Protein AF-0000000072984746 (afdb_homodimer)

Solvent-accessible surface area (backbone atoms only — not comparable to full-atom values): 39262 Å² total; per-residue (Å²): 128,74,68,64,44,75,46,77,37,51,44,60,36,33,51,16,50,17,44,52,30,24,52,51,12,44,53,46,41,74,74,33,64,67,42,54,74,42,61,58,52,32,24,58,52,18,12,51,53,47,22,51,53,49,50,52,32,43,75,70,40,45,40,46,81,45,73,34,64,72,60,31,58,62,24,42,41,43,20,45,18,34,34,17,55,60,47,42,63,69,56,49,58,70,53,41,66,62,32,52,50,49,44,51,51,55,48,50,49,36,53,48,32,28,50,52,16,26,52,49,19,49,74,68,74,41,57,48,64,56,9,34,38,54,6,28,37,3,20,47,39,5,54,66,42,10,59,62,46,10,56,46,38,31,74,76,68,61,38,79,33,34,40,43,44,10,48,53,40,10,51,52,20,24,46,50,12,44,62,49,6,46,59,53,22,48,49,50,31,64,76,63,67,48,59,54,69,78,81,74,64,69,74,72,59,62,57,73,70,54,60,58,60,83,70,76,85,44,56,69,49,41,48,49,40,51,43,52,42,31,40,18,43,31,54,8,54,56,49,46,55,53,36,46,73,74,71,40,72,67,61,66,47,55,34,9,16,52,42,20,22,50,52,43,43,52,18,68,71,69,61,79,49,81,82,59,62,68,41,33,48,37,51,17,50,48,12,44,47,46,21,46,8,42,56,26,63,69,37,51,62,79,48,34,63,82,48,45,64,66,50,50,54,43,45,52,49,49,49,54,47,43,53,49,40,24,64,62,45,47,15,58,73,56,67,68,42,38,39,14,26,39,35,19,8,14,42,25,4,27,50,17,9,39,51,68,37,8,51,50,23,29,49,61,47,29,73,74,66,38,70,45,69,67,32,70,53,34,51,53,57,31,54,62,27,51,47,58,53,51,46,50,52,50,50,33,53,50,48,53,47,39,58,69,72,74,93,130,73,69,63,43,75,47,77,36,50,46,59,35,33,51,16,50,16,45,52,32,24,52,49,11,44,52,46,40,75,74,34,64,66,42,54,74,42,61,56,52,31,23,58,52,18,12,52,54,48,23,51,52,49,50,52,33,43,74,70,42,45,41,45,80,45,73,34,65,71,59,33,57,62,25,42,41,43,18,45,19,33,34,18,54,60,48,44,63,69,57,50,58,70,53,40,67,62,32,53,50,49,44,50,52,55,46,50,48,36,53,49,33,30,50,52,16,26,53,48,19,49,74,68,73,41,57,48,66,57,9,33,38,54,5,28,36,3,21,46,40,6,54,67,41,10,59,63,47,11,56,47,36,31,74,76,67,61,37,78,34,33,40,43,44,8,48,52,40,10,52,49,21,23,47,51,12,45,62,50,6,45,58,52,22,48,48,50,31,63,75,63,67,49,60,55,70,77,81,74,62,69,74,72,58,61,58,72,69,51,62,58,59,83,72,76,85,46,56,70,50,42,51,49,41,50,41,53,44,31,40,18,43,31,53,9,54,55,48,44,54,52,37,47,73,74,70,42,74,67,60,69,46,57,35,9,16,52,41,19,22,48,54,44,42,50,18,68,74,69,63,81,49,83,82,59,63,67,42,33,50,38,51,18,51,49,12,44,48,45,21,46,8,42,56,26,64,68,38,52,63,78,48,33,64,82,47,46,64,66,48,50,55,43,45,51,49,50,50,53,47,43,54,49,40,26,63,63,46,46,16,59,73,57,68,67,41,38,39,15,25,40,36,19,8,14,43,26,4,26,51,16,8,37,50,69,37,8,52,50,22,28,48,59,46,29,74,75,67,38,69,43,69,67,32,69,53,34,51,55,57,31,54,62,27,52,48,58,52,50,46,52,50,51,50,32,51,49,48,54,48,39,57,68,72,73,92

Nearest PDB structures (foldseek):
  5xas-assembly1_B  TM=6.524E-01  e=1.179E-04  Klebsiella pneumoniae
  5xar-assembly2_C  TM=6.316E-01  e=1.229E-04  Klebsiella pneumoniae
  5xar-assembly2_D  TM=6.165E-01  e=1.446E-04  Klebsiella pneumoniae
  4bwz-assembly1_A  TM=3.720E-01  e=3.608E-03  Thermus thermophilus
  6z3z-assembly1_A  TM=3.786E-01  e=9.551E-01  Equus caballus

pLDDT: mean 90.93, std 11.39, range [33.66, 98.75]

InterPro domains:
  IPR004445 Sodium/glutamate symport carrier protein GltS [MF_02062] (6-402)
  IPR004445 Sodium/glutamate symport carrier protein GltS [PF03616] (7-371)
  IPR004445 Sodium/glutamate symport carrier protein GltS [PTHR36178] (5-401)
  IPR004445 Sodium/glutamate symport carrier protein GltS [TIGR00210] (7-402)

Foldseek 3Di:
DQPQDEDEDAQVRLLVVLVVLLVVLVVVCVVDVVCVLLVPHSLLRSLQVLLVVQQVCVVVSNYDYHYHNVCLVVLLLLQLLLLLLLQAPVLCVLLPPLLVLLLVLLLVQQLVQLVLLLVLCVVVVHASVLSNLLGCQQFLVNLSSQLQCQVVCCPVVNPFQSSVLNSVSNSLLSNLLLVLLQVQLVCLCVVVVFADDPPPPPDSFCPVVPPLPPDDDDPVQLVVLVVLSVVLLVVLVVVQVVCVVVPAHADSSLSSSNSSNVVNHVCVVVVPDDHNSVSSVVSNVSSRSSSSSSSSSPRNNVRCVVCVVSSVVSSVVSSVVLSVSLNPPQCVSSPSHSLSSLLSSLCSNNRGHANVSSVSSSVVSCVVRHDRRSSVSNSCSSRSRVNNNSSSSSSSVVVVVCVVPVD/DQPLDEDEDAQVRLLVVLVVLLVVLVVVCVVDVVCVLLVPHSLLRSLQVLLVVQQVCVVVSNYDYHYHNVCLVVLLLLQLLLLLLLQAPVLCVLLPPLLVLVLVLLLVQQLVQLVLLLVLCVVVVHASVLSNLLGCQQFLVNLSSQLQCQVVCCPVVVPFQSSVSNSVSNSLLSNLLLVLLQVQLVCLCVVVVFADDPPPPPDSPCPVVPPLPPDDDDPVQLVVLVVLSVVLLVVLVVVQVVCVVVPAHADSSLSSSNSSNVVNHVCVVVVPDDHNSVSSVVSNVSSRSSSSSSSSSPRNNVRCVVCVVSSVVSSVVSSVVLSVSLNPPQCVSSPSHSLSSLLSSLCSNNRGHANVSSVSSSVVSCVPRHDRVSSVSNSCSSRSRVNNNSSSVSSSVVVVVCVVPVD

Organism: Clostridium tetani (strain Massachusetts / E88) (NCBI:txid212717)

Secondary structure (DSSP, 8-state):
----EEEEE-HHHHHHHHHHHHHHHHHHHHH-HHHHHTT--HHHHHHHHHHHHHHHHHHTTSEEEEE--TTHHHHHHHHHHHHHTT--HHHHHHHHHHHHHHHHHHHHHHHHHHHHHHHHHHHTT--HHHHHIIIIITTTTHHHHHHHHHHHHHHHH--TTHHHHHHHHHHHHHHHHHHHHHHHHHHHHHHTT-----SGGGSSHHHHHH----PPP-HHHHHHHHHHHHHHHHHHHHHHHHHHHTT----HHHHHHHHHHHHHHHHHHH-S----HHHHHHHHHHHHHHHHHHHHHT--GGGTGGGHHHHHHHHHHHHHHHHHHIIIIIHHHTTSSHHHHHHHHHHHHHHTT-HHHHHHHHHHHHHHH---HHHHHHHHHIIIIIHHHHHHHHHHHHHHHIIIII-/----EEEEE-HHHHHHHHHHHHHHHHHHHHH-HHHHHTT--HHHHHHHHHHHHHHHHHHTTSEEEEE--TTHHHHHHHHHHHHHTT--HHHHHHHHHHHHHHHHHHHHHHHHHHHHHHHHHHHTT--HHHHHIIIIITTTTHHHHHHHHHHHHHHHH--TTHHHHHHHHHHHHHHHHHHHHHHHHHHHHHHTT-----SGGGSSHHHHHH----PPP-HHHHHHHHHHHHHHHHHHHHHHHHHHHTT----HHHHHHHHHHHHHHHHHHH-S----HHHHHHHHHHHHHHHHHHHHHT--GGGTGGGHHHHHHHHHHHHHHHHHHIIIIIHHHTTSSHHHHHHHHHHHHHHTT-HHHHHHHHHHHHHHH---HHHHHHHHHIIIIIHHHHHHHHHHHHHHHIIIII-

Structure (mmCIF, N/CA/C/O backbone):
data_AF-0000000072984746-model_v1
#
loop_
_entity.id
_entity.type
_entity.pdbx_description
1 polymer 'Sodium/glutamate symporter'
#
loop_
_atom_site.group_PDB
_atom_site.id
_atom_site.type_symbol
_atom_site.label_atom_id
_atom_site.label_alt_id
_atom_site.label_comp_id
_atom_site.label_asym_id
_atom_site.label_entity_id
_atom_site.label_seq_id
_atom_site.pdbx_PDB_ins_code
_atom_site.Cartn_x
_atom_site.Cartn_y
_atom_site.Cartn_z
_atom_site.occupancy
_atom_site.B_iso_or_equiv
_atom_site.auth_seq_id
_atom_site.auth_comp_id
_atom_site.auth_asym_id
_atom_site.auth_atom_id
_atom_site.pdbx_PDB_model_num
ATOM 1 N N . MET A 1 1 ? -20.312 -22.047 31.719 1 33.66 1 MET A N 1
ATOM 2 C CA . MET A 1 1 ? -20.812 -21.328 30.547 1 33.66 1 MET A CA 1
ATOM 3 C C . MET A 1 1 ? -19.672 -20.625 29.812 1 33.66 1 MET A C 1
ATOM 5 O O . MET A 1 1 ? -19.031 -19.719 30.344 1 33.66 1 MET A O 1
ATOM 9 N N . VAL A 1 2 ? -18.844 -21.344 29.141 1 46.34 2 VAL A N 1
ATOM 10 C CA . VAL A 1 2 ? -17.625 -20.859 28.5 1 46.34 2 VAL A CA 1
ATOM 11 C C . VAL A 1 2 ? -17.938 -19.625 27.656 1 46.34 2 VAL A C 1
ATOM 13 O O . VAL A 1 2 ? -18.844 -19.641 26.828 1 46.34 2 VAL A O 1
ATOM 16 N N . LEU A 1 3 ? -17.812 -18.469 28.156 1 50.78 3 LEU A N 1
ATOM 17 C CA . LEU A 1 3 ? -18.094 -17.156 27.578 1 50.78 3 LEU A CA 1
ATOM 18 C C . LEU A 1 3 ? -17.578 -17.078 26.141 1 50.78 3 LEU A C 1
ATOM 20 O O . LEU A 1 3 ? -16.375 -17.156 25.906 1 50.78 3 LEU A O 1
ATOM 24 N N . PHE A 1 4 ? -18.422 -17.516 25.172 1 63.97 4 PHE A N 1
ATOM 25 C CA . PHE A 1 4 ? -18.25 -17.422 23.734 1 63.97 4 PHE A CA 1
ATOM 26 C C . PHE A 1 4 ? -18.078 -15.969 23.297 1 63.97 4 PHE A C 1
ATOM 28 O O . PHE A 1 4 ? -19 -15.156 23.453 1 63.97 4 PHE A O 1
ATOM 35 N N . MET A 1 5 ? -16.781 -15.508 23.297 1 79.5 5 MET A N 1
ATOM 36 C CA . MET A 1 5 ? -16.531 -14.133 22.875 1 79.5 5 MET A CA 1
ATOM 37 C C . MET A 1 5 ? -16.391 -14.055 21.359 1 79.5 5 MET A C 1
ATOM 39 O O . MET A 1 5 ? -15.75 -14.898 20.75 1 79.5 5 MET A O 1
ATOM 43 N N . GLU A 1 6 ? -17.219 -13.281 20.75 1 86.06 6 GLU A N 1
ATOM 44 C CA . GLU A 1 6 ? -17.141 -13 19.328 1 86.06 6 GLU A CA 1
ATOM 45 C C . GLU A 1 6 ? -16.406 -11.695 19.062 1 86.06 6 GLU A C 1
ATOM 47 O O . GLU A 1 6 ? -16.781 -10.648 19.594 1 86.06 6 GLU A O 1
ATOM 52 N N . ILE A 1 7 ? -15.328 -11.898 18.391 1 88.69 7 ILE A N 1
ATOM 53 C CA . ILE A 1 7 ? -14.539 -10.719 18.062 1 88.69 7 ILE A CA 1
ATOM 54 C C . ILE A 1 7 ? -14.602 -10.469 16.547 1 88.69 7 ILE A C 1
ATOM 56 O O . ILE A 1 7 ? -14.336 -11.367 15.758 1 88.69 7 ILE A O 1
ATOM 60 N N . LYS A 1 8 ? -15.008 -9.266 16.156 1 91.75 8 LYS A N 1
ATOM 61 C CA . LYS A 1 8 ? -15.023 -8.852 14.75 1 91.75 8 LYS A CA 1
ATOM 62 C C . LYS A 1 8 ? -13.922 -7.836 14.469 1 91.75 8 LYS A C 1
ATOM 64 O O . LYS A 1 8 ? -13.891 -6.762 15.07 1 91.75 8 LYS A O 1
ATOM 69 N N . LEU A 1 9 ? -13.062 -8.219 13.555 1 93.62 9 LEU A N 1
ATOM 70 C CA . LEU A 1 9 ? -11.977 -7.324 13.18 1 93.62 9 LEU A CA 1
ATOM 71 C C . LEU A 1 9 ? -12.289 -6.598 11.875 1 93.62 9 LEU A C 1
ATOM 73 O O . LEU A 1 9 ? -12.75 -7.215 10.914 1 93.62 9 LEU A O 1
ATOM 77 N N . ASP A 1 10 ? -12.109 -5.281 11.789 1 93.38 10 ASP A N 1
ATOM 78 C CA . ASP A 1 10 ? -12.32 -4.527 10.562 1 93.38 10 ASP A CA 1
ATOM 79 C C . ASP A 1 10 ? -11.188 -4.766 9.562 1 93.38 10 ASP A C 1
ATOM 81 O O . ASP A 1 10 ? -10.305 -5.59 9.812 1 93.38 10 ASP A O 1
ATOM 85 N N . MET A 1 11 ? -11.219 -4.145 8.461 1 93.12 11 MET A N 1
ATOM 86 C CA . MET A 1 11 ? -10.297 -4.457 7.371 1 93.12 11 MET A CA 1
ATOM 87 C C . MET A 1 11 ? -8.859 -4.113 7.758 1 93.12 11 MET A C 1
ATOM 89 O O . MET A 1 11 ? -7.93 -4.836 7.41 1 93.12 11 MET A O 1
ATOM 93 N N . MET A 1 12 ? -8.672 -3.023 8.477 1 93.75 12 MET A N 1
ATOM 94 C CA . MET A 1 12 ? -7.328 -2.611 8.867 1 93.75 12 MET A CA 1
ATOM 95 C C . MET A 1 12 ? -6.781 -3.518 9.961 1 93.75 12 MET A C 1
ATOM 97 O O . MET A 1 12 ? -5.594 -3.852 9.961 1 93.75 12 MET A O 1
ATOM 101 N N . GLN A 1 13 ? -7.648 -3.889 10.906 1 95 13 GLN A N 1
ATOM 102 C CA . GLN A 1 13 ? -7.25 -4.805 11.969 1 95 13 GLN A CA 1
ATOM 103 C C . GLN A 1 13 ? -6.879 -6.172 11.398 1 95 13 GLN A C 1
ATOM 105 O O . GLN A 1 13 ? -5.938 -6.812 11.875 1 95 13 GLN A O 1
ATOM 110 N N . THR A 1 14 ? -7.66 -6.578 10.484 1 95.38 14 THR A N 1
ATOM 111 C CA . THR A 1 14 ? -7.363 -7.848 9.828 1 95.38 14 THR A CA 1
ATOM 112 C C . THR A 1 14 ? -6.008 -7.789 9.133 1 95.38 14 THR A C 1
ATOM 114 O O . THR A 1 14 ? -5.227 -8.742 9.203 1 95.38 14 THR A O 1
ATOM 117 N N . ALA A 1 15 ? -5.734 -6.684 8.445 1 95.75 15 ALA A N 1
ATOM 118 C CA . ALA A 1 15 ? -4.438 -6.508 7.793 1 95.75 15 ALA A CA 1
ATOM 119 C C . ALA A 1 15 ? -3.305 -6.512 8.812 1 95.75 15 ALA A C 1
ATOM 121 O O . ALA A 1 15 ? -2.236 -7.07 8.562 1 95.75 15 ALA A O 1
ATOM 122 N N . ALA A 1 16 ? -3.516 -5.91 9.906 1 96.5 16 ALA A N 1
ATOM 123 C CA . ALA A 1 16 ? -2.529 -5.898 10.984 1 96.5 16 ALA A CA 1
ATOM 124 C C . ALA A 1 16 ? -2.256 -7.312 11.492 1 96.5 16 ALA A C 1
ATOM 126 O O . ALA A 1 16 ? -1.101 -7.695 11.688 1 96.5 16 ALA A O 1
ATOM 127 N N . LEU A 1 17 ? -3.305 -8.016 11.711 1 95.94 17 LEU A N 1
ATOM 128 C CA . LEU A 1 17 ? -3.168 -9.398 12.156 1 95.94 17 LEU A CA 1
ATOM 129 C C . LEU A 1 17 ? -2.379 -10.227 11.141 1 95.94 17 LEU A C 1
ATOM 131 O O . LEU A 1 17 ? -1.516 -11.023 11.523 1 95.94 17 LEU A O 1
ATOM 135 N N . ALA A 1 18 ? -2.674 -10.039 9.906 1 96 18 ALA A N 1
ATOM 136 C CA . ALA A 1 18 ? -1.999 -10.766 8.836 1 96 18 ALA A CA 1
ATOM 137 C C . ALA A 1 18 ? -0.493 -10.523 8.875 1 96 18 ALA A C 1
ATOM 139 O O . ALA A 1 18 ? 0.296 -11.461 8.711 1 96 18 ALA A O 1
ATOM 140 N N . VAL A 1 19 ? -0.115 -9.336 9.062 1 96.38 19 VAL A N 1
ATOM 141 C CA . VAL A 1 19 ? 1.305 -9 9.055 1 96.38 19 VAL A CA 1
ATOM 142 C C . VAL A 1 19 ? 1.978 -9.562 10.305 1 96.38 19 VAL A C 1
ATOM 144 O O . VAL A 1 19 ? 3.135 -9.992 10.25 1 96.38 19 VAL A O 1
ATOM 147 N N . VAL A 1 20 ? 1.309 -9.547 11.414 1 96.62 20 VAL A N 1
ATOM 148 C CA . VAL A 1 20 ? 1.837 -10.148 12.633 1 96.62 20 VAL A CA 1
ATOM 149 C C . VAL A 1 20 ? 2.082 -11.633 12.414 1 96.62 20 VAL A C 1
ATOM 151 O O . VAL A 1 20 ? 3.117 -12.172 12.812 1 96.62 20 VAL A O 1
ATOM 154 N N . ILE A 1 21 ? 1.131 -12.203 11.789 1 96.06 21 ILE A N 1
ATOM 155 C CA . ILE A 1 21 ? 1.225 -13.633 11.5 1 96.06 21 ILE A CA 1
ATOM 156 C C . ILE A 1 21 ? 2.385 -13.891 10.539 1 96.06 21 ILE A C 1
ATOM 158 O O . ILE A 1 21 ? 3.08 -14.898 10.656 1 96.06 21 ILE A O 1
ATOM 162 N N . TYR A 1 22 ? 2.555 -13.062 9.609 1 96.56 22 TYR A N 1
ATOM 163 C CA . TYR A 1 22 ? 3.695 -13.172 8.703 1 96.56 22 TYR A CA 1
ATOM 164 C C . TYR A 1 22 ? 5.008 -13.172 9.477 1 96.56 22 TYR A C 1
ATOM 166 O O . TYR A 1 22 ? 5.855 -14.039 9.281 1 96.56 22 TYR A O 1
ATOM 174 N N . TYR A 1 23 ? 5.207 -12.227 10.336 1 96 23 TYR A N 1
ATOM 175 C CA . TYR A 1 23 ? 6.473 -12.094 11.047 1 96 23 TYR A CA 1
ATOM 176 C C . TYR A 1 23 ? 6.656 -13.234 12.047 1 96 23 TYR A C 1
ATOM 178 O O . TYR A 1 23 ? 7.781 -13.664 12.305 1 96 23 TYR A O 1
ATOM 186 N N . PHE A 1 24 ? 5.566 -13.648 12.602 1 96.94 24 PHE A N 1
ATOM 187 C CA . PHE A 1 24 ? 5.633 -14.844 13.43 1 96.94 24 PHE A CA 1
ATOM 188 C C . PHE A 1 24 ? 6.137 -16.031 12.625 1 96.94 24 PHE A C 1
ATOM 190 O O . PHE A 1 24 ? 7.012 -16.766 13.086 1 96.94 24 PHE A O 1
ATOM 197 N N . GLY A 1 25 ? 5.559 -16.234 11.445 1 96.69 25 GLY A N 1
ATOM 198 C CA . GLY A 1 25 ? 6.027 -17.297 10.555 1 96.69 25 GLY A CA 1
ATOM 199 C C . GLY A 1 25 ? 7.488 -17.141 10.172 1 96.69 25 GLY A C 1
ATOM 200 O O . GLY A 1 25 ? 8.234 -18.125 10.141 1 96.69 25 GLY A O 1
ATOM 201 N N . ALA A 1 26 ? 7.828 -15.922 9.867 1 95.44 26 ALA A N 1
ATOM 202 C CA . ALA A 1 26 ? 9.219 -15.641 9.523 1 95.44 26 ALA A CA 1
ATOM 203 C C . ALA A 1 26 ? 10.148 -15.992 10.68 1 95.44 26 ALA A C 1
ATOM 205 O O . ALA A 1 26 ? 11.242 -16.531 10.469 1 95.44 26 ALA A O 1
ATOM 206 N N . TRP A 1 27 ? 9.75 -15.672 11.875 1 95.75 27 TRP A N 1
ATOM 207 C CA . TRP A 1 27 ? 10.531 -15.992 13.062 1 95.75 27 TRP A CA 1
ATOM 208 C C . TRP A 1 27 ? 10.68 -17.5 13.227 1 95.75 27 TRP A C 1
ATOM 210 O O . TRP A 1 27 ? 11.766 -17.984 13.547 1 95.75 27 TRP A O 1
ATOM 220 N N . ILE A 1 28 ? 9.688 -18.234 13.023 1 96.56 28 ILE A N 1
ATOM 221 C CA . ILE A 1 28 ? 9.719 -19.688 13.156 1 96.56 28 ILE A CA 1
ATOM 222 C C . ILE A 1 28 ? 10.688 -20.281 12.133 1 96.56 28 ILE A C 1
ATOM 224 O O . ILE A 1 28 ? 11.414 -21.219 12.438 1 96.56 28 ILE A O 1
ATOM 228 N N . LYS A 1 29 ? 10.578 -19.734 10.977 1 94.62 29 LYS A N 1
ATOM 229 C CA . LYS A 1 29 ? 11.445 -20.219 9.914 1 94.62 29 LYS A CA 1
ATOM 230 C C . LYS A 1 29 ? 12.914 -20.078 10.297 1 94.62 29 LYS A C 1
ATOM 232 O O . LYS A 1 29 ? 13.75 -20.875 9.867 1 94.62 29 LYS A O 1
ATOM 237 N N . THR A 1 30 ? 13.25 -19.047 11.086 1 93.25 30 THR A N 1
ATOM 238 C CA . THR A 1 30 ? 14.633 -18.875 11.516 1 93.25 30 THR A CA 1
ATOM 239 C C . THR A 1 30 ? 15.023 -19.953 12.523 1 93.25 30 THR A C 1
ATOM 241 O O . THR A 1 30 ? 16.219 -20.25 12.703 1 93.25 30 THR A O 1
ATOM 244 N N . LYS A 1 31 ? 14.125 -20.547 13.133 1 95 31 LYS A N 1
ATOM 245 C CA . LYS A 1 31 ? 14.375 -21.547 14.164 1 95 31 LYS A CA 1
ATOM 246 C C . LYS A 1 31 ? 14.32 -22.969 13.602 1 95 31 LYS A C 1
ATOM 248 O O . LYS A 1 31 ? 14.906 -23.891 14.164 1 95 31 LYS A O 1
ATOM 253 N N . ALA A 1 32 ? 13.539 -23.094 12.539 1 93.5 32 ALA A N 1
ATOM 254 C CA . ALA A 1 32 ? 13.344 -24.422 11.953 1 93.5 32 ALA A CA 1
ATOM 255 C C . ALA A 1 32 ? 14.008 -24.516 10.586 1 93.5 32 ALA A C 1
ATOM 257 O O . ALA A 1 32 ? 13.422 -24.125 9.578 1 93.5 32 ALA A O 1
ATOM 258 N N . GLN A 1 33 ? 15.023 -25.234 10.477 1 91.5 33 GLN A N 1
ATOM 259 C CA . GLN A 1 33 ? 15.828 -25.328 9.266 1 91.5 33 GLN A CA 1
ATOM 260 C C . GLN A 1 33 ? 15.078 -26.078 8.164 1 91.5 33 GLN A C 1
ATOM 262 O O . GLN A 1 33 ? 15.266 -25.797 6.977 1 91.5 33 GLN A O 1
ATOM 267 N N . ILE A 1 34 ? 14.25 -26.953 8.531 1 92.12 34 ILE A N 1
ATOM 268 C CA . ILE A 1 34 ? 13.508 -27.766 7.574 1 92.12 34 ILE A CA 1
ATOM 269 C C . ILE A 1 34 ? 12.586 -26.875 6.742 1 92.12 34 ILE A C 1
ATOM 271 O O . ILE A 1 34 ? 12.383 -27.125 5.551 1 92.12 34 ILE A O 1
ATOM 275 N N . LEU A 1 35 ? 12.039 -25.844 7.316 1 92.06 35 LEU A N 1
ATOM 276 C CA . LEU A 1 35 ? 11.133 -24.922 6.621 1 92.06 35 LEU A CA 1
ATOM 277 C C . LEU A 1 35 ? 11.891 -24.109 5.578 1 92.06 35 LEU A C 1
ATOM 279 O O . LEU A 1 35 ? 11.352 -23.797 4.512 1 92.06 35 LEU A O 1
ATOM 283 N N . GLU A 1 36 ? 13.047 -23.844 5.902 1 88.88 36 GLU A N 1
ATOM 284 C CA . GLU A 1 36 ? 13.898 -23.125 4.965 1 88.88 36 GLU A CA 1
ATOM 285 C C . GLU A 1 36 ? 14.367 -24.031 3.83 1 88.88 36 GLU A C 1
ATOM 287 O O . GLU A 1 36 ? 14.453 -23.594 2.68 1 88.88 36 GLU A O 1
ATOM 292 N N . LYS A 1 37 ? 14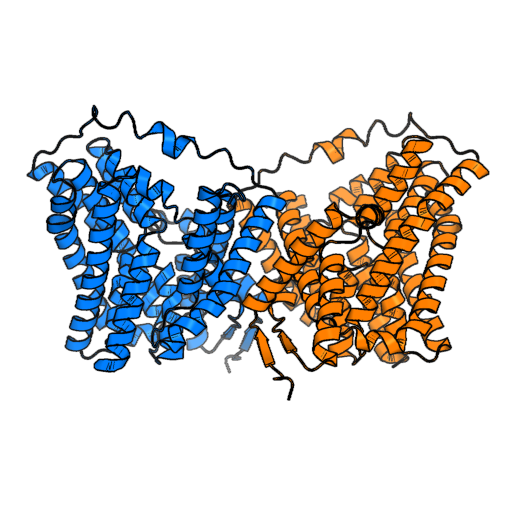.672 -25.219 4.234 1 88.5 37 LYS A N 1
ATOM 293 C CA . LYS A 1 37 ? 15.148 -26.203 3.258 1 88.5 37 LYS A CA 1
ATOM 294 C C . LYS A 1 37 ? 14.117 -26.422 2.158 1 88.5 37 LYS A C 1
ATOM 296 O O . LYS A 1 37 ? 14.469 -26.531 0.981 1 88.5 37 LYS A O 1
ATOM 301 N N . PHE A 1 38 ? 12.852 -26.422 2.51 1 90.62 38 PHE A N 1
ATOM 302 C CA . PHE A 1 38 ? 11.789 -26.703 1.544 1 90.62 38 PHE A CA 1
ATOM 303 C C . PHE A 1 38 ? 11.164 -25.406 1.045 1 90.62 38 PHE A C 1
ATOM 305 O O . PHE A 1 38 ? 10.102 -25.422 0.417 1 90.62 38 PHE A O 1
ATOM 312 N N . CYS A 1 39 ? 11.711 -24.266 1.391 1 89.38 39 CYS A N 1
ATOM 313 C CA . CYS A 1 39 ? 11.32 -22.953 0.899 1 89.38 39 CYS A CA 1
ATOM 314 C C . CYS A 1 39 ? 9.852 -22.672 1.197 1 89.38 39 CYS A C 1
ATOM 316 O O . CYS A 1 39 ? 9.133 -22.141 0.355 1 89.38 39 CYS A O 1
ATOM 318 N N . ILE A 1 40 ? 9.406 -23.125 2.379 1 92.38 40 ILE A N 1
ATOM 319 C CA . ILE A 1 40 ? 8.031 -22.844 2.77 1 92.38 40 ILE A CA 1
ATOM 320 C C . ILE A 1 40 ? 7.883 -21.359 3.113 1 92.38 40 ILE A C 1
ATOM 322 O O . ILE A 1 40 ? 8.625 -20.828 3.947 1 92.38 40 ILE A O 1
ATOM 326 N N . PRO A 1 41 ? 6.98 -20.719 2.502 1 93.81 41 PRO A N 1
ATOM 327 C CA . PRO A 1 41 ? 6.855 -19.266 2.705 1 93.81 41 PRO A CA 1
ATOM 328 C C . PRO A 1 41 ? 6.422 -18.906 4.125 1 93.81 41 PRO A C 1
ATOM 330 O O . PRO A 1 41 ? 5.641 -19.641 4.738 1 93.81 41 PRO A O 1
ATOM 333 N N . ALA A 1 42 ? 6.801 -17.766 4.598 1 95.12 42 ALA A N 1
ATOM 334 C CA . ALA A 1 42 ? 6.531 -17.297 5.953 1 95.12 42 ALA A CA 1
ATOM 335 C C . ALA A 1 42 ? 5.031 -17.172 6.203 1 95.12 42 ALA A C 1
ATOM 337 O O . ALA A 1 42 ? 4.535 -17.578 7.258 1 95.12 42 ALA A O 1
ATOM 338 N N . PRO A 1 43 ? 4.293 -16.656 5.23 1 95.44 43 PRO A N 1
ATOM 339 C CA . PRO A 1 43 ? 2.848 -16.547 5.449 1 95.44 43 PRO A CA 1
ATOM 340 C C . PRO A 1 43 ? 2.184 -17.906 5.672 1 95.44 43 PRO A C 1
ATOM 342 O O . PRO A 1 43 ? 1.236 -18.016 6.453 1 95.44 43 PRO A O 1
ATOM 345 N N . VAL A 1 44 ? 2.689 -18.906 4.996 1 94.5 44 VAL A N 1
ATOM 346 C CA . VAL A 1 44 ? 2.109 -20.234 5.09 1 94.5 44 VAL A CA 1
ATOM 347 C C . VAL A 1 44 ? 2.408 -20.828 6.461 1 94.5 44 VAL A C 1
ATOM 349 O O . VAL A 1 44 ? 1.524 -21.406 7.105 1 94.5 44 VAL A O 1
ATOM 352 N N . VAL A 1 45 ? 3.633 -20.641 6.93 1 95.31 45 VAL A N 1
ATOM 353 C CA . VAL A 1 45 ? 4.035 -21.156 8.234 1 95.31 45 VAL A CA 1
ATOM 354 C C . VAL A 1 45 ? 3.205 -20.484 9.328 1 95.31 45 VAL A C 1
ATOM 356 O O . VAL A 1 45 ? 2.566 -21.156 10.141 1 95.31 45 VAL A O 1
ATOM 359 N N . GLY A 1 46 ? 3.213 -19.203 9.367 1 95.75 46 GLY A N 1
ATOM 360 C CA . GLY A 1 46 ? 2.453 -18.469 10.367 1 95.75 46 GLY A CA 1
ATOM 361 C C . GLY A 1 46 ? 0.956 -18.672 10.25 1 95.75 46 GLY A C 1
ATOM 362 O O . GLY A 1 46 ? 0.268 -18.844 11.258 1 95.75 46 GLY A O 1
ATOM 363 N N . GLY A 1 47 ? 0.471 -18.656 9.039 1 94.12 47 GLY A N 1
ATOM 364 C CA . GLY A 1 47 ? -0.954 -18.797 8.789 1 94.12 47 GLY A CA 1
ATOM 365 C C . GLY A 1 47 ? -1.493 -20.156 9.211 1 94.12 47 GLY A C 1
ATOM 366 O O . GLY A 1 47 ? -2.574 -20.25 9.797 1 94.12 47 GLY A O 1
ATOM 367 N N . LEU A 1 48 ? -0.797 -21.219 8.914 1 92.56 48 LEU A N 1
ATOM 368 C CA . LEU A 1 48 ? -1.242 -22.562 9.273 1 92.56 48 LEU A CA 1
ATOM 369 C C . LEU A 1 48 ? -1.262 -22.75 10.789 1 92.56 48 LEU A C 1
ATOM 371 O O . LEU A 1 48 ? -2.172 -23.375 11.328 1 92.56 48 LEU A O 1
ATOM 375 N N . ILE A 1 49 ? -0.257 -22.266 11.453 1 94.5 49 ILE A N 1
ATOM 376 C CA . ILE A 1 49 ? -0.227 -22.328 12.906 1 94.5 49 ILE A CA 1
ATOM 377 C C . ILE A 1 49 ? -1.409 -21.562 13.484 1 94.5 49 ILE A C 1
ATOM 379 O O . ILE A 1 49 ? -2.111 -22.047 14.375 1 94.5 49 ILE A O 1
ATOM 383 N N . PHE A 1 50 ? -1.606 -20.391 12.977 1 93.69 50 PHE A N 1
ATOM 384 C CA . PHE A 1 50 ? -2.734 -19.594 13.43 1 93.69 50 PHE A CA 1
ATOM 385 C C . PHE A 1 50 ? -4.051 -20.312 13.172 1 93.69 50 PHE A C 1
ATOM 387 O O . PHE A 1 50 ? -4.945 -20.312 14.016 1 93.69 50 PHE A O 1
ATOM 394 N N . ALA A 1 51 ? -4.148 -20.859 11.977 1 91.06 51 ALA A N 1
ATOM 395 C CA . ALA A 1 51 ? -5.367 -21.578 11.625 1 91.06 51 ALA A CA 1
ATOM 396 C C . ALA A 1 51 ? -5.609 -22.75 12.57 1 91.06 51 ALA A C 1
ATOM 398 O O . ALA A 1 51 ? -6.754 -23.062 12.914 1 91.06 51 ALA A O 1
ATOM 399 N N . PHE A 1 52 ? -4.605 -23.391 12.969 1 92.19 52 PHE A N 1
ATOM 400 C CA . PHE A 1 52 ? -4.719 -24.5 13.898 1 92.19 52 PHE A CA 1
ATOM 401 C C . PHE A 1 52 ? -5.164 -24.016 15.273 1 92.19 52 PHE A C 1
ATOM 403 O O . PHE A 1 52 ? -6.02 -24.641 15.906 1 92.19 52 PHE A O 1
ATOM 410 N N . VAL A 1 53 ? -4.562 -22.969 15.742 1 91.44 53 VAL A N 1
ATOM 411 C CA . VAL A 1 53 ? -4.934 -22.375 17.031 1 91.44 53 VAL A CA 1
ATOM 412 C C . VAL A 1 53 ? -6.391 -21.922 16.984 1 91.44 53 VAL A C 1
ATOM 414 O O . VAL A 1 53 ? -7.145 -22.141 17.938 1 91.44 53 VAL A O 1
ATOM 417 N N . ASN A 1 54 ? -6.719 -21.297 15.906 1 87.81 54 ASN A N 1
ATOM 418 C CA . ASN A 1 54 ? -8.094 -20.828 15.734 1 87.81 54 ASN A CA 1
ATOM 419 C C . ASN A 1 54 ? -9.078 -22 15.734 1 87.81 54 ASN A C 1
ATOM 421 O O . ASN A 1 54 ? -10.203 -21.859 16.219 1 87.81 54 ASN A O 1
ATOM 425 N N . LEU A 1 55 ? -8.734 -23.094 15.117 1 86.81 55 LEU A N 1
ATOM 426 C CA . LEU A 1 55 ? -9.562 -24.297 15.109 1 86.81 55 LEU A CA 1
ATOM 427 C C . LEU A 1 55 ? -9.812 -24.797 16.531 1 86.81 55 LEU A C 1
ATOM 429 O O . LEU A 1 55 ? -10.945 -25.141 16.875 1 86.81 55 LEU A O 1
ATOM 433 N N . ILE A 1 56 ? -8.781 -24.781 17.328 1 89.81 56 ILE A N 1
ATOM 434 C CA . ILE A 1 56 ? -8.891 -25.234 18.719 1 89.81 56 ILE A CA 1
ATOM 435 C C . ILE A 1 56 ? -9.797 -24.297 19.5 1 89.81 56 ILE A C 1
ATOM 437 O O . ILE A 1 56 ? -10.648 -24.75 20.266 1 89.81 56 ILE A O 1
ATOM 441 N N . LEU A 1 57 ? -9.578 -23.047 19.297 1 86.38 57 LEU A N 1
ATOM 442 C CA . LEU A 1 57 ? -10.383 -22.047 20 1 86.38 57 LEU A CA 1
ATOM 443 C C . LEU A 1 57 ? -11.852 -22.141 19.578 1 86.38 57 LEU A C 1
ATOM 445 O O . LEU A 1 57 ? -12.75 -21.984 20.406 1 86.38 57 LEU A O 1
ATOM 449 N N . LYS A 1 58 ? -12.094 -22.344 18.359 1 82.81 58 LYS A N 1
ATOM 450 C CA . LYS A 1 58 ? -13.461 -22.453 17.859 1 82.81 58 LYS A CA 1
ATOM 451 C C . LYS A 1 58 ? -14.133 -23.719 18.375 1 82.81 58 LYS A C 1
ATOM 453 O O . LYS A 1 58 ? -15.297 -23.703 18.781 1 82.81 58 LYS A O 1
ATOM 458 N N . GLN A 1 59 ? -13.523 -24.812 18.344 1 84.81 59 GLN A N 1
ATOM 459 C CA . GLN A 1 59 ? -14.078 -26.078 18.766 1 84.81 59 GLN A CA 1
ATOM 460 C C . GLN A 1 59 ? -14.32 -26.109 20.281 1 84.81 59 GLN A C 1
ATOM 462 O O . GLN A 1 59 ? -15.25 -26.75 20.75 1 84.81 59 GLN A O 1
ATOM 467 N N . SER A 1 60 ? -13.5 -25.359 20.969 1 87.81 60 SER A N 1
ATOM 468 C CA . SER A 1 60 ? -13.672 -25.297 22.422 1 87.81 60 SER A CA 1
ATOM 469 C C . SER A 1 60 ? -14.75 -24.281 22.797 1 87.81 60 SER A C 1
ATOM 471 O O . SER A 1 60 ? -15.172 -24.219 23.953 1 87.81 60 SER A O 1
ATOM 473 N N . GLY A 1 61 ? -15.25 -23.562 21.812 1 81.06 61 GLY A N 1
ATOM 474 C CA . GLY A 1 61 ? -16.266 -22.547 22.062 1 81.06 61 GLY A CA 1
ATOM 475 C C . GLY A 1 61 ? -15.734 -21.328 22.766 1 81.06 61 GLY A C 1
ATOM 476 O O . GLY A 1 61 ? -16.5 -20.547 23.328 1 81.06 61 GLY A O 1
ATOM 477 N N . ALA A 1 62 ? -14.555 -21.109 22.812 1 80.5 62 ALA A N 1
ATOM 478 C CA . ALA A 1 62 ? -13.938 -20.016 23.562 1 80.5 62 ALA A CA 1
ATOM 479 C C . ALA A 1 62 ? -13.977 -18.719 22.781 1 80.5 62 ALA A C 1
ATOM 481 O O . ALA A 1 62 ? -14.305 -17.656 23.328 1 80.5 62 ALA A O 1
ATOM 482 N N . LEU A 1 63 ? -13.656 -18.75 21.469 1 83.38 63 LEU A N 1
ATOM 483 C CA . LEU A 1 63 ? -13.523 -17.516 20.688 1 83.38 63 LEU A CA 1
ATOM 484 C C . LEU A 1 63 ? -13.922 -17.75 19.234 1 83.38 63 LEU A C 1
ATOM 486 O O . LEU A 1 63 ? -13.562 -18.781 18.656 1 83.38 63 LEU A O 1
ATOM 490 N N . SER A 1 64 ? -14.797 -16.875 18.781 1 84.38 64 SER A N 1
ATOM 491 C CA . SER A 1 64 ? -15.094 -16.844 17.344 1 84.38 64 SER A CA 1
ATOM 492 C C . SER A 1 64 ? -14.602 -15.555 16.703 1 84.38 64 SER A C 1
ATOM 494 O O . SER A 1 64 ? -14.969 -14.461 17.141 1 84.38 64 SER A O 1
ATOM 496 N N . LEU A 1 65 ? -13.781 -15.734 15.703 1 87.38 65 LEU A N 1
ATOM 497 C CA . LEU A 1 65 ? -13.172 -14.57 15.062 1 87.38 65 LEU A CA 1
ATOM 498 C C . LEU A 1 65 ? -13.773 -14.336 13.68 1 87.38 65 LEU A C 1
ATOM 500 O O . LEU A 1 65 ? -13.844 -15.258 12.859 1 87.38 65 LEU A O 1
ATOM 504 N N . GLU A 1 66 ? -14.359 -13.234 13.469 1 89.88 66 GLU A N 1
ATOM 505 C CA . GLU A 1 66 ? -14.805 -12.789 12.156 1 89.88 66 GLU A CA 1
ATOM 506 C C . GLU A 1 66 ? -13.859 -11.742 11.578 1 89.88 66 GLU A C 1
ATOM 508 O O . GLU A 1 66 ? -13.578 -10.727 12.211 1 89.88 66 GLU A O 1
ATOM 513 N N . LEU A 1 67 ? -13.406 -12.016 10.344 1 92.38 67 LEU A N 1
ATOM 514 C CA . LEU A 1 67 ? -12.367 -11.18 9.75 1 92.38 67 LEU A CA 1
ATOM 515 C C . LEU A 1 67 ? -12.898 -10.461 8.508 1 92.38 67 LEU A C 1
ATOM 517 O O . LEU A 1 67 ? -13.602 -11.062 7.691 1 92.38 67 LEU A O 1
ATOM 521 N N . ASP A 1 68 ? -12.68 -9.148 8.375 1 93.38 68 ASP A N 1
ATOM 522 C CA . ASP A 1 68 ? -12.914 -8.398 7.148 1 93.38 68 ASP A CA 1
ATOM 523 C C . ASP A 1 68 ? -11.711 -8.469 6.215 1 93.38 68 ASP A C 1
ATOM 525 O O . ASP A 1 68 ? -10.727 -7.758 6.402 1 93.38 68 ASP A O 1
ATOM 529 N N . THR A 1 69 ? -11.844 -9.258 5.137 1 91.19 69 THR A N 1
ATOM 530 C CA . THR A 1 69 ? -10.703 -9.508 4.258 1 91.19 69 THR A CA 1
ATOM 531 C C . THR A 1 69 ? -10.781 -8.625 3.014 1 91.19 69 THR A C 1
ATOM 533 O O . THR A 1 69 ? -10.266 -8.992 1.955 1 91.19 69 THR A O 1
ATOM 536 N N . THR A 1 70 ? -11.352 -7.488 3.059 1 93.25 70 THR A N 1
ATOM 537 C CA . THR A 1 70 ? -11.547 -6.574 1.939 1 93.25 70 THR A CA 1
ATOM 538 C C . THR A 1 70 ? -10.211 -6.211 1.297 1 93.25 70 THR A C 1
ATOM 540 O O . THR A 1 70 ? -10.117 -6.105 0.072 1 93.25 70 THR A O 1
ATOM 543 N N . LEU A 1 71 ? -9.164 -6.113 2.066 1 95.31 71 LEU A N 1
ATOM 544 C CA . LEU A 1 71 ? -7.875 -5.637 1.575 1 95.31 71 LEU A CA 1
ATOM 545 C C . LEU A 1 71 ? -7.082 -6.773 0.938 1 95.31 71 LEU A C 1
ATOM 547 O O . LEU A 1 71 ? -6.02 -6.543 0.356 1 95.31 71 LEU A O 1
ATOM 551 N N . GLN A 1 72 ? -7.582 -7.957 0.997 1 94.56 72 GLN A N 1
ATOM 552 C CA . GLN A 1 72 ? -6.902 -9.094 0.38 1 94.56 72 GLN A CA 1
ATOM 553 C C . GLN A 1 72 ? -6.816 -8.922 -1.135 1 94.56 72 GLN A C 1
ATOM 555 O O . GLN A 1 72 ? -5.766 -9.164 -1.732 1 94.56 72 GLN A O 1
ATOM 560 N N . LYS A 1 73 ? -7.859 -8.508 -1.74 1 93.75 73 LYS A N 1
ATOM 561 C CA . LYS A 1 73 ? -7.93 -8.383 -3.193 1 93.75 73 LYS A CA 1
ATOM 562 C C . LYS A 1 73 ? -6.961 -7.312 -3.697 1 93.75 73 LYS A C 1
ATOM 564 O O . LYS A 1 73 ? -6.199 -7.555 -4.637 1 93.75 73 LYS A O 1
ATOM 569 N N . PRO A 1 74 ? -6.945 -6.141 -3.088 1 96.12 74 PRO A N 1
ATOM 570 C CA . PRO A 1 74 ? -5.992 -5.125 -3.545 1 96.12 74 PRO A CA 1
ATOM 571 C C . PRO A 1 74 ? -4.547 -5.613 -3.498 1 96.12 74 PRO A C 1
ATOM 573 O O . PRO A 1 74 ? -3.785 -5.391 -4.445 1 96.12 74 PRO A O 1
ATOM 576 N N . PHE A 1 75 ? -4.137 -6.293 -2.469 1 97 75 PHE A N 1
ATOM 577 C CA . PHE A 1 75 ? -2.766 -6.773 -2.35 1 97 75 PHE A CA 1
ATOM 578 C C . PHE A 1 75 ? -2.488 -7.871 -3.371 1 97 75 PHE A C 1
ATOM 580 O O . PHE A 1 75 ? -1.388 -7.945 -3.922 1 97 75 PHE A O 1
ATOM 587 N N . MET A 1 76 ? -3.473 -8.711 -3.586 1 95.5 76 MET A N 1
ATOM 588 C CA . MET A 1 76 ? -3.336 -9.758 -4.59 1 95.5 76 MET A CA 1
ATOM 589 C C . MET A 1 76 ? -3.133 -9.164 -5.98 1 95.5 76 MET A C 1
ATOM 591 O O . MET A 1 76 ? -2.258 -9.602 -6.727 1 95.5 76 MET A O 1
ATOM 595 N N . MET A 1 77 ? -3.926 -8.156 -6.281 1 96.5 77 MET A N 1
ATOM 596 C CA . MET A 1 77 ? -3.846 -7.508 -7.586 1 96.5 77 MET A CA 1
ATOM 597 C C . MET A 1 77 ? -2.486 -6.848 -7.785 1 96.5 77 MET A C 1
ATOM 599 O O . MET A 1 77 ? -1.929 -6.883 -8.883 1 96.5 77 MET A O 1
ATOM 603 N N . VAL A 1 78 ? -1.999 -6.242 -6.715 1 97.31 78 VAL A N 1
ATOM 604 C CA . VAL A 1 78 ? -0.684 -5.613 -6.785 1 97.31 78 VAL A CA 1
ATOM 605 C C . VAL A 1 78 ? 0.379 -6.672 -7.078 1 97.31 78 VAL A C 1
ATOM 607 O O . VAL A 1 78 ? 1.264 -6.457 -7.91 1 97.31 78 VAL A O 1
ATOM 610 N N . PHE A 1 79 ? 0.288 -7.797 -6.426 1 95.88 79 PHE A N 1
ATOM 611 C CA . PHE A 1 79 ? 1.246 -8.883 -6.609 1 95.88 79 PHE A CA 1
ATOM 612 C C . PHE A 1 79 ? 1.242 -9.367 -8.055 1 95.88 79 PHE A C 1
ATOM 614 O O . PHE A 1 79 ? 2.264 -9.305 -8.742 1 95.88 79 PHE A O 1
ATOM 621 N N . PHE A 1 80 ? 0.152 -9.758 -8.594 1 95.06 80 PHE A N 1
ATOM 622 C CA . PHE A 1 80 ? 0.08 -10.367 -9.914 1 95.06 80 PHE A CA 1
ATOM 623 C C . PHE A 1 80 ? 0.369 -9.344 -11.008 1 95.06 80 PHE A C 1
ATOM 625 O O . PHE A 1 80 ? 0.997 -9.664 -12.016 1 95.06 80 PHE A O 1
ATOM 632 N N . THR A 1 81 ? -0.119 -8.117 -10.844 1 96.88 81 THR A N 1
ATOM 633 C CA . THR A 1 81 ? 0.159 -7.082 -11.836 1 96.88 81 THR A CA 1
ATOM 634 C C . THR A 1 81 ? 1.654 -6.785 -11.906 1 96.88 81 THR A C 1
ATOM 636 O O . THR A 1 81 ? 2.189 -6.512 -12.977 1 96.88 81 THR A O 1
ATOM 639 N N . SER A 1 82 ? 2.297 -6.832 -10.703 1 96.12 82 SER A N 1
ATOM 640 C CA . SER A 1 82 ? 3.742 -6.625 -10.688 1 96.12 82 SER A CA 1
ATOM 641 C C . SER A 1 82 ? 4.465 -7.723 -11.461 1 96.12 82 SER A C 1
ATOM 643 O O . SER A 1 82 ? 5.504 -7.473 -12.078 1 96.12 82 SER A O 1
ATOM 645 N N . ILE A 1 83 ? 3.969 -8.938 -11.438 1 93.19 83 ILE A N 1
ATOM 646 C CA . ILE A 1 83 ? 4.527 -10.039 -12.227 1 93.19 83 ILE A CA 1
ATOM 647 C C . ILE A 1 83 ? 4.441 -9.695 -13.711 1 93.19 83 ILE A C 1
ATOM 649 O O . ILE A 1 83 ? 5.395 -9.922 -14.461 1 93.19 83 ILE A O 1
ATOM 653 N N . GLY A 1 84 ? 3.311 -9.117 -14.094 1 93.44 84 GLY A N 1
ATOM 654 C CA . GLY A 1 84 ? 3.156 -8.703 -15.477 1 93.44 84 GLY A CA 1
ATOM 655 C C . GLY A 1 84 ? 4.168 -7.656 -15.898 1 93.44 84 GLY A C 1
ATOM 656 O O . GLY A 1 84 ? 4.621 -7.656 -17.047 1 93.44 84 GLY A O 1
ATOM 657 N N . MET A 1 85 ? 4.531 -6.805 -14.961 1 93.38 85 MET A N 1
ATOM 658 C CA . MET A 1 85 ? 5.496 -5.738 -15.227 1 93.38 85 MET A CA 1
ATOM 659 C C . MET A 1 85 ? 6.906 -6.301 -15.352 1 93.38 85 MET A C 1
ATOM 661 O O . MET A 1 85 ? 7.859 -5.555 -15.586 1 93.38 85 MET A O 1
ATOM 665 N N . GLY A 1 86 ? 7.078 -7.598 -15.25 1 88.12 86 GLY A N 1
ATOM 666 C CA . GLY A 1 86 ? 8.359 -8.258 -15.43 1 88.12 86 GLY A CA 1
ATOM 667 C C . GLY A 1 86 ? 8.453 -9.023 -16.734 1 88.12 86 GLY A C 1
ATOM 668 O O . GLY A 1 86 ? 9.531 -9.477 -17.125 1 88.12 86 GLY A O 1
ATOM 669 N N . ALA A 1 87 ? 7.387 -9.016 -17.391 1 88.88 87 ALA A N 1
ATOM 670 C CA . ALA A 1 87 ? 7.324 -9.789 -18.641 1 88.88 87 ALA A CA 1
ATOM 671 C C . ALA A 1 87 ? 7.918 -9.008 -19.797 1 88.88 87 ALA A C 1
ATOM 673 O O . ALA A 1 87 ? 7.195 -8.609 -20.719 1 88.88 87 ALA A O 1
ATOM 674 N N . SER A 1 88 ? 9.188 -8.984 -19.875 1 89.38 88 SER A N 1
ATOM 675 C CA . SER A 1 88 ? 9.906 -8.227 -20.906 1 89.38 88 SER A CA 1
ATOM 676 C C . SER A 1 88 ? 10.172 -9.07 -22.141 1 89.38 88 SER A C 1
ATOM 678 O O . SER A 1 88 ? 10.836 -10.109 -22.047 1 89.38 88 SER A O 1
ATOM 680 N N . ILE A 1 89 ? 9.734 -8.664 -23.219 1 89.62 89 ILE A N 1
ATOM 681 C CA . ILE A 1 89 ? 9.992 -9.344 -24.484 1 89.62 89 ILE A CA 1
ATOM 682 C C . ILE A 1 89 ? 11.484 -9.305 -24.797 1 89.62 89 ILE A C 1
ATOM 684 O O . ILE A 1 89 ? 12.031 -10.266 -25.344 1 89.62 89 ILE A O 1
ATOM 688 N N . LYS A 1 90 ? 12.125 -8.227 -24.438 1 87.38 90 LYS A N 1
ATOM 689 C CA . LYS A 1 90 ? 13.562 -8.102 -24.609 1 87.38 90 LYS A CA 1
ATOM 690 C C . LYS A 1 90 ? 14.312 -9.195 -23.859 1 87.38 90 LYS A C 1
ATOM 692 O O . LYS A 1 90 ? 15.281 -9.758 -24.375 1 87.38 90 LYS A O 1
ATOM 697 N N . LEU A 1 91 ? 13.828 -9.477 -22.734 1 82.94 91 LEU A N 1
ATOM 698 C CA . LEU A 1 91 ? 14.461 -10.508 -21.922 1 82.94 91 LEU A CA 1
ATOM 699 C C . LEU A 1 91 ? 14.227 -11.891 -22.516 1 82.94 91 LEU A C 1
ATOM 701 O O . LEU A 1 91 ? 15.109 -12.75 -22.469 1 82.94 91 LEU A O 1
ATOM 705 N N . ILE A 1 92 ? 13.102 -12.133 -23.047 1 86.25 92 ILE A N 1
ATOM 706 C CA . ILE A 1 92 ? 12.758 -13.406 -23.656 1 86.25 92 ILE A CA 1
ATOM 707 C C . ILE A 1 92 ? 13.625 -13.633 -24.891 1 86.25 92 ILE A C 1
ATOM 709 O O . ILE A 1 92 ? 14.133 -14.734 -25.109 1 86.25 92 ILE A O 1
ATOM 713 N N . LYS A 1 93 ? 13.812 -12.586 -25.562 1 87.75 93 LYS A N 1
ATOM 714 C CA . LYS A 1 93 ? 14.641 -12.664 -26.766 1 87.75 93 LYS A CA 1
ATOM 715 C C . LYS A 1 93 ? 16.094 -12.953 -26.422 1 87.75 93 LYS A C 1
ATOM 717 O O . LYS A 1 93 ? 16.781 -13.711 -27.109 1 87.75 93 LYS A O 1
ATOM 722 N N . LYS A 1 94 ? 16.5 -12.375 -25.406 1 83.69 94 LYS A N 1
ATOM 723 C CA . LYS A 1 94 ? 17.859 -12.586 -24.953 1 83.69 94 LYS A CA 1
ATOM 724 C C . LYS A 1 94 ? 18.078 -14.031 -24.516 1 83.69 94 LYS A C 1
ATOM 726 O O . LYS A 1 94 ? 19.172 -14.578 -24.672 1 83.69 94 LYS A O 1
ATOM 731 N N . GLY A 1 95 ? 17.109 -14.625 -23.922 1 82.69 95 GLY A N 1
ATOM 732 C CA . GLY A 1 95 ? 17.188 -16 -23.484 1 82.69 95 GLY A CA 1
ATOM 733 C C . GLY A 1 95 ? 17.234 -17 -24.625 1 82.69 95 GLY A C 1
ATOM 734 O O . GLY A 1 95 ? 17.672 -18.141 -24.453 1 82.69 95 GLY A O 1
ATOM 735 N N . GLY A 1 96 ? 16.781 -16.641 -25.766 1 85.44 96 GLY A N 1
ATOM 736 C CA . GLY A 1 96 ? 16.891 -17.453 -26.969 1 85.44 96 GLY A CA 1
ATOM 737 C C . GLY A 1 96 ? 15.867 -18.578 -27.031 1 85.44 96 GLY A C 1
ATOM 738 O O . GLY A 1 96 ? 14.805 -18.484 -26.406 1 85.44 96 GLY A O 1
ATOM 739 N N . ILE A 1 97 ? 16.234 -19.641 -27.672 1 90.94 97 ILE A N 1
ATOM 740 C CA . ILE A 1 97 ? 15.312 -20.719 -28.016 1 90.94 97 ILE A CA 1
ATOM 741 C C . ILE A 1 97 ? 15.094 -21.609 -26.797 1 90.94 97 ILE A C 1
ATOM 743 O O . ILE A 1 97 ? 14 -22.141 -26.594 1 90.94 97 ILE A O 1
ATOM 747 N N . GLN A 1 98 ? 16.031 -21.672 -25.938 1 91.38 98 GLN A N 1
ATOM 748 C CA . GLN A 1 98 ? 15.945 -22.531 -24.766 1 91.38 98 GLN A CA 1
ATOM 749 C C . GLN A 1 98 ? 14.844 -22.047 -23.812 1 91.38 98 GLN A C 1
ATOM 751 O O . GLN A 1 98 ? 14.148 -22.859 -23.203 1 91.38 98 GLN A O 1
ATOM 756 N N . VAL A 1 99 ? 14.758 -20.734 -23.688 1 93.69 99 VAL A N 1
ATOM 757 C CA . VAL A 1 99 ? 13.719 -20.156 -22.844 1 93.69 99 VAL A CA 1
ATOM 758 C C . VAL A 1 99 ? 12.344 -20.484 -23.422 1 93.69 99 VAL A C 1
ATOM 760 O O . VAL A 1 99 ? 11.43 -20.859 -22.688 1 93.69 99 VAL A O 1
ATOM 763 N N . LEU A 1 100 ? 12.219 -20.453 -24.703 1 94.38 100 LEU A N 1
ATOM 764 C CA . LEU A 1 100 ? 10.961 -20.734 -25.375 1 94.38 100 LEU A CA 1
ATOM 765 C C . LEU A 1 100 ? 10.578 -22.203 -25.219 1 94.38 100 LEU A C 1
ATOM 767 O O . LEU A 1 100 ? 9.414 -22.516 -24.953 1 94.38 100 LEU A O 1
ATOM 771 N N . ILE A 1 101 ? 11.516 -23.031 -25.391 1 95.94 101 ILE A N 1
ATOM 772 C CA . ILE A 1 101 ? 11.258 -24.469 -25.297 1 95.94 101 ILE A CA 1
ATOM 773 C C . ILE A 1 101 ? 10.852 -24.828 -23.859 1 95.94 101 ILE A C 1
ATOM 775 O O . ILE A 1 101 ? 9.875 -25.547 -23.641 1 95.94 101 ILE A O 1
ATOM 779 N N . PHE A 1 102 ? 11.578 -24.312 -22.938 1 96.69 102 PHE A N 1
ATOM 780 C CA . PHE A 1 102 ? 11.258 -24.609 -21.547 1 96.69 102 PHE A CA 1
ATOM 781 C C . PHE A 1 102 ? 9.891 -24.062 -21.172 1 96.69 102 PHE A C 1
ATOM 783 O O . PHE A 1 102 ? 9.141 -24.688 -20.422 1 96.69 102 PHE A O 1
ATOM 790 N N . TRP A 1 103 ? 9.648 -22.859 -21.641 1 96 103 TRP A N 1
ATOM 791 C CA . TRP A 1 103 ? 8.344 -22.25 -21.391 1 96 103 TRP A CA 1
ATOM 792 C C . TRP A 1 103 ? 7.223 -23.141 -21.953 1 96 103 TRP A C 1
ATOM 794 O O . TRP A 1 103 ? 6.203 -23.344 -21.297 1 96 103 TRP A O 1
ATOM 804 N N . LEU A 1 104 ? 7.395 -23.672 -23.109 1 96.75 104 LEU A N 1
ATOM 805 C CA . LEU A 1 104 ? 6.406 -24.547 -23.734 1 96.75 104 LEU A CA 1
ATOM 806 C C . LEU A 1 104 ? 6.266 -25.859 -22.969 1 96.75 104 LEU A C 1
ATOM 808 O O . LEU A 1 104 ? 5.156 -26.359 -22.781 1 96.75 104 LEU A O 1
ATOM 812 N N . VAL A 1 105 ? 7.363 -26.375 -22.562 1 97.38 105 VAL A N 1
ATOM 813 C CA . VAL A 1 105 ? 7.367 -27.625 -21.797 1 97.38 105 VAL A CA 1
ATOM 814 C C . VAL A 1 105 ? 6.641 -27.406 -20.469 1 97.38 105 VAL A C 1
ATOM 816 O O . VAL A 1 105 ? 5.824 -28.234 -20.062 1 97.38 105 VAL A O 1
ATOM 819 N N . ALA A 1 106 ? 7.004 -26.281 -19.844 1 97.25 106 ALA A N 1
ATOM 820 C CA . ALA A 1 106 ? 6.352 -25.953 -18.578 1 97.25 106 ALA A CA 1
ATOM 821 C C . ALA A 1 106 ? 4.852 -25.766 -18.766 1 97.25 106 ALA A C 1
ATOM 823 O O . ALA A 1 106 ? 4.055 -26.172 -17.922 1 97.25 106 ALA A O 1
ATOM 824 N N . SER A 1 107 ? 4.438 -25.156 -19.828 1 97.62 107 SER A N 1
ATOM 825 C CA . SER A 1 107 ? 3.025 -24.953 -20.125 1 97.62 107 SER A CA 1
ATOM 826 C C . SER A 1 107 ? 2.318 -26.281 -20.391 1 97.62 107 SER A C 1
ATOM 828 O O . SER A 1 107 ? 1.181 -26.484 -19.969 1 97.62 107 SER A O 1
ATOM 830 N N . LEU A 1 108 ? 2.99 -27.109 -21.094 1 98.06 108 LEU A N 1
ATOM 831 C CA . LEU A 1 108 ? 2.457 -28.438 -21.359 1 98.06 108 LEU A CA 1
ATOM 832 C C . LEU A 1 108 ? 2.264 -29.219 -20.062 1 98.06 108 LEU A C 1
ATOM 834 O O . LEU A 1 108 ? 1.279 -29.938 -19.906 1 98.06 108 LEU A O 1
ATOM 838 N N . LEU A 1 109 ? 3.211 -29.078 -19.219 1 98.31 109 LEU A N 1
ATOM 839 C CA . LEU A 1 109 ? 3.098 -29.703 -17.891 1 98.31 109 LEU A CA 1
ATOM 840 C C . LEU A 1 109 ? 1.818 -29.266 -17.203 1 98.31 109 LEU A C 1
ATOM 842 O O . LEU A 1 109 ? 1.11 -30.078 -16.609 1 98.31 109 LEU A O 1
ATOM 846 N N . CYS A 1 110 ? 1.524 -27.953 -17.25 1 98.19 110 CYS A N 1
ATOM 847 C CA . CYS A 1 110 ? 0.328 -27.406 -16.625 1 98.19 110 CYS A CA 1
ATOM 848 C C . CYS A 1 110 ? -0.931 -28.047 -17.188 1 98.19 110 CYS A C 1
ATOM 850 O O . CYS A 1 110 ? -1.862 -28.359 -16.453 1 98.19 110 CYS A O 1
ATOM 852 N N . VAL A 1 111 ? -0.968 -28.266 -18.469 1 98.31 111 VAL A N 1
ATOM 853 C CA . VAL A 1 111 ? -2.113 -28.875 -19.125 1 98.31 111 VAL A CA 1
ATOM 854 C C . VAL A 1 111 ? -2.311 -30.297 -18.594 1 98.31 111 VAL A C 1
ATOM 856 O O . VAL A 1 111 ? -3.424 -30.672 -18.219 1 98.31 111 VAL A O 1
ATOM 859 N N . PHE A 1 112 ? -1.251 -31.031 -18.5 1 98.56 112 PHE A N 1
ATOM 860 C CA . PHE A 1 112 ? -1.336 -32.406 -18.031 1 98.56 112 PHE A CA 1
ATOM 861 C C . PHE A 1 112 ? -1.691 -32.438 -16.547 1 98.56 112 PHE A C 1
ATOM 863 O O . PHE A 1 112 ? -2.424 -33.344 -16.109 1 98.56 112 PHE A O 1
ATOM 870 N N . GLN A 1 113 ? -1.124 -31.547 -15.789 1 98.62 113 GLN A N 1
ATOM 871 C CA . GLN A 1 113 ? -1.429 -31.5 -14.359 1 98.62 113 GLN A CA 1
ATOM 872 C C . GLN A 1 113 ? -2.926 -31.328 -14.125 1 98.62 113 GLN A C 1
ATOM 874 O O . GLN A 1 113 ? -3.508 -31.984 -13.266 1 98.62 113 GLN A O 1
ATOM 879 N N . ASN A 1 114 ? -3.514 -30.422 -14.883 1 98.44 114 ASN A N 1
ATOM 880 C CA . ASN A 1 114 ? -4.949 -30.203 -14.742 1 98.44 114 ASN A CA 1
ATOM 881 C C . ASN A 1 114 ? -5.746 -31.406 -15.234 1 98.44 114 ASN A C 1
ATOM 883 O O . ASN A 1 114 ? -6.734 -31.812 -14.617 1 98.44 114 ASN A O 1
ATOM 887 N N . ALA A 1 115 ? -5.305 -32.031 -16.328 1 98.25 115 ALA A N 1
ATOM 888 C CA . ALA A 1 115 ? -5.992 -33.188 -16.875 1 98.25 115 ALA A CA 1
ATOM 889 C C . ALA A 1 115 ? -5.941 -34.375 -15.891 1 98.25 115 ALA A C 1
ATOM 891 O O . ALA A 1 115 ? -6.957 -35.031 -15.648 1 98.25 115 ALA A O 1
ATOM 892 N N . ILE A 1 116 ? -4.82 -34.625 -15.328 1 98.31 116 ILE A N 1
ATOM 893 C CA . ILE A 1 116 ? -4.637 -35.688 -14.359 1 98.31 116 ILE A CA 1
ATOM 894 C C . ILE A 1 116 ? -5.469 -35.406 -13.109 1 98.31 116 ILE A C 1
ATOM 896 O O . ILE A 1 116 ? -6.152 -36.281 -12.594 1 98.31 116 ILE A O 1
ATOM 900 N N . GLY A 1 117 ? -5.387 -34.188 -12.625 1 98.19 117 GLY A N 1
ATOM 901 C CA . GLY A 1 117 ? -6.164 -33.781 -11.453 1 98.19 117 GLY A CA 1
ATOM 902 C C . GLY A 1 117 ? -7.656 -34 -11.641 1 98.19 117 GLY A C 1
ATOM 903 O O . GLY A 1 117 ? -8.305 -34.656 -10.82 1 98.19 117 GLY A O 1
ATOM 904 N N . ILE A 1 118 ? -8.195 -33.469 -12.727 1 97.94 118 ILE A N 1
ATOM 905 C CA . ILE A 1 118 ? -9.625 -33.562 -13.016 1 97.94 118 ILE A CA 1
ATOM 906 C C . ILE A 1 118 ? -10.016 -35.031 -13.211 1 97.94 118 ILE A C 1
ATOM 908 O O . ILE A 1 118 ? -11.031 -35.5 -12.68 1 97.94 118 ILE A O 1
ATOM 912 N N . GLY A 1 119 ? -9.234 -35.781 -13.984 1 97.75 119 GLY A N 1
ATOM 913 C CA . GLY A 1 119 ? -9.508 -37.188 -14.227 1 97.75 119 GLY A CA 1
ATOM 914 C C . GLY A 1 119 ? -9.562 -38 -12.953 1 97.75 119 GLY A C 1
ATOM 915 O O . GLY A 1 119 ? -10.492 -38.781 -12.758 1 97.75 119 GLY A O 1
ATOM 916 N N . LEU A 1 120 ? -8.625 -37.812 -12.094 1 98.12 120 LEU A N 1
ATOM 917 C CA . LEU A 1 120 ? -8.578 -38.594 -10.852 1 98.12 120 LEU A CA 1
ATOM 918 C C . LEU A 1 120 ? -9.68 -38.156 -9.891 1 98.12 120 LEU A C 1
ATOM 920 O O . LEU A 1 120 ? -10.211 -38.969 -9.141 1 98.12 120 LEU A O 1
ATOM 924 N N . ALA A 1 121 ? -9.914 -36.875 -9.875 1 97.31 121 ALA A N 1
ATOM 925 C CA . ALA A 1 121 ? -11.031 -36.406 -9.047 1 97.31 121 ALA A CA 1
ATOM 926 C C . ALA A 1 121 ? -12.328 -37.094 -9.445 1 97.31 121 ALA A C 1
ATOM 928 O O . ALA A 1 121 ? -13.117 -37.5 -8.586 1 97.31 121 ALA A O 1
ATOM 929 N N . LYS A 1 122 ? -12.555 -37.25 -10.688 1 96.38 122 LYS A N 1
ATOM 930 C CA . LYS A 1 122 ? -13.758 -37.906 -11.18 1 96.38 122 LYS A CA 1
ATOM 931 C C . LYS A 1 122 ? -13.789 -39.375 -10.773 1 96.38 122 LYS A C 1
ATOM 933 O O . LYS A 1 122 ? -14.828 -39.906 -10.367 1 96.38 122 LYS A O 1
ATOM 938 N N . VAL A 1 123 ? -12.711 -39.969 -10.906 1 96.88 123 VAL A N 1
ATOM 939 C CA . VAL A 1 123 ? -12.602 -41.375 -10.547 1 96.88 123 VAL A CA 1
ATOM 940 C C . VAL A 1 123 ? -12.891 -41.562 -9.055 1 96.88 123 VAL A C 1
ATOM 942 O O . VAL A 1 123 ? -13.484 -42.562 -8.648 1 96.88 123 VAL A O 1
ATOM 945 N N . LEU A 1 124 ? -12.508 -40.562 -8.289 1 96.75 124 LEU A N 1
ATOM 946 C CA . LEU A 1 124 ? -12.672 -40.625 -6.844 1 96.75 124 LEU A CA 1
ATOM 947 C C . LEU A 1 124 ? -14.008 -40.062 -6.418 1 96.75 124 LEU A C 1
ATOM 949 O O . LEU A 1 124 ? -14.25 -39.844 -5.227 1 96.75 124 LEU A O 1
ATOM 953 N N . ASN A 1 125 ? -14.836 -39.75 -7.371 1 95.12 125 ASN A N 1
ATOM 954 C CA . ASN A 1 125 ? -16.172 -39.188 -7.141 1 95.12 125 ASN A CA 1
ATOM 955 C C . ASN A 1 125 ? -16.094 -37.844 -6.395 1 95.12 125 ASN A C 1
ATOM 957 O O . ASN A 1 125 ? -16.859 -37.625 -5.457 1 95.12 125 ASN A O 1
ATOM 961 N N . GLN A 1 126 ? -15.102 -37.094 -6.781 1 95.12 126 GLN A N 1
ATOM 962 C CA . GLN A 1 126 ? -14.961 -35.75 -6.242 1 95.12 126 GLN A CA 1
ATOM 963 C C . GLN A 1 126 ? -15.211 -34.688 -7.32 1 95.12 126 GLN A C 1
ATOM 965 O O . GLN A 1 126 ? -15.258 -35 -8.508 1 95.12 126 GLN A O 1
ATOM 970 N N . SER A 1 127 ? -15.414 -33.531 -6.91 1 94.81 127 SER A N 1
ATOM 971 C CA . SER A 1 127 ? -15.617 -32.406 -7.844 1 94.81 127 SER A CA 1
ATOM 972 C C . SER A 1 127 ? -14.398 -32.219 -8.734 1 94.81 127 SER A C 1
ATOM 974 O O . SER A 1 127 ? -13.266 -32.281 -8.258 1 94.81 127 SER A O 1
ATOM 976 N N . PRO A 1 128 ? -14.602 -32.031 -9.992 1 96.44 128 PRO A N 1
ATOM 977 C CA . PRO A 1 128 ? -13.484 -31.734 -10.891 1 96.44 128 PRO A CA 1
ATOM 978 C C . PRO A 1 128 ? -12.695 -30.484 -10.453 1 96.44 128 PRO A C 1
ATOM 980 O O . PRO A 1 128 ? -11.516 -30.359 -10.781 1 96.44 128 PRO A O 1
ATOM 983 N N . LEU A 1 129 ? -13.336 -29.609 -9.703 1 96.38 129 LEU A N 1
ATOM 984 C CA . LEU A 1 129 ? -12.664 -28.406 -9.227 1 96.38 129 LEU A CA 1
ATOM 985 C C . LEU A 1 129 ? -11.602 -28.75 -8.195 1 96.38 129 LEU A C 1
ATOM 987 O O . LEU A 1 129 ? -10.57 -28.094 -8.117 1 96.38 129 LEU A O 1
ATOM 991 N N . LEU A 1 130 ? -11.867 -29.766 -7.469 1 95.75 130 LEU A N 1
ATOM 992 C CA . LEU A 1 130 ? -10.836 -30.281 -6.566 1 95.75 130 LEU A CA 1
ATOM 993 C C . LEU A 1 130 ? -9.609 -30.719 -7.348 1 95.75 130 LEU A C 1
ATOM 995 O O . LEU A 1 130 ? -8.477 -30.469 -6.934 1 95.75 130 LEU A O 1
ATOM 999 N N . GLY A 1 131 ? -9.875 -31.406 -8.422 1 97.06 131 GLY A N 1
ATOM 1000 C CA . GLY A 1 131 ? -8.797 -31.844 -9.289 1 97.06 131 GLY A CA 1
ATOM 1001 C C . GLY A 1 131 ? -7.969 -30.703 -9.844 1 97.06 131 GLY A C 1
ATOM 1002 O O . GLY A 1 131 ? -6.75 -30.812 -9.977 1 97.06 131 GLY A O 1
ATOM 1003 N N . MET A 1 132 ? -8.594 -29.594 -10.172 1 97.25 132 MET A N 1
ATOM 1004 C CA . MET A 1 132 ? -7.895 -28.406 -10.672 1 97.25 132 MET A CA 1
ATOM 1005 C C . MET A 1 132 ? -7.043 -27.781 -9.578 1 97.25 132 MET A C 1
ATOM 1007 O O . MET A 1 132 ? -5.914 -27.344 -9.836 1 97.25 132 MET A O 1
ATOM 1011 N N . ILE A 1 133 ? -7.602 -27.703 -8.383 1 97.25 133 ILE A N 1
ATOM 1012 C CA . ILE A 1 133 ? -6.867 -27.141 -7.254 1 97.25 133 ILE A CA 1
ATOM 1013 C C . ILE A 1 133 ? -5.598 -27.969 -7.008 1 97.25 133 ILE A C 1
ATOM 1015 O O . ILE A 1 133 ? -4.527 -27.391 -6.781 1 97.25 133 ILE A O 1
ATOM 1019 N N . CYS A 1 134 ? -5.707 -29.297 -7.129 1 97.94 134 CYS A N 1
ATOM 1020 C CA . CYS A 1 134 ? -4.578 -30.203 -6.91 1 97.94 134 CYS A CA 1
ATOM 1021 C C . CYS A 1 134 ? -3.758 -30.359 -8.188 1 97.94 134 CYS A C 1
ATOM 1023 O O . CYS A 1 134 ? -2.871 -31.219 -8.25 1 97.94 134 CYS A O 1
ATOM 1025 N N . GLY A 1 135 ? -4.102 -29.578 -9.203 1 97.94 135 GLY A N 1
ATOM 1026 C CA . GLY A 1 135 ? -3.369 -29.578 -10.461 1 97.94 135 GLY A CA 1
ATOM 1027 C C . GLY A 1 135 ? -2.424 -28.406 -10.602 1 97.94 135 GLY A C 1
ATOM 1028 O O . GLY A 1 135 ? -1.648 -28.109 -9.688 1 97.94 135 GLY A O 1
ATOM 1029 N N . SER A 1 136 ? -2.545 -27.734 -11.719 1 98.06 136 SER A N 1
ATOM 1030 C CA . SER A 1 136 ? -1.576 -26.672 -12 1 98.06 136 SER A CA 1
ATOM 1031 C C . SER A 1 136 ? -1.837 -25.438 -11.141 1 98.06 136 SER A C 1
ATOM 1033 O O . SER A 1 136 ? -0.967 -24.578 -11 1 98.06 136 SER A O 1
ATOM 1035 N N . VAL A 1 137 ? -3.018 -25.328 -10.547 1 97.19 137 VAL A N 1
ATOM 1036 C CA . VAL A 1 137 ? -3.344 -24.203 -9.68 1 97.19 137 VAL A CA 1
ATOM 1037 C C . VAL A 1 137 ? -2.344 -24.141 -8.523 1 97.19 137 VAL A C 1
ATOM 1039 O O . VAL A 1 137 ? -1.869 -23.062 -8.172 1 97.19 137 VAL A O 1
ATOM 1042 N N . THR A 1 138 ? -1.98 -25.359 -8.008 1 97.81 138 THR A N 1
ATOM 1043 C CA . THR A 1 138 ? -1.12 -25.328 -6.832 1 97.81 138 THR A CA 1
ATOM 1044 C C . THR A 1 138 ? 0.216 -26.016 -7.129 1 97.81 138 THR A C 1
ATOM 1046 O O . THR A 1 138 ? 1.221 -25.719 -6.473 1 97.81 138 THR A O 1
ATOM 1049 N N . MET A 1 139 ? 0.311 -26.906 -8.07 1 97.62 139 MET A N 1
ATOM 1050 C CA . MET A 1 139 ? 1.581 -27.547 -8.391 1 97.62 139 MET A CA 1
ATOM 1051 C C . MET A 1 139 ? 2.531 -26.578 -9.078 1 97.62 139 MET A C 1
ATOM 1053 O O . MET A 1 139 ? 3.402 -25.984 -8.43 1 97.62 139 MET A O 1
ATOM 1057 N N . THR A 1 140 ? 2.195 -26.25 -10.258 1 97.19 140 THR A N 1
ATOM 1058 C CA . THR A 1 140 ? 3.018 -25.25 -10.938 1 97.19 140 THR A CA 1
ATOM 1059 C C . THR A 1 140 ? 2.699 -23.844 -10.43 1 97.19 140 THR A C 1
ATOM 1061 O O . THR A 1 140 ? 3.59 -23 -10.344 1 97.19 140 THR A O 1
ATOM 1064 N N . GLY A 1 141 ? 1.55 -23.625 -10.078 1 95.19 141 GLY A N 1
ATOM 1065 C CA . GLY A 1 141 ? 1.111 -22.312 -9.656 1 95.19 141 GLY A CA 1
ATOM 1066 C C . GLY A 1 141 ? 1.582 -21.938 -8.266 1 95.19 141 GLY A C 1
ATOM 1067 O O . GLY A 1 141 ? 1.772 -20.766 -7.961 1 95.19 141 GLY A O 1
ATOM 1068 N N . GLY A 1 142 ? 1.615 -22.969 -7.379 1 94.25 142 GLY A N 1
ATOM 1069 C CA . GLY A 1 142 ? 2.107 -22.734 -6.027 1 94.25 142 GLY A CA 1
ATOM 1070 C C . GLY A 1 142 ? 1.091 -22.062 -5.129 1 94.25 142 GLY A C 1
ATOM 1071 O O . GLY A 1 142 ? -0.114 -22.141 -5.379 1 94.25 142 GLY A O 1
ATOM 1072 N N . HIS A 1 143 ? 1.6 -21.375 -4.051 1 94.75 143 HIS A N 1
ATOM 1073 C CA . HIS A 1 143 ? 0.752 -20.75 -3.043 1 94.75 143 HIS A CA 1
ATOM 1074 C C . HIS A 1 143 ? 0.088 -19.5 -3.584 1 94.75 143 HIS A C 1
ATOM 1076 O O . HIS A 1 143 ? -1.06 -19.203 -3.244 1 94.75 143 HIS A O 1
ATOM 1082 N N . GLY A 1 144 ? 0.809 -18.812 -4.426 1 92.12 144 GLY A N 1
ATOM 1083 C CA . GLY A 1 144 ? 0.265 -17.594 -4.996 1 92.12 144 GLY A CA 1
ATOM 1084 C C . GLY A 1 144 ? -0.983 -17.828 -5.824 1 92.12 144 GLY A C 1
ATOM 1085 O O . GLY A 1 144 ? -2.035 -17.234 -5.551 1 92.12 144 GLY A O 1
ATOM 1086 N N . THR A 1 145 ? -0.882 -18.703 -6.758 1 94.19 145 THR A N 1
ATOM 1087 C CA . THR A 1 145 ? -2.016 -19.016 -7.621 1 94.19 145 THR A CA 1
ATOM 1088 C C . THR A 1 145 ? -3.111 -19.734 -6.832 1 94.19 145 THR A C 1
ATOM 1090 O O . THR A 1 145 ? -4.301 -19.469 -7.039 1 94.19 145 THR A O 1
ATOM 1093 N N . GLY A 1 146 ? -2.715 -20.594 -5.949 1 94.56 146 GLY A N 1
ATOM 1094 C CA . GLY A 1 146 ? -3.686 -21.25 -5.082 1 94.56 146 GLY A CA 1
ATOM 1095 C C . GLY A 1 146 ? -4.48 -20.266 -4.238 1 94.56 146 GLY A C 1
ATOM 1096 O O . GLY A 1 146 ? -5.691 -20.422 -4.074 1 94.56 146 GLY A O 1
ATOM 1097 N N . GLY A 1 147 ? -3.775 -19.312 -3.705 1 91.69 147 GLY A N 1
ATOM 1098 C CA . GLY A 1 147 ? -4.434 -18.297 -2.902 1 91.69 147 GLY A CA 1
ATOM 1099 C C . GLY A 1 147 ? -5.367 -17.406 -3.707 1 91.69 147 GLY A C 1
ATOM 1100 O O . GLY A 1 147 ? -6.367 -16.906 -3.18 1 91.69 147 GLY A O 1
ATOM 1101 N N . ALA A 1 148 ? -5.051 -17.266 -4.93 1 90.69 148 ALA A N 1
ATOM 1102 C CA . ALA A 1 148 ? -5.871 -16.422 -5.801 1 90.69 148 ALA A CA 1
ATOM 1103 C C . ALA A 1 148 ? -7.137 -17.156 -6.238 1 90.69 148 ALA A C 1
ATOM 1105 O O . ALA A 1 148 ? -8.219 -16.578 -6.273 1 90.69 148 ALA A O 1
ATOM 1106 N N . PHE A 1 149 ? -7.066 -18.422 -6.484 1 91.19 149 PHE A N 1
ATOM 1107 C CA . PHE A 1 149 ? -8.188 -19.172 -7.039 1 91.19 149 PHE A CA 1
ATOM 1108 C C . PHE A 1 149 ? -9 -19.812 -5.93 1 91.19 149 PHE A C 1
ATOM 1110 O O . PHE A 1 149 ? -10.203 -20.031 -6.086 1 91.19 149 PHE A O 1
ATOM 1117 N N . GLY A 1 150 ? -8.406 -20.062 -4.812 1 91 150 GLY A N 1
ATOM 1118 C CA . GLY A 1 150 ? -9.094 -20.703 -3.701 1 91 150 GLY A CA 1
ATOM 1119 C C . GLY A 1 150 ? -10.391 -20.016 -3.33 1 91 150 GLY A C 1
ATOM 1120 O O . GLY A 1 150 ? -11.469 -20.609 -3.439 1 91 150 GLY A O 1
ATOM 1121 N N . PRO A 1 151 ? -10.273 -18.766 -3.002 1 87.75 151 PRO A N 1
ATOM 1122 C CA . PRO A 1 151 ? -11.484 -18.031 -2.625 1 87.75 151 PRO A CA 1
ATOM 1123 C C . PRO A 1 151 ? -12.5 -17.938 -3.762 1 87.75 151 PRO A C 1
ATOM 1125 O O . PRO A 1 151 ? -13.711 -17.984 -3.521 1 87.75 151 PRO A O 1
ATOM 1128 N N . SER A 1 152 ? -12.031 -17.844 -4.965 1 87.06 152 SER A N 1
ATOM 1129 C CA . SER A 1 152 ? -12.93 -17.781 -6.113 1 87.06 152 SER A CA 1
ATOM 1130 C C . SER A 1 152 ? -13.711 -19.078 -6.281 1 87.06 152 SER A C 1
ATOM 1132 O O . SER A 1 152 ? -14.883 -19.062 -6.656 1 87.06 152 SER A O 1
ATOM 1134 N N . PHE A 1 153 ? -13.055 -20.141 -6.051 1 92.38 153 PHE A N 1
ATOM 1135 C CA . PHE A 1 153 ? -13.719 -21.438 -6.16 1 92.38 153 PHE A CA 1
ATOM 1136 C C . PHE A 1 153 ? -14.773 -21.609 -5.07 1 92.38 153 PHE A C 1
ATOM 1138 O O . PHE A 1 153 ? -15.82 -22.203 -5.301 1 92.38 153 PHE A O 1
ATOM 1145 N N . GLU A 1 154 ? -14.484 -21 -3.945 1 90.69 154 GLU A N 1
ATOM 1146 C CA . GLU A 1 154 ? -15.445 -21.047 -2.848 1 90.69 154 GLU A CA 1
ATOM 1147 C C . GLU A 1 154 ? -16.641 -20.141 -3.117 1 90.69 154 GLU A C 1
ATOM 1149 O O . GLU A 1 154 ? -17.797 -20.594 -3.02 1 90.69 154 GLU A O 1
ATOM 1154 N N . LYS A 1 155 ? -16.406 -18.984 -3.498 1 85.75 155 LYS A N 1
ATOM 1155 C CA . LYS A 1 155 ? -17.438 -17.969 -3.621 1 85.75 155 LYS A CA 1
ATOM 1156 C C . LYS A 1 155 ? -18.234 -18.141 -4.91 1 85.75 155 LYS A C 1
ATOM 1158 O O . LYS A 1 155 ? -19.469 -18.031 -4.91 1 85.75 155 LYS A O 1
ATOM 1163 N N . ASP A 1 156 ? -17.547 -18.5 -5.969 1 85.75 156 ASP A N 1
ATOM 1164 C CA . ASP A 1 156 ? -18.188 -18.484 -7.281 1 85.75 156 ASP A CA 1
ATOM 1165 C C . ASP A 1 156 ? -18.719 -19.875 -7.641 1 85.75 156 ASP A C 1
ATOM 1167 O O . ASP A 1 156 ? -19.703 -20 -8.375 1 85.75 156 ASP A O 1
ATOM 1171 N N . TYR A 1 157 ? -18.094 -20.938 -7.027 1 88.69 157 TYR A N 1
ATOM 1172 C CA . TYR A 1 157 ? -18.469 -22.266 -7.488 1 88.69 157 TYR A CA 1
ATOM 1173 C C . TYR A 1 157 ? -18.875 -23.156 -6.316 1 88.69 157 TYR A C 1
ATOM 1175 O O . TYR A 1 157 ? -19.188 -24.344 -6.504 1 88.69 157 TYR A O 1
ATOM 1183 N N . GLY A 1 158 ? -18.766 -22.609 -5.121 1 87.25 158 GLY A N 1
ATOM 1184 C CA . GLY A 1 158 ? -19.297 -23.297 -3.957 1 87.25 158 GLY A CA 1
ATOM 1185 C C . GLY A 1 158 ? -18.406 -24.438 -3.479 1 87.25 158 GLY A C 1
ATOM 1186 O O . GLY A 1 158 ? -18.875 -25.344 -2.783 1 87.25 158 GLY A O 1
ATOM 1187 N N . VAL A 1 159 ? -17.203 -24.453 -3.854 1 90.88 159 VAL A N 1
ATOM 1188 C CA . VAL A 1 159 ? -16.281 -25.5 -3.412 1 90.88 159 VAL A CA 1
ATOM 1189 C C . VAL A 1 159 ? -15.859 -25.234 -1.97 1 90.88 159 VAL A C 1
ATOM 1191 O O . VAL A 1 159 ? -14.914 -24.484 -1.723 1 90.88 159 VAL A O 1
ATOM 1194 N N . VAL A 1 160 ? -16.453 -25.984 -1.097 1 90.56 160 VAL A N 1
ATOM 1195 C CA . VAL A 1 160 ? -16.188 -25.797 0.327 1 90.56 160 VAL A CA 1
ATOM 1196 C C . VAL A 1 160 ? -14.742 -26.172 0.645 1 90.56 160 VAL A C 1
ATOM 1198 O O . VAL A 1 160 ? -14.266 -27.25 0.243 1 90.56 160 VAL A O 1
ATOM 1201 N N . GLY A 1 161 ? -13.938 -25.281 1.271 1 91.5 161 GLY A N 1
ATOM 1202 C CA . GLY A 1 161 ? -12.578 -25.562 1.714 1 91.5 161 GLY A CA 1
ATOM 1203 C C . GLY A 1 161 ? -11.547 -25.422 0.607 1 91.5 161 GLY A C 1
ATOM 1204 O O . GLY A 1 161 ? -10.438 -25.938 0.72 1 91.5 161 GLY A O 1
ATOM 1205 N N . ALA A 1 162 ? -11.914 -24.781 -0.445 1 94.19 162 ALA A N 1
ATOM 1206 C CA . ALA A 1 162 ? -11.031 -24.672 -1.607 1 94.19 162 ALA A CA 1
ATOM 1207 C C . ALA A 1 162 ? -9.727 -23.984 -1.237 1 94.19 162 ALA A C 1
ATOM 1209 O O . ALA A 1 162 ? -8.648 -24.391 -1.686 1 94.19 162 ALA A O 1
ATOM 1210 N N . THR A 1 163 ? -9.766 -23 -0.427 1 93.56 163 THR A N 1
ATOM 1211 C CA . THR A 1 163 ? -8.57 -22.25 -0.044 1 93.56 163 THR A CA 1
ATOM 1212 C C . THR A 1 163 ? -7.648 -23.125 0.812 1 93.56 163 THR A C 1
ATOM 1214 O O . THR A 1 163 ? -6.438 -23.172 0.583 1 93.56 163 THR A O 1
ATOM 1217 N N . ALA A 1 164 ? -8.219 -23.766 1.759 1 93.5 164 ALA A N 1
ATOM 1218 C CA . ALA A 1 164 ? -7.441 -24.656 2.611 1 93.5 164 ALA A CA 1
ATOM 1219 C C . ALA A 1 164 ? -6.805 -25.781 1.794 1 93.5 164 ALA A C 1
ATOM 1221 O O . ALA A 1 164 ? -5.645 -26.125 2.016 1 93.5 164 ALA A O 1
ATOM 1222 N N . THR A 1 165 ? -7.566 -26.297 0.921 1 95.44 165 THR A N 1
ATOM 1223 C CA . THR A 1 165 ? -7.074 -27.344 0.039 1 95.44 165 THR A CA 1
ATOM 1224 C C . THR A 1 165 ? -5.918 -26.844 -0.818 1 95.44 165 THR A C 1
ATOM 1226 O O . THR A 1 165 ? -4.906 -27.531 -0.979 1 95.44 165 THR A O 1
ATOM 1229 N N . ALA A 1 166 ? -6.082 -25.688 -1.338 1 96.44 166 ALA A N 1
ATOM 1230 C CA . ALA A 1 166 ? -5.051 -25.094 -2.188 1 96.44 166 ALA A CA 1
ATOM 1231 C C . ALA A 1 166 ? -3.752 -24.891 -1.411 1 96.44 166 ALA A C 1
ATOM 1233 O O . ALA A 1 166 ? -2.67 -25.219 -1.9 1 96.44 166 ALA A O 1
ATOM 1234 N N . MET A 1 167 ? -3.818 -24.391 -0.235 1 94.69 167 MET A N 1
ATOM 1235 C CA . MET A 1 167 ? -2.631 -24.109 0.565 1 94.69 167 MET A CA 1
ATOM 1236 C C . MET A 1 167 ? -1.923 -25.406 0.962 1 94.69 167 MET A C 1
ATOM 1238 O O . MET A 1 167 ? -0.693 -25.469 0.922 1 94.69 167 MET A O 1
ATOM 1242 N N . ALA A 1 168 ? -2.729 -26.359 1.334 1 94.31 168 ALA A N 1
ATOM 1243 C CA . ALA A 1 168 ? -2.164 -27.656 1.697 1 94.31 168 ALA A CA 1
ATOM 1244 C C . ALA A 1 168 ? -1.506 -28.328 0.494 1 94.31 168 ALA A C 1
ATOM 1246 O O . ALA A 1 168 ? -0.426 -28.906 0.615 1 94.31 168 ALA A O 1
ATOM 1247 N N . SER A 1 169 ? -2.18 -28.25 -0.608 1 97.12 169 SER A N 1
ATOM 1248 C CA . SER A 1 169 ? -1.663 -28.859 -1.832 1 97.12 169 SER A CA 1
ATOM 1249 C C . SER A 1 169 ? -0.358 -28.203 -2.266 1 97.12 169 SER A C 1
ATOM 1251 O O . SER A 1 169 ? 0.595 -28.891 -2.641 1 97.12 169 SER A O 1
ATOM 1253 N N . ALA A 1 170 ? -0.359 -26.875 -2.238 1 96.75 170 ALA A N 1
ATOM 1254 C CA . ALA A 1 170 ? 0.848 -26.141 -2.621 1 96.75 170 ALA A CA 1
ATOM 1255 C C . ALA A 1 170 ? 2.016 -26.5 -1.707 1 96.75 170 ALA A C 1
ATOM 1257 O O . ALA A 1 170 ? 3.154 -26.625 -2.164 1 96.75 170 ALA A O 1
ATOM 1258 N N . THR A 1 171 ? 1.786 -26.641 -0.433 1 95.31 171 THR A N 1
ATOM 1259 C CA . THR A 1 171 ? 2.826 -27 0.526 1 95.31 171 THR A CA 1
ATOM 1260 C C . THR A 1 171 ? 3.35 -28.406 0.258 1 95.31 171 THR A C 1
ATOM 1262 O O . THR A 1 171 ? 4.559 -28.641 0.274 1 95.31 171 THR A O 1
ATOM 1265 N N . PHE A 1 172 ? 2.432 -29.297 0.02 1 96.44 172 PHE A N 1
ATOM 1266 C CA . PHE A 1 172 ? 2.82 -30.641 -0.358 1 96.44 172 PHE A CA 1
ATOM 1267 C C . PHE A 1 172 ? 3.701 -30.625 -1.602 1 96.44 172 PHE A C 1
ATOM 1269 O O . PHE A 1 172 ? 4.727 -31.312 -1.65 1 96.44 172 PHE A O 1
ATOM 1276 N N . GLY A 1 173 ? 3.281 -29.875 -2.537 1 97.31 173 GLY A N 1
ATOM 1277 C CA . GLY A 1 173 ? 4.043 -29.75 -3.771 1 97.31 173 GLY A CA 1
ATOM 1278 C C . GLY A 1 173 ? 5.465 -29.266 -3.549 1 97.31 173 GLY A C 1
ATOM 1279 O O . GLY A 1 173 ? 6.41 -29.828 -4.109 1 97.31 173 GLY A O 1
ATOM 1280 N N . LEU A 1 174 ? 5.629 -28.266 -2.719 1 95.75 174 LEU A N 1
ATOM 1281 C CA . LEU A 1 174 ? 6.953 -27.734 -2.434 1 95.75 174 LEU A CA 1
ATOM 1282 C C . LEU A 1 174 ? 7.863 -28.797 -1.844 1 95.75 174 LEU A C 1
ATOM 1284 O O . LEU A 1 174 ? 9.016 -28.938 -2.26 1 95.75 174 LEU A O 1
ATOM 1288 N N . VAL A 1 175 ? 7.363 -29.516 -0.951 1 96 175 VAL A N 1
ATOM 1289 C CA . VAL A 1 175 ? 8.148 -30.531 -0.261 1 96 175 VAL A CA 1
ATOM 1290 C C . VAL A 1 175 ? 8.523 -31.641 -1.237 1 96 175 VAL A C 1
ATOM 1292 O O . VAL A 1 175 ? 9.703 -32 -1.357 1 96 175 VAL A O 1
ATOM 1295 N N . MET A 1 176 ? 7.551 -32.125 -1.935 1 97.38 176 MET A N 1
ATOM 1296 C CA . MET A 1 176 ? 7.793 -33.25 -2.84 1 97.38 176 MET A CA 1
ATOM 1297 C C . MET A 1 176 ? 8.648 -32.812 -4.023 1 97.38 176 MET A C 1
ATOM 1299 O O . MET A 1 176 ? 9.477 -33.594 -4.516 1 97.38 176 MET A O 1
ATOM 1303 N N . GLY A 1 177 ? 8.398 -31.609 -4.52 1 97.06 177 GLY A N 1
ATOM 1304 C CA . GLY A 1 177 ? 9.227 -31.094 -5.598 1 97.06 177 GLY A CA 1
ATOM 1305 C C . GLY A 1 177 ? 10.695 -31.016 -5.238 1 97.06 177 GLY A C 1
ATOM 1306 O O . GLY A 1 177 ? 11.562 -31.312 -6.07 1 97.06 177 GLY A O 1
ATOM 1307 N N . SER A 1 178 ? 10.953 -30.641 -4.051 1 95.56 178 SER A N 1
ATOM 1308 C CA . SER A 1 178 ? 12.328 -30.547 -3.58 1 95.56 178 SER A CA 1
ATOM 1309 C C . SER A 1 178 ? 12.938 -31.922 -3.363 1 95.56 178 SER A C 1
ATOM 1311 O O . SER A 1 178 ? 14.141 -32.125 -3.555 1 95.56 178 SER A O 1
ATOM 1313 N N . LEU A 1 179 ? 12.156 -32.875 -2.992 1 96.25 179 LEU A N 1
ATOM 1314 C CA . LEU A 1 179 ? 12.641 -34.219 -2.676 1 96.25 179 LEU A CA 1
ATOM 1315 C C . LEU A 1 179 ? 12.977 -35 -3.947 1 96.25 179 LEU A C 1
ATOM 1317 O O . LEU A 1 179 ? 13.93 -35.781 -3.967 1 96.25 179 LEU A O 1
ATOM 1321 N N . ILE A 1 180 ? 12.266 -34.75 -4.977 1 97.12 180 ILE A N 1
ATOM 1322 C CA . ILE A 1 180 ? 12.453 -35.594 -6.164 1 97.12 180 ILE A CA 1
ATOM 1323 C C . ILE A 1 180 ? 13.469 -34.938 -7.094 1 97.12 180 ILE A C 1
ATOM 1325 O O . ILE A 1 180 ? 14.055 -35.594 -7.953 1 97.12 180 ILE A O 1
ATOM 1329 N N . GLY A 1 181 ? 13.711 -33.625 -6.996 1 96.5 181 GLY A N 1
ATOM 1330 C CA . GLY A 1 181 ? 14.578 -32.906 -7.91 1 96.5 181 GLY A CA 1
ATOM 1331 C C . GLY A 1 181 ? 16 -33.438 -7.918 1 96.5 181 GLY A C 1
ATOM 1332 O O . GLY A 1 181 ? 16.516 -33.812 -8.969 1 96.5 181 GLY A O 1
ATOM 1333 N N . GLY A 1 182 ? 16.625 -33.531 -6.789 1 93.75 182 GLY A N 1
ATOM 1334 C CA . GLY A 1 182 ? 18 -34 -6.66 1 93.75 182 GLY A CA 1
ATOM 1335 C C . GLY A 1 182 ? 18.203 -35.375 -7.242 1 93.75 182 GLY A C 1
ATOM 1336 O O . GLY A 1 182 ? 19.047 -35.562 -8.133 1 93.75 182 GLY A O 1
ATOM 1337 N N . PRO A 1 183 ? 17.453 -36.281 -6.77 1 96.56 183 PRO A N 1
ATOM 1338 C CA . PRO A 1 183 ? 17.578 -37.656 -7.25 1 96.56 183 PRO A CA 1
ATOM 1339 C C . PRO A 1 183 ? 17.406 -37.781 -8.758 1 96.56 183 PRO A C 1
ATOM 1341 O O . PRO A 1 183 ? 18.109 -38.562 -9.414 1 96.56 183 PRO A O 1
ATOM 1344 N N . ILE A 1 184 ? 16.484 -37.094 -9.305 1 97.19 184 ILE A N 1
ATOM 1345 C CA . ILE A 1 184 ? 16.25 -37.156 -10.742 1 97.19 184 ILE A CA 1
ATOM 1346 C C . ILE A 1 184 ? 17.438 -36.562 -11.5 1 97.19 184 ILE A C 1
ATOM 1348 O O . ILE A 1 184 ? 17.906 -37.156 -12.477 1 97.19 184 ILE A O 1
ATOM 1352 N N . GLY A 1 185 ? 17.922 -35.438 -11.055 1 96.44 185 GLY A N 1
ATOM 1353 C CA . GLY A 1 185 ? 19.125 -34.875 -11.641 1 96.44 185 GLY A CA 1
ATOM 1354 C C . GLY A 1 185 ? 20.328 -35.812 -11.578 1 96.44 185 GLY A C 1
ATOM 1355 O O . GLY A 1 185 ? 21.031 -36 -12.578 1 96.44 185 GLY A O 1
ATOM 1356 N N . LYS A 1 186 ? 20.484 -36.406 -10.445 1 96.62 186 LYS A N 1
ATOM 1357 C CA . LYS A 1 186 ? 21.594 -37.344 -10.234 1 96.62 186 LYS A CA 1
ATOM 1358 C C . LYS A 1 186 ? 21.484 -38.531 -11.18 1 96.62 186 LYS A C 1
ATOM 1360 O O . LYS A 1 186 ? 22.453 -38.906 -11.82 1 96.62 186 LYS A O 1
ATOM 1365 N N . LYS A 1 187 ? 20.328 -39.094 -11.188 1 97.31 187 LYS A N 1
ATOM 1366 C CA . LYS A 1 187 ? 20.125 -40.25 -12.031 1 97.31 187 LYS A CA 1
ATOM 1367 C C . LYS A 1 187 ? 20.406 -39.938 -13.492 1 97.31 187 LYS A C 1
ATOM 1369 O O . LYS A 1 187 ? 21.062 -40.719 -14.188 1 97.31 187 LYS A O 1
ATOM 1374 N N . LEU A 1 188 ? 19.984 -38.844 -13.961 1 97.38 188 LEU A N 1
ATOM 1375 C CA . LEU A 1 188 ? 20.188 -38.438 -15.352 1 97.38 188 LEU A CA 1
ATOM 1376 C C . LEU A 1 188 ? 21.656 -38.219 -15.641 1 97.38 188 LEU A C 1
ATOM 1378 O O . LEU A 1 188 ? 22.172 -38.656 -16.688 1 97.38 188 LEU A O 1
ATOM 1382 N N . ILE A 1 189 ? 22.359 -37.594 -14.719 1 96.94 189 ILE A N 1
ATOM 1383 C CA . ILE A 1 189 ? 23.766 -37.25 -14.914 1 96.94 189 ILE A CA 1
ATOM 1384 C C . ILE A 1 189 ? 24.625 -38.5 -14.844 1 96.94 189 ILE A C 1
ATOM 1386 O O . ILE A 1 189 ? 25.469 -38.75 -15.711 1 96.94 189 ILE A O 1
ATOM 1390 N N . GLU A 1 190 ? 24.328 -39.344 -13.891 1 96.69 190 GLU A N 1
ATOM 1391 C CA . GLU A 1 190 ? 25.156 -40.531 -13.656 1 96.69 190 GLU A CA 1
ATOM 1392 C C . GLU A 1 190 ? 24.844 -41.625 -14.664 1 96.69 190 GLU A C 1
ATOM 1394 O O . GLU A 1 190 ? 25.734 -42.344 -15.133 1 96.69 190 GLU A O 1
ATOM 1399 N N . SER A 1 191 ? 23.609 -41.844 -14.953 1 96.38 191 SER A N 1
ATOM 1400 C CA . SER A 1 191 ? 23.234 -42.906 -15.875 1 96.38 191 SER A CA 1
ATOM 1401 C C . SER A 1 191 ? 23.703 -42.625 -17.297 1 96.38 191 SER A C 1
ATOM 1403 O O . SER A 1 191 ? 23.953 -43.531 -18.078 1 96.38 191 SER A O 1
ATOM 1405 N N . ARG A 1 192 ? 23.891 -41.375 -17.625 1 95.06 192 ARG A N 1
ATOM 1406 C CA . ARG A 1 192 ? 24.25 -41 -19 1 95.06 192 ARG A CA 1
ATOM 1407 C C . ARG A 1 192 ? 25.656 -40.406 -19.031 1 95.06 192 ARG A C 1
ATOM 1409 O O . ARG A 1 192 ? 26.109 -39.938 -20.078 1 95.06 192 ARG A O 1
ATOM 1416 N N . ASN A 1 193 ? 26.328 -40.375 -17.969 1 94.81 193 ASN A N 1
ATOM 1417 C CA . ASN A 1 193 ? 27.688 -39.875 -17.812 1 94.81 193 ASN A CA 1
ATOM 1418 C C . ASN A 1 193 ? 27.844 -38.469 -18.406 1 94.81 193 ASN A C 1
ATOM 1420 O O . ASN A 1 193 ? 28.703 -38.25 -19.25 1 94.81 193 ASN A O 1
ATOM 1424 N N . LEU A 1 194 ? 26.938 -37.625 -17.969 1 95.38 194 LEU A N 1
ATOM 1425 C CA . LEU A 1 194 ? 26.938 -36.25 -18.469 1 95.38 194 LEU A CA 1
ATOM 1426 C C . LEU A 1 194 ? 27.984 -35.406 -17.75 1 95.38 194 LEU A C 1
ATOM 1428 O O . LEU A 1 194 ? 28.234 -35.594 -16.562 1 95.38 194 LEU A O 1
ATOM 1432 N N . LYS A 1 195 ? 28.688 -34.5 -18.484 1 92.44 195 LYS A N 1
ATOM 1433 C CA . LYS A 1 195 ? 29.703 -33.594 -17.938 1 92.44 195 LYS A CA 1
ATOM 1434 C C . LYS A 1 195 ? 29.344 -32.125 -18.188 1 92.44 195 LYS A C 1
ATOM 1436 O O . LYS A 1 195 ? 28.75 -31.812 -19.219 1 92.44 195 LYS A O 1
ATOM 1441 N N . PRO A 1 196 ? 29.75 -31.312 -17.219 1 90.56 196 PRO A N 1
ATOM 1442 C CA . PRO A 1 196 ? 29.5 -29.875 -17.422 1 90.56 196 PRO A CA 1
ATOM 1443 C C . PRO A 1 196 ? 30.234 -29.312 -18.625 1 90.56 196 PRO A C 1
ATOM 1445 O O . PRO A 1 196 ? 31.359 -29.734 -18.938 1 90.56 196 PRO A O 1
ATOM 1448 N N . ASN A 1 197 ? 29.609 -28.594 -19.422 1 74.38 197 ASN A N 1
ATOM 1449 C CA . ASN A 1 197 ? 30.25 -27.906 -20.547 1 74.38 197 ASN A CA 1
ATOM 1450 C C . ASN A 1 197 ? 30.781 -26.531 -20.125 1 74.38 197 ASN A C 1
ATOM 1452 O O . ASN A 1 197 ? 30.031 -25.547 -20.094 1 74.38 197 ASN A O 1
ATOM 1456 N N . VAL A 1 198 ? 32.031 -26.406 -19.578 1 61.53 198 VAL A N 1
ATOM 1457 C CA . VAL A 1 198 ? 32.625 -25.172 -19.062 1 61.53 198 VAL A CA 1
ATOM 1458 C C . VAL A 1 198 ? 32.844 -24.188 -20.203 1 61.53 198 VAL A C 1
ATOM 1460 O O . VAL A 1 198 ? 32.781 -22.969 -19.984 1 61.53 198 VAL A O 1
ATOM 1463 N N . ASP A 1 199 ? 33.312 -24.531 -21.391 1 53.28 199 ASP A N 1
ATOM 1464 C CA . ASP A 1 199 ? 33.75 -23.609 -22.453 1 53.28 199 ASP A CA 1
ATOM 1465 C C . ASP A 1 199 ? 32.594 -22.812 -23.016 1 53.28 199 ASP A C 1
ATOM 1467 O O . ASP A 1 199 ? 32.781 -21.797 -23.672 1 53.28 199 ASP A O 1
ATOM 1471 N N . ALA A 1 200 ? 31.484 -23.297 -23.172 1 47.53 200 ALA A N 1
ATOM 1472 C CA . ALA A 1 200 ? 30.438 -22.703 -24.016 1 47.53 200 ALA A CA 1
ATOM 1473 C C . ALA A 1 200 ? 29.922 -21.391 -23.406 1 47.53 200 ALA A C 1
ATOM 1475 O O . ALA A 1 200 ? 29.516 -20.484 -24.125 1 47.53 200 ALA A O 1
ATOM 1476 N N . TYR A 1 201 ? 29.5 -21.25 -22.141 1 49.03 201 TYR A N 1
ATOM 1477 C CA . TYR A 1 201 ? 28.672 -20.078 -21.844 1 49.03 201 TYR A CA 1
ATOM 1478 C C . TYR A 1 201 ? 29.484 -18.984 -21.172 1 49.03 201 TYR A C 1
ATOM 1480 O O . TYR A 1 201 ? 29.297 -18.719 -19.969 1 49.03 201 TYR A O 1
ATOM 1488 N N . GLU A 1 202 ? 30.703 -18.922 -21.391 1 43.25 202 GLU A N 1
ATOM 1489 C CA . GLU A 1 202 ? 31.375 -17.703 -20.953 1 43.25 202 GLU A CA 1
ATOM 1490 C C . GLU A 1 202 ? 30.531 -16.469 -21.25 1 43.25 202 GLU A C 1
ATOM 1492 O O . GLU A 1 202 ? 30.703 -15.43 -20.609 1 43.25 202 GLU A O 1
ATOM 1497 N N . SER A 1 203 ? 29.922 -16.359 -22.469 1 41 203 SER A N 1
ATOM 1498 C CA . SER A 1 203 ? 29.453 -15.062 -22.922 1 41 203 SER A CA 1
ATOM 1499 C C . SER A 1 203 ? 28.203 -14.617 -22.172 1 41 203 SER A C 1
ATOM 1501 O O . SER A 1 203 ? 27.797 -13.453 -22.266 1 41 203 SER A O 1
ATOM 1503 N N . ALA A 1 204 ? 27.125 -15.398 -22 1 39.69 204 ALA A N 1
ATOM 1504 C CA . ALA A 1 204 ? 25.797 -14.945 -21.609 1 39.69 204 ALA A CA 1
ATOM 1505 C C . ALA A 1 204 ? 25.766 -14.516 -20.141 1 39.69 204 ALA A C 1
ATOM 1507 O O . ALA A 1 204 ? 24.703 -14.195 -19.609 1 39.69 204 ALA A O 1
ATOM 1508 N N . ASP A 1 205 ? 26.734 -14.961 -19.344 1 40.66 205 ASP A N 1
ATOM 1509 C CA . ASP A 1 205 ? 26.75 -14.781 -17.891 1 40.66 205 ASP A CA 1
ATOM 1510 C C . ASP A 1 205 ? 26.438 -13.328 -17.516 1 40.66 205 ASP A C 1
ATOM 1512 O O . ASP A 1 205 ? 25.734 -13.07 -16.547 1 40.66 205 ASP A O 1
ATOM 1516 N N . THR A 1 206 ? 27.547 -12.5 -17.797 1 38.56 206 THR A N 1
ATOM 1517 C CA . THR A 1 206 ? 27.953 -11.258 -17.156 1 38.56 206 THR A CA 1
ATOM 1518 C C . THR A 1 206 ? 26.922 -10.148 -17.438 1 38.56 206 THR A C 1
ATOM 1520 O O . THR A 1 206 ? 26.781 -9.227 -16.641 1 38.56 206 THR A O 1
ATOM 1523 N N . GLU A 1 207 ? 26.344 -10.148 -18.594 1 37.5 207 GLU A N 1
ATOM 1524 C CA . GLU A 1 207 ? 25.656 -8.945 -19.016 1 37.5 207 GLU A CA 1
ATOM 1525 C C . GLU A 1 207 ? 24.234 -8.891 -18.453 1 37.5 207 GLU A C 1
ATOM 1527 O O . GLU A 1 207 ? 23.688 -7.812 -18.219 1 37.5 207 GLU A O 1
ATOM 1532 N N . ALA A 1 208 ? 23.516 -9.992 -18.531 1 40.78 208 ALA A N 1
ATOM 1533 C CA . ALA A 1 208 ? 22.125 -9.961 -18.062 1 40.78 208 ALA A CA 1
ATOM 1534 C C . ALA A 1 208 ? 22.047 -9.719 -16.562 1 40.78 208 ALA A C 1
ATOM 1536 O O . ALA A 1 208 ? 21.109 -9.094 -16.078 1 40.78 208 ALA A O 1
ATOM 1537 N N . ALA A 1 209 ? 22.875 -10.445 -15.852 1 40.91 209 ALA A N 1
ATOM 1538 C CA . ALA A 1 209 ? 22.953 -10.148 -14.422 1 40.91 209 ALA A CA 1
ATOM 1539 C C . ALA A 1 209 ? 23.312 -8.688 -14.188 1 40.91 209 ALA A C 1
ATOM 1541 O O . ALA A 1 209 ? 23.125 -8.156 -13.094 1 40.91 209 ALA A O 1
ATOM 1542 N N . ILE A 1 210 ? 24.375 -8.203 -14.945 1 39.59 210 ILE A N 1
ATOM 1543 C CA . ILE A 1 210 ? 25.172 -6.988 -14.773 1 39.59 210 ILE A CA 1
ATOM 1544 C C . ILE A 1 210 ? 24.266 -5.762 -14.93 1 39.59 210 ILE A C 1
ATOM 1546 O O . ILE A 1 210 ? 24.578 -4.691 -14.398 1 39.59 210 ILE A O 1
ATOM 1550 N N . THR A 1 211 ? 23.547 -5.793 -15.961 1 42.22 211 THR A N 1
ATOM 1551 C CA . THR A 1 211 ? 22.969 -4.477 -16.203 1 42.22 211 THR A CA 1
ATOM 1552 C C . THR A 1 211 ? 21.906 -4.156 -15.156 1 42.22 211 THR A C 1
ATOM 1554 O O . THR A 1 211 ? 20.953 -3.426 -15.43 1 42.22 211 THR A O 1
ATOM 1557 N N . ALA A 1 212 ? 21.781 -5.051 -14.352 1 42.66 212 ALA A N 1
ATOM 1558 C CA . ALA A 1 212 ? 20.844 -4.5 -13.375 1 42.66 212 ALA A CA 1
ATOM 1559 C C . ALA A 1 212 ? 21.266 -3.094 -12.953 1 42.66 212 ALA A C 1
ATOM 1561 O O . ALA A 1 212 ? 22.234 -2.92 -12.219 1 42.66 212 ALA A O 1
ATOM 1562 N N . LYS A 1 213 ? 21.391 -2.197 -13.805 1 49.78 213 LYS A N 1
ATOM 1563 C CA . LYS A 1 213 ? 21.531 -0.792 -13.438 1 49.78 213 LYS A CA 1
ATOM 1564 C C . LYS A 1 213 ? 21.078 -0.547 -12 1 49.78 213 LYS A C 1
ATOM 1566 O O . LYS A 1 213 ? 20 -0.977 -11.609 1 49.78 213 LYS A O 1
ATOM 1571 N N . GLU A 1 214 ? 22 -0.49 -11.133 1 63.81 214 GLU A N 1
ATOM 1572 C CA . GLU A 1 214 ? 21.766 -0.09 -9.75 1 63.81 214 GLU A CA 1
ATOM 1573 C C . GLU A 1 214 ? 20.594 0.873 -9.641 1 63.81 214 GLU A C 1
ATOM 1575 O O . GLU A 1 214 ? 20.75 2.082 -9.828 1 63.81 214 GLU A O 1
ATOM 1580 N N . GLU A 1 215 ? 19.469 0.269 -9.992 1 79.31 215 GLU A N 1
ATOM 1581 C CA . GLU A 1 215 ? 18.281 1.123 -9.852 1 79.31 215 GLU A CA 1
ATOM 1582 C C . GLU A 1 215 ? 18.156 1.65 -8.43 1 79.31 215 GLU A C 1
ATOM 1584 O O . GLU A 1 215 ? 18.266 0.888 -7.465 1 79.31 215 GLU A O 1
ATOM 1589 N N . ALA A 1 216 ? 18.203 2.936 -8.383 1 84.25 216 ALA A N 1
ATOM 1590 C CA . ALA A 1 216 ? 18.031 3.57 -7.074 1 84.25 216 ALA A CA 1
ATOM 1591 C C . ALA A 1 216 ? 16.578 3.539 -6.633 1 84.25 216 ALA A C 1
ATOM 1593 O O . ALA A 1 216 ? 15.672 3.652 -7.457 1 84.25 216 ALA A O 1
ATOM 1594 N N . ILE A 1 217 ? 16.406 3.16 -5.383 1 89.44 217 ILE A N 1
ATOM 1595 C CA . ILE A 1 217 ? 15.078 3.189 -4.785 1 89.44 217 ILE A CA 1
ATOM 1596 C C . ILE A 1 217 ? 14.82 4.559 -4.16 1 89.44 217 ILE A C 1
ATOM 1598 O O . ILE A 1 217 ? 15.641 5.051 -3.377 1 89.44 217 ILE A O 1
ATOM 1602 N N . SER A 1 218 ? 13.797 5.25 -4.594 1 90.62 218 SER A N 1
ATOM 1603 C CA . SER A 1 218 ? 13.375 6.543 -4.062 1 90.62 218 SER A CA 1
ATOM 1604 C C . SER A 1 218 ? 11.852 6.637 -3.982 1 90.62 218 SER A C 1
ATOM 1606 O O . SER A 1 218 ? 11.148 5.766 -4.488 1 90.62 218 SER A O 1
ATOM 1608 N N . TYR A 1 219 ? 11.391 7.637 -3.316 1 91.44 219 TYR A N 1
ATOM 1609 C CA . TYR A 1 219 ? 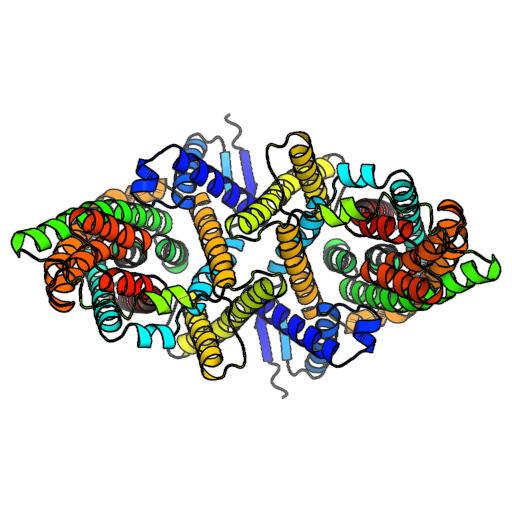9.961 7.871 -3.229 1 91.44 219 TYR A CA 1
ATOM 1610 C C . TYR A 1 219 ? 9.336 7.961 -4.613 1 91.44 219 TYR A C 1
ATOM 1612 O O . TYR A 1 219 ? 8.344 7.281 -4.902 1 91.44 219 TYR A O 1
ATOM 1620 N N . ASP A 1 220 ? 9.938 8.727 -5.438 1 92.5 220 ASP A N 1
ATOM 1621 C CA . ASP A 1 220 ? 9.391 8.961 -6.77 1 92.5 220 ASP A CA 1
ATOM 1622 C C . ASP A 1 220 ? 9.289 7.66 -7.562 1 92.5 220 ASP A C 1
ATOM 1624 O O . ASP A 1 220 ? 8.305 7.422 -8.258 1 92.5 220 ASP A O 1
ATOM 1628 N N . GLU A 1 221 ? 10.289 6.816 -7.371 1 94.25 221 GLU A N 1
ATOM 1629 C CA . GLU A 1 221 ? 10.336 5.566 -8.117 1 94.25 221 GLU A CA 1
ATOM 1630 C C . GLU A 1 221 ? 9.312 4.566 -7.586 1 94.25 221 GLU A C 1
ATOM 1632 O O . GLU A 1 221 ? 8.664 3.854 -8.359 1 94.25 221 GLU A O 1
ATOM 1637 N N . VAL A 1 222 ? 9.227 4.535 -6.289 1 95.38 222 VAL A N 1
ATOM 1638 C CA . VAL A 1 222 ? 8.266 3.619 -5.676 1 95.38 222 VAL A CA 1
ATOM 1639 C C . VAL A 1 222 ? 6.844 4.051 -6.016 1 95.38 222 VAL A C 1
ATOM 1641 O O . VAL A 1 222 ? 6 3.217 -6.352 1 95.38 222 VAL A O 1
ATOM 1644 N N . PHE A 1 223 ? 6.621 5.316 -5.914 1 96 223 PHE A N 1
ATOM 1645 C CA . PHE A 1 223 ? 5.285 5.824 -6.203 1 96 223 PHE A CA 1
ATOM 1646 C C . PHE A 1 223 ? 4.941 5.637 -7.676 1 96 223 PHE A C 1
ATOM 1648 O O . PHE A 1 223 ? 3.805 5.305 -8.016 1 96 223 PHE A O 1
ATOM 1655 N N . LYS A 1 224 ? 5.863 5.883 -8.547 1 95.56 224 LYS A N 1
ATOM 1656 C CA . LYS A 1 224 ? 5.652 5.656 -9.977 1 95.56 224 LYS A CA 1
ATOM 1657 C C . LYS A 1 224 ? 5.332 4.188 -10.258 1 95.56 224 LYS A C 1
ATOM 1659 O O . LYS A 1 224 ? 4.469 3.883 -11.078 1 95.56 224 LYS A O 1
ATOM 1664 N N . ALA A 1 225 ? 6.078 3.32 -9.617 1 96.31 225 ALA A N 1
ATOM 1665 C CA . ALA A 1 225 ? 5.812 1.892 -9.766 1 96.31 225 ALA A CA 1
ATOM 1666 C C . ALA A 1 225 ? 4.395 1.545 -9.328 1 96.31 225 ALA A C 1
ATOM 1668 O O . ALA A 1 225 ? 3.682 0.823 -10.031 1 96.31 225 ALA A O 1
ATOM 1669 N N . LEU A 1 226 ? 4.004 2.068 -8.211 1 97.19 226 LEU A N 1
ATOM 1670 C CA . LEU A 1 226 ? 2.648 1.826 -7.727 1 97.19 226 LEU A CA 1
ATOM 1671 C C . LEU A 1 226 ? 1.614 2.404 -8.688 1 97.19 226 LEU A C 1
ATOM 1673 O O . LEU A 1 226 ? 0.577 1.785 -8.93 1 97.19 226 LEU A O 1
ATOM 1677 N N . ALA A 1 227 ? 1.912 3.539 -9.203 1 96.81 227 ALA A N 1
ATOM 1678 C CA . ALA A 1 227 ? 1.008 4.191 -10.141 1 96.81 227 ALA A CA 1
ATOM 1679 C C . ALA A 1 227 ? 0.804 3.334 -11.391 1 96.81 227 ALA A C 1
ATOM 1681 O O . ALA A 1 227 ? -0.325 3.164 -11.852 1 96.81 227 ALA A O 1
ATOM 1682 N N . LEU A 1 228 ? 1.851 2.834 -11.898 1 96.88 228 LEU A N 1
ATOM 1683 C CA . LEU A 1 228 ? 1.776 1.989 -13.086 1 96.88 228 LEU A CA 1
ATOM 1684 C C . LEU A 1 228 ? 0.96 0.731 -12.812 1 96.88 228 LEU A C 1
ATOM 1686 O O . LEU A 1 228 ? 0.191 0.284 -13.664 1 96.88 228 LEU A O 1
ATOM 1690 N N . ILE A 1 229 ? 1.141 0.177 -11.633 1 97.94 229 ILE A N 1
ATOM 1691 C CA . ILE A 1 229 ? 0.382 -1.004 -11.227 1 97.94 229 ILE A CA 1
ATOM 1692 C C . ILE A 1 229 ? -1.105 -0.665 -11.172 1 97.94 229 ILE A C 1
ATOM 1694 O O . ILE A 1 229 ? -1.933 -1.365 -11.758 1 97.94 229 ILE A O 1
ATOM 1698 N N . LEU A 1 230 ? -1.434 0.425 -10.516 1 97.62 230 LEU A N 1
ATOM 1699 C CA . LEU A 1 230 ? -2.832 0.806 -10.336 1 97.62 230 LEU A CA 1
ATOM 1700 C C . LEU A 1 230 ? -3.475 1.142 -11.68 1 97.62 230 LEU A C 1
ATOM 1702 O O . LEU A 1 230 ? -4.617 0.763 -11.938 1 97.62 230 LEU A O 1
ATOM 1706 N N . ILE A 1 231 ? -2.768 1.809 -12.523 1 97 231 ILE A N 1
ATOM 1707 C CA . ILE A 1 231 ? -3.273 2.137 -13.852 1 97 231 ILE A CA 1
ATOM 1708 C C . ILE A 1 231 ? -3.531 0.854 -14.633 1 97 231 ILE A C 1
ATOM 1710 O O . ILE A 1 231 ? -4.562 0.72 -15.297 1 97 231 ILE A O 1
ATOM 1714 N N . SER A 1 232 ? -2.594 -0.064 -14.531 1 97.81 232 SER A N 1
ATOM 1715 C CA . SER A 1 232 ? -2.76 -1.349 -15.203 1 97.81 232 SER A CA 1
ATOM 1716 C C . SER A 1 232 ? -4.004 -2.076 -14.703 1 97.81 232 SER A C 1
ATOM 1718 O O . SER A 1 232 ? -4.73 -2.686 -15.484 1 97.81 232 SER A O 1
ATOM 1720 N N . ILE A 1 233 ? -4.207 -2.043 -13.43 1 97.38 233 ILE A N 1
ATOM 1721 C CA . ILE A 1 233 ? -5.379 -2.68 -12.836 1 97.38 233 ILE A CA 1
ATOM 1722 C C . ILE A 1 233 ? -6.648 -1.998 -13.344 1 97.38 233 ILE A C 1
ATOM 1724 O O . ILE A 1 233 ? -7.613 -2.668 -13.719 1 97.38 233 ILE A O 1
ATOM 1728 N N . GLY A 1 234 ? -6.652 -0.646 -13.367 1 95.94 234 GLY A N 1
ATOM 1729 C CA . GLY A 1 234 ? -7.801 0.096 -13.859 1 95.94 234 GLY A CA 1
ATOM 1730 C C . GLY A 1 234 ? -8.148 -0.228 -15.297 1 95.94 234 GLY A C 1
ATOM 1731 O O . GLY A 1 234 ? -9.312 -0.51 -15.609 1 95.94 234 GLY A O 1
ATOM 1732 N N . ILE A 1 235 ? -7.156 -0.235 -16.156 1 96.31 235 ILE A N 1
ATOM 1733 C CA . ILE A 1 235 ? -7.367 -0.536 -17.562 1 96.31 235 ILE A CA 1
ATOM 1734 C C . ILE A 1 235 ? -7.719 -2.014 -17.734 1 96.31 235 ILE A C 1
ATOM 1736 O O . ILE A 1 235 ? -8.523 -2.373 -18.594 1 96.31 235 ILE A O 1
ATOM 1740 N N . GLY A 1 236 ? -7.098 -2.855 -16.891 1 96.12 236 GLY A N 1
ATOM 1741 C CA . GLY A 1 236 ? -7.402 -4.277 -16.922 1 96.12 236 GLY A CA 1
ATOM 1742 C C . GLY A 1 236 ? -8.867 -4.578 -16.672 1 96.12 236 GLY A C 1
ATOM 1743 O O . GLY A 1 236 ? -9.422 -5.516 -17.234 1 96.12 236 GLY A O 1
ATOM 1744 N N . ALA A 1 237 ? -9.453 -3.783 -15.805 1 93.06 237 ALA A N 1
ATOM 1745 C CA . ALA A 1 237 ? -10.875 -3.961 -15.516 1 93.06 237 ALA A CA 1
ATOM 1746 C C . ALA A 1 237 ? -11.727 -3.705 -16.766 1 93.06 237 ALA A C 1
ATOM 1748 O O . ALA A 1 237 ? -12.75 -4.363 -16.969 1 93.06 237 ALA A O 1
ATOM 1749 N N . VAL A 1 238 ? -11.336 -2.766 -17.562 1 91.25 238 VAL A N 1
ATOM 1750 C CA . VAL A 1 238 ? -12.023 -2.48 -18.812 1 91.25 238 VAL A CA 1
ATOM 1751 C C . VAL A 1 238 ? -11.828 -3.645 -19.797 1 91.25 238 VAL A C 1
ATOM 1753 O O . VAL A 1 238 ? -12.766 -4.051 -20.469 1 91.25 238 VAL A O 1
ATOM 1756 N N . LEU A 1 239 ? -10.641 -4.156 -19.797 1 93.38 239 LEU A N 1
ATOM 1757 C CA . LEU A 1 239 ? -10.336 -5.305 -20.641 1 93.38 239 LEU A CA 1
ATOM 1758 C C . LEU A 1 239 ? -11.164 -6.52 -20.234 1 93.38 239 LEU A C 1
ATOM 1760 O O . LEU A 1 239 ? -11.586 -7.301 -21.078 1 93.38 239 LEU A O 1
ATOM 1764 N N . GLU A 1 240 ? -11.258 -6.668 -18.938 1 91.94 240 GLU A N 1
ATOM 1765 C CA . GLU A 1 240 ? -12.055 -7.773 -18.406 1 91.94 240 GLU A CA 1
ATOM 1766 C C . GLU A 1 240 ? -13.477 -7.738 -18.969 1 91.94 240 GLU A C 1
ATOM 1768 O O . GLU A 1 240 ? -14.023 -8.773 -19.359 1 91.94 240 GLU A O 1
ATOM 1773 N N . LYS A 1 241 ? -14.117 -6.559 -19.016 1 90.19 241 LYS A N 1
ATOM 1774 C CA . LYS A 1 241 ? -15.469 -6.398 -19.562 1 90.19 241 LYS A CA 1
ATOM 1775 C C . LYS A 1 241 ? -15.516 -6.777 -21.047 1 90.19 241 LYS A C 1
ATOM 1777 O O . LYS A 1 241 ? -16.5 -7.355 -21.5 1 90.19 241 LYS A O 1
ATOM 1782 N N . PHE A 1 242 ? -14.492 -6.484 -21.688 1 91.12 242 PHE A N 1
ATOM 1783 C CA . PHE A 1 242 ? -14.398 -6.836 -23.094 1 91.12 242 PHE A CA 1
ATOM 1784 C C . PHE A 1 242 ? -14.352 -8.344 -23.266 1 91.12 242 PHE A C 1
ATOM 1786 O O . PHE A 1 242 ? -15.086 -8.898 -24.094 1 91.12 242 PHE A O 1
ATOM 1793 N N . PHE A 1 243 ? -13.547 -9.039 -22.531 1 89.5 243 PHE A N 1
ATOM 1794 C CA . PHE A 1 243 ? -13.414 -10.492 -22.641 1 89.5 243 PHE A CA 1
ATOM 1795 C C . PHE A 1 243 ? -14.719 -11.18 -22.281 1 89.5 243 PHE A C 1
ATOM 1797 O O . PHE A 1 243 ? -15.125 -12.148 -22.922 1 89.5 243 PHE A O 1
ATOM 1804 N N . VAL A 1 244 ? -15.32 -10.664 -21.281 1 87.75 244 VAL A N 1
ATOM 1805 C CA . VAL A 1 244 ? -16.594 -11.25 -20.859 1 87.75 244 VAL A CA 1
ATOM 1806 C C . VAL A 1 244 ? -17.625 -11.086 -21.969 1 87.75 244 VAL A C 1
ATOM 1808 O O . VAL A 1 244 ? -18.438 -11.984 -22.203 1 87.75 244 VAL A O 1
ATOM 1811 N N . SER A 1 245 ? -17.594 -9.992 -22.703 1 91.56 245 SER A N 1
ATOM 1812 C CA . SER A 1 245 ? -18.547 -9.727 -23.766 1 91.56 245 SER A CA 1
ATOM 1813 C C . SER A 1 245 ? -18.375 -10.711 -24.922 1 91.56 245 SER A C 1
ATOM 1815 O O . SER A 1 245 ? -19.328 -11.008 -25.641 1 91.56 245 SER A O 1
ATOM 1817 N N . ILE A 1 246 ? -17.219 -11.273 -25.078 1 90.75 246 ILE A N 1
ATOM 1818 C CA . ILE A 1 246 ? -17 -12.219 -26.156 1 90.75 246 ILE A CA 1
ATOM 1819 C C . ILE A 1 246 ? -17.031 -13.648 -25.625 1 90.75 246 ILE A C 1
ATOM 1821 O O . ILE A 1 246 ? -16.562 -14.578 -26.266 1 90.75 246 ILE A O 1
ATOM 1825 N N . GLY A 1 247 ? -17.359 -13.781 -24.391 1 83.75 247 GLY A N 1
ATOM 1826 C CA . GLY A 1 247 ? -17.625 -15.094 -23.812 1 83.75 247 GLY A CA 1
ATOM 1827 C C . GLY A 1 247 ? -16.406 -15.703 -23.156 1 83.75 247 GLY A C 1
ATOM 1828 O O . GLY A 1 247 ? -16.375 -16.906 -22.906 1 83.75 247 GLY A O 1
ATOM 1829 N N . VAL A 1 248 ? -15.398 -14.992 -22.906 1 84.38 248 VAL A N 1
ATOM 1830 C CA . VAL A 1 248 ? -14.188 -15.469 -22.25 1 84.38 248 VAL A CA 1
ATOM 1831 C C . VAL A 1 248 ? -14.094 -14.906 -20.844 1 84.38 248 VAL A C 1
ATOM 1833 O O . VAL A 1 248 ? -14.172 -13.695 -20.641 1 84.38 248 VAL A O 1
ATOM 1836 N N . THR A 1 249 ? -14.062 -15.789 -19.922 1 83.12 249 THR A N 1
ATOM 1837 C CA . THR A 1 249 ? -13.922 -15.336 -18.547 1 83.12 249 THR A CA 1
ATOM 1838 C C . THR A 1 249 ? -12.508 -15.594 -18.031 1 83.12 249 THR A C 1
ATOM 1840 O O . THR A 1 249 ? -12.07 -16.734 -17.953 1 83.12 249 THR A O 1
ATOM 1843 N N . LEU A 1 250 ? -11.805 -14.539 -17.75 1 86.38 250 LEU A N 1
ATOM 1844 C CA . LEU A 1 250 ? -10.477 -14.586 -17.156 1 86.38 250 LEU A CA 1
ATOM 1845 C C . LEU A 1 250 ? -10.477 -13.992 -15.758 1 86.38 250 LEU A C 1
ATOM 1847 O O . LEU A 1 250 ? -11.258 -13.086 -15.469 1 86.38 250 LEU A O 1
ATOM 1851 N N . PRO A 1 251 ? -9.664 -14.594 -14.914 1 86 251 PRO A N 1
ATOM 1852 C CA . PRO A 1 251 ? -9.5 -13.93 -13.625 1 86 251 PRO A CA 1
ATOM 1853 C C . PRO A 1 251 ? -9.07 -12.469 -13.758 1 86 251 PRO A C 1
ATOM 1855 O O . PRO A 1 251 ? -8.281 -12.133 -14.648 1 86 251 PRO A O 1
ATOM 1858 N N . SER A 1 252 ? -9.531 -11.617 -12.867 1 89 252 SER A N 1
ATOM 1859 C CA . SER A 1 252 ? -9.305 -10.18 -12.953 1 89 252 SER A CA 1
ATOM 1860 C C . SER A 1 252 ? -7.82 -9.852 -13 1 89 252 SER A C 1
ATOM 1862 O O . SER A 1 252 ? -7.402 -8.93 -13.695 1 89 252 SER A O 1
ATOM 1864 N N . TYR A 1 253 ? -7.016 -10.609 -12.234 1 91.5 253 TYR A N 1
ATOM 1865 C CA . TYR A 1 253 ? -5.602 -10.266 -12.156 1 91.5 253 TYR A CA 1
ATOM 1866 C C . TYR A 1 253 ? -4.891 -10.578 -13.469 1 91.5 253 TYR A C 1
ATOM 1868 O O . TYR A 1 253 ? -3.855 -9.984 -13.773 1 91.5 253 TYR A O 1
ATOM 1876 N N . VAL A 1 254 ? -5.414 -11.516 -14.25 1 92.12 254 VAL A N 1
ATOM 1877 C CA . VAL A 1 254 ? -4.805 -11.852 -15.531 1 92.12 254 VAL A CA 1
ATOM 1878 C C . VAL A 1 254 ? -4.945 -10.672 -16.484 1 92.12 254 VAL A C 1
ATOM 1880 O O . VAL A 1 254 ? -4.004 -10.328 -17.203 1 92.12 254 VAL A O 1
ATOM 1883 N N . ASN A 1 255 ? -6.141 -10.109 -16.516 1 94.31 255 ASN A N 1
ATOM 1884 C CA . ASN A 1 255 ? -6.359 -8.93 -17.344 1 94.31 255 ASN A CA 1
ATOM 1885 C C . ASN A 1 255 ? -5.391 -7.805 -16.984 1 94.31 255 ASN A C 1
ATOM 1887 O O . ASN A 1 255 ? -4.859 -7.133 -17.875 1 94.31 255 ASN A O 1
ATOM 1891 N N . SER A 1 256 ? -5.195 -7.617 -15.719 1 96.06 256 SER A N 1
ATOM 1892 C CA . SER A 1 256 ? -4.266 -6.59 -15.266 1 96.06 256 SER A CA 1
ATOM 1893 C C . SER A 1 256 ? -2.832 -6.926 -15.664 1 96.06 256 SER A C 1
ATOM 1895 O O . SER A 1 256 ? -2.051 -6.035 -16 1 96.06 256 SER A O 1
ATOM 1897 N N . MET A 1 257 ? -2.49 -8.195 -15.641 1 95.12 257 MET A N 1
ATOM 1898 C CA . MET A 1 257 ? -1.155 -8.648 -16.031 1 95.12 257 MET A CA 1
ATOM 1899 C C . MET A 1 257 ? -0.886 -8.344 -17.5 1 95.12 257 MET A C 1
ATOM 1901 O O . MET A 1 257 ? 0.211 -7.914 -17.859 1 95.12 257 MET A O 1
ATOM 1905 N N . ILE A 1 258 ? -1.85 -8.586 -18.234 1 94.75 258 ILE A N 1
ATOM 1906 C CA . ILE A 1 258 ? -1.722 -8.359 -19.672 1 94.75 258 ILE A CA 1
ATOM 1907 C C . ILE A 1 258 ? -1.447 -6.879 -19.938 1 94.75 258 ILE A C 1
ATOM 1909 O O . ILE A 1 258 ? -0.52 -6.535 -20.688 1 94.75 258 ILE A O 1
ATOM 1913 N N . ILE A 1 259 ? -2.238 -6.023 -19.344 1 96.88 259 ILE A N 1
ATOM 1914 C CA . ILE A 1 259 ? -2.072 -4.586 -19.531 1 96.88 259 ILE A CA 1
ATOM 1915 C C . ILE A 1 259 ? -0.696 -4.156 -19.031 1 96.88 259 ILE A C 1
ATOM 1917 O O . ILE A 1 259 ? -0.021 -3.344 -19.672 1 96.88 259 ILE A O 1
ATOM 1921 N N . ALA A 1 260 ? -0.302 -4.684 -17.906 1 97 260 ALA A N 1
ATOM 1922 C CA . ALA A 1 260 ? 1.009 -4.363 -17.344 1 97 260 ALA A CA 1
ATOM 1923 C C . ALA A 1 260 ? 2.125 -4.754 -18.312 1 97 260 ALA A C 1
ATOM 1925 O O . ALA A 1 260 ? 3.078 -3.996 -18.516 1 97 260 ALA A O 1
ATOM 1926 N N . ALA A 1 261 ? 2.031 -5.914 -18.875 1 95.25 261 ALA A N 1
ATOM 1927 C CA . ALA A 1 261 ? 3.027 -6.383 -19.828 1 95.25 261 ALA A CA 1
ATOM 1928 C C . ALA A 1 261 ? 3.096 -5.461 -21.047 1 95.25 261 ALA A C 1
ATOM 1930 O O . ALA A 1 261 ? 4.184 -5.168 -21.547 1 95.25 261 ALA A O 1
ATOM 1931 N N . ILE A 1 262 ? 1.952 -5.031 -21.484 1 96.44 262 ILE A N 1
ATOM 1932 C CA . ILE A 1 262 ? 1.894 -4.125 -22.625 1 96.44 262 ILE A CA 1
ATOM 1933 C C . ILE A 1 262 ? 2.574 -2.805 -22.266 1 96.44 262 ILE A C 1
ATOM 1935 O O . ILE A 1 262 ? 3.398 -2.301 -23.031 1 96.44 262 ILE A O 1
ATOM 1939 N N . ILE A 1 263 ? 2.244 -2.27 -21.109 1 96.06 263 ILE A N 1
ATOM 1940 C CA . ILE A 1 263 ? 2.814 -0.999 -20.672 1 96.06 263 ILE A CA 1
ATOM 1941 C C . ILE A 1 263 ? 4.332 -1.121 -20.578 1 96.06 263 ILE A C 1
ATOM 1943 O O . ILE A 1 263 ? 5.062 -0.237 -21.031 1 96.06 263 ILE A O 1
ATOM 1947 N N . LEU A 1 264 ? 4.797 -2.219 -19.984 1 95 264 LEU A N 1
ATOM 1948 C CA . LEU A 1 264 ? 6.23 -2.447 -19.859 1 95 264 LEU A CA 1
ATOM 1949 C C . LEU A 1 264 ? 6.91 -2.473 -21.219 1 95 264 LEU A C 1
ATOM 1951 O O . LEU A 1 264 ? 7.898 -1.769 -21.438 1 95 264 LEU A O 1
ATOM 1955 N N . ASN A 1 265 ? 6.406 -3.213 -22.141 1 95.19 265 ASN A N 1
ATOM 1956 C CA . ASN A 1 265 ? 7.066 -3.422 -23.422 1 95.19 265 ASN A CA 1
ATOM 1957 C C . ASN A 1 265 ? 6.957 -2.191 -24.312 1 95.19 265 ASN A C 1
ATOM 1959 O O . ASN A 1 265 ? 7.863 -1.908 -25.094 1 95.19 265 ASN A O 1
ATOM 1963 N N . VAL A 1 266 ? 5.848 -1.463 -24.188 1 94.56 266 VAL A N 1
ATOM 1964 C CA . VAL A 1 266 ? 5.742 -0.197 -24.906 1 94.56 266 VAL A CA 1
ATOM 1965 C C . VAL A 1 266 ? 6.793 0.781 -24.391 1 94.56 266 VAL A C 1
ATOM 1967 O O . VAL A 1 266 ? 7.449 1.473 -25.172 1 94.56 266 VAL A O 1
ATOM 1970 N N . GLY A 1 267 ? 6.977 0.818 -23.156 1 91.69 267 GLY A N 1
ATOM 1971 C CA . GLY A 1 267 ? 8.016 1.661 -22.578 1 91.69 267 GLY A CA 1
ATOM 1972 C C . GLY A 1 267 ? 9.414 1.258 -23 1 91.69 267 GLY A C 1
ATOM 1973 O O . GLY A 1 267 ? 10.234 2.111 -23.328 1 91.69 267 GLY A O 1
ATOM 1974 N N . GLU A 1 268 ? 9.656 0.002 -22.969 1 89.19 268 GLU A N 1
ATOM 1975 C CA . GLU A 1 268 ? 10.969 -0.509 -23.344 1 89.19 268 GLU A CA 1
ATOM 1976 C C . GLU A 1 268 ? 11.258 -0.248 -24.828 1 89.19 268 GLU A C 1
ATOM 1978 O O . GLU A 1 268 ? 12.391 0.067 -25.188 1 89.19 268 GLU A O 1
ATOM 1983 N N . SER A 1 269 ? 10.289 -0.317 -25.594 1 91.56 269 SER A N 1
ATOM 1984 C CA . SER A 1 269 ? 10.477 -0.166 -27.031 1 91.56 269 SER A CA 1
ATOM 1985 C C . SER A 1 269 ? 10.586 1.304 -27.422 1 91.56 269 SER A C 1
ATOM 1987 O O . SER A 1 269 ? 11.375 1.66 -28.297 1 91.56 269 SER A O 1
ATOM 1989 N N . THR A 1 270 ? 9.805 2.203 -26.797 1 92 270 THR A N 1
ATOM 1990 C CA . THR A 1 270 ? 9.781 3.617 -27.156 1 92 270 THR A CA 1
ATOM 1991 C C . THR A 1 270 ? 10.797 4.406 -26.344 1 92 270 THR A C 1
ATOM 1993 O O . THR A 1 270 ? 11.227 5.488 -26.75 1 92 270 THR A O 1
ATOM 1996 N N . GLY A 1 271 ? 11.086 3.963 -25.172 1 88.44 271 GLY A N 1
ATOM 1997 C CA . GLY A 1 271 ? 11.977 4.672 -24.266 1 88.44 271 GLY A CA 1
ATOM 1998 C C . GLY A 1 271 ? 11.32 5.848 -23.578 1 88.44 271 GLY A C 1
ATOM 1999 O O . GLY A 1 271 ? 11.992 6.652 -22.938 1 88.44 271 GLY A O 1
ATOM 2000 N N . LYS A 1 272 ? 10.102 5.988 -23.625 1 87.06 272 LYS A N 1
ATOM 2001 C CA . LYS A 1 272 ? 9.375 7.137 -23.094 1 87.06 272 LYS A CA 1
ATOM 2002 C C . LYS A 1 272 ? 9.281 7.066 -21.562 1 87.06 272 LYS A C 1
ATOM 2004 O O . LYS A 1 272 ? 9.273 8.102 -20.891 1 87.06 272 LYS A O 1
ATOM 2009 N N . TRP A 1 273 ? 9.125 5.809 -21.094 1 85.94 273 TRP A N 1
ATOM 2010 C CA . TRP A 1 273 ? 9.117 5.645 -19.641 1 85.94 273 TRP A CA 1
ATOM 2011 C C . TRP A 1 273 ? 9.914 4.406 -19.234 1 85.94 273 TRP A C 1
ATOM 2013 O O . TRP A 1 273 ? 10.172 3.525 -20.062 1 85.94 273 TRP A O 1
ATOM 2023 N N . HIS A 1 274 ? 10.336 4.496 -18 1 88 274 HIS A N 1
ATOM 2024 C CA . HIS A 1 274 ? 11.141 3.418 -17.438 1 88 274 HIS A CA 1
ATOM 2025 C C . HIS A 1 274 ? 10.469 2.814 -16.203 1 88 274 HIS A C 1
ATOM 2027 O O . HIS A 1 274 ? 9.914 3.539 -15.383 1 88 274 HIS A O 1
ATOM 2033 N N . VAL A 1 275 ? 10.445 1.49 -16.219 1 90.25 275 VAL A N 1
ATOM 2034 C CA . VAL A 1 275 ? 9.906 0.771 -15.062 1 90.25 275 VAL A CA 1
ATOM 2035 C C . VAL A 1 275 ? 11.047 0.271 -14.18 1 90.25 275 VAL A C 1
ATOM 2037 O O . VAL A 1 275 ? 11.891 -0.501 -14.633 1 90.25 275 VAL A O 1
ATOM 2040 N N . ASN A 1 276 ? 11.086 0.753 -12.969 1 93.06 276 ASN A N 1
ATOM 2041 C CA . ASN A 1 276 ? 12.094 0.32 -12 1 93.06 276 ASN A CA 1
ATOM 2042 C C . ASN A 1 276 ? 11.797 -1.084 -11.477 1 93.06 276 ASN A C 1
ATOM 2044 O O . ASN A 1 276 ? 10.859 -1.276 -10.695 1 93.06 276 ASN A O 1
ATOM 2048 N N . SER A 1 277 ? 12.617 -2.021 -11.812 1 91.31 277 SER A N 1
ATOM 2049 C CA . SER A 1 277 ? 12.375 -3.422 -11.484 1 91.31 277 SER A CA 1
ATOM 2050 C C . SER A 1 277 ? 12.5 -3.666 -9.984 1 91.31 277 SER A C 1
ATOM 2052 O O . SER A 1 277 ? 11.789 -4.5 -9.422 1 91.31 277 SER A O 1
ATOM 2054 N N . LYS A 1 278 ? 13.359 -2.957 -9.328 1 93.19 278 LYS A N 1
ATOM 2055 C CA . LYS A 1 278 ? 13.539 -3.129 -7.895 1 93.19 278 LYS A CA 1
ATOM 2056 C C . LYS A 1 278 ? 12.305 -2.686 -7.125 1 93.19 278 LYS A C 1
ATOM 2058 O O . LYS A 1 278 ? 11.859 -3.371 -6.199 1 93.19 278 LYS A O 1
ATOM 2063 N N . CYS A 1 279 ? 11.773 -1.567 -7.578 1 94.94 279 CYS A N 1
ATOM 2064 C CA . CYS A 1 279 ? 10.57 -1.056 -6.934 1 94.94 279 CYS A CA 1
ATOM 2065 C C . CYS A 1 279 ? 9.383 -1.966 -7.203 1 94.94 279 CYS A C 1
ATOM 2067 O O . CYS A 1 279 ? 8.539 -2.176 -6.324 1 94.94 279 CYS A O 1
ATOM 2069 N N . MET A 1 280 ? 9.383 -2.506 -8.398 1 95.06 280 MET A N 1
ATOM 2070 C CA . MET A 1 280 ? 8.312 -3.434 -8.758 1 95.06 280 MET A CA 1
ATOM 2071 C C . MET A 1 280 ? 8.391 -4.707 -7.918 1 95.06 280 MET A C 1
ATOM 2073 O O . MET A 1 280 ? 7.375 -5.207 -7.441 1 95.06 280 MET A O 1
ATOM 2077 N N . ASP A 1 281 ? 9.578 -5.156 -7.688 1 93.62 281 ASP A N 1
ATOM 2078 C CA . ASP A 1 281 ? 9.797 -6.352 -6.875 1 93.62 281 ASP A CA 1
ATOM 2079 C C . ASP A 1 281 ? 9.391 -6.109 -5.422 1 93.62 281 ASP A C 1
ATOM 2081 O O . ASP A 1 281 ? 8.82 -6.988 -4.777 1 93.62 281 ASP A O 1
ATOM 2085 N N . ILE A 1 282 ? 9.688 -4.949 -4.953 1 95.38 282 ILE A N 1
ATOM 2086 C CA . ILE A 1 282 ? 9.359 -4.594 -3.578 1 95.38 282 ILE A CA 1
ATOM 2087 C C . ILE A 1 282 ? 7.84 -4.602 -3.396 1 95.38 282 ILE A C 1
ATOM 2089 O O . ILE A 1 282 ? 7.32 -5.246 -2.482 1 95.38 282 ILE A O 1
ATOM 2093 N N . LEU A 1 283 ? 7.145 -3.945 -4.297 1 97 283 LEU A N 1
ATOM 2094 C CA . LEU A 1 283 ? 5.691 -3.848 -4.203 1 97 283 LEU A CA 1
ATOM 2095 C C . LEU A 1 283 ? 5.043 -5.211 -4.406 1 97 283 LEU A C 1
ATOM 2097 O O . LEU A 1 283 ? 4.09 -5.562 -3.703 1 97 283 LEU A O 1
ATOM 2101 N N . GLY A 1 284 ? 5.562 -5.949 -5.34 1 96.5 284 GLY A N 1
ATOM 2102 C CA . GLY A 1 284 ? 5.047 -7.285 -5.59 1 96.5 284 GLY A CA 1
ATOM 2103 C C . GLY A 1 284 ? 5.203 -8.219 -4.402 1 96.5 284 GLY A C 1
ATOM 2104 O O . GLY A 1 284 ? 4.254 -8.914 -4.023 1 96.5 284 GLY A O 1
ATOM 2105 N N . ASN A 1 285 ? 6.348 -8.188 -3.783 1 95.38 285 ASN A N 1
ATOM 2106 C CA . ASN A 1 285 ? 6.613 -9.055 -2.639 1 95.38 285 ASN A CA 1
ATOM 2107 C C . ASN A 1 285 ? 5.777 -8.656 -1.427 1 95.38 285 ASN A C 1
ATOM 2109 O O . ASN A 1 285 ? 5.312 -9.516 -0.675 1 95.38 285 ASN A O 1
ATOM 2113 N N . ILE A 1 286 ? 5.598 -7.387 -1.26 1 96.75 286 ILE A N 1
ATOM 2114 C CA . ILE A 1 286 ? 4.715 -6.926 -0.195 1 96.75 286 ILE A CA 1
ATOM 2115 C C . ILE A 1 286 ? 3.293 -7.422 -0.456 1 96.75 286 ILE A C 1
ATOM 2117 O O . ILE A 1 286 ? 2.639 -7.949 0.446 1 96.75 286 ILE A O 1
ATOM 2121 N N . GLY A 1 287 ? 2.871 -7.25 -1.716 1 97 287 GLY A N 1
ATOM 2122 C CA . GLY A 1 287 ? 1.554 -7.738 -2.098 1 97 287 GLY A CA 1
ATOM 2123 C C . GLY A 1 287 ? 1.374 -9.227 -1.855 1 97 287 GLY A C 1
ATOM 2124 O O . GLY A 1 287 ? 0.381 -9.648 -1.259 1 97 287 GLY A O 1
ATOM 2125 N N . LEU A 1 288 ? 2.363 -9.969 -2.221 1 94.25 288 LEU A N 1
ATOM 2126 C CA . LEU A 1 288 ? 2.318 -11.422 -2.076 1 94.25 288 LEU A CA 1
ATOM 2127 C C . LEU A 1 288 ? 2.217 -11.812 -0.606 1 94.25 288 LEU A C 1
ATOM 2129 O O . LEU A 1 288 ? 1.329 -12.578 -0.225 1 94.25 288 LEU A O 1
ATOM 2133 N N . ASN A 1 289 ? 3.006 -11.289 0.209 1 95.81 289 ASN A N 1
ATOM 2134 C CA . ASN A 1 289 ? 3.105 -11.727 1.598 1 95.81 289 ASN A CA 1
ATOM 2135 C C . ASN A 1 289 ? 1.895 -11.281 2.414 1 95.81 289 ASN A C 1
ATOM 2137 O O . ASN A 1 289 ? 1.396 -12.039 3.25 1 95.81 289 ASN A O 1
ATOM 2141 N N . VAL A 1 290 ? 1.405 -10.117 2.111 1 96.12 290 VAL A N 1
ATOM 2142 C CA . VAL A 1 290 ? 0.246 -9.633 2.855 1 96.12 290 VAL A CA 1
ATOM 2143 C C . VAL A 1 290 ? -1.004 -10.391 2.41 1 96.12 290 VAL A C 1
ATOM 2145 O O . VAL A 1 290 ? -1.796 -10.836 3.242 1 96.12 290 VAL A O 1
ATOM 2148 N N . PHE A 1 291 ? -1.181 -10.492 1.105 1 94.31 291 PHE A N 1
ATOM 2149 C CA . PHE A 1 291 ? -2.391 -11.148 0.623 1 94.31 291 PHE A CA 1
ATOM 2150 C C . PHE A 1 291 ? -2.414 -12.617 1.041 1 94.31 291 PHE A C 1
ATOM 2152 O O . PHE A 1 291 ? -3.455 -13.133 1.457 1 94.31 291 PHE A O 1
ATOM 2159 N N . LEU A 1 292 ? -1.274 -13.32 0.988 1 93.62 292 LEU A N 1
ATOM 2160 C CA . LEU A 1 292 ? -1.211 -14.719 1.399 1 93.62 292 LEU A CA 1
ATOM 2161 C C . LEU A 1 292 ? -1.489 -14.859 2.893 1 93.62 292 LEU A C 1
ATOM 2163 O O . LEU A 1 292 ? -2.213 -15.766 3.311 1 93.62 292 LEU A O 1
ATOM 2167 N N . SER A 1 293 ? -0.893 -13.992 3.664 1 95.25 293 SER A N 1
ATOM 2168 C CA . SER A 1 293 ? -1.133 -14.023 5.105 1 95.25 293 SER A CA 1
ATOM 2169 C C . SER A 1 293 ? -2.607 -13.805 5.422 1 95.25 293 SER A C 1
ATOM 2171 O O . SER A 1 293 ? -3.162 -14.469 6.301 1 95.25 293 SER A O 1
ATOM 2173 N N . MET A 1 294 ? -3.221 -12.938 4.703 1 93.81 294 MET A N 1
ATOM 2174 C CA . MET A 1 294 ? -4.641 -12.672 4.922 1 93.81 294 MET A CA 1
ATOM 2175 C C . MET A 1 294 ? -5.488 -13.867 4.516 1 93.81 294 MET A C 1
ATOM 2177 O O . MET A 1 294 ? -6.48 -14.188 5.18 1 93.81 294 MET A O 1
ATOM 2181 N N . ALA A 1 295 ? -5.09 -14.523 3.48 1 90.25 295 ALA A N 1
ATOM 2182 C CA . ALA A 1 295 ? -5.805 -15.711 3.021 1 90.25 295 ALA A CA 1
ATOM 2183 C C . ALA A 1 295 ? -5.738 -16.828 4.059 1 90.25 295 ALA A C 1
ATOM 2185 O O . ALA A 1 295 ? -6.715 -17.547 4.266 1 90.25 295 ALA A O 1
ATOM 2186 N N . LEU A 1 296 ? -4.691 -16.859 4.762 1 90.56 296 LEU A N 1
ATOM 2187 C CA . LEU A 1 296 ? -4.445 -17.984 5.664 1 90.56 296 LEU A CA 1
ATOM 2188 C C . LEU A 1 296 ? -5.066 -17.734 7.031 1 90.56 296 LEU A C 1
ATOM 2190 O O . LEU A 1 296 ? -5.426 -18.672 7.738 1 90.56 296 LEU A O 1
ATOM 2194 N N . VAL A 1 297 ? -5.18 -16.469 7.426 1 88.75 297 VAL A N 1
ATOM 2195 C CA . VAL A 1 297 ? -5.773 -16.156 8.719 1 88.75 297 VAL A CA 1
ATOM 2196 C C . VAL A 1 297 ? -7.258 -16.516 8.711 1 88.75 297 VAL A C 1
ATOM 2198 O O . VAL A 1 297 ? -7.824 -16.859 9.75 1 88.75 297 VAL A O 1
ATOM 2201 N N . GLY A 1 298 ? -7.828 -16.578 7.574 1 84.25 298 GLY A N 1
ATOM 2202 C CA . GLY A 1 298 ? -9.242 -16.906 7.465 1 84.25 298 GLY A CA 1
ATOM 2203 C C . GLY A 1 298 ? -9.477 -18.359 7.105 1 84.25 298 GLY A C 1
ATOM 2204 O O . GLY A 1 298 ? -10.609 -18.766 6.828 1 84.25 298 GLY A O 1
ATOM 2205 N N . LEU A 1 299 ? -8.477 -19.141 7.246 1 87.5 299 LEU A N 1
ATOM 2206 C CA . LEU A 1 299 ? -8.531 -20.516 6.789 1 87.5 299 LEU A CA 1
ATOM 2207 C C . LEU A 1 299 ? -9.359 -21.375 7.742 1 87.5 299 LEU A C 1
ATOM 2209 O O . LEU A 1 299 ? -9.195 -21.281 8.961 1 87.5 299 LEU A O 1
ATOM 2213 N N . LYS A 1 300 ? -10.258 -22.109 7.168 1 87.31 300 LYS A N 1
ATOM 2214 C CA . LYS A 1 300 ? -11.062 -23.078 7.914 1 87.31 300 LYS A CA 1
ATOM 2215 C C . LYS A 1 300 ? -10.523 -24.5 7.742 1 87.31 300 LYS A C 1
ATOM 2217 O O . LYS A 1 300 ? -11 -25.25 6.883 1 87.31 300 LYS A O 1
ATOM 2222 N N . LEU A 1 301 ? -9.789 -24.969 8.602 1 88 301 LEU A N 1
ATOM 2223 C CA . LEU A 1 301 ? -9.047 -26.219 8.477 1 88 301 LEU A CA 1
ATOM 2224 C C . LEU A 1 301 ? -9.977 -27.406 8.594 1 88 301 LEU A C 1
ATOM 2226 O O . LEU A 1 301 ? -9.695 -28.484 8.047 1 88 301 LEU A O 1
ATOM 2230 N N . TRP A 1 302 ? -11.039 -27.203 9.281 1 85.81 302 TRP A N 1
ATOM 2231 C CA . TRP A 1 302 ? -11.969 -28.312 9.484 1 85.81 302 TRP A CA 1
ATOM 2232 C C . TRP A 1 302 ? -12.625 -28.719 8.164 1 85.81 302 TRP A C 1
ATOM 2234 O O . TRP A 1 302 ? -13.125 -29.844 8.031 1 85.81 302 TRP A O 1
ATOM 2244 N N . GLU A 1 303 ? -12.594 -27.859 7.242 1 86.81 303 GLU A N 1
ATOM 2245 C CA . GLU A 1 303 ? -13.195 -28.156 5.941 1 86.81 303 GLU A CA 1
ATOM 2246 C C . GLU A 1 303 ? -12.281 -29.031 5.102 1 86.81 303 GLU A C 1
ATOM 2248 O O . GLU A 1 303 ? -12.719 -29.641 4.121 1 86.81 303 GLU A O 1
ATOM 2253 N N . LEU A 1 304 ? -11 -29.094 5.445 1 88.25 304 LEU A N 1
ATOM 2254 C CA . LEU A 1 304 ? -10 -29.859 4.699 1 88.25 304 LEU A CA 1
ATOM 2255 C C . LEU A 1 304 ? -10.133 -31.359 4.984 1 88.25 304 LEU A C 1
ATOM 2257 O O . LEU A 1 304 ? -9.758 -32.188 4.152 1 88.25 304 LEU A O 1
ATOM 2261 N N . ALA A 1 305 ? -10.68 -31.688 6.062 1 87.06 305 ALA A N 1
ATOM 2262 C CA . ALA A 1 305 ? -10.742 -33.062 6.512 1 87.06 305 ALA A CA 1
ATOM 2263 C C . ALA A 1 305 ? -11.539 -33.938 5.531 1 87.06 305 ALA A C 1
ATOM 2265 O O . ALA A 1 305 ? -11.164 -35.062 5.246 1 87.06 305 ALA A O 1
ATOM 2266 N N . ALA A 1 306 ? -12.523 -33.406 4.969 1 87.25 306 ALA A N 1
ATOM 2267 C CA . ALA A 1 306 ? -13.438 -34.156 4.121 1 87.25 306 ALA A CA 1
ATOM 2268 C C . ALA A 1 306 ? -12.781 -34.531 2.799 1 87.25 306 ALA A C 1
ATOM 2270 O O . ALA A 1 306 ? -13.117 -35.562 2.195 1 87.25 306 ALA A O 1
ATOM 2271 N N . VAL A 1 307 ? -11.789 -33.781 2.4 1 91.25 307 VAL A N 1
ATOM 2272 C CA . VAL A 1 307 ? -11.242 -34 1.066 1 91.25 307 VAL A CA 1
ATOM 2273 C C . VAL A 1 307 ? -9.797 -34.5 1.177 1 91.25 307 VAL A C 1
ATOM 2275 O O . VAL A 1 307 ? -9.148 -34.75 0.164 1 91.25 307 VAL A O 1
ATOM 2278 N N . ALA A 1 308 ? -9.297 -34.688 2.336 1 93.12 308 ALA A N 1
ATOM 2279 C CA . ALA A 1 308 ? -7.887 -35 2.58 1 93.12 308 ALA A CA 1
ATOM 2280 C C . ALA A 1 308 ? -7.488 -36.281 1.887 1 93.12 308 ALA A C 1
ATOM 2282 O O . ALA A 1 308 ? -6.402 -36.375 1.311 1 93.12 308 ALA A O 1
ATOM 2283 N N . GLY A 1 309 ? -8.281 -37.281 1.974 1 94.62 309 GLY A N 1
ATOM 2284 C CA . GLY A 1 309 ? -7.992 -38.562 1.355 1 94.62 309 GLY A CA 1
ATOM 2285 C C . GLY A 1 309 ? -7.824 -38.469 -0.149 1 94.62 309 GLY A C 1
ATOM 2286 O O . GLY A 1 309 ? -6.742 -38.719 -0.674 1 94.62 309 GLY A O 1
ATOM 2287 N N . PRO A 1 310 ? -8.875 -38.125 -0.8 1 96.31 310 PRO A N 1
ATOM 2288 C CA . PRO A 1 310 ? -8.789 -37.969 -2.256 1 96.31 310 PRO A CA 1
ATOM 2289 C C . PRO A 1 310 ? -7.68 -37.031 -2.693 1 96.31 310 PRO A C 1
ATOM 2291 O O . PRO A 1 310 ? -6.996 -37.281 -3.689 1 96.31 310 PRO A O 1
ATOM 2294 N N . MET A 1 311 ? -7.539 -35.969 -2.004 1 97.12 311 MET A N 1
ATOM 2295 C CA . MET A 1 311 ? -6.5 -34.969 -2.316 1 97.12 311 MET A CA 1
ATOM 2296 C C . MET A 1 311 ? -5.121 -35.625 -2.297 1 97.12 311 MET A C 1
ATOM 2298 O O . MET A 1 311 ? -4.305 -35.406 -3.191 1 97.12 311 MET A O 1
ATOM 2302 N N . LEU A 1 312 ? -4.891 -36.438 -1.291 1 97.56 312 LEU A N 1
ATOM 2303 C CA . LEU A 1 312 ? -3.588 -37.062 -1.154 1 97.56 312 LEU A CA 1
ATOM 2304 C C . LEU A 1 312 ? -3.316 -38 -2.33 1 97.56 312 LEU A C 1
ATOM 2306 O O . LEU A 1 312 ? -2.188 -38.094 -2.818 1 97.56 312 LEU A O 1
ATOM 2310 N N . ILE A 1 313 ? -4.285 -38.656 -2.775 1 98.25 313 ILE A N 1
ATOM 2311 C CA . ILE A 1 313 ? -4.145 -39.562 -3.908 1 98.25 313 ILE A CA 1
ATOM 2312 C C . ILE A 1 313 ? -3.76 -38.781 -5.156 1 98.25 313 ILE A C 1
ATOM 2314 O O . ILE A 1 313 ? -2.844 -39.156 -5.887 1 98.25 313 ILE A O 1
ATOM 2318 N N . ILE A 1 314 ? -4.43 -37.75 -5.359 1 98.5 314 ILE A N 1
ATOM 2319 C CA . ILE A 1 314 ? -4.168 -36.906 -6.531 1 98.5 314 ILE A CA 1
ATOM 2320 C C . ILE A 1 314 ? -2.758 -36.344 -6.453 1 98.5 314 ILE A C 1
ATOM 2322 O O . ILE A 1 314 ? -2.025 -36.312 -7.445 1 98.5 314 ILE A O 1
ATOM 2326 N N . LEU A 1 315 ? -2.391 -35.906 -5.27 1 98.56 315 LEU A N 1
ATOM 2327 C CA . LEU A 1 315 ? -1.1 -35.25 -5.09 1 98.56 315 LEU A CA 1
ATOM 2328 C C . LEU A 1 315 ? 0.043 -36.219 -5.281 1 98.56 315 LEU A C 1
ATOM 2330 O O . LEU A 1 315 ? 1.09 -35.875 -5.828 1 98.56 315 LEU A O 1
ATOM 2334 N N . VAL A 1 316 ? -0.138 -37.406 -4.82 1 98.5 316 VAL A N 1
ATOM 2335 C CA . VAL A 1 316 ? 0.87 -38.438 -5.031 1 98.5 316 VAL A CA 1
ATOM 2336 C C . VAL A 1 316 ? 0.994 -38.75 -6.52 1 98.5 316 VAL A C 1
ATOM 2338 O O . VAL A 1 316 ? 2.102 -38.906 -7.039 1 98.5 316 VAL A O 1
ATOM 2341 N N . ALA A 1 317 ? -0.104 -38.812 -7.184 1 98.62 317 ALA A N 1
ATOM 2342 C CA . ALA A 1 317 ? -0.093 -39 -8.625 1 98.62 317 ALA A CA 1
ATOM 2343 C C . ALA A 1 317 ? 0.637 -37.875 -9.344 1 98.62 317 ALA A C 1
ATOM 2345 O O . ALA A 1 317 ? 1.372 -38.125 -10.305 1 98.62 317 ALA A O 1
ATOM 2346 N N . GLN A 1 318 ? 0.37 -36.625 -8.914 1 98.75 318 GLN A N 1
ATOM 2347 C CA . GLN A 1 318 ? 1.051 -35.469 -9.477 1 98.75 318 GLN A CA 1
ATOM 2348 C C . GLN A 1 318 ? 2.564 -35.594 -9.312 1 98.75 318 GLN A C 1
ATOM 2350 O O . GLN A 1 318 ? 3.322 -35.219 -10.211 1 98.75 318 GLN A O 1
ATOM 2355 N N . THR A 1 319 ? 3 -36.125 -8.18 1 98.56 319 THR A N 1
ATOM 2356 C CA . THR A 1 319 ? 4.422 -36.25 -7.879 1 98.56 319 THR A CA 1
ATOM 2357 C C . THR A 1 319 ? 5.074 -37.281 -8.812 1 98.56 319 THR A C 1
ATOM 2359 O O . THR A 1 319 ? 6.145 -37.031 -9.367 1 98.56 319 THR A O 1
ATOM 2362 N N . ILE A 1 320 ? 4.395 -38.375 -8.922 1 98.56 320 ILE A N 1
ATOM 2363 C CA . ILE A 1 320 ? 4.898 -39.406 -9.805 1 98.56 320 ILE A CA 1
ATOM 2364 C C . ILE A 1 320 ? 4.961 -38.906 -11.242 1 98.56 320 ILE A C 1
ATOM 2366 O O . ILE A 1 320 ? 5.965 -39.094 -11.938 1 98.56 320 ILE A O 1
ATOM 2370 N N . PHE A 1 321 ? 3.945 -38.25 -11.625 1 98.56 321 PHE A N 1
ATOM 2371 C CA . PHE A 1 321 ? 3.895 -37.719 -12.984 1 98.56 321 PHE A CA 1
ATOM 2372 C C . PHE A 1 321 ? 5.008 -36.719 -13.203 1 98.56 321 PHE A C 1
ATOM 2374 O O . PHE A 1 321 ? 5.664 -36.719 -14.242 1 98.56 321 PHE A O 1
ATOM 2381 N N . MET A 1 322 ? 5.223 -35.781 -12.289 1 98.5 322 MET A N 1
ATOM 2382 C CA . MET A 1 322 ? 6.262 -34.781 -12.398 1 98.5 322 MET A CA 1
ATOM 2383 C C . MET A 1 322 ? 7.637 -35.406 -12.562 1 98.5 322 MET A C 1
ATOM 2385 O O . MET A 1 322 ? 8.445 -34.938 -13.375 1 98.5 322 MET A O 1
ATOM 2389 N N . ALA A 1 323 ? 7.891 -36.469 -11.766 1 98 323 ALA A N 1
ATOM 2390 C CA . ALA A 1 323 ? 9.164 -37.156 -11.859 1 98 323 ALA A CA 1
ATOM 2391 C C . ALA A 1 323 ? 9.367 -37.75 -13.258 1 98 323 ALA A C 1
ATOM 2393 O O . ALA A 1 323 ? 10.438 -37.594 -13.852 1 98 323 ALA A O 1
ATOM 2394 N N . LEU A 1 324 ? 8.32 -38.375 -13.742 1 98.38 324 LEU A N 1
ATOM 2395 C CA . LEU A 1 324 ? 8.391 -38.969 -15.062 1 98.38 324 LEU A CA 1
ATOM 2396 C C . LEU A 1 324 ? 8.516 -37.906 -16.141 1 98.38 324 LEU A C 1
ATOM 2398 O O . LEU A 1 324 ? 9.273 -38.062 -17.109 1 98.38 324 LEU A O 1
ATOM 2402 N N . PHE A 1 325 ? 7.77 -36.875 -15.984 1 98.44 325 PHE A N 1
ATOM 2403 C CA . PHE A 1 325 ? 7.77 -35.781 -16.953 1 98.44 325 PHE A CA 1
ATOM 2404 C C . PHE A 1 325 ? 9.148 -35.125 -17.031 1 98.44 325 PHE A C 1
ATOM 2406 O O . PHE A 1 325 ? 9.648 -34.844 -18.125 1 98.44 325 PHE A O 1
ATOM 2413 N N . ALA A 1 326 ? 9.734 -34.875 -15.883 1 98.06 326 ALA A N 1
ATOM 2414 C CA . ALA A 1 326 ? 11.07 -34.281 -15.844 1 98.06 326 ALA A CA 1
ATOM 2415 C C . ALA A 1 326 ? 12.102 -35.188 -16.469 1 98.06 326 ALA A C 1
ATOM 2417 O O . ALA A 1 326 ? 12.977 -34.75 -17.219 1 98.06 326 ALA A O 1
ATOM 2418 N N . TYR A 1 327 ? 12.008 -36.469 -16.203 1 97.44 327 TYR A N 1
ATOM 2419 C CA . TYR A 1 327 ? 12.984 -37.469 -16.656 1 97.44 327 TYR A CA 1
ATOM 2420 C C . TYR A 1 327 ? 12.859 -37.719 -18.156 1 97.44 327 TYR A C 1
ATOM 2422 O O . TYR A 1 327 ? 13.859 -37.719 -18.875 1 97.44 327 TYR A O 1
ATOM 2430 N N . PHE A 1 328 ? 11.609 -37.781 -18.656 1 97.56 328 PHE A N 1
ATOM 2431 C CA . PHE A 1 328 ? 11.422 -38.219 -20.031 1 97.56 328 PHE A CA 1
ATOM 2432 C C . PHE A 1 328 ? 11.156 -37.062 -20.953 1 97.56 328 PHE A C 1
ATOM 2434 O O . PHE A 1 328 ? 11.469 -37.125 -22.141 1 97.56 328 PHE A O 1
ATOM 2441 N N . VAL A 1 329 ? 10.555 -36.031 -20.5 1 97.88 329 VAL A N 1
ATOM 2442 C CA . VAL A 1 329 ? 10.102 -34.969 -21.406 1 97.88 329 VAL A CA 1
ATOM 2443 C C . VAL A 1 329 ? 11.016 -33.75 -21.281 1 97.88 329 VAL A C 1
ATOM 2445 O O . VAL A 1 329 ? 11.625 -33.344 -22.266 1 97.88 329 VAL A O 1
ATOM 2448 N N . THR A 1 330 ? 11.148 -33.188 -20.047 1 97.88 330 THR A N 1
ATOM 2449 C CA . THR A 1 330 ? 11.953 -32 -19.859 1 97.88 330 THR A CA 1
ATOM 2450 C C . THR A 1 330 ? 13.398 -32.25 -20.312 1 97.88 330 THR A C 1
ATOM 2452 O O . THR A 1 330 ? 13.945 -31.438 -21.078 1 97.88 330 THR A O 1
ATOM 2455 N N . PHE A 1 331 ? 14.016 -33.344 -19.875 1 97.56 331 PHE A N 1
ATOM 2456 C CA . PHE A 1 331 ? 15.406 -33.656 -20.188 1 97.56 331 PHE A CA 1
ATOM 2457 C C . PHE A 1 331 ? 15.586 -33.812 -21.703 1 97.56 331 PHE A C 1
ATOM 2459 O O . PHE A 1 331 ? 16.516 -33.25 -22.281 1 97.56 331 PHE A O 1
ATOM 2466 N N . ASN A 1 332 ? 14.68 -34.5 -22.344 1 97.25 332 ASN A N 1
ATOM 2467 C CA . ASN A 1 332 ? 14.836 -34.812 -23.766 1 97.25 332 ASN A CA 1
ATOM 2468 C C . ASN A 1 332 ? 14.57 -33.594 -24.656 1 97.25 332 ASN A C 1
ATOM 2470 O O . ASN A 1 332 ? 15.188 -33.469 -25.703 1 97.25 332 ASN A O 1
ATOM 2474 N N . LEU A 1 333 ? 13.734 -32.75 -24.234 1 96.62 333 LEU A N 1
ATOM 2475 C CA . LEU A 1 333 ? 13.359 -31.625 -25.094 1 96.62 333 LEU A CA 1
ATOM 2476 C C . LEU A 1 333 ? 14.328 -30.453 -24.891 1 96.62 333 LEU A C 1
ATOM 2478 O O . LEU A 1 333 ? 14.391 -29.547 -25.75 1 96.62 333 LEU A O 1
ATOM 2482 N N . LEU A 1 334 ? 15.055 -30.484 -23.812 1 95.06 334 LEU A N 1
ATOM 2483 C CA . LEU A 1 334 ? 15.93 -29.359 -23.547 1 95.06 334 LEU A CA 1
ATOM 2484 C C . LEU A 1 334 ? 17.375 -29.688 -23.922 1 95.06 334 LEU A C 1
ATOM 2486 O O . LEU A 1 334 ? 18.297 -29 -23.484 1 95.06 334 LEU A O 1
ATOM 2490 N N . GLY A 1 335 ? 17.719 -30.844 -24.688 1 91.5 335 GLY A N 1
ATOM 2491 C CA . GLY A 1 335 ? 19.016 -31.031 -25.297 1 91.5 335 GLY A CA 1
ATOM 2492 C C . GLY A 1 335 ? 19.734 -32.281 -24.812 1 91.5 335 GLY A C 1
ATOM 2493 O O . GLY A 1 335 ? 20.781 -32.656 -25.328 1 91.5 335 GLY A O 1
ATOM 2494 N N . ARG A 1 336 ? 19.328 -33 -23.75 1 95.75 336 ARG A N 1
ATOM 2495 C CA . ARG A 1 336 ? 19.891 -34.25 -23.25 1 95.75 336 ARG A CA 1
ATOM 2496 C C . ARG A 1 336 ? 21.344 -34.062 -22.812 1 95.75 336 ARG A C 1
ATOM 2498 O O . ARG A 1 336 ? 22.188 -34.906 -23.094 1 95.75 336 ARG A O 1
ATOM 2505 N N . ASP A 1 337 ? 21.625 -32.906 -22.375 1 95.25 337 ASP A N 1
ATOM 2506 C CA . ASP A 1 337 ? 22.969 -32.625 -21.906 1 95.25 337 ASP A CA 1
ATOM 2507 C C . ASP A 1 337 ? 22.969 -32.312 -20.406 1 95.25 337 ASP A C 1
ATOM 2509 O O . ASP A 1 337 ? 21.984 -32.531 -19.719 1 95.25 337 ASP A O 1
ATOM 2513 N N . PHE A 1 338 ? 24.109 -31.969 -19.922 1 96.19 338 PHE A N 1
ATOM 2514 C CA . PHE A 1 338 ? 24.266 -31.719 -18.5 1 96.19 338 PHE A CA 1
ATOM 2515 C C . PHE A 1 338 ? 23.312 -30.625 -18.031 1 96.19 338 PHE A C 1
ATOM 2517 O O . PHE A 1 338 ? 22.625 -30.781 -17.016 1 96.19 338 PHE A O 1
ATOM 2524 N N . ASP A 1 339 ? 23.25 -29.531 -18.781 1 95.44 339 ASP A N 1
ATOM 2525 C CA . ASP A 1 339 ? 22.359 -28.438 -18.422 1 95.44 339 ASP A CA 1
ATOM 2526 C C . ASP A 1 339 ? 20.891 -28.891 -18.438 1 95.44 339 ASP A C 1
ATOM 2528 O O . ASP A 1 339 ? 20.094 -28.453 -17.609 1 95.44 339 ASP A O 1
ATOM 2532 N N . ALA A 1 340 ? 20.609 -29.734 -19.344 1 96.69 340 ALA A N 1
ATOM 2533 C CA . ALA A 1 340 ? 19.25 -30.266 -19.422 1 96.69 340 ALA A CA 1
ATOM 2534 C C . ALA A 1 340 ? 18.922 -31.094 -18.172 1 96.69 340 ALA A C 1
ATOM 2536 O O . ALA A 1 340 ? 17.797 -31.062 -17.672 1 96.69 340 ALA A O 1
ATOM 2537 N N . ALA A 1 341 ? 19.875 -31.844 -17.734 1 97.56 341 ALA A N 1
ATOM 2538 C CA . ALA A 1 341 ? 19.672 -32.625 -16.531 1 97.56 341 ALA A CA 1
ATOM 2539 C C . ALA A 1 341 ? 19.469 -31.734 -15.305 1 97.56 341 ALA A C 1
ATOM 2541 O O . ALA A 1 341 ? 18.609 -32 -14.461 1 97.56 341 ALA A O 1
ATOM 2542 N N . VAL A 1 342 ? 20.281 -30.672 -15.258 1 97.06 342 VAL A N 1
ATOM 2543 C CA . VAL A 1 342 ? 20.141 -29.719 -14.164 1 97.06 342 VAL A CA 1
ATOM 2544 C C . VAL A 1 342 ? 18.781 -29.031 -14.242 1 97.06 342 VAL A C 1
ATOM 2546 O O . VAL A 1 342 ? 18.125 -28.844 -13.219 1 97.06 342 VAL A O 1
ATOM 2549 N N . LEU A 1 343 ? 18.344 -28.719 -15.422 1 97.25 343 LEU A N 1
ATOM 2550 C CA . LEU A 1 343 ? 17.062 -28.078 -15.625 1 97.25 343 LEU A CA 1
ATOM 2551 C C . LEU A 1 343 ? 15.914 -29.031 -15.258 1 97.25 343 LEU A C 1
ATOM 2553 O O . LEU A 1 343 ? 14.875 -28.594 -14.773 1 97.25 343 LEU A O 1
ATOM 2557 N N . ALA A 1 344 ? 16.125 -30.281 -15.547 1 97.94 344 ALA A N 1
ATOM 2558 C CA . ALA A 1 344 ? 15.125 -31.266 -15.164 1 97.94 344 ALA A CA 1
ATOM 2559 C C . ALA A 1 344 ? 14.945 -31.312 -13.648 1 97.94 344 ALA A C 1
ATOM 2561 O O . ALA A 1 344 ? 13.82 -31.422 -13.148 1 97.94 344 ALA A O 1
ATOM 2562 N N . ALA A 1 345 ? 16.062 -31.266 -12.969 1 97.88 345 ALA A N 1
ATOM 2563 C CA . ALA A 1 345 ? 15.992 -31.172 -11.516 1 97.88 345 ALA A CA 1
ATOM 2564 C C . ALA A 1 345 ? 15.266 -29.906 -11.062 1 97.88 345 ALA A C 1
ATOM 2566 O O . ALA A 1 345 ? 14.453 -29.953 -10.141 1 97.88 345 ALA A O 1
ATOM 2567 N N . GLY A 1 346 ? 15.602 -28.844 -11.719 1 97.62 346 GLY A N 1
ATOM 2568 C CA . GLY A 1 346 ? 14.945 -27.578 -11.422 1 97.62 346 GLY A CA 1
ATOM 2569 C C . GLY A 1 346 ? 13.461 -27.594 -11.727 1 97.62 346 GLY A C 1
ATOM 2570 O O . GLY A 1 346 ? 12.656 -27.031 -10.992 1 97.62 346 GLY A O 1
ATOM 2571 N N . ASN A 1 347 ? 13.102 -28.219 -12.828 1 98.06 347 ASN A N 1
ATOM 2572 C CA . ASN A 1 347 ? 11.703 -28.312 -13.234 1 98.06 347 ASN A CA 1
ATOM 2573 C C . ASN A 1 347 ? 10.867 -29.031 -12.18 1 98.06 347 ASN A C 1
ATOM 2575 O O . ASN A 1 347 ? 9.68 -28.75 -12.031 1 98.06 347 ASN A O 1
ATOM 2579 N N . CYS A 1 348 ? 11.453 -29.984 -11.484 1 97.62 348 CYS A N 1
ATOM 2580 C CA . CYS A 1 348 ? 10.75 -30.688 -10.422 1 97.62 348 CYS A CA 1
ATOM 2581 C C . CYS A 1 348 ? 10.336 -29.719 -9.312 1 97.62 348 CYS A C 1
ATOM 2583 O O . CYS A 1 348 ? 9.195 -29.75 -8.852 1 97.62 348 CYS A O 1
ATOM 2585 N N . GLY A 1 349 ? 11.242 -28.891 -8.922 1 95.69 349 GLY A N 1
ATOM 2586 C CA . GLY A 1 349 ? 10.938 -27.891 -7.91 1 95.69 349 GLY A CA 1
ATOM 2587 C C . GLY A 1 349 ? 9.969 -26.828 -8.391 1 95.69 349 GLY A C 1
ATOM 2588 O O . GLY A 1 349 ? 8.992 -26.516 -7.707 1 95.69 349 GLY A O 1
ATOM 2589 N N . PHE A 1 350 ? 10.242 -26.328 -9.539 1 94.38 350 PHE A N 1
ATOM 2590 C CA . PHE A 1 350 ? 9.43 -25.297 -10.195 1 94.38 350 PHE A CA 1
ATOM 2591 C C . PHE A 1 350 ? 8.055 -25.844 -10.547 1 94.38 350 PHE A C 1
ATOM 2593 O O . PHE A 1 350 ? 7.039 -25.203 -10.289 1 94.38 350 PHE A O 1
ATOM 2600 N N . GLY A 1 351 ? 7.961 -27.047 -11.047 1 96 351 GLY A N 1
ATOM 2601 C CA . GLY A 1 351 ? 6.742 -27.672 -11.539 1 96 351 GLY A CA 1
ATOM 2602 C C . GLY A 1 351 ? 5.832 -28.156 -10.43 1 96 351 GLY A C 1
ATOM 2603 O O . GLY A 1 351 ? 4.66 -28.453 -10.672 1 96 351 GLY A O 1
ATOM 2604 N N . MET A 1 352 ? 6.27 -28.266 -9.211 1 94.81 352 MET A N 1
ATOM 2605 C CA . MET A 1 352 ? 5.449 -28.688 -8.07 1 94.81 352 MET A CA 1
ATOM 2606 C C . MET A 1 352 ? 5.48 -27.641 -6.969 1 94.81 352 MET A C 1
ATOM 2608 O O . MET A 1 352 ? 5.145 -27.922 -5.816 1 94.81 352 MET A O 1
ATOM 2612 N N . GLY A 1 353 ? 5.871 -26.531 -7.34 1 86.81 353 GLY A N 1
ATOM 2613 C CA . GLY A 1 353 ? 5.977 -25.609 -6.227 1 86.81 353 GLY A CA 1
ATOM 2614 C C . GLY A 1 353 ? 6.207 -24.172 -6.668 1 86.81 353 GLY A C 1
ATOM 2615 O O . GLY A 1 353 ? 5.266 -23.469 -7.043 1 86.81 353 GLY A O 1
ATOM 2616 N N . ALA A 1 354 ? 7.562 -23.766 -6.516 1 88.88 354 ALA A N 1
ATOM 2617 C CA . ALA A 1 354 ? 7.934 -22.375 -6.758 1 88.88 354 ALA A CA 1
ATOM 2618 C C . ALA A 1 354 ? 9.305 -22.281 -7.414 1 88.88 354 ALA A C 1
ATOM 2620 O O . ALA A 1 354 ? 10.094 -23.234 -7.371 1 88.88 354 ALA A O 1
ATOM 2621 N N . THR A 1 355 ? 9.516 -21.188 -7.977 1 91.38 355 THR A N 1
ATOM 2622 C CA . THR A 1 355 ? 10.773 -20.906 -8.672 1 91.38 355 THR A CA 1
ATOM 2623 C C . THR A 1 355 ? 11.961 -21.062 -7.723 1 91.38 355 THR A C 1
ATOM 2625 O O . THR A 1 355 ? 12.961 -21.703 -8.07 1 91.38 355 THR A O 1
ATOM 2628 N N . PRO A 1 356 ? 11.867 -20.609 -6.516 1 91.69 356 PRO A N 1
ATOM 2629 C CA . PRO A 1 356 ? 13.016 -20.797 -5.617 1 91.69 356 PRO A CA 1
ATOM 2630 C C . PRO A 1 356 ? 13.305 -22.266 -5.34 1 91.69 356 PRO A C 1
ATOM 2632 O O . PRO A 1 356 ? 14.469 -22.641 -5.164 1 91.69 356 PRO A O 1
ATOM 2635 N N . ASN A 1 357 ? 12.305 -23.078 -5.285 1 94.19 357 ASN A N 1
ATOM 2636 C CA . ASN A 1 357 ? 12.516 -24.516 -5.137 1 94.19 357 ASN A CA 1
ATOM 2637 C C . ASN A 1 357 ? 13.281 -25.109 -6.324 1 94.19 357 ASN A C 1
ATOM 2639 O O . ASN A 1 357 ? 14.133 -25.969 -6.148 1 94.19 357 ASN A O 1
ATOM 2643 N N . GLY A 1 358 ? 12.906 -24.641 -7.469 1 96.25 358 GLY A N 1
ATOM 2644 C CA . GLY A 1 358 ? 13.633 -25.062 -8.656 1 96.25 358 GLY A CA 1
ATOM 2645 C C . GLY A 1 358 ? 15.102 -24.672 -8.625 1 96.25 358 GLY A C 1
ATOM 2646 O O . GLY A 1 358 ? 15.969 -25.484 -8.922 1 96.25 358 GLY A O 1
ATOM 2647 N N . ILE A 1 359 ? 15.328 -23.484 -8.25 1 94.75 359 ILE A N 1
ATOM 2648 C CA . ILE A 1 359 ? 16.703 -22.984 -8.18 1 94.75 359 ILE A CA 1
ATOM 2649 C C . ILE A 1 359 ? 17.469 -23.766 -7.121 1 94.75 359 ILE A C 1
ATOM 2651 O O . ILE A 1 359 ? 18.641 -24.125 -7.336 1 94.75 359 ILE A O 1
ATOM 2655 N N . ALA A 1 360 ? 16.828 -24.047 -6.016 1 94.56 360 ALA A N 1
ATOM 2656 C CA . ALA A 1 360 ? 17.469 -24.812 -4.945 1 94.56 360 ALA A CA 1
ATOM 2657 C C . ALA A 1 360 ? 17.859 -26.203 -5.43 1 94.56 360 ALA A C 1
ATOM 2659 O O . ALA A 1 360 ? 18.953 -26.703 -5.117 1 94.56 360 ALA A O 1
ATOM 2660 N N . ASN A 1 361 ? 17 -26.781 -6.141 1 96.75 361 ASN A N 1
ATOM 2661 C CA . ASN A 1 361 ? 17.297 -28.094 -6.707 1 96.75 361 ASN A CA 1
ATOM 2662 C C . ASN A 1 361 ? 18.5 -28.031 -7.645 1 96.75 361 ASN A C 1
ATOM 2664 O O . ASN A 1 361 ? 19.391 -28.891 -7.574 1 96.75 361 ASN A O 1
ATOM 2668 N N . MET A 1 362 ? 18.5 -27.047 -8.477 1 97.06 362 MET A N 1
ATOM 2669 C CA . MET A 1 362 ? 19.594 -26.906 -9.422 1 97.06 362 MET A CA 1
ATOM 2670 C C . MET A 1 362 ? 20.906 -26.625 -8.703 1 97.06 362 MET A C 1
ATOM 2672 O O . MET A 1 362 ? 21.953 -27.156 -9.086 1 97.06 362 MET A O 1
ATOM 2676 N N . THR A 1 363 ? 20.812 -25.812 -7.695 1 95.75 363 THR A N 1
ATOM 2677 C CA . THR A 1 363 ? 22 -25.484 -6.914 1 95.75 363 THR A CA 1
ATOM 2678 C C . THR A 1 363 ? 22.578 -26.75 -6.266 1 95.75 363 THR A C 1
ATOM 2680 O O . THR A 1 363 ? 23.797 -26.938 -6.254 1 95.75 363 THR A O 1
ATOM 2683 N N . ALA A 1 364 ? 21.797 -27.562 -5.723 1 95 364 ALA A N 1
ATOM 2684 C CA . ALA A 1 364 ? 22.234 -28.812 -5.094 1 95 364 ALA A CA 1
ATOM 2685 C C . ALA A 1 364 ? 22.969 -29.703 -6.098 1 95 364 ALA A C 1
ATOM 2687 O O . ALA A 1 364 ? 23.953 -30.344 -5.762 1 95 364 ALA A O 1
ATOM 2688 N N . VAL A 1 365 ? 22.547 -29.75 -7.258 1 95.44 365 VAL A N 1
ATOM 2689 C CA . VAL A 1 365 ? 23.125 -30.594 -8.297 1 95.44 365 VAL A CA 1
ATOM 2690 C C . VAL A 1 365 ? 24.469 -30.016 -8.75 1 95.44 365 VAL A C 1
ATOM 2692 O O . VAL A 1 365 ? 25.453 -30.734 -8.883 1 95.44 365 VAL A O 1
ATOM 2695 N N . VAL A 1 366 ? 24.422 -28.734 -8.953 1 94.62 366 VAL A N 1
ATOM 2696 C CA . VAL A 1 366 ? 25.625 -28.094 -9.5 1 94.62 366 VAL A CA 1
ATOM 2697 C C . VAL A 1 366 ? 26.734 -28.094 -8.461 1 94.62 366 VAL A C 1
ATOM 2699 O O . VAL A 1 366 ? 27.922 -28.156 -8.805 1 94.62 366 VAL A O 1
ATOM 2702 N N . GLU A 1 367 ? 26.359 -28.031 -7.277 1 94.69 367 GLU A N 1
ATOM 2703 C CA . GLU A 1 367 ? 27.375 -28.109 -6.223 1 94.69 367 GLU A CA 1
ATOM 2704 C C . GLU A 1 367 ? 28.109 -29.438 -6.242 1 94.69 367 GLU A C 1
ATOM 2706 O O . GLU A 1 367 ? 29.281 -29.516 -5.898 1 94.69 367 GLU A O 1
ATOM 2711 N N . ARG A 1 368 ? 27.531 -30.406 -6.695 1 93.69 368 ARG A N 1
ATOM 2712 C CA . ARG A 1 368 ? 28.109 -31.75 -6.684 1 93.69 368 ARG A CA 1
ATOM 2713 C C . ARG A 1 368 ? 28.75 -32.062 -8.023 1 93.69 368 ARG A C 1
ATOM 2715 O O . ARG A 1 368 ? 29.766 -32.781 -8.07 1 93.69 368 ARG A O 1
ATOM 2722 N N . TYR A 1 369 ? 28.234 -31.562 -9.078 1 94.62 369 TYR A N 1
ATOM 2723 C CA . TYR A 1 369 ? 28.641 -32.094 -10.367 1 94.62 369 TYR A CA 1
ATOM 2724 C C . TYR A 1 369 ? 29.281 -31.031 -11.242 1 94.62 369 TYR A C 1
ATOM 2726 O O . TYR A 1 369 ? 29.953 -31.344 -12.234 1 94.62 369 TYR A O 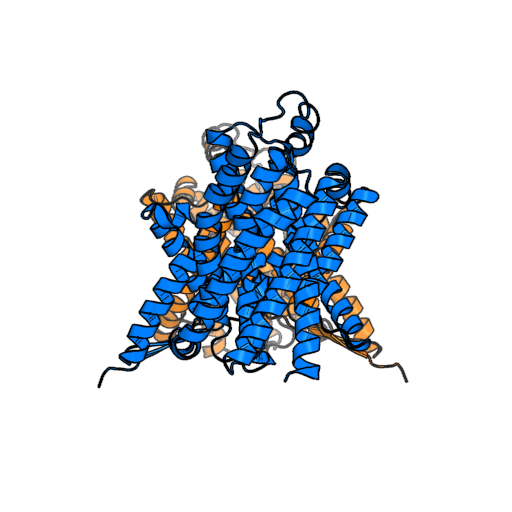1
ATOM 2734 N N . GLY A 1 370 ? 29.016 -29.797 -10.953 1 91.81 370 GLY A N 1
ATOM 2735 C CA . GLY A 1 370 ? 29.609 -28.719 -11.742 1 91.81 370 GLY A CA 1
ATOM 2736 C C . GLY A 1 370 ? 28.594 -27.672 -12.18 1 91.81 370 GLY A C 1
ATOM 2737 O O . GLY A 1 370 ? 27.391 -27.844 -11.969 1 91.81 370 GLY A O 1
ATOM 2738 N N . PRO A 1 371 ? 29.062 -26.641 -12.789 1 92.75 371 PRO A N 1
ATOM 2739 C CA . PRO A 1 371 ? 28.203 -25.516 -13.133 1 92.75 371 PRO A CA 1
ATOM 2740 C C . PRO A 1 371 ? 27.328 -25.781 -14.367 1 92.75 371 PRO A C 1
ATOM 2742 O O . PRO A 1 371 ? 27.75 -26.516 -15.266 1 92.75 371 PRO A O 1
ATOM 2745 N N . ALA A 1 372 ? 26.219 -25.234 -14.391 1 93.75 372 ALA A N 1
ATOM 2746 C CA . ALA A 1 372 ? 25.266 -25.297 -15.492 1 93.75 372 ALA A CA 1
ATOM 2747 C C . ALA A 1 372 ? 24.688 -23.906 -15.805 1 93.75 372 ALA A C 1
ATOM 2749 O O . ALA A 1 372 ? 23.531 -23.641 -15.5 1 93.75 372 ALA A O 1
ATOM 2750 N N . PRO A 1 373 ? 25.344 -23.031 -16.453 1 90.75 373 PRO A N 1
ATOM 2751 C CA . PRO A 1 373 ? 24.969 -21.625 -16.641 1 90.75 373 PRO A CA 1
ATOM 2752 C C . PRO A 1 373 ? 23.672 -21.484 -17.438 1 90.75 373 PRO A C 1
ATOM 2754 O O . PRO A 1 373 ? 22.859 -20.594 -17.156 1 90.75 373 PRO A O 1
ATOM 2757 N N . ARG A 1 374 ? 23.5 -22.266 -18.406 1 91 374 ARG A N 1
ATOM 2758 C CA . ARG A 1 374 ? 22.281 -22.172 -19.219 1 91 374 ARG A CA 1
ATOM 2759 C C . ARG A 1 374 ? 21.047 -22.453 -18.375 1 91 374 ARG A C 1
ATOM 2761 O O . ARG A 1 374 ? 20.031 -21.766 -18.516 1 91 374 ARG A O 1
ATOM 2768 N N . ALA A 1 375 ? 21.109 -23.438 -17.562 1 93.38 375 ALA A N 1
ATOM 2769 C CA . ALA A 1 375 ? 19.984 -23.797 -16.703 1 93.38 375 ALA A CA 1
ATOM 2770 C C . ALA A 1 375 ? 19.625 -22.641 -15.766 1 93.38 375 ALA A C 1
ATOM 2772 O O . ALA A 1 375 ? 18.438 -22.344 -15.57 1 93.38 375 ALA A O 1
ATOM 2773 N N . PHE A 1 376 ? 20.594 -21.953 -15.266 1 92.56 376 PHE A N 1
ATOM 2774 C CA . PHE A 1 376 ? 20.375 -20.875 -14.305 1 92.56 376 PHE A CA 1
ATOM 2775 C C . PHE A 1 376 ? 19.922 -19.609 -15.008 1 92.56 376 PHE A C 1
ATOM 2777 O O . PHE A 1 376 ? 19.453 -18.672 -14.359 1 92.56 376 PHE A O 1
ATOM 2784 N N . PHE A 1 377 ? 19.984 -19.641 -16.219 1 88.44 377 PHE A N 1
ATOM 2785 C CA . PHE A 1 377 ? 19.469 -18.531 -17.016 1 88.44 377 PHE A CA 1
ATOM 2786 C C . PHE A 1 377 ? 18.031 -18.797 -17.453 1 88.44 377 PHE A C 1
ATOM 2788 O O . PHE A 1 377 ? 17.188 -17.906 -17.391 1 88.44 377 PHE A O 1
ATOM 2795 N N . VAL A 1 378 ? 17.734 -19.938 -17.797 1 92.06 378 VAL A N 1
ATOM 2796 C CA . VAL A 1 378 ? 16.469 -20.297 -18.422 1 92.06 378 VAL A CA 1
ATOM 2797 C C . VAL A 1 378 ? 15.367 -20.375 -17.375 1 92.06 378 VAL A C 1
ATOM 2799 O O . VAL A 1 378 ? 14.305 -19.766 -17.516 1 92.06 378 VAL A O 1
ATOM 2802 N N . LEU A 1 379 ? 15.594 -21.047 -16.297 1 94.5 379 LEU A N 1
ATOM 2803 C CA . LEU A 1 379 ? 14.547 -21.359 -15.32 1 94.5 379 LEU A CA 1
ATOM 2804 C C . LEU A 1 379 ? 14.031 -20.094 -14.656 1 94.5 379 LEU A C 1
ATOM 2806 O O . LEU A 1 379 ? 12.82 -19.875 -14.586 1 94.5 379 LEU A O 1
ATOM 2810 N N . PRO A 1 380 ? 14.875 -19.172 -14.273 1 91.19 380 PRO A N 1
ATOM 2811 C CA . PRO A 1 380 ? 14.367 -17.969 -13.609 1 91.19 380 PRO A CA 1
ATOM 2812 C C . PRO A 1 380 ? 13.539 -17.094 -14.539 1 91.19 380 PRO A C 1
ATOM 2814 O O . PRO A 1 380 ? 12.578 -16.453 -14.094 1 91.19 380 PRO A O 1
ATOM 2817 N N . ILE A 1 381 ? 13.836 -17.016 -15.742 1 89 381 ILE A N 1
ATOM 2818 C CA . ILE A 1 381 ? 13.117 -16.203 -16.703 1 89 381 ILE A CA 1
ATOM 2819 C C . ILE A 1 381 ? 11.711 -16.75 -16.906 1 89 381 ILE A C 1
ATOM 2821 O O . ILE A 1 381 ? 10.734 -16 -16.891 1 89 381 ILE A O 1
ATOM 2825 N N . VAL A 1 382 ? 11.641 -18.031 -17.016 1 93.19 382 VAL A N 1
ATOM 2826 C CA . VAL A 1 382 ? 10.344 -18.656 -17.219 1 93.19 382 VAL A CA 1
ATOM 2827 C C . VAL A 1 382 ? 9.547 -18.641 -15.914 1 93.19 382 VAL A C 1
ATOM 2829 O O . VAL A 1 382 ? 8.344 -18.391 -15.922 1 93.19 382 VAL A O 1
ATOM 2832 N N . GLY A 1 383 ? 10.211 -18.875 -14.859 1 90.25 383 GLY A N 1
ATOM 2833 C CA . GLY A 1 383 ? 9.562 -18.969 -13.562 1 90.25 383 GLY A CA 1
ATOM 2834 C C . GLY A 1 383 ? 9.148 -17.625 -13 1 90.25 383 GLY A C 1
ATOM 2835 O O . GLY A 1 383 ? 8.188 -17.516 -12.242 1 90.25 383 GLY A O 1
ATOM 2836 N N . ALA A 1 384 ? 9.82 -16.578 -13.406 1 79.06 384 ALA A N 1
ATOM 2837 C CA . ALA A 1 384 ? 9.578 -15.25 -12.844 1 79.06 384 ALA A CA 1
ATOM 2838 C C . ALA A 1 384 ? 8.258 -14.68 -13.344 1 79.06 384 ALA A C 1
ATOM 2840 O O . ALA A 1 384 ? 7.527 -14.039 -12.586 1 79.06 384 ALA A O 1
ATOM 2841 N N . PHE A 1 385 ? 7.965 -14.906 -14.672 1 82.31 385 PHE A N 1
ATOM 2842 C CA . PHE A 1 385 ? 6.754 -14.211 -15.094 1 82.31 385 PHE A CA 1
ATOM 2843 C C . PHE A 1 385 ? 6.051 -14.977 -16.203 1 82.31 385 PHE A C 1
ATOM 2845 O O . PHE A 1 385 ? 4.82 -14.945 -16.312 1 82.31 385 PHE A O 1
ATOM 2852 N N . LEU A 1 386 ? 6.688 -15.758 -16.984 1 89.25 386 LEU A N 1
ATOM 2853 C CA . LEU A 1 386 ? 6.082 -16.328 -18.188 1 89.25 386 LEU A CA 1
ATOM 2854 C C . LEU A 1 386 ? 5.082 -17.422 -17.828 1 89.25 386 LEU A C 1
ATOM 2856 O O . LEU A 1 386 ? 3.992 -17.484 -18.391 1 89.25 386 LEU A O 1
ATOM 2860 N N . ILE A 1 387 ? 5.5 -18.188 -16.906 1 93.56 387 ILE A N 1
ATOM 2861 C CA . ILE A 1 387 ? 4.668 -19.344 -16.594 1 93.56 387 ILE A CA 1
ATOM 2862 C C . ILE A 1 387 ? 3.371 -18.875 -15.938 1 93.56 387 ILE A C 1
ATOM 2864 O O . ILE A 1 387 ? 2.324 -19.516 -16.109 1 93.56 387 ILE A O 1
ATOM 2868 N N . ASP A 1 388 ? 3.416 -17.797 -15.25 1 90.75 388 ASP A N 1
ATOM 2869 C CA . ASP A 1 388 ? 2.211 -17.297 -14.602 1 90.75 388 ASP A CA 1
ATOM 2870 C C . ASP A 1 388 ? 1.169 -16.875 -15.633 1 90.75 388 ASP A C 1
ATOM 2872 O O . ASP A 1 388 ? -0.031 -17.062 -15.43 1 90.75 388 ASP A O 1
ATOM 2876 N N . PHE A 1 389 ? 1.598 -16.406 -16.688 1 89.38 389 PHE A N 1
ATOM 2877 C CA . PHE A 1 389 ? 0.708 -16.031 -17.781 1 89.38 389 PHE A CA 1
ATOM 2878 C C . PHE A 1 389 ? 0.051 -17.25 -18.406 1 89.38 389 PHE A C 1
ATOM 2880 O O . PHE A 1 389 ? -1.177 -17.328 -18.484 1 89.38 389 PHE A O 1
ATOM 2887 N N . SER A 1 390 ? 0.878 -18.078 -18.781 1 93.44 390 SER A N 1
ATOM 2888 C CA . SER A 1 390 ? 0.368 -19.234 -19.5 1 93.44 390 SER A CA 1
ATOM 2889 C C . SER A 1 390 ? -0.486 -20.125 -18.594 1 93.44 390 SER A C 1
ATOM 2891 O O . SER A 1 390 ? -1.539 -20.609 -19 1 93.44 390 SER A O 1
ATOM 2893 N N . ASN A 1 391 ? 0.032 -20.266 -17.328 1 95.25 391 ASN A N 1
ATOM 2894 C CA . ASN A 1 391 ? -0.722 -21.109 -16.406 1 95.25 391 ASN A CA 1
ATOM 2895 C C . ASN A 1 391 ? -2.094 -20.516 -16.109 1 95.25 391 ASN A C 1
ATOM 2897 O O . ASN A 1 391 ? -3.082 -21.25 -16 1 95.25 391 ASN A O 1
ATOM 2901 N N . SER A 1 392 ? -2.17 -19.234 -15.961 1 91.69 392 SER A N 1
ATOM 2902 C CA . SER A 1 392 ? -3.445 -18.594 -15.68 1 91.69 392 SER A CA 1
ATOM 2903 C C . SER A 1 392 ? -4.43 -18.781 -16.828 1 91.69 392 SER A C 1
ATOM 2905 O O . SER A 1 392 ? -5.621 -19.016 -16.594 1 91.69 392 SER A O 1
ATOM 2907 N N . ILE A 1 393 ? -3.945 -18.703 -17.984 1 91.31 393 ILE A N 1
ATOM 2908 C CA . ILE A 1 393 ? -4.785 -18.891 -19.156 1 91.31 393 ILE A CA 1
ATOM 2909 C C . ILE A 1 393 ? -5.23 -20.344 -19.25 1 91.31 393 ILE A C 1
ATOM 2911 O O . ILE A 1 393 ? -6.391 -20.641 -19.547 1 91.31 393 ILE A O 1
ATOM 2915 N N . ILE A 1 394 ? -4.328 -21.234 -18.984 1 96.31 394 ILE A N 1
ATOM 2916 C CA . ILE A 1 394 ? -4.629 -22.656 -19.016 1 96.31 394 ILE A CA 1
ATOM 2917 C C . ILE A 1 394 ? -5.68 -22.984 -17.969 1 96.31 394 ILE A C 1
ATOM 2919 O O . ILE A 1 394 ? -6.652 -23.688 -18.234 1 96.31 394 ILE A O 1
ATOM 2923 N N . ILE A 1 395 ? -5.508 -22.453 -16.781 1 95.5 395 ILE A N 1
ATOM 2924 C CA . ILE A 1 395 ? -6.457 -22.688 -15.695 1 95.5 395 ILE A CA 1
ATOM 2925 C C . ILE A 1 395 ? -7.828 -22.125 -16.078 1 95.5 395 ILE A C 1
ATOM 2927 O O . ILE A 1 395 ? -8.852 -22.781 -15.891 1 95.5 395 ILE A O 1
ATOM 2931 N N . ALA A 1 396 ? -7.828 -20.953 -16.641 1 91.44 396 ALA A N 1
ATOM 2932 C CA . ALA A 1 396 ? -9.086 -20.344 -17.062 1 91.44 396 ALA A CA 1
ATOM 2933 C C . ALA A 1 396 ? -9.773 -21.203 -18.125 1 91.44 396 ALA A C 1
ATOM 2935 O O . ALA A 1 396 ? -11 -21.359 -18.109 1 91.44 396 ALA A O 1
ATOM 2936 N N . GLY A 1 397 ? -9.023 -21.703 -19.078 1 93.25 397 GLY A N 1
ATOM 2937 C CA . GLY A 1 397 ? -9.57 -22.594 -20.094 1 93.25 397 GLY A CA 1
ATOM 2938 C C . GLY A 1 397 ? -10.188 -23.859 -19.516 1 93.25 397 GLY A C 1
ATOM 2939 O O . GLY A 1 397 ? -11.297 -24.234 -19.906 1 93.25 397 GLY A O 1
ATOM 2940 N N . PHE A 1 398 ? -9.5 -24.422 -18.641 1 95.81 398 PHE A N 1
ATOM 2941 C CA . PHE A 1 398 ? -10.008 -25.641 -18 1 95.81 398 PHE A CA 1
ATOM 2942 C C . PHE A 1 398 ? -11.227 -25.344 -17.141 1 95.81 398 PHE A C 1
ATOM 2944 O O . PHE A 1 398 ? -12.148 -26.141 -17.062 1 95.81 398 PHE A O 1
ATOM 2951 N N . LEU A 1 399 ? -11.156 -24.219 -16.469 1 92.69 399 LEU A N 1
ATOM 2952 C CA . LEU A 1 399 ? -12.289 -23.828 -15.648 1 92.69 399 LEU A CA 1
ATOM 2953 C C . LEU A 1 399 ? -13.539 -23.641 -16.484 1 92.69 399 LEU A C 1
ATOM 2955 O O . LEU A 1 399 ? -14.625 -24.078 -16.109 1 92.69 399 LEU A O 1
ATOM 2959 N N . ASN A 1 400 ? -13.367 -22.953 -17.609 1 90.25 400 ASN A N 1
ATOM 2960 C CA . ASN A 1 400 ? -14.492 -22.781 -18.531 1 90.25 400 ASN A CA 1
ATOM 2961 C C . ASN A 1 400 ? -15.008 -24.109 -19.047 1 90.25 400 ASN A C 1
ATOM 2963 O O . ASN A 1 400 ? -16.219 -24.328 -19.141 1 90.25 400 ASN A O 1
ATOM 2967 N N . PHE A 1 401 ? -14.133 -24.984 -19.297 1 93 401 PHE A N 1
ATOM 2968 C CA . PHE A 1 401 ? -14.484 -26.312 -19.797 1 93 401 PHE A CA 1
ATOM 2969 C C . PHE A 1 401 ? -15.211 -27.109 -18.719 1 93 401 PHE A C 1
ATOM 2971 O O . PHE A 1 401 ? -16.25 -27.703 -18.984 1 93 401 PHE A O 1
ATOM 2978 N N . VAL A 1 402 ? -14.688 -27.094 -17.562 1 93.62 402 VAL A N 1
ATOM 2979 C CA . VAL A 1 402 ? -15.234 -27.875 -16.469 1 93.62 402 VAL A CA 1
ATOM 2980 C C . VAL A 1 402 ? -16.609 -27.344 -16.078 1 93.62 402 VAL A C 1
ATOM 2982 O O . VAL A 1 402 ? -17.547 -28.109 -15.859 1 93.62 402 VAL A O 1
ATOM 2985 N N . THR A 1 403 ? -16.734 -26.047 -16 1 88.62 403 THR A N 1
ATOM 2986 C CA . THR A 1 403 ? -18 -25.438 -15.586 1 88.62 403 THR A CA 1
ATOM 2987 C C . THR A 1 403 ? -19.078 -25.641 -16.656 1 88.62 403 THR A C 1
ATOM 2989 O O . THR A 1 403 ? -20.25 -25.781 -16.344 1 88.62 403 THR A O 1
ATOM 2992 N N . LYS A 1 404 ? -18.719 -25.734 -17.875 1 88.12 404 LYS A N 1
ATOM 2993 C CA . LYS A 1 404 ? -19.672 -25.859 -18.969 1 88.12 404 LYS A CA 1
ATOM 2994 C C . LYS A 1 404 ? -20.031 -27.328 -19.188 1 88.12 404 LYS A C 1
ATOM 2996 O O . LYS A 1 404 ? -21.188 -27.641 -19.484 1 88.12 404 LYS A O 1
ATOM 3001 N N . TYR A 1 405 ? -19.031 -28.234 -18.969 1 90.56 405 TYR A N 1
ATOM 3002 C CA . TYR A 1 405 ? -19.25 -29.578 -19.484 1 90.56 405 TYR A CA 1
ATOM 3003 C C . TYR A 1 405 ? -19.25 -30.594 -18.344 1 90.56 405 TYR A C 1
ATOM 3005 O O . TYR A 1 405 ? -19.766 -31.703 -18.484 1 90.56 405 TYR A O 1
ATOM 3013 N N . LEU A 1 406 ? -18.656 -30.219 -17.25 1 87.88 406 LEU A N 1
ATOM 3014 C CA . LEU A 1 406 ? -18.453 -31.266 -16.25 1 87.88 406 LEU A CA 1
ATOM 3015 C C . LEU A 1 406 ? -19.266 -30.969 -14.992 1 87.88 406 LEU A C 1
ATOM 3017 O O . LEU A 1 406 ? -19.438 -31.844 -14.133 1 87.88 406 LEU A O 1
ATOM 3021 N N . LEU A 1 407 ? -19.625 -29.672 -14.859 1 82.56 407 LEU A N 1
ATOM 3022 C CA . LEU A 1 407 ? -20.484 -29.328 -13.742 1 82.56 407 LEU A CA 1
ATOM 3023 C C . LEU A 1 407 ? -21.938 -29.172 -14.195 1 82.56 407 LEU A C 1
ATOM 3025 O O . LEU A 1 407 ? -22.188 -28.734 -15.32 1 82.56 407 LEU A O 1
ATOM 3029 N N . MET B 1 1 ? -31.641 13.375 -26.969 1 34.44 1 MET B N 1
ATOM 3030 C CA . MET B 1 1 ? -31.672 12.555 -25.766 1 34.44 1 MET B CA 1
ATOM 3031 C C . MET B 1 1 ? -30.25 12.242 -25.281 1 34.44 1 MET B C 1
ATOM 3033 O O . MET B 1 1 ? -29.5 11.539 -25.969 1 34.44 1 MET B O 1
ATOM 3037 N N . VAL B 1 2 ? -29.531 13.133 -24.75 1 46.94 2 VAL B N 1
ATOM 3038 C CA . VAL B 1 2 ? -28.109 13.039 -24.422 1 46.94 2 VAL B CA 1
ATOM 3039 C C . VAL B 1 2 ? -27.859 11.812 -23.562 1 46.94 2 VAL B C 1
ATOM 3041 O O . VAL B 1 2 ? -28.547 11.609 -22.547 1 46.94 2 VAL B O 1
ATOM 3044 N N . LEU B 1 3 ? -27.5 10.711 -24.141 1 51.75 3 LEU B N 1
ATOM 3045 C CA . LEU B 1 3 ? -27.25 9.406 -23.531 1 51.75 3 LEU B CA 1
ATOM 3046 C C . LEU B 1 3 ? -26.5 9.555 -22.219 1 51.75 3 LEU B C 1
ATOM 3048 O O . LEU B 1 3 ? -25.375 10.055 -22.188 1 51.75 3 LEU B O 1
ATOM 3052 N N . PHE B 1 4 ? -27.297 9.781 -21.125 1 63.78 4 PHE B N 1
ATOM 3053 C CA . PHE B 1 4 ? -26.844 9.797 -19.734 1 63.78 4 PHE B CA 1
ATOM 3054 C C . PHE B 1 4 ? -26.141 8.492 -19.375 1 63.78 4 PHE B C 1
ATOM 3056 O O . PHE B 1 4 ? -26.766 7.43 -19.375 1 63.78 4 PHE B O 1
ATOM 3063 N N . MET B 1 5 ? -24.797 8.461 -19.641 1 79.62 5 MET B N 1
ATOM 3064 C CA . MET B 1 5 ? -24.047 7.25 -19.297 1 79.62 5 MET B CA 1
ATOM 3065 C C . MET B 1 5 ? -23.609 7.262 -17.844 1 79.62 5 MET B C 1
ATOM 3067 O O . MET B 1 5 ? -23.156 8.289 -17.328 1 79.62 5 MET B O 1
ATOM 3071 N N . GLU B 1 6 ? -24.047 6.316 -17.094 1 85.5 6 GLU B N 1
ATOM 3072 C CA . GLU B 1 6 ? -23.609 6.121 -15.719 1 85.5 6 GLU B CA 1
ATOM 3073 C C . GLU B 1 6 ? -22.469 5.113 -15.641 1 85.5 6 GLU B C 1
ATOM 3075 O O . GLU B 1 6 ? -22.594 3.98 -16.109 1 85.5 6 GLU B O 1
ATOM 3080 N N . ILE B 1 7 ? -21.406 5.656 -15.172 1 88.56 7 ILE B N 1
ATOM 3081 C CA . ILE B 1 7 ? -20.25 4.785 -15.023 1 88.56 7 ILE B CA 1
ATOM 3082 C C . ILE B 1 7 ? -19.938 4.574 -13.547 1 88.56 7 ILE B C 1
ATOM 3084 O O . ILE B 1 7 ? -19.828 5.543 -12.789 1 88.56 7 ILE B O 1
ATOM 3088 N N . LYS B 1 8 ? -19.875 3.34 -13.102 1 91.69 8 LYS B N 1
ATOM 3089 C CA . LYS B 1 8 ? -19.5 2.986 -11.734 1 91.69 8 LYS B CA 1
ATOM 3090 C C . LYS B 1 8 ? -18.109 2.365 -11.703 1 91.69 8 LYS B C 1
ATOM 3092 O O . LYS B 1 8 ? -17.859 1.334 -12.328 1 91.69 8 LYS B O 1
ATOM 3097 N N . LEU B 1 9 ? -17.25 3.016 -10.961 1 93.56 9 LEU B N 1
ATOM 3098 C CA . LEU B 1 9 ? -15.891 2.514 -10.828 1 93.56 9 LEU B CA 1
ATOM 3099 C C . LEU B 1 9 ? -15.711 1.763 -9.516 1 93.56 9 LEU B C 1
ATOM 3101 O O . LEU B 1 9 ? -16.156 2.232 -8.461 1 93.56 9 LEU B O 1
ATOM 3105 N N . ASP B 1 10 ? -15.117 0.572 -9.5 1 93.31 10 ASP B N 1
ATOM 3106 C CA . ASP B 1 10 ? -14.852 -0.171 -8.273 1 93.31 10 ASP B CA 1
ATOM 3107 C C . ASP B 1 10 ? -13.68 0.439 -7.508 1 93.31 10 ASP B C 1
ATOM 3109 O O . ASP B 1 10 ? -13.156 1.485 -7.895 1 93.31 10 ASP B O 1
ATOM 3113 N N . MET B 1 11 ? -13.305 -0.125 -6.438 1 93.06 11 MET B N 1
ATOM 3114 C CA . MET B 1 11 ? -12.344 0.492 -5.531 1 93.06 11 MET B CA 1
ATOM 3115 C C . MET B 1 11 ? -10.969 0.595 -6.191 1 93.06 11 MET B C 1
ATOM 3117 O O . MET B 1 11 ? -10.266 1.587 -6.008 1 93.06 11 MET B O 1
ATOM 3121 N N . MET B 1 12 ? -10.594 -0.401 -6.969 1 93.75 12 MET B N 1
ATOM 3122 C CA . MET B 1 12 ? -9.281 -0.389 -7.621 1 93.75 12 MET B CA 1
ATOM 3123 C C . MET B 1 12 ? -9.258 0.607 -8.773 1 93.75 12 MET B C 1
ATOM 3125 O O . MET B 1 12 ? -8.258 1.294 -8.984 1 93.75 12 MET B O 1
ATOM 3129 N N . GLN B 1 13 ? -10.359 0.662 -9.516 1 95 13 GLN B N 1
ATOM 3130 C CA . GLN B 1 13 ? -10.469 1.624 -10.609 1 95 13 GLN B CA 1
ATOM 3131 C C . GLN B 1 13 ? -10.445 3.057 -10.078 1 95 13 GLN B C 1
ATOM 3133 O O . GLN B 1 13 ? -9.859 3.941 -10.703 1 95 13 GLN B O 1
ATOM 3138 N N . THR B 1 14 ? -11.125 3.225 -9.016 1 95.31 14 THR B N 1
ATOM 3139 C CA . THR B 1 14 ? -11.117 4.543 -8.391 1 95.31 14 THR B CA 1
ATOM 3140 C C . THR B 1 14 ? -9.703 4.93 -7.961 1 95.31 14 THR B C 1
ATOM 3142 O O . THR B 1 14 ? -9.281 6.074 -8.148 1 95.31 14 THR B O 1
ATOM 3145 N N . ALA B 1 15 ? -8.977 3.98 -7.375 1 95.75 15 ALA B N 1
ATOM 3146 C CA . ALA B 1 15 ? -7.59 4.234 -6.984 1 95.75 15 ALA B CA 1
ATOM 3147 C C . ALA B 1 15 ? -6.727 4.559 -8.203 1 95.75 15 ALA B C 1
ATOM 3149 O O . ALA B 1 15 ? -5.855 5.43 -8.141 1 95.75 15 ALA B O 1
ATOM 3150 N N . ALA B 1 16 ? -6.953 3.895 -9.258 1 96.5 16 ALA B N 1
ATOM 3151 C CA . ALA B 1 16 ? -6.234 4.156 -10.5 1 96.5 16 ALA B CA 1
ATOM 3152 C C . ALA B 1 16 ? -6.512 5.57 -11.008 1 96.5 16 ALA B C 1
ATOM 3154 O O . ALA B 1 16 ? -5.586 6.289 -11.398 1 96.5 16 ALA B O 1
ATOM 3155 N N . LEU B 1 17 ? -7.742 5.914 -11 1 96 17 LEU B N 1
ATOM 3156 C CA . LEU B 1 17 ? -8.125 7.258 -11.422 1 96 17 LEU B CA 1
ATOM 3157 C C . LEU B 1 17 ? -7.453 8.312 -10.547 1 96 17 LEU B C 1
ATOM 3159 O O . LEU B 1 17 ? -6.969 9.328 -11.055 1 96 17 LEU B O 1
ATOM 3163 N N . ALA B 1 18 ? -7.441 8.07 -9.281 1 96.06 18 ALA B N 1
ATOM 3164 C CA . ALA B 1 18 ? -6.836 9 -8.336 1 96.06 18 ALA B CA 1
ATOM 3165 C C . ALA B 1 18 ? -5.363 9.234 -8.664 1 96.06 18 ALA B C 1
ATOM 3167 O O . ALA B 1 18 ? -4.887 10.375 -8.625 1 96.06 18 ALA B O 1
ATOM 3168 N N . VAL B 1 19 ? -4.68 8.219 -8.961 1 96.38 19 VAL B N 1
ATOM 3169 C CA . VAL B 1 19 ? -3.25 8.344 -9.227 1 96.38 19 VAL B CA 1
ATOM 3170 C C . VAL B 1 19 ? -3.035 9.055 -10.562 1 96.38 19 VAL B C 1
ATOM 3172 O O . VAL B 1 19 ? -2.08 9.82 -10.719 1 96.38 19 VAL B O 1
ATOM 3175 N N . VAL B 1 20 ? -3.859 8.805 -11.531 1 96.62 20 VAL B N 1
ATOM 3176 C CA . VAL B 1 20 ? -3.783 9.5 -12.812 1 96.62 20 VAL B CA 1
ATOM 3177 C C . VAL B 1 20 ? -3.977 11 -12.594 1 96.62 20 VAL B C 1
ATOM 3179 O O . VAL B 1 20 ? -3.254 11.82 -13.164 1 96.62 20 VAL B O 1
ATOM 3182 N N . ILE B 1 21 ? -4.922 11.266 -11.781 1 96.06 21 ILE B N 1
ATOM 3183 C CA . ILE B 1 21 ? -5.219 12.656 -11.461 1 96.06 21 ILE B CA 1
ATOM 3184 C C . ILE B 1 21 ? -4.035 13.289 -10.734 1 96.06 21 ILE B C 1
ATOM 3186 O O . ILE B 1 21 ? -3.719 14.461 -10.945 1 96.06 21 ILE B O 1
ATOM 3190 N N . TYR B 1 22 ? -3.445 12.586 -9.867 1 96.5 22 TYR B N 1
ATOM 3191 C CA . TYR B 1 22 ? -2.244 13.062 -9.195 1 96.5 22 TYR B CA 1
ATOM 3192 C C . TYR B 1 22 ? -1.166 13.445 -10.203 1 96.5 22 TYR B C 1
ATOM 3194 O O . TYR B 1 22 ? -0.604 14.539 -10.133 1 96.5 22 TYR B O 1
ATOM 3202 N N . TYR B 1 23 ? -0.853 12.586 -11.117 1 96 23 TYR B N 1
ATOM 3203 C CA . TYR B 1 23 ? 0.233 12.836 -12.062 1 96 23 TYR B CA 1
ATOM 3204 C C . TYR B 1 23 ? -0.136 13.945 -13.039 1 96 23 TYR B C 1
ATOM 3206 O O . TYR B 1 23 ? 0.73 14.695 -13.492 1 96 23 TYR B O 1
ATOM 3214 N N . PHE B 1 24 ? -1.385 13.984 -13.359 1 96.94 24 PHE B N 1
ATOM 3215 C CA . PHE B 1 24 ? -1.848 15.117 -14.148 1 96.94 24 PHE B CA 1
ATOM 3216 C C . PHE B 1 24 ? -1.593 16.438 -13.414 1 96.94 24 PHE B C 1
ATOM 3218 O O . PHE B 1 24 ? -1.09 17.391 -14 1 96.94 24 PHE B O 1
ATOM 3225 N N . GLY B 1 25 ? -1.971 16.484 -12.141 1 96.69 25 GLY B N 1
ATOM 3226 C CA . GLY B 1 25 ? -1.688 17.656 -11.328 1 96.69 25 GLY B CA 1
ATOM 3227 C C . GLY B 1 25 ? -0.208 17.969 -11.227 1 96.69 25 GLY B C 1
ATOM 3228 O O . GLY B 1 25 ? 0.192 19.141 -11.312 1 96.69 25 GLY B O 1
ATOM 3229 N N . ALA B 1 26 ? 0.546 16.922 -11.031 1 95.44 26 ALA B N 1
ATOM 3230 C CA . ALA B 1 26 ? 1.995 17.094 -10.969 1 95.44 26 ALA B CA 1
ATOM 3231 C C . ALA B 1 26 ? 2.535 17.688 -12.266 1 95.44 26 ALA B C 1
ATOM 3233 O O . ALA B 1 26 ? 3.43 18.531 -12.242 1 95.44 26 ALA B O 1
ATOM 3234 N N . TRP B 1 27 ? 2.027 17.219 -13.367 1 95.75 27 TRP B N 1
ATOM 3235 C CA . TRP B 1 27 ? 2.436 17.734 -14.672 1 95.75 27 TRP B CA 1
ATOM 3236 C C . TRP B 1 27 ? 2.076 19.219 -14.812 1 95.75 27 TRP B C 1
ATOM 3238 O O . TRP B 1 27 ? 2.875 20 -15.32 1 95.75 27 TRP B O 1
ATOM 3248 N N . ILE B 1 28 ? 0.962 19.609 -14.406 1 96.56 28 ILE B N 1
ATOM 3249 C CA . ILE B 1 28 ? 0.516 21 -14.492 1 96.56 28 ILE B CA 1
ATOM 3250 C C . ILE B 1 28 ? 1.43 21.891 -13.648 1 96.56 28 ILE B C 1
ATOM 3252 O O . ILE B 1 28 ? 1.761 23.016 -14.055 1 96.56 28 ILE B O 1
ATOM 3256 N N . LYS B 1 29 ? 1.719 21.359 -12.516 1 94.62 29 LYS B N 1
ATOM 3257 C CA . LYS B 1 29 ? 2.58 22.125 -11.609 1 94.62 29 LYS B CA 1
ATOM 3258 C C . LYS B 1 29 ? 3.92 22.438 -12.266 1 94.62 29 LYS B C 1
ATOM 3260 O O . LYS B 1 29 ? 4.531 23.469 -11.977 1 94.62 29 LYS B O 1
ATOM 3265 N N . THR B 1 30 ? 4.398 21.547 -13.141 1 93.38 30 THR B N 1
ATOM 3266 C CA . THR B 1 30 ? 5.664 21.812 -13.828 1 93.38 30 THR B CA 1
ATOM 3267 C C . THR B 1 30 ? 5.504 22.922 -14.852 1 93.38 30 THR B C 1
ATOM 3269 O O . THR B 1 30 ? 6.488 23.562 -15.234 1 93.38 30 THR B O 1
ATOM 3272 N N . LYS B 1 31 ? 4.359 23.188 -15.258 1 95 31 LYS B N 1
ATOM 3273 C CA . LYS B 1 31 ? 4.094 24.188 -16.297 1 95 31 LYS B CA 1
ATOM 3274 C C . LYS B 1 31 ? 3.709 25.531 -15.68 1 95 31 LYS B C 1
ATOM 3276 O O . LYS B 1 31 ? 3.859 26.578 -16.312 1 95 31 LYS B O 1
ATOM 3281 N N . ALA B 1 32 ? 3.146 25.438 -14.492 1 93.5 32 ALA B N 1
ATOM 3282 C CA . ALA B 1 32 ? 2.664 26.656 -13.844 1 93.5 32 ALA B CA 1
ATOM 3283 C C . ALA B 1 32 ? 3.512 27 -12.617 1 93.5 32 ALA B C 1
ATOM 3285 O O . ALA B 1 32 ? 3.281 26.469 -11.531 1 93.5 32 ALA B O 1
ATOM 3286 N N . GLN B 1 33 ? 4.242 28.016 -12.68 1 91.62 33 GLN B N 1
ATOM 3287 C CA . GLN B 1 33 ? 5.188 28.391 -11.641 1 91.62 33 GLN B CA 1
ATOM 3288 C C . GLN B 1 33 ? 4.461 28.891 -10.391 1 91.62 33 GLN B C 1
ATOM 3290 O O . GLN B 1 33 ? 4.949 28.719 -9.273 1 91.62 33 GLN B O 1
ATOM 3295 N N . ILE B 1 34 ? 3.342 29.453 -10.57 1 92.06 34 ILE B N 1
ATOM 3296 C CA . ILE B 1 34 ? 2.572 30.031 -9.469 1 92.06 34 ILE B CA 1
ATOM 3297 C C . ILE B 1 34 ? 2.154 28.906 -8.508 1 92.06 34 ILE B C 1
ATOM 3299 O O . ILE B 1 34 ? 2.102 29.125 -7.293 1 92.06 34 ILE B O 1
ATOM 3303 N N . LEU B 1 35 ? 1.87 27.734 -9 1 92.06 35 LEU B N 1
ATOM 3304 C CA . LEU B 1 35 ? 1.446 26.609 -8.18 1 92.06 35 LEU B CA 1
ATOM 3305 C C . LEU B 1 35 ? 2.6 26.094 -7.324 1 92.06 35 LEU B C 1
ATOM 3307 O O . LEU B 1 35 ? 2.393 25.672 -6.184 1 92.06 35 LEU B O 1
ATOM 3311 N N . GLU B 1 36 ? 3.701 26.219 -7.863 1 88.94 36 GLU B N 1
ATOM 3312 C CA . GLU B 1 36 ? 4.898 25.812 -7.125 1 88.94 36 GLU B CA 1
ATOM 3313 C C . GLU B 1 36 ? 5.262 26.859 -6.07 1 88.94 36 GLU B C 1
ATOM 3315 O O . GLU B 1 36 ? 5.695 26.516 -4.973 1 88.94 36 GLU B O 1
ATOM 3320 N N . LYS B 1 37 ? 5.094 28.078 -6.48 1 88.56 37 LYS B N 1
ATOM 3321 C CA . LYS B 1 37 ? 5.41 29.172 -5.578 1 88.56 37 LYS B CA 1
ATOM 3322 C C . LYS B 1 37 ? 4.582 29.094 -4.297 1 88.56 37 LYS B C 1
ATOM 3324 O O . LYS B 1 37 ? 5.098 29.344 -3.205 1 88.56 37 LYS B O 1
ATOM 3329 N N . PHE B 1 38 ? 3.338 28.688 -4.402 1 90.75 38 PHE B N 1
ATOM 3330 C CA . PHE B 1 38 ? 2.451 28.641 -3.248 1 90.75 38 PHE B CA 1
ATOM 3331 C C . PHE B 1 38 ? 2.371 27.234 -2.686 1 90.75 38 PHE B C 1
ATOM 3333 O O . PHE B 1 38 ? 1.499 26.922 -1.867 1 90.75 38 PHE B O 1
ATOM 3340 N N . CYS B 1 39 ? 3.166 26.312 -3.18 1 89.5 39 CYS B N 1
ATOM 3341 C CA . CYS B 1 39 ? 3.303 24.953 -2.668 1 89.5 39 CYS B CA 1
ATOM 3342 C C . CYS B 1 39 ? 1.963 24.234 -2.691 1 89.5 39 CYS B C 1
ATOM 3344 O O . CYS B 1 39 ? 1.622 23.516 -1.746 1 89.5 39 CYS B O 1
ATOM 3346 N N . ILE B 1 40 ? 1.195 24.469 -3.752 1 92.38 40 ILE B N 1
ATOM 3347 C CA . ILE B 1 40 ? -0.075 23.766 -3.883 1 92.38 40 ILE B CA 1
ATOM 3348 C C . ILE B 1 40 ? 0.182 22.297 -4.238 1 92.38 40 ILE B C 1
ATOM 3350 O O . ILE B 1 40 ? 0.881 22 -5.207 1 92.38 40 ILE B O 1
ATOM 3354 N N . PRO B 1 41 ? -0.35 21.422 -3.492 1 93.88 41 PRO B N 1
ATOM 3355 C CA . PRO B 1 41 ? -0.061 20.016 -3.713 1 93.88 41 PRO B CA 1
ATOM 3356 C C . PRO B 1 41 ? -0.622 19.484 -5.035 1 93.88 41 PRO B C 1
ATOM 3358 O O . PRO B 1 41 ? -1.69 19.922 -5.469 1 93.88 41 PRO B O 1
ATOM 3361 N N . ALA B 1 42 ? 0.006 18.516 -5.605 1 95.12 42 ALA B N 1
ATOM 3362 C CA . ALA B 1 42 ? -0.355 17.938 -6.902 1 95.12 42 ALA B CA 1
ATOM 3363 C C . ALA B 1 42 ? -1.764 17.359 -6.871 1 95.12 42 ALA B C 1
ATOM 3365 O O . ALA B 1 42 ? -2.551 17.562 -7.801 1 95.12 42 ALA B O 1
ATOM 3366 N N . PRO B 1 43 ? -2.104 16.656 -5.793 1 95.38 43 PRO B N 1
ATOM 3367 C CA . PRO B 1 43 ? -3.459 16.109 -5.742 1 95.38 43 PRO B CA 1
ATOM 3368 C C . PRO B 1 43 ? -4.539 17.188 -5.793 1 95.38 43 PRO B C 1
ATOM 3370 O O . PRO B 1 43 ? -5.605 16.969 -6.375 1 95.38 43 PRO B O 1
ATOM 3373 N N . VAL B 1 44 ? -4.25 18.297 -5.191 1 94.56 44 VAL B N 1
ATOM 3374 C CA . VAL B 1 44 ? -5.227 19.391 -5.133 1 94.56 44 VAL B CA 1
ATOM 3375 C C . VAL B 1 44 ? -5.387 20.016 -6.516 1 94.56 44 VAL B C 1
ATOM 3377 O O . VAL B 1 44 ? -6.512 20.25 -6.965 1 94.56 44 VAL B O 1
ATOM 3380 N N . VAL B 1 45 ? -4.277 20.203 -7.207 1 95.31 45 VAL B N 1
ATOM 3381 C CA . VAL B 1 45 ? -4.309 20.766 -8.555 1 95.31 45 VAL B CA 1
ATOM 3382 C C . VAL B 1 45 ? -5.078 19.844 -9.492 1 95.31 45 VAL B C 1
ATOM 3384 O O . VAL B 1 45 ? -6.035 20.266 -10.141 1 95.31 45 VAL B O 1
ATOM 3387 N N . GLY B 1 46 ? -4.688 18.641 -9.57 1 95.69 46 GLY B N 1
ATOM 3388 C CA . GLY B 1 46 ? -5.352 17.672 -10.43 1 95.69 46 GLY B CA 1
ATOM 3389 C C . GLY B 1 46 ? -6.793 17.406 -10.031 1 95.69 46 GLY B C 1
ATOM 3390 O O . GLY B 1 46 ? -7.676 17.328 -10.883 1 95.69 46 GLY B O 1
ATOM 3391 N N . GLY B 1 47 ? -7.008 17.266 -8.75 1 94.06 47 GLY B N 1
ATOM 3392 C CA . GLY B 1 47 ? -8.336 16.969 -8.234 1 94.06 47 GLY B CA 1
ATOM 3393 C C . GLY B 1 47 ? -9.336 18.078 -8.508 1 94.06 47 GLY B C 1
ATOM 3394 O O . GLY B 1 47 ? -10.477 17.812 -8.875 1 94.06 47 GLY B O 1
ATOM 3395 N N . LEU B 1 48 ? -8.961 19.312 -8.312 1 92.5 48 LEU B N 1
ATOM 3396 C CA . LEU B 1 48 ? -9.859 20.453 -8.539 1 92.5 48 LEU B CA 1
ATOM 3397 C C . LEU B 1 48 ? -10.219 20.578 -10.016 1 92.5 48 LEU B C 1
ATOM 3399 O O . LEU B 1 48 ? -11.367 20.875 -10.352 1 92.5 48 LEU B O 1
ATOM 3403 N N . ILE B 1 49 ? -9.258 20.406 -10.867 1 94.5 49 ILE B N 1
ATOM 3404 C CA . ILE B 1 49 ? -9.523 20.438 -12.305 1 94.5 49 ILE B CA 1
ATOM 3405 C C . ILE B 1 49 ? -10.5 19.312 -12.672 1 94.5 49 ILE B C 1
ATOM 3407 O O . ILE B 1 49 ? -11.477 19.547 -13.391 1 94.5 49 ILE B O 1
ATOM 3411 N N . PHE B 1 50 ? -10.227 18.156 -12.164 1 93.62 50 PHE B N 1
ATOM 3412 C CA . PHE B 1 50 ? -11.117 17.031 -12.43 1 93.62 50 PHE B CA 1
ATOM 3413 C C . PHE B 1 50 ? -12.523 17.328 -11.898 1 93.62 50 PHE B C 1
ATOM 3415 O O . PHE B 1 50 ? -13.516 17.016 -12.562 1 93.62 50 PHE B O 1
ATOM 3422 N N . ALA B 1 51 ? -12.547 17.859 -10.703 1 91 51 ALA B N 1
ATOM 3423 C CA . ALA B 1 51 ? -13.844 18.172 -10.102 1 91 51 ALA B CA 1
ATOM 3424 C C . ALA B 1 51 ? -14.609 19.172 -10.953 1 91 51 ALA B C 1
ATOM 3426 O O . ALA B 1 51 ? -15.836 19.109 -11.062 1 91 51 ALA B O 1
ATOM 3427 N N . PHE B 1 52 ? -13.938 20.078 -11.516 1 92.12 52 PHE B N 1
ATOM 3428 C CA . PHE B 1 52 ? -14.562 21.078 -12.375 1 92.12 52 PHE B CA 1
ATOM 3429 C C . PHE B 1 52 ? -15.086 20.438 -13.656 1 92.12 52 PHE B C 1
ATOM 3431 O O . PHE B 1 52 ? -16.203 20.75 -14.102 1 92.12 52 PHE B O 1
ATOM 3438 N N . VAL B 1 53 ? -14.297 19.609 -14.258 1 91.38 53 VAL B N 1
ATOM 3439 C CA . VAL B 1 53 ? -14.703 18.891 -15.461 1 91.38 53 VAL B CA 1
ATOM 3440 C C . VAL B 1 53 ? -15.906 18.016 -15.156 1 91.38 53 VAL B C 1
ATOM 3442 O O . VAL B 1 53 ? -16.859 17.953 -15.945 1 91.38 53 VAL B O 1
ATOM 3445 N N . ASN B 1 54 ? -15.82 17.344 -14.062 1 87.62 54 ASN B N 1
ATOM 3446 C CA . ASN B 1 54 ? -16.922 16.484 -13.648 1 87.62 54 ASN B CA 1
ATOM 3447 C C . ASN B 1 54 ? -18.203 17.281 -13.43 1 87.62 54 ASN B C 1
ATOM 3449 O O . ASN B 1 54 ? -19.312 16.797 -13.688 1 87.62 54 ASN B O 1
ATOM 3453 N N . LEU B 1 55 ? -18.109 18.453 -12.859 1 86.62 55 LEU B N 1
ATOM 3454 C CA . LEU B 1 55 ? -19.25 19.344 -12.656 1 86.62 55 LEU B CA 1
ATOM 3455 C C . LEU B 1 55 ? -19.906 19.688 -13.984 1 86.62 55 LEU B C 1
ATOM 3457 O O . LEU B 1 55 ? -21.141 19.672 -14.109 1 86.62 55 LEU B O 1
ATOM 3461 N N . ILE B 1 56 ? -19.078 19.969 -14.977 1 89.62 56 ILE B N 1
ATOM 3462 C CA . ILE B 1 56 ? -19.578 20.328 -16.297 1 89.62 56 ILE B CA 1
ATOM 3463 C C . ILE B 1 56 ? -20.281 19.141 -16.922 1 89.62 56 ILE B C 1
ATOM 3465 O O . ILE B 1 56 ? -21.359 19.281 -17.516 1 89.62 56 ILE B O 1
ATOM 3469 N N . LEU B 1 57 ? -19.656 18 -16.797 1 86.19 57 LEU B N 1
ATOM 3470 C CA . LEU B 1 57 ? -20.234 16.797 -17.359 1 86.19 57 LEU B CA 1
ATOM 3471 C C . LEU B 1 57 ? -21.547 16.438 -16.672 1 86.19 57 LEU B C 1
ATOM 3473 O O . LEU B 1 57 ? -22.5 15.984 -17.312 1 86.19 57 LEU B O 1
ATOM 3477 N N . LYS B 1 58 ? -21.625 16.594 -15.422 1 82.56 58 LYS B N 1
ATOM 3478 C CA . LYS B 1 58 ? -22.828 16.297 -14.664 1 82.56 58 LYS B CA 1
ATOM 3479 C C . LYS B 1 58 ? -23.953 17.281 -15.008 1 82.56 58 LYS B C 1
ATOM 3481 O O . LYS B 1 58 ? -25.094 16.875 -15.188 1 82.56 58 LYS B O 1
ATOM 3486 N N . GLN B 1 59 ? -23.703 18.484 -15.062 1 84.75 59 GLN B N 1
ATOM 3487 C CA . GLN B 1 59 ? -24.703 19.516 -15.344 1 84.75 59 GLN B CA 1
ATOM 3488 C C . GLN B 1 59 ? -25.219 19.422 -16.781 1 84.75 59 GLN B C 1
ATOM 3490 O O . GLN B 1 59 ? -26.375 19.734 -17.047 1 84.75 59 GLN B O 1
ATOM 3495 N N . SER B 1 60 ? -24.359 18.953 -17.625 1 87.75 60 SER B N 1
ATOM 3496 C CA . SER B 1 60 ? -24.766 18.781 -19.016 1 87.75 60 SER B CA 1
ATOM 3497 C C . SER B 1 60 ? -25.531 17.484 -19.219 1 87.75 60 SER B C 1
ATOM 3499 O O . SER B 1 60 ? -26.109 17.25 -20.281 1 87.75 60 SER B O 1
ATOM 3501 N N . GLY B 1 61 ? -25.578 16.672 -18.172 1 80.94 61 GLY B N 1
ATOM 3502 C CA . GLY B 1 61 ? -26.266 15.391 -18.25 1 80.94 61 GLY B CA 1
ATOM 3503 C C . GLY B 1 61 ? -25.516 14.367 -19.094 1 80.94 61 GLY B C 1
ATOM 3504 O O . GLY B 1 61 ? -26.094 13.367 -19.516 1 80.94 61 GLY B O 1
ATOM 3505 N N . ALA B 1 62 ? -24.359 14.523 -19.375 1 80.06 62 ALA B N 1
ATOM 3506 C CA . ALA B 1 62 ? -23.594 13.656 -20.266 1 80.06 62 ALA B CA 1
ATOM 3507 C C . ALA B 1 62 ? -23.078 12.43 -19.531 1 80.06 62 ALA B C 1
ATOM 3509 O O . ALA B 1 62 ? -23.156 11.312 -20.031 1 80.06 62 ALA B O 1
ATOM 3510 N N . LEU B 1 63 ? -22.547 12.594 -18.297 1 83.38 63 LEU B N 1
ATOM 3511 C CA . LEU B 1 63 ? -21.891 11.492 -17.594 1 83.38 63 LEU B CA 1
ATOM 3512 C C . LEU B 1 63 ? -22.062 11.641 -16.078 1 83.38 63 LEU B C 1
ATOM 3514 O O . LEU B 1 63 ? -21.922 12.734 -15.547 1 83.38 63 LEU B O 1
ATOM 3518 N N . SER B 1 64 ? -22.531 10.547 -15.492 1 84.31 64 SER B N 1
ATOM 3519 C CA . SER B 1 64 ? -22.516 10.477 -14.031 1 84.31 64 SER B CA 1
ATOM 3520 C C . SER B 1 64 ? -21.547 9.406 -13.539 1 84.31 64 SER B C 1
ATOM 3522 O O . SER B 1 64 ? -21.641 8.242 -13.938 1 84.31 64 SER B O 1
ATOM 3524 N N . LEU B 1 65 ? -20.641 9.867 -12.711 1 87.25 65 LEU B N 1
ATOM 3525 C CA . LEU B 1 65 ? -19.594 8.969 -12.227 1 87.25 65 LEU B CA 1
ATOM 3526 C C . LEU B 1 65 ? -19.828 8.602 -10.766 1 87.25 65 LEU B C 1
ATOM 3528 O O . LEU B 1 65 ? -20 9.477 -9.922 1 87.25 65 LEU B O 1
ATOM 3532 N N . GLU B 1 66 ? -19.984 7.383 -10.484 1 89.81 66 GLU B N 1
ATOM 3533 C CA . GLU B 1 66 ? -20.016 6.859 -9.125 1 89.81 66 GLU B CA 1
ATOM 3534 C C . GLU B 1 66 ? -18.703 6.176 -8.766 1 89.81 66 GLU B C 1
ATOM 3536 O O . GLU B 1 66 ? -18.25 5.273 -9.469 1 89.81 66 GLU B O 1
ATOM 3541 N N . LEU B 1 67 ? -18.125 6.617 -7.633 1 92.38 67 LEU B N 1
ATOM 3542 C CA . LEU B 1 67 ? -16.797 6.156 -7.27 1 92.38 67 LEU B CA 1
ATOM 3543 C C . LEU B 1 67 ? -16.828 5.352 -5.973 1 92.38 67 LEU B C 1
ATOM 3545 O O . LEU B 1 67 ? -17.531 5.723 -5.027 1 92.38 67 LEU B O 1
ATOM 3549 N N . ASP B 1 68 ? -16.203 4.184 -5.918 1 93.38 68 ASP B N 1
ATOM 3550 C CA . ASP B 1 68 ? -15.961 3.426 -4.691 1 93.38 68 ASP B CA 1
ATOM 3551 C C . ASP B 1 68 ? -14.688 3.893 -3.996 1 93.38 68 ASP B C 1
ATOM 3553 O O . ASP B 1 68 ? -13.586 3.51 -4.391 1 93.38 68 ASP B O 1
ATOM 3557 N N . THR B 1 69 ? -14.836 4.637 -2.9 1 91.19 69 THR B N 1
ATOM 3558 C CA . THR B 1 69 ? -13.695 5.254 -2.24 1 91.19 69 THR B CA 1
ATOM 3559 C C . THR B 1 69 ? -13.258 4.426 -1.033 1 91.19 69 THR B C 1
ATOM 3561 O O . THR B 1 69 ? -12.695 4.965 -0.077 1 91.19 69 THR B O 1
ATOM 3564 N N . THR B 1 70 ? -13.453 3.166 -1.004 1 93.25 70 THR B N 1
ATOM 3565 C CA . THR B 1 70 ? -13.141 2.268 0.103 1 93.25 70 THR B CA 1
ATOM 3566 C C . THR B 1 70 ? -11.664 2.355 0.474 1 93.25 70 THR B C 1
ATOM 3568 O O . THR B 1 70 ? -11.312 2.318 1.654 1 93.25 70 THR B O 1
ATOM 3571 N N . LEU B 1 71 ? -10.797 2.572 -0.478 1 95.31 71 LEU B N 1
ATOM 3572 C CA . LEU B 1 71 ? -9.359 2.535 -0.251 1 95.31 71 LEU B CA 1
ATOM 3573 C C . LEU B 1 71 ? -8.852 3.879 0.263 1 95.31 71 LEU B C 1
ATOM 3575 O O . LEU B 1 71 ? -7.68 4.012 0.625 1 95.31 71 LEU B O 1
ATOM 3579 N N . GLN B 1 72 ? -9.695 4.848 0.335 1 94.62 72 GLN B N 1
ATOM 3580 C CA . GLN B 1 72 ? -9.305 6.156 0.848 1 94.62 72 GLN B CA 1
ATOM 3581 C C . GLN B 1 72 ? -8.883 6.066 2.314 1 94.62 72 GLN B C 1
ATOM 3583 O O . GLN B 1 72 ? -7.871 6.641 2.711 1 94.62 72 GLN B O 1
ATOM 3588 N N . LYS B 1 73 ? -9.609 5.363 3.094 1 93.75 73 LYS B N 1
ATOM 3589 C CA . LYS B 1 73 ? -9.359 5.262 4.527 1 93.75 73 LYS B CA 1
ATOM 3590 C C . LYS B 1 73 ? -8.039 4.562 4.809 1 93.75 73 LYS B C 1
ATOM 3592 O O . LYS B 1 73 ? -7.223 5.051 5.594 1 93.75 73 LYS B O 1
ATOM 3597 N N . PRO B 1 74 ? -7.777 3.43 4.16 1 96.12 74 PRO B N 1
ATOM 3598 C CA . PRO B 1 74 ? -6.488 2.773 4.398 1 96.12 74 PRO B CA 1
ATOM 3599 C C . PRO B 1 74 ? -5.301 3.684 4.094 1 96.12 74 PRO B C 1
ATOM 3601 O O . PRO B 1 74 ? -4.344 3.732 4.867 1 96.12 74 PRO B O 1
ATOM 3604 N N . PHE B 1 75 ? -5.32 4.422 3.033 1 97.06 75 PHE B N 1
ATOM 3605 C CA . PHE B 1 75 ? -4.215 5.301 2.672 1 97.06 75 PHE B CA 1
ATOM 3606 C C . PHE B 1 75 ? -4.098 6.461 3.656 1 97.06 75 PHE B C 1
ATOM 3608 O O . PHE B 1 75 ? -2.994 6.887 3.992 1 97.06 75 PHE B O 1
ATOM 3615 N N . MET B 1 76 ? -5.238 6.961 4.086 1 95.56 76 MET B N 1
ATOM 3616 C CA . MET B 1 76 ? -5.25 8.031 5.078 1 95.56 76 MET B CA 1
ATOM 3617 C C . MET B 1 76 ? -4.609 7.562 6.383 1 95.56 76 MET B C 1
ATOM 3619 O O . MET B 1 76 ? -3.793 8.273 6.969 1 95.56 76 MET B O 1
ATOM 3623 N N . MET B 1 77 ? -4.977 6.363 6.789 1 96.5 77 MET B N 1
ATOM 3624 C CA . MET B 1 77 ? -4.453 5.812 8.039 1 96.5 77 MET B CA 1
ATOM 3625 C C . MET B 1 77 ? -2.945 5.613 7.953 1 96.5 77 MET B C 1
ATOM 3627 O O . MET B 1 77 ? -2.23 5.852 8.93 1 96.5 77 MET B O 1
ATOM 3631 N N . VAL B 1 78 ? -2.508 5.164 6.793 1 97.31 78 VAL B N 1
ATOM 3632 C CA . VAL B 1 78 ? -1.074 4.977 6.594 1 97.31 78 VAL B CA 1
ATOM 3633 C C . VAL B 1 78 ? -0.357 6.32 6.711 1 97.31 78 VAL B C 1
ATOM 3635 O O . VAL B 1 78 ? 0.69 6.418 7.355 1 97.31 78 VAL B O 1
ATOM 3638 N N . PHE B 1 79 ? -0.914 7.348 6.125 1 95.88 79 PHE B N 1
ATOM 3639 C CA . PHE B 1 79 ? -0.323 8.68 6.156 1 95.88 79 PHE B CA 1
ATOM 3640 C C . PHE B 1 79 ? -0.202 9.188 7.59 1 95.88 79 PHE B C 1
ATOM 3642 O O . PHE B 1 79 ? 0.901 9.461 8.07 1 95.88 79 PHE B O 1
ATOM 3649 N N . PHE B 1 80 ? -1.233 9.234 8.336 1 95.06 80 PHE B N 1
ATOM 3650 C CA . PHE B 1 80 ? -1.238 9.836 9.664 1 95.06 80 PHE B CA 1
ATOM 3651 C C . PHE B 1 80 ? -0.444 8.977 10.648 1 95.06 80 PHE B C 1
ATOM 3653 O O . PHE B 1 80 ? 0.234 9.508 11.531 1 95.06 80 PHE B O 1
ATOM 3660 N N . THR B 1 81 ? -0.552 7.656 10.547 1 96.94 81 THR B N 1
ATOM 3661 C CA . THR B 1 81 ? 0.212 6.793 11.438 1 96.94 81 THR B CA 1
ATOM 3662 C C . THR B 1 81 ? 1.711 6.969 11.211 1 96.94 81 THR B C 1
ATOM 3664 O O . THR B 1 81 ? 2.5 6.906 12.156 1 96.94 81 THR B O 1
ATOM 3667 N N . SER B 1 82 ? 2.07 7.18 9.906 1 96.12 82 SER B N 1
ATOM 3668 C CA . SER B 1 82 ? 3.479 7.426 9.617 1 96.12 82 SER B CA 1
ATOM 3669 C C . SER B 1 82 ? 3.963 8.711 10.273 1 96.12 82 SER B C 1
ATOM 3671 O O . SER B 1 82 ? 5.125 8.812 10.672 1 96.12 82 SER B O 1
ATOM 3673 N N . ILE B 1 83 ? 3.123 9.719 10.391 1 93.19 83 ILE B N 1
ATOM 3674 C CA . ILE B 1 83 ? 3.453 10.961 11.086 1 93.19 83 ILE B CA 1
ATOM 3675 C C . ILE B 1 83 ? 3.754 10.656 12.555 1 93.19 83 ILE B C 1
ATOM 3677 O O . ILE B 1 83 ? 4.715 11.18 13.117 1 93.19 83 ILE B O 1
ATOM 3681 N N . GLY B 1 84 ? 2.945 9.766 13.109 1 93.5 84 GLY B N 1
ATOM 3682 C CA . GLY B 1 84 ? 3.188 9.359 14.492 1 93.5 84 GLY B CA 1
ATOM 3683 C C . GLY B 1 84 ? 4.531 8.688 14.688 1 93.5 84 GLY B C 1
ATOM 3684 O O . GLY B 1 84 ? 5.176 8.867 15.727 1 93.5 84 GLY B O 1
ATOM 3685 N N . MET B 1 85 ? 4.949 7.961 13.68 1 93.44 85 MET B N 1
ATOM 3686 C CA . MET B 1 85 ? 6.223 7.246 13.727 1 93.44 85 MET B CA 1
ATOM 3687 C C . MET B 1 85 ? 7.395 8.219 13.594 1 93.44 85 MET B C 1
ATOM 3689 O O . MET B 1 85 ? 8.555 7.805 13.625 1 93.44 85 MET B O 1
ATOM 3693 N N . GLY B 1 86 ? 7.145 9.5 13.5 1 88.25 86 GLY B N 1
ATOM 3694 C CA . GLY B 1 86 ? 8.172 10.523 13.453 1 88.25 86 GLY B CA 1
ATOM 3695 C C . GLY B 1 86 ? 8.273 11.32 14.742 1 88.25 86 GLY B C 1
ATOM 3696 O O . GLY B 1 86 ? 9.219 12.094 14.93 1 88.25 86 GLY B O 1
ATOM 3697 N N . ALA B 1 87 ? 7.406 11.016 15.594 1 88.94 87 ALA B N 1
ATOM 3698 C CA . ALA B 1 87 ? 7.344 11.766 16.844 1 88.94 87 ALA B CA 1
ATOM 3699 C C . ALA B 1 87 ? 8.359 11.242 17.859 1 88.94 87 ALA B C 1
ATOM 3701 O O . ALA B 1 87 ? 7.98 10.664 18.875 1 88.94 87 ALA B O 1
ATOM 3702 N N . SER B 1 88 ? 9.562 11.602 17.688 1 89.5 88 SER B N 1
ATOM 3703 C CA . SER B 1 88 ? 10.656 11.133 18.531 1 89.5 88 SER B CA 1
ATOM 3704 C C . SER B 1 88 ? 10.875 12.055 19.719 1 89.5 88 SER B C 1
ATOM 3706 O O . SER B 1 88 ? 11.156 13.242 19.547 1 89.5 88 SER B O 1
ATOM 3708 N N . ILE B 1 89 ? 10.805 11.555 20.859 1 89.69 89 ILE B N 1
ATOM 3709 C CA . ILE B 1 89 ? 11.07 12.312 22.078 1 89.69 89 ILE B CA 1
ATOM 3710 C C . ILE B 1 89 ? 12.531 12.75 22.109 1 89.69 89 ILE B C 1
ATOM 3712 O O . ILE B 1 89 ? 12.852 13.844 22.578 1 89.69 89 ILE B O 1
ATOM 3716 N N . LYS B 1 90 ? 13.383 11.914 21.578 1 87.56 90 LYS B N 1
ATOM 3717 C CA . LYS B 1 90 ? 14.805 12.242 21.484 1 87.56 90 LYS B CA 1
ATOM 3718 C C . LYS B 1 90 ? 15.023 13.492 20.641 1 87.56 90 LYS B C 1
ATOM 3720 O O . LYS B 1 90 ? 15.852 14.336 20.984 1 87.56 90 LYS B O 1
ATOM 3725 N N . LEU B 1 91 ? 14.266 13.578 19.641 1 82.94 91 LEU B N 1
ATOM 3726 C CA . LEU B 1 91 ? 14.391 14.727 18.75 1 82.94 91 LEU B CA 1
ATOM 3727 C C . LEU B 1 91 ? 13.852 15.992 19.422 1 82.94 91 LEU B C 1
ATOM 3729 O O . LEU B 1 91 ? 14.406 17.078 19.234 1 82.94 91 LEU B O 1
ATOM 3733 N N . ILE B 1 92 ? 12.82 15.891 20.156 1 86.31 92 ILE B N 1
ATOM 3734 C CA . ILE B 1 92 ? 12.227 17.016 20.875 1 86.31 92 ILE B CA 1
ATOM 3735 C C . ILE B 1 92 ? 13.203 17.531 21.922 1 86.31 92 ILE B C 1
ATOM 3737 O O . ILE B 1 92 ? 13.383 18.734 22.078 1 86.31 92 ILE B O 1
ATOM 3741 N N . LYS B 1 93 ? 13.828 16.625 22.516 1 87.81 93 LYS B N 1
ATOM 3742 C CA . LYS B 1 93 ? 14.797 16.984 23.547 1 87.81 93 LYS B CA 1
ATOM 3743 C C . LYS B 1 93 ? 16 17.688 22.922 1 87.81 93 LYS B C 1
ATOM 3745 O O . LYS B 1 93 ? 16.531 18.641 23.516 1 87.81 93 LYS B O 1
ATOM 3750 N N . LYS B 1 94 ? 16.344 17.234 21.844 1 83.62 94 LYS B N 1
ATOM 3751 C CA . LYS B 1 94 ? 17.469 17.844 21.141 1 83.62 94 LYS B CA 1
ATOM 3752 C C . LYS B 1 94 ? 17.141 19.281 20.719 1 83.62 94 LYS B C 1
ATOM 3754 O O . LYS B 1 94 ? 18.031 20.141 20.688 1 83.62 94 LYS B O 1
ATOM 3759 N N . GLY B 1 95 ? 15.945 19.516 20.344 1 82.69 95 GLY B N 1
ATOM 3760 C CA . GLY B 1 95 ? 15.508 20.844 19.938 1 82.69 95 GLY B CA 1
ATOM 3761 C C . GLY B 1 95 ? 15.453 21.844 21.078 1 82.69 95 GLY B C 1
ATOM 3762 O O . GLY B 1 95 ? 15.477 23.047 20.859 1 82.69 95 GLY B O 1
ATOM 3763 N N . GLY B 1 96 ? 15.375 21.391 22.281 1 85.31 96 GLY B N 1
ATOM 3764 C CA . GLY B 1 96 ? 15.453 22.234 23.469 1 85.31 96 GLY B CA 1
ATOM 3765 C C . GLY B 1 96 ? 14.164 22.984 23.75 1 85.31 96 GLY B C 1
ATOM 3766 O O . GLY B 1 96 ? 13.086 22.547 23.344 1 85.31 96 GLY B O 1
ATOM 3767 N N . ILE B 1 97 ? 14.289 24.109 24.344 1 90.94 97 ILE B N 1
ATOM 3768 C CA . ILE B 1 97 ? 13.156 24.875 24.891 1 90.94 97 ILE B CA 1
ATOM 3769 C C . ILE B 1 97 ? 12.445 25.609 23.766 1 90.94 97 ILE B C 1
ATOM 3771 O O . ILE B 1 97 ? 11.227 25.781 23.797 1 90.94 97 ILE B O 1
ATOM 3775 N N . GLN B 1 98 ? 13.141 25.953 22.75 1 91.44 98 GLN B N 1
ATOM 3776 C CA . GLN B 1 98 ? 12.562 26.703 21.641 1 91.44 98 GLN B CA 1
ATOM 3777 C C . GLN B 1 98 ? 11.516 25.875 20.906 1 91.44 98 GLN B C 1
ATOM 3779 O O . GLN B 1 98 ? 10.5 26.406 20.453 1 91.44 98 GLN B O 1
ATOM 3784 N N . VAL B 1 99 ? 11.812 24.594 20.75 1 93.75 99 VAL B N 1
ATOM 3785 C CA . VAL B 1 99 ? 10.859 23.703 20.109 1 93.75 99 VAL B CA 1
ATOM 3786 C C . VAL B 1 99 ? 9.586 23.609 20.938 1 93.75 99 VAL B C 1
ATOM 3788 O O . VAL B 1 99 ? 8.477 23.656 20.391 1 93.75 99 VAL B O 1
ATOM 3791 N N . LEU B 1 100 ? 9.727 23.578 22.219 1 94.31 100 LEU B N 1
ATOM 3792 C CA . LEU B 1 100 ? 8.586 23.484 23.125 1 94.31 100 LEU B CA 1
ATOM 3793 C C . LEU B 1 100 ? 7.75 24.75 23.094 1 94.31 100 LEU B C 1
ATOM 3795 O O . LEU B 1 100 ? 6.52 24.688 23.047 1 94.31 100 LEU B O 1
ATOM 3799 N N . ILE B 1 101 ? 8.398 25.828 23.109 1 96 101 ILE B N 1
ATOM 3800 C CA . ILE B 1 101 ? 7.695 27.109 23.094 1 96 101 ILE B CA 1
ATOM 3801 C C . ILE B 1 101 ? 6.941 27.281 21.781 1 96 101 ILE B C 1
ATOM 3803 O O . ILE B 1 101 ? 5.766 27.656 21.781 1 96 101 ILE B O 1
ATOM 3807 N N . PHE B 1 102 ? 7.602 26.984 20.734 1 96.69 102 PHE B N 1
ATOM 3808 C CA . PHE B 1 102 ? 6.953 27.141 19.438 1 96.69 102 PHE B CA 1
ATOM 3809 C C . PHE B 1 102 ? 5.773 26.172 19.312 1 96.69 102 PHE B C 1
ATOM 3811 O O . PHE B 1 102 ? 4.738 26.531 18.734 1 96.69 102 PHE B O 1
ATOM 3818 N N . TRP B 1 103 ? 6 24.969 19.766 1 96.06 103 TRP B N 1
ATOM 3819 C CA . TRP B 1 103 ? 4.918 23.984 19.75 1 96.06 103 TRP B CA 1
ATOM 3820 C C . TRP B 1 103 ? 3.713 24.5 20.547 1 96.06 103 TRP B C 1
ATOM 3822 O O . TRP B 1 103 ? 2.572 24.375 20.094 1 96.06 103 TRP B O 1
ATOM 3832 N N . LEU B 1 104 ? 3.924 25.109 21.656 1 96.81 104 LEU B N 1
ATOM 3833 C CA . LEU B 1 104 ? 2.854 25.641 22.484 1 96.81 104 LEU B CA 1
ATOM 3834 C C . LEU B 1 104 ? 2.176 26.828 21.797 1 96.81 104 LEU B C 1
ATOM 3836 O O . LEU B 1 104 ? 0.951 26.953 21.844 1 96.81 104 LEU B O 1
ATOM 3840 N N . VAL B 1 105 ? 2.967 27.641 21.219 1 97.44 105 VAL B N 1
ATOM 3841 C CA . VAL B 1 105 ? 2.445 28.797 20.5 1 97.44 105 VAL B CA 1
ATOM 3842 C C . VAL B 1 105 ? 1.582 28.344 19.328 1 97.44 105 VAL B C 1
ATOM 3844 O O . VAL B 1 105 ? 0.488 28.859 19.109 1 97.44 105 VAL B O 1
ATOM 3847 N N . ALA B 1 106 ? 2.148 27.375 18.609 1 97.25 106 ALA B N 1
ATOM 3848 C CA . ALA B 1 106 ? 1.401 26.828 17.469 1 97.25 106 ALA B CA 1
ATOM 3849 C C . ALA B 1 106 ? 0.095 26.188 17.938 1 97.25 106 ALA B C 1
ATOM 3851 O O . ALA B 1 106 ? -0.933 26.312 17.266 1 97.25 106 ALA B O 1
ATOM 3852 N N . SER B 1 107 ? 0.096 25.516 19.031 1 97.62 107 SER B N 1
ATOM 3853 C CA . SER B 1 107 ? -1.1 24.891 19.594 1 97.62 107 SER B CA 1
ATOM 3854 C C . SER B 1 107 ? -2.117 25.938 20.031 1 97.62 107 SER B C 1
ATOM 3856 O O . SER B 1 107 ? -3.32 25.766 19.828 1 97.62 107 SER B O 1
ATOM 3858 N N . LEU B 1 108 ? -1.615 26.953 20.625 1 98.06 108 LEU B N 1
ATOM 3859 C CA . LEU B 1 108 ? -2.475 28.062 21.016 1 98.06 108 LEU B CA 1
ATOM 3860 C C . LEU B 1 108 ? -3.139 28.703 19.812 1 98.06 108 LEU B C 1
ATOM 3862 O O . LEU B 1 108 ? -4.309 29.094 19.859 1 98.06 108 LEU B O 1
ATOM 3866 N N . LEU B 1 109 ? -2.373 28.859 18.797 1 98.31 109 LEU B N 1
ATOM 3867 C CA . LEU B 1 109 ? -2.918 29.375 17.547 1 98.31 109 LEU B CA 1
ATOM 3868 C C . LEU B 1 109 ? -4.105 28.531 17.078 1 98.31 109 LEU B C 1
ATOM 3870 O O . LEU B 1 109 ? -5.129 29.078 16.656 1 98.31 109 LEU B O 1
ATOM 3874 N N . CYS B 1 110 ? -3.961 27.188 17.156 1 98.19 110 CYS B N 1
ATOM 3875 C CA . CYS B 1 110 ? -5.027 26.281 16.734 1 98.19 110 CYS B CA 1
ATOM 3876 C C . CYS B 1 110 ? -6.293 26.531 17.562 1 98.19 110 CYS B C 1
ATOM 3878 O O . CYS B 1 110 ? -7.398 26.516 17.016 1 98.19 110 CYS B O 1
ATOM 3880 N N . VAL B 1 111 ? -6.152 26.75 18.828 1 98.31 111 VAL B N 1
ATOM 3881 C CA . VAL B 1 111 ? -7.289 27.016 19.703 1 98.31 111 VAL B CA 1
ATOM 3882 C C . VAL B 1 111 ? -8.008 28.281 19.25 1 98.31 111 VAL B C 1
ATOM 3884 O O . VAL B 1 111 ? -9.234 28.281 19.109 1 98.31 111 VAL B O 1
ATOM 3887 N N . PHE B 1 112 ? -7.27 29.297 18.984 1 98.56 112 PHE B N 1
ATOM 3888 C CA . PHE B 1 112 ? -7.859 30.562 18.578 1 98.56 112 PHE B CA 1
ATOM 3889 C C . PHE B 1 112 ? -8.484 30.453 17.203 1 98.56 112 PHE B C 1
ATOM 3891 O O . PHE B 1 112 ? -9.523 31.062 16.938 1 98.56 112 PHE B O 1
ATOM 3898 N N . GLN B 1 113 ? -7.824 29.75 16.328 1 98.62 113 GLN B N 1
ATOM 3899 C CA . GLN B 1 113 ? -8.359 29.562 14.977 1 98.62 113 GLN B CA 1
ATOM 3900 C C . GLN B 1 113 ? -9.75 28.938 15.023 1 98.62 113 GLN B C 1
ATOM 3902 O O . GLN B 1 113 ? -10.656 29.359 14.312 1 98.62 113 GLN B O 1
ATOM 3907 N N . ASN B 1 114 ? -9.875 27.922 15.852 1 98.44 114 ASN B N 1
ATOM 3908 C CA . ASN B 1 114 ? -11.172 27.266 15.977 1 98.44 114 ASN B CA 1
ATOM 3909 C C . ASN B 1 114 ? -12.195 28.172 16.656 1 98.44 114 ASN B C 1
ATOM 3911 O O . ASN B 1 114 ? -13.352 28.234 16.234 1 98.44 114 ASN B O 1
ATOM 3915 N N . ALA B 1 115 ? -11.766 28.922 17.672 1 98.25 115 ALA B N 1
ATOM 3916 C CA . ALA B 1 115 ? -12.664 29.844 18.359 1 98.25 115 ALA B CA 1
ATOM 3917 C C . ALA B 1 115 ? -13.164 30.938 17.422 1 98.25 115 ALA B C 1
ATOM 3919 O O . ALA B 1 115 ? -14.359 31.25 17.406 1 98.25 115 ALA B O 1
ATOM 3920 N N . ILE B 1 116 ? -12.297 31.516 16.656 1 98.31 116 ILE B N 1
ATOM 3921 C CA . ILE B 1 116 ? -12.641 32.562 15.711 1 98.31 116 ILE B CA 1
ATOM 3922 C C . ILE B 1 116 ? -13.57 32 14.633 1 98.31 116 ILE B C 1
ATOM 3924 O O . ILE B 1 116 ? -14.578 32.625 14.289 1 98.31 116 ILE B O 1
ATOM 3928 N N . GLY B 1 117 ? -13.195 30.844 14.109 1 98.12 117 GLY B N 1
ATOM 3929 C CA . GLY B 1 117 ? -14.023 30.203 13.094 1 98.12 117 GLY B CA 1
ATOM 3930 C C . GLY B 1 117 ? -15.445 29.938 13.562 1 98.12 117 GLY B C 1
ATOM 3931 O O . GLY B 1 117 ? -16.406 30.328 12.898 1 98.12 117 GLY B O 1
ATOM 3932 N N . ILE B 1 118 ? -15.594 29.328 14.711 1 97.94 118 ILE B N 1
ATOM 3933 C CA . ILE B 1 118 ? -16.906 28.984 15.273 1 97.94 118 ILE B CA 1
ATOM 3934 C C . ILE B 1 118 ? -17.672 30.25 15.586 1 97.94 118 ILE B C 1
ATOM 3936 O O . ILE B 1 118 ? -18.859 30.359 15.266 1 97.94 118 ILE B O 1
ATOM 3940 N N . GLY B 1 119 ? -17.031 31.219 16.219 1 97.75 119 GLY B N 1
ATOM 3941 C CA . GLY B 1 119 ? -17.672 32.469 16.547 1 97.75 119 GLY B CA 1
ATOM 3942 C C . GLY B 1 119 ? -18.219 33.219 15.336 1 97.75 119 GLY B C 1
ATOM 3943 O O . GLY B 1 119 ? -19.359 33.656 15.344 1 97.75 119 GLY B O 1
ATOM 3944 N N . LEU B 1 120 ? -17.453 33.312 14.305 1 98.12 120 LEU B N 1
ATOM 3945 C CA . LEU B 1 120 ? -17.875 34.031 13.102 1 98.12 120 LEU B CA 1
ATOM 3946 C C . LEU B 1 120 ? -18.953 33.25 12.359 1 98.12 120 LEU B C 1
ATOM 3948 O O . LEU B 1 120 ? -19.844 33.844 11.75 1 98.12 120 LEU B O 1
ATOM 3952 N N . ALA B 1 121 ? -18.766 31.922 12.344 1 97.38 121 ALA B N 1
ATOM 3953 C CA . ALA B 1 121 ? -19.812 31.109 11.727 1 97.38 121 ALA B CA 1
ATOM 3954 C C . ALA B 1 121 ? -21.172 31.375 12.391 1 97.38 121 ALA B C 1
ATOM 3956 O O . ALA B 1 121 ? -22.188 31.484 11.703 1 97.38 121 ALA B O 1
ATOM 3957 N N . LYS B 1 122 ? -21.203 31.5 13.656 1 96.44 122 LYS B N 1
ATOM 3958 C CA . LYS B 1 122 ? -22.438 31.781 14.383 1 96.44 122 LYS B CA 1
ATOM 3959 C C . LYS B 1 122 ? -23 33.156 14.039 1 96.44 122 LYS B C 1
ATOM 3961 O O . LYS B 1 122 ? -24.203 33.312 13.852 1 96.44 122 LYS B O 1
ATOM 3966 N N . VAL B 1 123 ? -22.141 34.062 13.984 1 96.94 123 VAL B N 1
ATOM 3967 C CA . VAL B 1 123 ? -22.547 35.406 13.648 1 96.94 123 VAL B CA 1
ATOM 3968 C C . VAL B 1 123 ? -23.141 35.438 12.25 1 96.94 123 VAL B C 1
ATOM 3970 O O . VAL B 1 123 ? -24.078 36.188 11.984 1 96.94 123 VAL B O 1
ATOM 3973 N N . LEU B 1 124 ? -22.625 34.594 11.391 1 96.81 124 LEU B N 1
ATOM 3974 C CA . LEU B 1 124 ? -23.062 34.562 10 1 96.81 124 LEU B CA 1
ATOM 3975 C C . LEU B 1 124 ? -24.219 33.594 9.82 1 96.81 124 LEU B C 1
ATOM 3977 O O . LEU B 1 124 ? -24.594 33.281 8.688 1 96.81 124 LEU B O 1
ATOM 3981 N N . ASN B 1 125 ? -24.719 33.062 10.898 1 95.12 125 ASN B N 1
ATOM 3982 C CA . ASN B 1 125 ? -25.828 32.125 10.906 1 95.12 125 ASN B CA 1
ATOM 3983 C C . ASN B 1 125 ? -25.5 30.859 10.117 1 95.12 125 ASN B C 1
ATOM 3985 O O . ASN B 1 125 ? -26.312 30.375 9.336 1 95.12 125 ASN B O 1
ATOM 3989 N N . GLN B 1 126 ? -24.25 30.453 10.297 1 95.06 126 GLN B N 1
ATOM 3990 C CA . GLN B 1 126 ? -23.812 29.188 9.703 1 95.06 126 GLN B CA 1
ATOM 3991 C C . GLN B 1 126 ? -23.516 28.141 10.773 1 95.06 126 GLN B C 1
ATOM 3993 O O . GLN B 1 126 ? -23.438 28.469 11.961 1 95.06 126 GLN B O 1
ATOM 3998 N N . SER B 1 127 ? -23.422 26.969 10.359 1 94.81 127 SER B N 1
ATOM 3999 C CA . SER B 1 127 ? -23.094 25.875 11.281 1 94.81 127 SER B CA 1
ATOM 4000 C C . SER B 1 127 ? -21.719 26.078 11.914 1 94.81 127 SER B C 1
ATOM 4002 O O . SER B 1 127 ? -20.766 26.469 11.242 1 94.81 127 SER B O 1
ATOM 4004 N N . PRO B 1 128 ? -21.625 25.875 13.18 1 96.38 128 PRO B N 1
ATOM 4005 C CA . PRO B 1 128 ? -20.312 25.953 13.844 1 96.38 128 PRO B CA 1
ATOM 4006 C C . PRO B 1 128 ? -19.281 25.016 13.234 1 96.38 128 PRO B C 1
ATOM 4008 O O . PRO B 1 128 ? -18.078 25.266 13.328 1 96.38 128 PRO B O 1
ATOM 4011 N N . LEU B 1 129 ? -19.75 23.969 12.586 1 96.38 129 LEU B N 1
ATOM 4012 C CA . LEU B 1 129 ? -18.844 23.016 11.953 1 96.38 129 LEU B CA 1
ATOM 4013 C C . LEU B 1 129 ? -18.156 23.641 10.75 1 96.38 129 LEU B C 1
ATOM 4015 O O . LEU B 1 129 ? -17 23.328 10.453 1 96.38 129 LEU B O 1
ATOM 4019 N N . LEU B 1 130 ? -18.844 24.516 10.117 1 95.75 130 LEU B N 1
ATOM 4020 C CA . LEU B 1 130 ? -18.219 25.281 9.062 1 95.75 130 LEU B CA 1
ATOM 4021 C C . LEU B 1 130 ? -17.062 26.109 9.609 1 95.75 130 LEU B C 1
ATOM 4023 O O . LEU B 1 130 ? -16 26.203 8.984 1 95.75 130 LEU B O 1
ATOM 4027 N N . GLY B 1 131 ? -17.312 26.703 10.734 1 97.06 131 GLY B N 1
ATOM 4028 C CA . GLY B 1 131 ? -16.281 27.469 11.406 1 97.06 131 GLY B CA 1
ATOM 4029 C C . GLY B 1 131 ? -15.055 26.656 11.758 1 97.06 131 GLY B C 1
ATOM 4030 O O . GLY B 1 131 ? -13.93 27.141 11.664 1 97.06 131 GLY B O 1
ATOM 4031 N N . MET B 1 132 ? -15.242 25.422 12.156 1 97.25 132 MET B N 1
ATOM 4032 C CA . MET B 1 132 ? -14.125 24.531 12.477 1 97.25 132 MET B CA 1
ATOM 4033 C C . MET B 1 132 ? -13.344 24.156 11.227 1 97.25 132 MET B C 1
ATOM 4035 O O . MET B 1 132 ? -12.109 24.109 11.25 1 97.25 132 MET B O 1
ATOM 4039 N N . ILE B 1 133 ? -14.07 23.875 10.148 1 97.25 133 ILE B N 1
ATOM 4040 C CA . ILE B 1 133 ? -13.422 23.547 8.883 1 97.25 133 ILE B CA 1
ATOM 4041 C C . ILE B 1 133 ? -12.539 24.703 8.438 1 97.25 133 ILE B C 1
ATOM 4043 O O . ILE B 1 133 ? -11.406 24.484 7.992 1 97.25 133 ILE B O 1
ATOM 4047 N N . CYS B 1 134 ? -13.023 25.953 8.617 1 97.94 134 CYS B N 1
ATOM 4048 C CA . CYS B 1 134 ? -12.289 27.141 8.219 1 97.94 134 CYS B CA 1
ATOM 4049 C C . CYS B 1 134 ? -11.328 27.594 9.32 1 97.94 134 CYS B C 1
ATOM 4051 O O . CYS B 1 134 ? -10.75 28.672 9.242 1 97.94 134 CYS B O 1
ATOM 4053 N N . GLY B 1 135 ? -11.227 26.781 10.359 1 97.94 135 GLY B N 1
ATOM 4054 C CA . GLY B 1 135 ? -10.305 27.031 11.453 1 97.94 135 GLY B CA 1
ATOM 4055 C C . GLY B 1 135 ? -9.031 26.203 11.375 1 97.94 135 GLY B C 1
ATOM 4056 O O . GLY B 1 135 ? -8.398 26.141 10.32 1 97.94 135 GLY B O 1
ATOM 4057 N N . SER B 1 136 ? -8.727 25.562 12.477 1 98.06 136 SER B N 1
ATOM 4058 C CA . SER B 1 136 ? -7.449 24.859 12.539 1 98.06 136 SER B CA 1
ATOM 4059 C C . SER B 1 136 ? -7.477 23.594 11.703 1 98.06 136 SER B C 1
ATOM 4061 O O . SER B 1 136 ? -6.426 23.031 11.375 1 98.06 136 SER B O 1
ATOM 4063 N N . VAL B 1 137 ? -8.648 23.109 11.336 1 97.19 137 VAL B N 1
ATOM 4064 C CA . VAL B 1 137 ? -8.773 21.906 10.508 1 97.19 137 VAL B CA 1
ATOM 4065 C C . VAL B 1 137 ? -8.031 22.125 9.188 1 97.19 137 VAL B C 1
ATOM 4067 O O . VAL B 1 137 ? -7.324 21.219 8.719 1 97.19 137 VAL B O 1
ATOM 4070 N N . THR B 1 138 ? -8.172 23.375 8.656 1 97.81 138 THR B N 1
ATOM 4071 C CA . THR B 1 138 ? -7.582 23.578 7.336 1 97.81 138 THR B CA 1
ATOM 4072 C C . THR B 1 138 ? -6.484 24.641 7.398 1 97.81 138 THR B C 1
ATOM 4074 O O . THR B 1 138 ? -5.578 24.656 6.562 1 97.81 138 THR B O 1
ATOM 4077 N N . MET B 1 139 ? -6.504 25.562 8.336 1 97.62 139 MET B N 1
ATOM 4078 C CA . MET B 1 139 ? -5.461 26.578 8.43 1 97.62 139 MET B CA 1
ATOM 4079 C C . MET B 1 139 ? -4.145 25.969 8.898 1 97.62 139 MET B C 1
ATOM 4081 O O . MET B 1 139 ? -3.271 25.656 8.086 1 97.62 139 MET B O 1
ATOM 4085 N N . THR B 1 140 ? -4.137 25.562 10.109 1 97.19 140 THR B N 1
ATOM 4086 C CA . THR B 1 140 ? -2.932 24.906 10.594 1 97.19 140 THR B CA 1
ATOM 4087 C C . THR B 1 140 ? -2.887 23.453 10.109 1 97.19 140 THR B C 1
ATOM 4089 O O . THR B 1 140 ? -1.811 22.922 9.828 1 97.19 140 THR B O 1
ATOM 4092 N N . GLY B 1 141 ? -3.959 22.891 9.961 1 95.19 141 GLY B N 1
ATOM 4093 C CA . GLY B 1 141 ? -4.035 21.484 9.594 1 95.19 141 GLY B CA 1
ATOM 4094 C C . GLY B 1 141 ? -3.748 21.234 8.125 1 95.19 141 GLY B C 1
ATOM 4095 O O . GLY B 1 141 ? -3.27 20.156 7.75 1 95.19 141 GLY B O 1
ATOM 4096 N N . GLY B 1 142 ? -4.199 22.203 7.277 1 94.31 142 GLY B N 1
ATOM 4097 C CA . GLY B 1 142 ? -3.922 22.094 5.852 1 94.31 142 GLY B CA 1
ATOM 4098 C C . GLY B 1 142 ? -4.832 21.109 5.141 1 94.31 142 GLY B C 1
ATOM 4099 O O . GLY B 1 142 ? -5.93 20.812 5.617 1 94.31 142 GLY B O 1
ATOM 4100 N N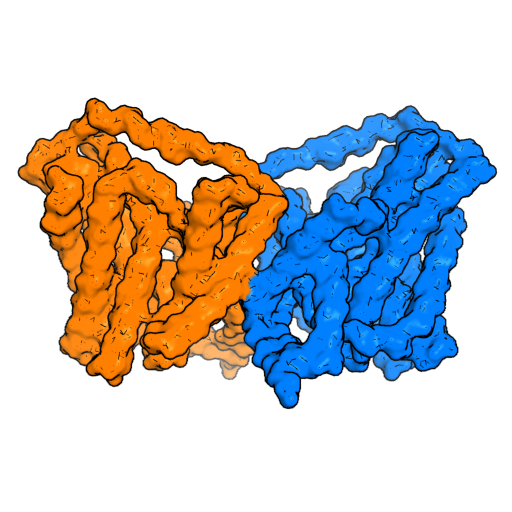 . HIS B 1 143 ? -4.355 20.594 3.969 1 94.81 143 HIS B N 1
ATOM 4101 C CA . HIS B 1 143 ? -5.141 19.703 3.121 1 94.81 143 HIS B CA 1
ATOM 4102 C C . HIS B 1 143 ? -5.266 18.312 3.74 1 94.81 143 HIS B C 1
ATOM 4104 O O . HIS B 1 143 ? -6.309 17.672 3.617 1 94.81 143 HIS B O 1
ATOM 4110 N N . GLY B 1 144 ? -4.227 17.922 4.402 1 92.12 144 GLY B N 1
ATOM 4111 C CA . GLY B 1 144 ? -4.246 16.609 5.027 1 92.12 144 GLY B CA 1
ATOM 4112 C C . GLY B 1 144 ? -5.324 16.469 6.082 1 92.12 144 GLY B C 1
ATOM 4113 O O . GLY B 1 144 ? -6.176 15.578 5.996 1 92.12 144 GLY B O 1
ATOM 4114 N N . THR B 1 145 ? -5.324 17.344 7.012 1 94.19 145 THR B N 1
ATOM 4115 C CA . THR B 1 145 ? -6.316 17.328 8.078 1 94.19 145 THR B CA 1
ATOM 4116 C C . THR B 1 145 ? -7.707 17.641 7.535 1 94.19 145 THR B C 1
ATOM 4118 O O . THR B 1 145 ? -8.695 17.031 7.953 1 94.19 145 THR B O 1
ATOM 4121 N N . GLY B 1 146 ? -7.777 18.562 6.621 1 94.56 146 GLY B N 1
ATOM 4122 C CA . GLY B 1 146 ? -9.047 18.859 5.973 1 94.56 146 GLY B CA 1
ATOM 4123 C C . GLY B 1 146 ? -9.641 17.656 5.266 1 94.56 146 GLY B C 1
ATOM 4124 O O . GLY B 1 146 ? -10.852 17.422 5.344 1 94.56 146 GLY B O 1
ATOM 4125 N N . GLY B 1 147 ? -8.781 16.938 4.582 1 91.69 147 GLY B N 1
ATOM 4126 C CA . GLY B 1 147 ? -9.234 15.742 3.889 1 91.69 147 GLY B CA 1
ATOM 4127 C C . GLY B 1 147 ? -9.68 14.641 4.828 1 91.69 147 GLY B C 1
ATOM 4128 O O . GLY B 1 147 ? -10.562 13.844 4.488 1 91.69 147 GLY B O 1
ATOM 4129 N N . ALA B 1 148 ? -9.109 14.633 5.969 1 90.69 148 ALA B N 1
ATOM 4130 C CA . ALA B 1 148 ? -9.453 13.609 6.957 1 90.69 148 ALA B CA 1
ATOM 4131 C C . ALA B 1 148 ? -10.773 13.938 7.641 1 90.69 148 ALA B C 1
ATOM 4133 O O . ALA B 1 148 ? -11.602 13.047 7.859 1 90.69 148 ALA B O 1
ATOM 4134 N N . PHE B 1 149 ? -11.055 15.164 7.902 1 91.12 149 PHE B N 1
ATOM 4135 C CA . PHE B 1 149 ? -12.227 15.547 8.68 1 91.12 149 PHE B CA 1
ATOM 4136 C C . PHE B 1 149 ? -13.398 15.883 7.758 1 91.12 149 PHE B C 1
ATOM 4138 O O . PHE B 1 149 ? -14.562 15.719 8.141 1 91.12 149 PHE B O 1
ATOM 4145 N N . GLY B 1 150 ? -13.125 16.266 6.559 1 91.06 150 GLY B N 1
ATOM 4146 C CA . GLY B 1 150 ? -14.172 16.625 5.617 1 91.06 150 GLY B CA 1
ATOM 4147 C C . GLY B 1 150 ? -15.242 15.562 5.473 1 91.06 150 GLY B C 1
ATOM 4148 O O . GLY B 1 150 ? -16.406 15.797 5.797 1 91.06 150 GLY B O 1
ATOM 4149 N N . PRO B 1 151 ? -14.805 14.398 5.094 1 87.75 151 PRO B N 1
ATOM 4150 C CA . PRO B 1 151 ? -15.773 13.32 4.926 1 87.75 151 PRO B CA 1
ATOM 4151 C C . PRO B 1 151 ? -16.484 12.945 6.23 1 87.75 151 PRO B C 1
ATOM 4153 O O . PRO B 1 151 ? -17.656 12.602 6.223 1 87.75 151 PRO B O 1
ATOM 4156 N N . SER B 1 152 ? -15.789 13.031 7.312 1 87.06 152 SER B N 1
ATOM 4157 C CA . SER B 1 152 ? -16.391 12.727 8.602 1 87.06 152 SER B CA 1
ATOM 4158 C C . SER B 1 152 ? -17.484 13.727 8.961 1 87.06 152 SER B C 1
ATOM 4160 O O . SER B 1 152 ? -18.516 13.352 9.531 1 87.06 152 SER B O 1
ATOM 4162 N N . PHE B 1 153 ? -17.25 14.945 8.648 1 92.38 153 PHE B N 1
ATOM 4163 C CA . PHE B 1 153 ? -18.25 15.977 8.922 1 92.38 153 PHE B CA 1
ATOM 4164 C C . PHE B 1 153 ? -19.484 15.773 8.055 1 92.38 153 PHE B C 1
ATOM 4166 O O . PHE B 1 153 ? -20.609 16.016 8.5 1 92.38 153 PHE B O 1
ATOM 4173 N N . GLU B 1 154 ? -19.234 15.25 6.879 1 90.69 154 GLU B N 1
ATOM 4174 C CA . GLU B 1 154 ? -20.359 14.969 5.984 1 90.69 154 GLU B CA 1
ATOM 4175 C C . GLU B 1 154 ? -21.156 13.75 6.445 1 90.69 154 GLU B C 1
ATOM 4177 O O . GLU B 1 154 ? -22.375 13.805 6.582 1 90.69 154 GLU B O 1
ATOM 4182 N N . LYS B 1 155 ? -20.5 12.734 6.738 1 85.81 155 LYS B N 1
ATOM 4183 C CA . LYS B 1 155 ? -21.125 11.445 7.023 1 85.81 155 LYS B CA 1
ATOM 4184 C C . LYS B 1 155 ? -21.688 11.406 8.445 1 85.81 155 LYS B C 1
ATOM 4186 O O . LYS B 1 155 ? -22.781 10.922 8.672 1 85.81 155 LYS B O 1
ATOM 4191 N N . ASP B 1 156 ? -20.938 11.992 9.367 1 85.69 156 ASP B N 1
ATOM 4192 C CA . ASP B 1 156 ? -21.297 11.82 10.773 1 85.69 156 ASP B CA 1
ATOM 4193 C C . ASP B 1 156 ? -22.156 12.984 11.273 1 85.69 156 ASP B C 1
ATOM 4195 O O . ASP B 1 156 ? -22.969 12.82 12.18 1 85.69 156 ASP B O 1
ATOM 4199 N N . TYR B 1 157 ? -22.016 14.172 10.586 1 88.69 157 TYR B N 1
ATOM 4200 C CA . TYR B 1 157 ? -22.688 15.336 11.148 1 88.69 157 TYR B CA 1
ATOM 4201 C C . TYR B 1 157 ? -23.562 16.016 10.102 1 88.69 157 TYR B C 1
ATOM 4203 O O . TYR B 1 157 ? -24.188 17.047 10.375 1 88.69 157 TYR B O 1
ATOM 4211 N N . GLY B 1 158 ? -23.516 15.492 8.898 1 87.19 158 GLY B N 1
ATOM 4212 C CA . GLY B 1 158 ? -24.453 15.945 7.867 1 87.19 158 GLY B CA 1
ATOM 4213 C C . GLY B 1 158 ? -24.062 17.281 7.27 1 87.19 158 GLY B C 1
ATOM 4214 O O . GLY B 1 158 ? -24.906 17.984 6.699 1 87.19 158 GLY B O 1
ATOM 4215 N N . VAL B 1 159 ? -22.859 17.688 7.414 1 90.88 159 VAL B N 1
ATOM 4216 C CA . VAL B 1 159 ? -22.422 18.953 6.84 1 90.88 159 VAL B CA 1
ATOM 4217 C C . VAL B 1 159 ? -22.203 18.797 5.332 1 90.88 159 VAL B C 1
ATOM 4219 O O . VAL B 1 159 ? -21.141 18.359 4.891 1 90.88 159 VAL B O 1
ATOM 4222 N N . VAL B 1 160 ? -23.156 19.312 4.609 1 90.56 160 VAL B N 1
ATOM 4223 C CA . VAL B 1 160 ? -23.125 19.172 3.158 1 90.56 160 VAL B CA 1
ATOM 4224 C C . VAL B 1 160 ? -21.953 19.969 2.588 1 90.56 160 VAL B C 1
ATOM 4226 O O . VAL B 1 160 ? -21.766 21.141 2.926 1 90.56 160 VAL B O 1
ATOM 4229 N N . GLY B 1 161 ? -21.031 19.344 1.795 1 91.5 161 GLY B N 1
ATOM 4230 C CA . GLY B 1 161 ? -19.938 20.016 1.114 1 91.5 161 GLY B CA 1
ATOM 4231 C C . GLY B 1 161 ? -18.734 20.234 2.002 1 91.5 161 GLY B C 1
ATOM 4232 O O . GLY B 1 161 ? -17.875 21.062 1.696 1 91.5 161 GLY B O 1
ATOM 4233 N N . ALA B 1 162 ? -18.672 19.547 3.082 1 94.19 162 ALA B N 1
ATOM 4234 C CA . ALA B 1 162 ? -17.594 19.734 4.055 1 94.19 162 ALA B CA 1
ATOM 4235 C C . ALA B 1 162 ? -16.234 19.484 3.422 1 94.19 162 ALA B C 1
ATOM 4237 O O . ALA B 1 162 ? -15.281 20.219 3.674 1 94.19 162 ALA B O 1
ATOM 4238 N N . THR B 1 163 ? -16.125 18.5 2.604 1 93.56 163 THR B N 1
ATOM 4239 C CA . THR B 1 163 ? -14.852 18.172 1.979 1 93.56 163 THR B CA 1
ATOM 4240 C C . THR B 1 163 ? -14.422 19.25 0.993 1 93.56 163 THR B C 1
ATOM 4242 O O . THR B 1 163 ? -13.266 19.672 0.991 1 93.56 163 THR B O 1
ATOM 4245 N N . ALA B 1 164 ? -15.336 19.656 0.193 1 93.5 164 ALA B N 1
ATOM 4246 C CA . ALA B 1 164 ? -15.047 20.719 -0.762 1 93.5 164 ALA B CA 1
ATOM 4247 C C . ALA B 1 164 ? -14.641 22.016 -0.043 1 93.5 164 ALA B C 1
ATOM 4249 O O . ALA B 1 164 ? -13.711 22.703 -0.465 1 93.5 164 ALA B O 1
ATOM 4250 N N . THR B 1 165 ? -15.352 22.297 0.972 1 95.5 165 THR B N 1
ATOM 4251 C CA . THR B 1 165 ? -15.047 23.469 1.78 1 95.5 165 THR B CA 1
ATOM 4252 C C . THR B 1 165 ? -13.656 23.375 2.389 1 95.5 165 THR B C 1
ATOM 4254 O O . THR B 1 165 ? -12.891 24.344 2.377 1 95.5 165 THR B O 1
ATOM 4257 N N . ALA B 1 166 ? -13.344 22.219 2.887 1 96.44 166 ALA B N 1
ATOM 4258 C CA . ALA B 1 166 ? -12.039 22 3.508 1 96.44 166 ALA B CA 1
ATOM 4259 C C . ALA B 1 166 ? -10.914 22.188 2.496 1 96.44 166 ALA B C 1
ATOM 4261 O O . ALA B 1 166 ? -9.914 22.859 2.783 1 96.44 166 ALA B O 1
ATOM 4262 N N . MET B 1 167 ? -11.047 21.672 1.338 1 94.75 167 MET B N 1
ATOM 4263 C CA . MET B 1 167 ? -10.008 21.75 0.319 1 94.75 167 MET B CA 1
ATOM 4264 C C . MET B 1 167 ? -9.82 23.188 -0.162 1 94.75 167 MET B C 1
ATOM 4266 O O . MET B 1 167 ? -8.688 23.625 -0.354 1 94.75 167 MET B O 1
ATOM 4270 N N . ALA B 1 168 ? -10.938 23.828 -0.341 1 94.31 168 ALA B N 1
ATOM 4271 C CA . ALA B 1 168 ? -10.883 25.234 -0.76 1 94.31 168 ALA B CA 1
ATOM 4272 C C . ALA B 1 168 ? -10.242 26.109 0.319 1 94.31 168 ALA B C 1
ATOM 4274 O O . ALA B 1 168 ? -9.438 26.984 0.016 1 94.31 168 ALA B O 1
ATOM 4275 N N . SER B 1 169 ? -10.633 25.859 1.529 1 97.12 169 SER B N 1
ATOM 4276 C CA . SER B 1 169 ? -10.109 26.625 2.654 1 97.12 169 SER B CA 1
ATOM 4277 C C . SER B 1 169 ? -8.609 26.422 2.812 1 97.12 169 SER B C 1
ATOM 4279 O O . SER B 1 169 ? -7.859 27.375 3.021 1 97.12 169 SER B O 1
ATOM 4281 N N . ALA B 1 170 ? -8.211 25.156 2.73 1 96.81 170 ALA B N 1
ATOM 4282 C CA . ALA B 1 170 ? -6.793 24.844 2.855 1 96.81 170 ALA B CA 1
ATOM 4283 C C . ALA B 1 170 ? -5.984 25.516 1.749 1 96.81 170 ALA B C 1
ATOM 4285 O O . ALA B 1 170 ? -4.875 26 1.986 1 96.81 170 ALA B O 1
ATOM 4286 N N . THR B 1 171 ? -6.488 25.531 0.55 1 95.31 171 THR B N 1
ATOM 4287 C CA . THR B 1 171 ? -5.812 26.172 -0.576 1 95.31 171 THR B CA 1
ATOM 4288 C C . THR B 1 171 ? -5.707 27.688 -0.366 1 95.31 171 THR B C 1
ATOM 4290 O O . THR B 1 171 ? -4.652 28.266 -0.6 1 95.31 171 THR B O 1
ATOM 4293 N N . PHE B 1 172 ? -6.781 28.25 0.066 1 96.5 172 PHE B N 1
ATOM 4294 C CA . PHE B 1 172 ? -6.77 29.672 0.41 1 96.5 172 PHE B CA 1
ATOM 4295 C C . PHE B 1 172 ? -5.703 29.953 1.462 1 96.5 172 PHE B C 1
ATOM 4297 O O . PHE B 1 172 ? -4.945 30.922 1.337 1 96.5 172 PHE B O 1
ATOM 4304 N N . GLY B 1 173 ? -5.684 29.141 2.443 1 97.31 173 GLY B N 1
ATOM 4305 C CA . GLY B 1 173 ? -4.703 29.297 3.506 1 97.31 173 GLY B CA 1
ATOM 4306 C C . GLY B 1 173 ? -3.271 29.266 3.004 1 97.31 173 GLY B C 1
ATOM 4307 O O . GLY B 1 173 ? -2.457 30.109 3.393 1 97.31 173 GLY B O 1
ATOM 4308 N N . LEU B 1 174 ? -2.973 28.344 2.119 1 95.75 174 LEU B N 1
ATOM 4309 C CA . LEU B 1 174 ? -1.625 28.234 1.573 1 95.75 174 LEU B CA 1
ATOM 4310 C C . LEU B 1 174 ? -1.216 29.516 0.858 1 95.75 174 LEU B C 1
ATOM 4312 O O . LEU B 1 174 ? -0.105 30.016 1.055 1 95.75 174 LEU B O 1
ATOM 4316 N N . VAL B 1 175 ? -2.07 30.016 0.101 1 96 175 VAL B N 1
ATOM 4317 C CA . VAL B 1 175 ? -1.783 31.203 -0.69 1 96 175 VAL B CA 1
ATOM 4318 C C . VAL B 1 175 ? -1.589 32.406 0.234 1 96 175 VAL B C 1
ATOM 4320 O O . VAL B 1 175 ? -0.58 33.094 0.145 1 96 175 VAL B O 1
ATOM 4323 N N . MET B 1 176 ? -2.514 32.594 1.114 1 97.44 176 MET B N 1
ATOM 4324 C CA . MET B 1 176 ? -2.463 33.75 1.994 1 97.44 176 MET B CA 1
ATOM 4325 C C . MET B 1 176 ? -1.306 33.625 2.982 1 97.44 176 MET B C 1
ATOM 4327 O O . MET B 1 176 ? -0.683 34.625 3.334 1 97.44 176 MET B O 1
ATOM 4331 N N . GLY B 1 177 ? -1.077 32.438 3.473 1 97.06 177 GLY B N 1
ATOM 4332 C CA . GLY B 1 177 ? 0.056 32.219 4.359 1 97.06 177 GLY B CA 1
ATOM 4333 C C . GLY B 1 177 ? 1.384 32.594 3.729 1 97.06 177 GLY B C 1
ATOM 4334 O O . GLY B 1 177 ? 2.254 33.156 4.391 1 97.06 177 GLY B O 1
ATOM 4335 N N . SER B 1 178 ? 1.509 32.281 2.51 1 95.56 178 SER B N 1
ATOM 4336 C CA . SER B 1 178 ? 2.734 32.594 1.785 1 95.56 178 SER B CA 1
ATOM 4337 C C . SER B 1 178 ? 2.836 34.094 1.502 1 95.56 178 SER B C 1
ATOM 4339 O O . SER B 1 178 ? 3.934 34.656 1.47 1 95.56 178 SER B O 1
ATOM 4341 N N . LEU B 1 179 ? 1.748 34.75 1.315 1 96.25 179 LEU B N 1
ATOM 4342 C CA . LEU B 1 179 ? 1.729 36.156 0.955 1 96.25 179 LEU B CA 1
ATOM 4343 C C . LEU B 1 179 ? 2.045 37.031 2.164 1 96.25 179 LEU B C 1
ATOM 4345 O O . LEU B 1 179 ? 2.693 38.062 2.029 1 96.25 179 LEU B O 1
ATOM 4349 N N . ILE B 1 180 ? 1.645 36.625 3.299 1 97.12 180 ILE B N 1
ATOM 4350 C CA . ILE B 1 180 ? 1.785 37.5 4.453 1 97.12 180 ILE B CA 1
ATOM 4351 C C . ILE B 1 180 ? 3.111 37.219 5.156 1 97.12 180 ILE B C 1
ATOM 4353 O O . ILE B 1 180 ? 3.611 38.062 5.91 1 97.12 180 ILE B O 1
ATOM 4357 N N . GLY B 1 181 ? 3.717 36.062 4.973 1 96.44 181 GLY B N 1
ATOM 4358 C CA . GLY B 1 181 ? 4.922 35.656 5.684 1 96.44 181 GLY B CA 1
ATOM 4359 C C . GLY B 1 181 ? 6.09 36.594 5.441 1 96.44 181 GLY B C 1
ATOM 4360 O O . GLY B 1 181 ? 6.652 37.156 6.387 1 96.44 181 GLY B O 1
ATOM 4361 N N . GLY B 1 182 ? 6.422 36.875 4.223 1 93.69 182 GLY B N 1
ATOM 4362 C CA . GLY B 1 182 ? 7.523 37.719 3.852 1 93.69 182 GLY B CA 1
ATOM 4363 C C . GLY B 1 182 ? 7.398 39.125 4.43 1 93.69 182 GLY B C 1
ATOM 4364 O O . GLY B 1 182 ? 8.281 39.594 5.148 1 93.69 182 GLY B O 1
ATOM 4365 N N . PRO B 1 183 ? 6.324 39.75 4.137 1 96.56 183 PRO B N 1
ATOM 4366 C CA . PRO B 1 183 ? 6.113 41.094 4.629 1 96.56 183 PRO B CA 1
ATOM 4367 C C . PRO B 1 183 ? 6.195 41.188 6.148 1 96.56 183 PRO B C 1
ATOM 4369 O O . PRO B 1 183 ? 6.734 42.188 6.68 1 96.56 183 PRO B O 1
ATOM 4372 N N . ILE B 1 184 ? 5.664 40.281 6.84 1 97.12 184 ILE B N 1
ATOM 4373 C CA . ILE B 1 184 ? 5.691 40.312 8.297 1 97.12 184 ILE B CA 1
ATOM 4374 C C . ILE B 1 184 ? 7.129 40.156 8.789 1 97.12 184 ILE B C 1
ATOM 4376 O O . ILE B 1 184 ? 7.566 40.875 9.68 1 97.12 184 ILE B O 1
ATOM 4380 N N . GLY B 1 185 ? 7.848 39.219 8.219 1 96.44 185 GLY B N 1
ATOM 4381 C CA . GLY B 1 185 ? 9.258 39.062 8.555 1 96.44 185 GLY B CA 1
ATOM 4382 C C . GLY B 1 185 ? 10.07 40.312 8.289 1 96.44 185 GLY B C 1
ATOM 4383 O O . GLY B 1 185 ? 10.852 40.719 9.148 1 96.44 185 GLY B O 1
ATOM 4384 N N . LYS B 1 186 ? 9.82 40.875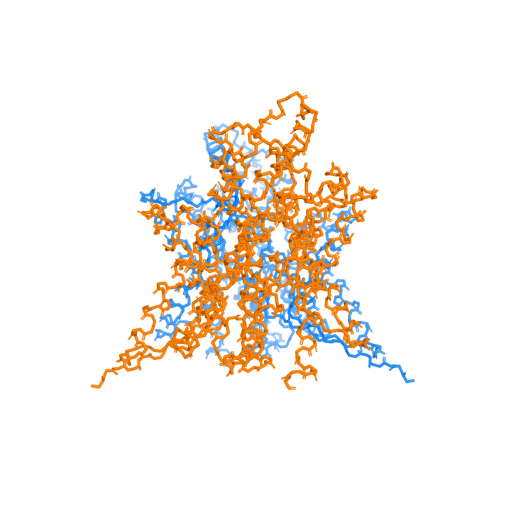 7.18 1 96.62 186 LYS B N 1
ATOM 4385 C CA . LYS B 1 186 ? 10.516 42.125 6.797 1 96.62 186 LYS B CA 1
ATOM 4386 C C . LYS B 1 186 ? 10.219 43.25 7.777 1 96.62 186 LYS B C 1
ATOM 4388 O O . LYS B 1 186 ? 11.133 43.938 8.234 1 96.62 186 LYS B O 1
ATOM 4393 N N . LYS B 1 187 ? 8.984 43.406 8.016 1 97.25 187 LYS B N 1
ATOM 4394 C CA . LYS B 1 187 ? 8.578 44.5 8.922 1 97.25 187 LYS B CA 1
ATOM 4395 C C . LYS B 1 187 ? 9.227 44.312 10.289 1 97.25 187 LYS B C 1
ATOM 4397 O O . LYS B 1 187 ? 9.719 45.281 10.875 1 97.25 187 LYS B O 1
ATOM 4402 N N . LEU B 1 188 ? 9.258 43.156 10.797 1 97.38 188 LEU B N 1
ATOM 4403 C CA . LEU B 1 188 ? 9.828 42.875 12.117 1 97.38 188 LEU B CA 1
ATOM 4404 C C . LEU B 1 188 ? 11.328 43.125 12.117 1 97.38 188 LEU B C 1
ATOM 4406 O O . LEU B 1 188 ? 11.859 43.719 13.055 1 97.38 188 LEU B O 1
ATOM 4410 N N . ILE B 1 189 ? 12 42.719 11.055 1 96.88 189 ILE B N 1
ATOM 4411 C CA . ILE B 1 189 ? 13.453 42.844 10.969 1 96.88 189 ILE B CA 1
ATOM 4412 C C . ILE B 1 189 ? 13.852 44.281 10.781 1 96.88 189 ILE B C 1
ATOM 4414 O O . ILE B 1 189 ? 14.734 44.781 11.484 1 96.88 189 ILE B O 1
ATOM 4418 N N . GLU B 1 190 ? 13.133 44.969 9.938 1 96.62 190 GLU B N 1
ATOM 4419 C CA . GLU B 1 190 ? 13.5 46.344 9.586 1 96.62 190 GLU B CA 1
ATOM 4420 C C . GLU B 1 190 ? 13.055 47.312 10.672 1 96.62 190 GLU B C 1
ATOM 4422 O O . GLU B 1 190 ? 13.773 48.281 10.984 1 96.62 190 GLU B O 1
ATOM 4427 N N . SER B 1 191 ? 11.898 47.156 11.203 1 96.25 191 SER B N 1
ATOM 4428 C CA . SER B 1 191 ? 11.391 48.062 12.219 1 96.25 191 SER B CA 1
ATOM 4429 C C . SER B 1 191 ? 12.195 47.969 13.508 1 96.25 191 SER B C 1
ATOM 4431 O O . SER B 1 191 ? 12.297 48.938 14.258 1 96.25 191 SER B O 1
ATOM 4433 N N . ARG B 1 192 ? 12.805 46.875 13.758 1 95 192 ARG B N 1
ATOM 4434 C CA . ARG B 1 192 ? 13.531 46.688 15.008 1 95 192 ARG B CA 1
ATOM 4435 C C . ARG B 1 192 ? 15.031 46.531 14.766 1 95 192 ARG B C 1
ATOM 4437 O O . ARG B 1 192 ? 15.797 46.281 15.688 1 95 192 ARG B O 1
ATOM 4444 N N . ASN B 1 193 ? 15.453 46.688 13.594 1 94.75 193 ASN B N 1
ATOM 4445 C CA . ASN B 1 193 ? 16.844 46.625 13.172 1 94.75 193 ASN B CA 1
ATOM 4446 C C . ASN B 1 193 ? 17.531 45.344 13.672 1 94.75 193 ASN B C 1
ATOM 4448 O O . ASN B 1 193 ? 18.562 45.406 14.328 1 94.75 193 ASN B O 1
ATOM 4452 N N . LEU B 1 194 ? 16.875 44.25 13.383 1 95.38 194 LEU B N 1
ATOM 4453 C CA . LEU B 1 194 ? 17.391 42.969 13.836 1 95.38 194 LEU B CA 1
ATOM 4454 C C . LEU B 1 194 ? 18.484 42.469 12.906 1 95.38 194 LEU B C 1
ATOM 4456 O O . LEU B 1 194 ? 18.422 42.688 11.695 1 95.38 194 LEU B O 1
ATOM 4460 N N . LYS B 1 195 ? 19.547 41.812 13.477 1 92.38 195 LYS B N 1
ATOM 4461 C CA . LYS B 1 195 ? 20.672 41.281 12.711 1 92.38 195 LYS B CA 1
ATOM 4462 C C . LYS B 1 195 ? 20.844 39.781 12.992 1 92.38 195 LYS B C 1
ATOM 4464 O O . LYS B 1 195 ? 20.578 39.312 14.102 1 92.38 195 LYS B O 1
ATOM 4469 N N . PRO B 1 196 ? 21.297 39.094 11.938 1 90.44 196 PRO B N 1
ATOM 4470 C CA . PRO B 1 196 ? 21.531 37.656 12.141 1 90.44 196 PRO B CA 1
ATOM 4471 C C . PRO B 1 196 ? 22.625 37.375 13.172 1 90.44 196 PRO B C 1
ATOM 4473 O O . PRO B 1 196 ? 23.578 38.156 13.281 1 90.44 196 PRO B O 1
ATOM 4476 N N . ASN B 1 197 ? 22.391 36.531 14.039 1 74.62 197 ASN B N 1
ATOM 4477 C CA . ASN B 1 197 ? 23.406 36.094 15 1 74.62 197 ASN B CA 1
ATOM 4478 C C . ASN B 1 197 ? 24.25 34.969 14.453 1 74.62 197 ASN B C 1
ATOM 4480 O O . ASN B 1 197 ? 23.859 33.781 14.531 1 74.62 197 ASN B O 1
ATOM 4484 N N . VAL B 1 198 ? 25.359 35.188 13.672 1 61.53 198 VAL B N 1
ATOM 4485 C CA . VAL B 1 198 ? 26.203 34.219 13.023 1 61.53 198 VAL B CA 1
ATOM 4486 C C . VAL B 1 198 ? 26.906 33.375 14.078 1 61.53 198 VAL B C 1
ATOM 4488 O O . VAL B 1 198 ? 27.156 32.188 13.859 1 61.53 198 VAL B O 1
ATOM 4491 N N . ASP B 1 199 ? 27.469 33.875 15.164 1 53.53 199 ASP B N 1
ATOM 4492 C CA . ASP B 1 199 ? 28.359 33.188 16.094 1 53.53 199 ASP B CA 1
ATOM 4493 C C . ASP B 1 199 ? 27.609 32.094 16.859 1 53.53 199 ASP B C 1
ATOM 4495 O O . ASP B 1 199 ? 28.234 31.203 17.469 1 53.53 199 ASP B O 1
ATOM 4499 N N . ALA B 1 200 ? 26.469 32.188 17.219 1 47.62 200 ALA B N 1
ATOM 4500 C CA . ALA B 1 200 ? 25.828 31.359 18.234 1 47.62 200 ALA B CA 1
ATOM 4501 C C . ALA B 1 200 ? 25.609 29.938 17.719 1 47.62 200 ALA B C 1
ATOM 4503 O O . ALA B 1 200 ? 25.594 28.984 18.484 1 47.62 200 ALA B O 1
ATOM 4504 N N . TYR B 1 201 ? 25.062 29.625 16.531 1 49.59 201 TYR B N 1
ATOM 4505 C CA . TYR B 1 201 ? 24.578 28.25 16.375 1 49.59 201 TYR B CA 1
ATOM 4506 C C . TYR B 1 201 ? 25.562 27.422 15.555 1 49.59 201 TYR B C 1
ATOM 4508 O O . TYR B 1 201 ? 25.297 27.078 14.406 1 49.59 201 TYR B O 1
ATOM 4516 N N . GLU B 1 202 ? 26.766 27.719 15.562 1 43.5 202 GLU B N 1
ATOM 4517 C CA . GLU B 1 202 ? 27.703 26.75 15 1 43.5 202 GLU B CA 1
ATOM 4518 C C . GLU B 1 202 ? 27.344 25.328 15.398 1 43.5 202 GLU B C 1
ATOM 4520 O O . GLU B 1 202 ? 27.719 24.375 14.719 1 43.5 202 GLU B O 1
ATOM 4525 N N . SER B 1 203 ? 26.969 25.078 16.703 1 41.12 203 SER B N 1
ATOM 4526 C CA . SER B 1 203 ? 27.016 23.719 17.203 1 41.12 203 SER B CA 1
ATOM 4527 C C . SER B 1 203 ? 25.859 22.891 16.625 1 41.12 203 SER B C 1
ATOM 4529 O O . SER B 1 203 ? 25.844 21.656 16.781 1 41.12 203 SER B O 1
ATOM 4531 N N . ALA B 1 204 ? 24.578 23.297 16.641 1 39.75 204 ALA B N 1
ATOM 4532 C CA . ALA B 1 204 ? 23.406 22.438 16.453 1 39.75 204 ALA B CA 1
ATOM 4533 C C . ALA B 1 204 ? 23.312 21.984 14.992 1 39.75 204 ALA B C 1
ATOM 4535 O O . ALA B 1 204 ? 22.328 21.328 14.609 1 39.75 204 ALA B O 1
ATOM 4536 N N . ASP B 1 205 ? 23.938 22.688 14.062 1 40.47 205 ASP B N 1
ATOM 4537 C CA . ASP B 1 205 ? 23.797 22.469 12.625 1 40.47 205 ASP B CA 1
ATOM 4538 C C . ASP B 1 205 ? 23.938 20.984 12.281 1 40.47 205 ASP B C 1
ATOM 4540 O O . ASP B 1 205 ? 23.234 20.484 11.406 1 40.47 205 ASP B O 1
ATOM 4544 N N . THR B 1 206 ? 25.281 20.562 12.469 1 38.69 206 THR B N 1
ATOM 4545 C CA . THR B 1 206 ? 25.953 19.453 11.812 1 38.69 206 THR B CA 1
ATOM 4546 C C . THR B 1 206 ? 25.328 18.125 12.203 1 38.69 206 THR B C 1
ATOM 4548 O O . THR B 1 206 ? 25.344 17.156 11.422 1 38.69 206 THR B O 1
ATOM 4551 N N . GLU B 1 207 ? 24.891 17.984 13.422 1 37.44 207 GLU B N 1
ATOM 4552 C CA . GLU B 1 207 ? 24.625 16.641 13.93 1 37.44 207 GLU B CA 1
ATOM 4553 C C . GLU B 1 207 ? 23.219 16.172 13.547 1 37.44 207 GLU B C 1
ATOM 4555 O O . GLU B 1 207 ? 22.984 14.969 13.406 1 37.44 207 GLU B O 1
ATOM 4560 N N . ALA B 1 208 ? 22.234 17.031 13.688 1 40.84 208 ALA B N 1
ATOM 4561 C CA . ALA B 1 208 ? 20.875 16.594 13.391 1 40.84 208 ALA B CA 1
ATOM 4562 C C . ALA B 1 208 ? 20.703 16.266 11.906 1 40.84 208 ALA B C 1
ATOM 4564 O O . ALA B 1 208 ? 19.938 15.383 11.539 1 40.84 208 ALA B O 1
ATOM 4565 N N . ALA B 1 209 ? 21.219 17.156 11.086 1 41.44 209 ALA B N 1
ATOM 4566 C CA . ALA B 1 209 ? 21.266 16.828 9.664 1 41.44 209 ALA B CA 1
ATOM 4567 C C . ALA B 1 209 ? 22 15.508 9.438 1 41.44 209 ALA B C 1
ATOM 4569 O O . ALA B 1 209 ? 21.938 14.93 8.352 1 41.44 209 ALA B O 1
ATOM 4570 N N . ILE B 1 210 ? 23.203 15.367 10.125 1 40.03 210 ILE B N 1
ATOM 4571 C CA . ILE B 1 210 ? 24.281 14.406 9.961 1 40.03 210 ILE B CA 1
ATOM 4572 C C . ILE B 1 210 ? 23.75 12.992 10.156 1 40.03 210 ILE B C 1
ATOM 4574 O O . ILE B 1 210 ? 24.219 12.047 9.516 1 40.03 210 ILE B O 1
ATOM 4578 N N . THR B 1 211 ? 23.109 12.812 11.234 1 42.44 211 THR B N 1
ATOM 4579 C CA . THR B 1 211 ? 22.938 11.398 11.531 1 42.44 211 THR B CA 1
ATOM 4580 C C . THR B 1 211 ? 21.906 10.773 10.609 1 42.44 211 THR B C 1
ATOM 4582 O O . THR B 1 211 ? 21.234 9.805 10.977 1 42.44 211 THR B O 1
ATOM 4585 N N . ALA B 1 212 ? 21.438 11.594 9.836 1 42.78 212 ALA B N 1
ATOM 4586 C CA . ALA B 1 212 ? 20.578 10.781 8.977 1 42.78 212 ALA B CA 1
ATOM 4587 C C . ALA B 1 212 ? 21.328 9.555 8.453 1 42.78 212 ALA B C 1
ATOM 4589 O O . ALA B 1 212 ? 22.188 9.672 7.578 1 42.78 212 ALA B O 1
ATOM 4590 N N . LYS B 1 213 ? 21.844 8.766 9.242 1 49.97 213 LYS B N 1
ATOM 4591 C CA . LYS B 1 213 ? 22.344 7.461 8.812 1 49.97 213 LYS B CA 1
ATOM 4592 C C . LYS B 1 213 ? 21.734 7.051 7.477 1 49.97 213 LYS B C 1
ATOM 4594 O O . LYS B 1 213 ? 20.531 7.121 7.293 1 49.97 213 LYS B O 1
ATOM 4599 N N . GLU B 1 214 ? 22.469 7.25 6.457 1 63.97 214 GLU B N 1
ATOM 4600 C CA . GLU B 1 214 ? 22.125 6.754 5.125 1 63.97 214 GLU B CA 1
ATOM 4601 C C . GLU B 1 214 ? 21.297 5.477 5.211 1 63.97 214 GLU B C 1
ATOM 4603 O O . GLU B 1 214 ? 21.844 4.379 5.324 1 63.97 214 GLU B O 1
ATOM 4608 N N . GLU B 1 215 ? 20.125 5.723 5.781 1 79.62 215 GLU B N 1
ATOM 4609 C CA . GLU B 1 215 ? 19.266 4.543 5.832 1 79.62 215 GLU B CA 1
ATOM 4610 C C . GLU B 1 215 ? 19.031 3.967 4.441 1 79.62 215 GLU B C 1
ATOM 4612 O O . GLU B 1 215 ? 18.719 4.703 3.502 1 79.62 215 GLU B O 1
ATOM 4617 N N . ALA B 1 216 ? 19.5 2.764 4.312 1 84.25 216 ALA B N 1
ATOM 4618 C CA . ALA B 1 216 ? 19.281 2.076 3.041 1 84.25 216 ALA B CA 1
ATOM 4619 C C . ALA B 1 216 ? 17.828 1.639 2.885 1 84.25 216 ALA B C 1
ATOM 4621 O O . ALA B 1 216 ? 17.172 1.275 3.863 1 84.25 216 ALA B O 1
ATOM 4622 N N . ILE B 1 217 ? 17.312 1.901 1.726 1 89.62 217 ILE B N 1
ATOM 4623 C CA . ILE B 1 217 ? 15.961 1.444 1.39 1 89.62 217 ILE B CA 1
ATOM 4624 C C . ILE B 1 217 ? 16.031 0.044 0.783 1 89.62 217 ILE B C 1
ATOM 4626 O O . ILE B 1 217 ? 16.797 -0.197 -0.151 1 89.62 217 ILE B O 1
ATOM 4630 N N . SER B 1 218 ? 15.383 -0.919 1.386 1 90.69 218 SER B N 1
ATOM 4631 C CA . SER B 1 218 ? 15.289 -2.293 0.902 1 90.69 218 SER B CA 1
ATOM 4632 C C . SER B 1 218 ? 13.883 -2.857 1.107 1 90.69 218 SER B C 1
ATOM 4634 O O . SER B 1 218 ? 13.047 -2.234 1.767 1 90.69 218 SER B O 1
ATOM 4636 N N . TYR B 1 219 ? 13.641 -3.971 0.514 1 91.44 219 TYR B N 1
ATOM 4637 C CA . TYR B 1 219 ? 12.352 -4.645 0.69 1 91.44 219 TYR B CA 1
ATOM 4638 C C . TYR B 1 219 ? 12.062 -4.879 2.166 1 91.44 219 TYR B C 1
ATOM 4640 O O . TYR B 1 219 ? 10.984 -4.535 2.656 1 91.44 219 TYR B O 1
ATOM 4648 N N . ASP B 1 220 ? 13.023 -5.398 2.84 1 92.5 220 ASP B N 1
ATOM 4649 C CA . ASP B 1 220 ? 12.836 -5.754 4.242 1 92.5 220 ASP B CA 1
ATOM 4650 C C . ASP B 1 220 ? 12.484 -4.52 5.078 1 92.5 220 ASP B C 1
ATOM 4652 O O . ASP B 1 220 ? 11.625 -4.582 5.953 1 92.5 220 ASP B O 1
ATOM 4656 N N . GLU B 1 221 ? 13.117 -3.416 4.727 1 94.25 221 GLU B N 1
ATOM 4657 C CA . GLU B 1 221 ? 12.906 -2.193 5.496 1 94.25 221 GLU B CA 1
ATOM 4658 C C . GLU B 1 221 ? 11.547 -1.575 5.191 1 94.25 221 GLU B C 1
ATOM 4660 O O . GLU B 1 221 ? 10.867 -1.074 6.094 1 94.25 221 GLU B O 1
ATOM 4665 N N . VAL B 1 222 ? 11.211 -1.605 3.932 1 95.44 222 VAL B N 1
ATOM 4666 C CA . VAL B 1 222 ? 9.922 -1.048 3.537 1 95.44 222 VAL B CA 1
ATOM 4667 C C . VAL B 1 222 ? 8.797 -1.889 4.129 1 95.44 222 VAL B C 1
ATOM 4669 O O . VAL B 1 222 ? 7.812 -1.349 4.641 1 95.44 222 VAL B O 1
ATOM 4672 N N . PHE B 1 223 ? 8.961 -3.172 4.035 1 96 223 PHE B N 1
ATOM 4673 C CA . PHE B 1 223 ? 7.926 -4.059 4.551 1 96 223 PHE B CA 1
ATOM 4674 C C . PHE B 1 223 ? 7.824 -3.943 6.07 1 96 223 PHE B C 1
ATOM 4676 O O . PHE B 1 223 ? 6.727 -3.969 6.625 1 96 223 PHE B O 1
ATOM 4683 N N . LYS B 1 224 ? 8.914 -3.865 6.746 1 95.56 224 LYS B N 1
ATOM 4684 C CA . LYS B 1 224 ? 8.922 -3.67 8.195 1 95.56 224 LYS B CA 1
ATOM 4685 C C . LYS B 1 224 ? 8.219 -2.367 8.578 1 95.56 224 LYS B C 1
ATOM 4687 O O . LYS B 1 224 ? 7.473 -2.32 9.555 1 95.56 224 LYS B O 1
ATOM 4692 N N . ALA B 1 225 ? 8.523 -1.332 7.824 1 96.38 225 ALA B N 1
ATOM 4693 C CA . ALA B 1 225 ? 7.863 -0.051 8.07 1 96.38 225 ALA B CA 1
ATOM 4694 C C . ALA B 1 225 ? 6.348 -0.175 7.918 1 96.38 225 ALA B C 1
ATOM 4696 O O . ALA B 1 225 ? 5.594 0.31 8.766 1 96.38 225 ALA B O 1
ATOM 4697 N N . LEU B 1 226 ? 5.941 -0.831 6.883 1 97.19 226 LEU B N 1
ATOM 4698 C CA . LEU B 1 226 ? 4.512 -1.034 6.668 1 97.19 226 LEU B CA 1
ATOM 4699 C C . LEU B 1 226 ? 3.908 -1.874 7.789 1 97.19 226 LEU B C 1
ATOM 4701 O O . LEU B 1 226 ? 2.797 -1.598 8.242 1 97.19 226 LEU B O 1
ATOM 4705 N N . ALA B 1 227 ? 4.633 -2.846 8.203 1 96.81 227 ALA B N 1
ATOM 4706 C CA . ALA B 1 227 ? 4.168 -3.715 9.281 1 96.81 227 ALA B CA 1
ATOM 4707 C C . ALA B 1 227 ? 3.949 -2.926 10.562 1 96.81 227 ALA B C 1
ATOM 4709 O O . ALA B 1 227 ? 2.932 -3.098 11.242 1 96.81 227 ALA B O 1
ATOM 4710 N N . LEU B 1 228 ? 4.859 -2.111 10.883 1 96.88 228 LEU B N 1
ATOM 4711 C CA . LEU B 1 228 ? 4.754 -1.295 12.094 1 96.88 228 LEU B CA 1
ATOM 4712 C C . LEU B 1 228 ? 3.553 -0.36 12.008 1 96.88 228 LEU B C 1
ATOM 4714 O O . LEU B 1 228 ? 2.857 -0.146 13.008 1 96.88 228 LEU B O 1
ATOM 4718 N N . ILE B 1 229 ? 3.326 0.185 10.828 1 97.94 229 ILE B N 1
ATOM 4719 C CA . ILE B 1 229 ? 2.18 1.061 10.617 1 97.94 229 ILE B CA 1
ATOM 4720 C C . ILE B 1 229 ? 0.885 0.277 10.828 1 97.94 229 ILE B C 1
ATOM 4722 O O . ILE B 1 229 ? 0.01 0.704 11.586 1 97.94 229 ILE B O 1
ATOM 4726 N N . LEU B 1 230 ? 0.795 -0.879 10.211 1 97.62 230 LEU B N 1
ATOM 4727 C CA . LEU B 1 230 ? -0.423 -1.678 10.297 1 97.62 230 LEU B CA 1
ATOM 4728 C C . LEU B 1 230 ? -0.666 -2.156 11.727 1 97.62 230 LEU B C 1
ATOM 4730 O O . LEU B 1 230 ? -1.802 -2.143 12.203 1 97.62 230 LEU B O 1
ATOM 4734 N N . ILE B 1 231 ? 0.356 -2.543 12.391 1 97 231 ILE B N 1
ATOM 4735 C CA . ILE B 1 231 ? 0.235 -2.973 13.781 1 97 231 ILE B CA 1
ATOM 4736 C C . ILE B 1 231 ? -0.254 -1.81 14.641 1 97 231 ILE B C 1
ATOM 4738 O O . ILE B 1 231 ? -1.133 -1.982 15.484 1 97 231 ILE B O 1
ATOM 4742 N N . SER B 1 232 ? 0.315 -0.655 14.383 1 97.88 232 SER B N 1
ATOM 4743 C CA . SER B 1 232 ? -0.112 0.535 15.117 1 97.88 232 SER B CA 1
ATOM 4744 C C . SER B 1 232 ? -1.59 0.826 14.883 1 97.88 232 SER B C 1
ATOM 4746 O O . SER B 1 232 ? -2.309 1.203 15.812 1 97.88 232 SER B O 1
ATOM 4748 N N . ILE B 1 233 ? -2.006 0.69 13.672 1 97.5 233 ILE B N 1
ATOM 4749 C CA . ILE B 1 233 ? -3.406 0.916 13.328 1 97.5 233 ILE B CA 1
ATOM 4750 C C . ILE B 1 233 ? -4.281 -0.11 14.047 1 97.5 233 ILE B C 1
ATOM 4752 O O . ILE B 1 233 ? -5.32 0.239 14.617 1 97.5 233 ILE B O 1
ATOM 4756 N N . GLY B 1 234 ? -3.863 -1.396 14.023 1 96 234 GLY B N 1
ATOM 4757 C CA . GLY B 1 234 ? -4.613 -2.443 14.703 1 96 234 GLY B CA 1
ATOM 4758 C C . GLY B 1 234 ? -4.77 -2.201 16.188 1 96 234 GLY B C 1
ATOM 4759 O O . GLY B 1 234 ? -5.879 -2.287 16.719 1 96 234 GLY B O 1
ATOM 4760 N N . ILE B 1 235 ? -3.686 -1.853 16.844 1 96.38 235 ILE B N 1
ATOM 4761 C CA . ILE B 1 235 ? -3.709 -1.591 18.281 1 96.38 235 ILE B CA 1
ATOM 4762 C C . ILE B 1 235 ? -4.461 -0.291 18.547 1 96.38 235 ILE B C 1
ATOM 4764 O O . ILE B 1 235 ? -5.16 -0.171 19.562 1 96.38 235 ILE B O 1
ATOM 4768 N N . GLY B 1 236 ? -4.301 0.668 17.641 1 96.19 236 GLY B N 1
ATOM 4769 C CA . GLY B 1 236 ? -5.02 1.926 17.766 1 96.19 236 GLY B CA 1
ATOM 4770 C C . GLY B 1 236 ? -6.527 1.75 17.797 1 96.19 236 GLY B C 1
ATOM 4771 O O . GLY B 1 236 ? -7.227 2.486 18.5 1 96.19 236 GLY B O 1
ATOM 4772 N N . ALA B 1 237 ? -6.992 0.791 17.047 1 93.25 237 ALA B N 1
ATOM 4773 C CA . ALA B 1 237 ? -8.422 0.512 17.031 1 93.25 237 ALA B CA 1
ATOM 4774 C C . ALA B 1 237 ? -8.906 0.043 18.406 1 93.25 237 ALA B C 1
ATOM 4776 O O . ALA B 1 237 ? -10.023 0.353 18.828 1 93.25 237 ALA B O 1
ATOM 4777 N N . VAL B 1 238 ? -8.086 -0.697 19.094 1 91.38 238 VAL B N 1
ATOM 4778 C CA . VAL B 1 238 ? -8.406 -1.143 20.438 1 91.38 238 VAL B CA 1
ATOM 4779 C C . VAL B 1 238 ? -8.398 0.051 21.391 1 91.38 238 VAL B C 1
ATOM 4781 O O . VAL B 1 238 ? -9.273 0.17 22.266 1 91.38 238 VAL B O 1
ATOM 4784 N N . LEU B 1 239 ? -7.457 0.896 21.188 1 93.44 239 LEU B N 1
ATOM 4785 C CA . LEU B 1 239 ? -7.367 2.105 22 1 93.44 239 LEU B CA 1
ATOM 4786 C C . LEU B 1 239 ? -8.586 2.992 21.797 1 93.44 239 LEU B C 1
ATOM 4788 O O . LEU B 1 239 ? -9.062 3.633 22.734 1 93.44 239 LEU B O 1
ATOM 4792 N N . GLU B 1 240 ? -8.961 3.07 20.547 1 92.12 240 GLU B N 1
ATOM 4793 C CA . GLU B 1 240 ? -10.148 3.857 20.219 1 92.12 240 GLU B CA 1
ATOM 4794 C C . GLU B 1 240 ? -11.359 3.4 21.031 1 92.12 240 GLU B C 1
ATOM 4796 O O . GLU B 1 240 ? -12.109 4.227 21.547 1 92.12 240 GLU B O 1
ATOM 4801 N N . LYS B 1 241 ? -11.578 2.078 21.172 1 90.31 241 LYS B N 1
ATOM 4802 C CA . LYS B 1 241 ? -12.68 1.528 21.953 1 90.31 241 LYS B CA 1
ATOM 4803 C C . LYS B 1 241 ? -12.562 1.915 23.422 1 90.31 241 LYS B C 1
ATOM 4805 O O . LYS B 1 241 ? -13.57 2.17 24.094 1 90.31 241 LYS B O 1
ATOM 4810 N N . PHE B 1 242 ? -11.398 1.975 23.844 1 91.25 242 PHE B N 1
ATOM 4811 C CA . PHE B 1 242 ? -11.156 2.377 25.234 1 91.25 242 PHE B CA 1
ATOM 4812 C C . PHE B 1 242 ? -11.555 3.834 25.438 1 91.25 242 PHE B C 1
ATOM 4814 O O . PHE B 1 242 ? -12.25 4.156 26.406 1 91.25 242 PHE B O 1
ATOM 4821 N N . PHE B 1 243 ? -11.156 4.723 24.578 1 89.75 243 PHE B N 1
ATOM 4822 C CA . PHE B 1 243 ? -11.461 6.141 24.719 1 89.75 243 PHE B CA 1
ATOM 4823 C C . PHE B 1 243 ? -12.961 6.387 24.625 1 89.75 243 PHE B C 1
ATOM 4825 O O . PHE B 1 243 ? -13.516 7.195 25.375 1 89.75 243 PHE B O 1
ATOM 4832 N N . VAL B 1 244 ? -13.547 5.676 23.75 1 87.88 244 VAL B N 1
ATOM 4833 C CA . VAL B 1 244 ? -14.992 5.82 23.594 1 87.88 244 VAL B CA 1
ATOM 4834 C C . VAL B 1 244 ? -15.695 5.379 24.875 1 87.88 244 VAL B C 1
ATOM 4836 O O . VAL B 1 244 ? -16.688 5.984 25.281 1 87.88 244 VAL B O 1
ATOM 4839 N N . SER B 1 245 ? -15.188 4.371 25.531 1 91.69 245 SER B N 1
ATOM 4840 C CA . SER B 1 245 ? -15.789 3.852 26.766 1 91.69 245 SER B CA 1
ATOM 4841 C C . SER B 1 245 ? -15.719 4.875 27.891 1 91.69 245 SER B C 1
ATOM 4843 O O . SER B 1 245 ? -16.562 4.875 28.781 1 91.69 245 SER B O 1
ATOM 4845 N N . ILE B 1 246 ? -14.797 5.773 27.828 1 90.81 246 ILE B N 1
ATOM 4846 C CA . ILE B 1 246 ? -14.688 6.773 28.891 1 90.81 246 ILE B CA 1
ATOM 4847 C C . ILE B 1 246 ? -15.266 8.102 28.406 1 90.81 246 ILE B C 1
ATOM 4849 O O . ILE B 1 246 ? -14.977 9.156 28.984 1 90.81 246 ILE B O 1
ATOM 4853 N N . GLY B 1 247 ? -15.836 8.094 27.281 1 84 247 GLY B N 1
ATOM 4854 C CA . GLY B 1 247 ? -16.594 9.234 26.797 1 84 247 GLY B CA 1
ATOM 4855 C C . GLY B 1 247 ? -15.773 10.18 25.938 1 84 247 GLY B C 1
ATOM 4856 O O . GLY B 1 247 ? -16.172 11.328 25.719 1 84 247 GLY B O 1
ATOM 4857 N N . VAL B 1 248 ? -14.656 9.812 25.484 1 84.62 248 VAL B N 1
ATOM 4858 C CA . VAL B 1 248 ? -13.797 10.625 24.641 1 84.62 248 VAL B CA 1
ATOM 4859 C C . VAL B 1 248 ? -13.805 10.078 23.203 1 84.62 248 VAL B C 1
ATOM 4861 O O . VAL B 1 248 ? -13.539 8.891 23 1 84.62 248 VAL B O 1
ATOM 4864 N N . THR B 1 249 ? -14.211 10.898 22.328 1 83.31 249 THR B N 1
ATOM 4865 C CA . THR B 1 249 ? -14.203 10.469 20.938 1 83.31 249 THR B CA 1
ATOM 4866 C C . THR B 1 249 ? -13.062 11.133 20.172 1 83.31 249 THR B C 1
ATOM 4868 O O . THR B 1 249 ? -13.016 12.359 20.062 1 83.31 249 THR B O 1
ATOM 4871 N N . LEU B 1 250 ? -12.133 10.336 19.734 1 86.5 250 LEU B N 1
ATOM 4872 C CA . LEU B 1 250 ? -11.016 10.781 18.906 1 86.5 250 LEU B CA 1
ATOM 4873 C C . LEU B 1 250 ? -11.102 10.172 17.5 1 86.5 250 LEU B C 1
ATOM 4875 O O . LEU B 1 250 ? -11.602 9.055 17.344 1 86.5 250 LEU B O 1
ATOM 4879 N N . PRO B 1 251 ? -10.688 10.977 16.547 1 86.12 251 PRO B N 1
ATOM 4880 C CA . PRO B 1 251 ? -10.578 10.352 15.227 1 86.12 251 PRO B CA 1
ATOM 4881 C C . PRO B 1 251 ? -9.695 9.102 15.234 1 86.12 251 PRO B C 1
ATOM 4883 O O . PRO B 1 251 ? -8.695 9.055 15.945 1 86.12 251 PRO B O 1
ATOM 4886 N N . SER B 1 252 ? -10.031 8.125 14.414 1 89.12 252 SER B N 1
ATOM 4887 C CA . SER B 1 252 ? -9.359 6.828 14.406 1 89.12 252 SER B CA 1
ATOM 4888 C C . SER B 1 252 ? -7.863 6.98 14.164 1 89.12 252 SER B C 1
ATOM 4890 O O . SER B 1 252 ? -7.059 6.25 14.742 1 89.12 252 SER B O 1
ATOM 4892 N N . TYR B 1 253 ? -7.496 7.926 13.281 1 91.62 253 TYR B N 1
ATOM 4893 C CA . TYR B 1 253 ? -6.086 8.039 12.922 1 91.62 253 TYR B CA 1
ATOM 4894 C C . TYR B 1 253 ? -5.27 8.594 14.086 1 91.62 253 TYR B C 1
ATOM 4896 O O . TYR B 1 253 ? -4.066 8.352 14.18 1 91.62 253 TYR B O 1
ATOM 4904 N N . VAL B 1 254 ? -5.906 9.352 14.992 1 92.25 254 VAL B N 1
ATOM 4905 C CA . VAL B 1 254 ? -5.195 9.891 16.141 1 92.25 254 VAL B CA 1
ATOM 4906 C C . VAL B 1 254 ? -4.785 8.75 17.078 1 92.25 254 VAL B C 1
ATOM 4908 O O . VAL B 1 254 ? -3.666 8.742 17.594 1 92.25 254 VAL B O 1
ATOM 4911 N N . ASN B 1 255 ? -5.719 7.844 17.312 1 94.38 255 ASN B N 1
ATOM 4912 C CA . ASN B 1 255 ? -5.406 6.68 18.125 1 94.38 255 ASN B CA 1
ATOM 4913 C C . ASN B 1 255 ? -4.223 5.898 17.562 1 94.38 255 ASN B C 1
ATOM 4915 O O . ASN B 1 255 ? -3.352 5.453 18.312 1 94.38 255 ASN B O 1
ATOM 4919 N N . SER B 1 256 ? -4.219 5.75 16.281 1 96.12 256 SER B N 1
ATOM 4920 C CA . SER B 1 256 ? -3.119 5.047 15.625 1 96.12 256 SER B CA 1
ATOM 4921 C C . SER B 1 256 ? -1.812 5.82 15.758 1 96.12 256 SER B C 1
ATOM 4923 O O . SER B 1 256 ? -0.746 5.223 15.922 1 96.12 256 SER B O 1
ATOM 4925 N N . MET B 1 257 ? -1.892 7.137 15.703 1 95.19 257 MET B N 1
ATOM 4926 C CA . MET B 1 257 ? -0.712 7.984 15.844 1 95.19 257 MET B CA 1
ATOM 4927 C C . MET B 1 257 ? -0.093 7.832 17.234 1 95.19 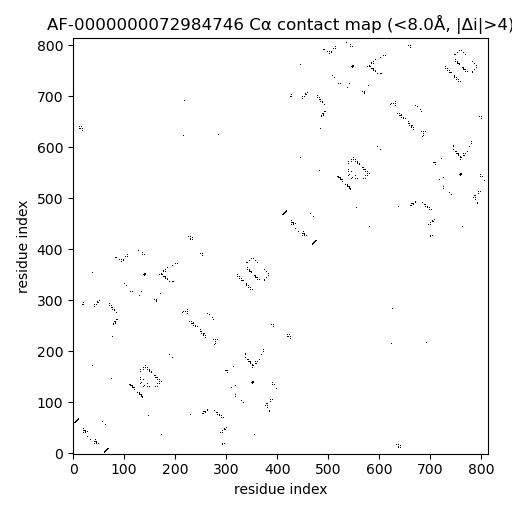257 MET B C 1
ATOM 4929 O O . MET B 1 257 ? 1.131 7.773 17.359 1 95.19 257 MET B O 1
ATOM 4933 N N . ILE B 1 258 ? -0.926 7.785 18.141 1 94.81 258 ILE B N 1
ATOM 4934 C CA . ILE B 1 258 ? -0.468 7.652 19.531 1 94.81 258 ILE B CA 1
ATOM 4935 C C . ILE B 1 258 ? 0.296 6.34 19.688 1 94.81 258 ILE B C 1
ATOM 4937 O O . ILE B 1 258 ? 1.404 6.324 20.234 1 94.81 258 ILE B O 1
ATOM 4941 N N . ILE B 1 259 ? -0.29 5.262 19.219 1 97 259 ILE B N 1
ATOM 4942 C CA . ILE B 1 259 ? 0.348 3.953 19.344 1 97 259 ILE B CA 1
ATOM 4943 C C . ILE B 1 259 ? 1.669 3.955 18.578 1 97 259 ILE B C 1
ATOM 4945 O O . ILE B 1 259 ? 2.67 3.412 19.047 1 97 259 ILE B O 1
ATOM 4949 N N . ALA B 1 260 ? 1.661 4.543 17.406 1 97.06 260 ALA B N 1
ATOM 4950 C CA . ALA B 1 260 ? 2.877 4.629 16.609 1 97.06 260 ALA B CA 1
ATOM 4951 C C . ALA B 1 260 ? 3.979 5.371 17.359 1 97.06 260 ALA B C 1
ATOM 4953 O O . ALA B 1 260 ? 5.137 4.949 17.344 1 97.06 260 ALA B O 1
ATOM 4954 N N . ALA B 1 261 ? 3.635 6.465 17.969 1 95.31 261 ALA B N 1
ATOM 4955 C CA . ALA B 1 261 ? 4.598 7.246 18.734 1 95.31 261 ALA B CA 1
ATOM 4956 C C . ALA B 1 261 ? 5.176 6.422 19.891 1 95.31 261 ALA B C 1
ATOM 4958 O O . ALA B 1 261 ? 6.375 6.496 20.172 1 95.31 261 ALA B O 1
ATOM 4959 N N . ILE B 1 262 ? 4.324 5.68 20.516 1 96.44 262 ILE B N 1
ATOM 4960 C CA . ILE B 1 262 ? 4.766 4.832 21.625 1 96.44 262 ILE B CA 1
ATOM 4961 C C . ILE B 1 262 ? 5.742 3.777 21.109 1 96.44 262 ILE B C 1
ATOM 4963 O O . ILE B 1 262 ? 6.809 3.574 21.688 1 96.44 262 ILE B O 1
ATOM 4967 N N . ILE B 1 263 ? 5.379 3.129 20.016 1 96.06 263 ILE B N 1
ATOM 4968 C CA . ILE B 1 263 ? 6.219 2.084 19.438 1 96.06 263 ILE B CA 1
ATOM 4969 C C . ILE B 1 263 ? 7.582 2.666 19.062 1 96.06 263 ILE B C 1
ATOM 4971 O O . ILE B 1 263 ? 8.617 2.064 19.359 1 96.06 263 ILE B O 1
ATOM 4975 N N . LEU B 1 264 ? 7.566 3.834 18.422 1 95.06 264 LEU B N 1
ATOM 4976 C CA . LEU B 1 264 ? 8.805 4.488 18.031 1 95.06 264 LEU B CA 1
ATOM 4977 C C . LEU B 1 264 ? 9.688 4.766 19.25 1 95.06 264 LEU B C 1
ATOM 4979 O O . LEU B 1 264 ? 10.867 4.402 19.266 1 95.06 264 LEU B O 1
ATOM 4983 N N . ASN B 1 265 ? 9.156 5.344 20.266 1 95.25 265 ASN B N 1
ATOM 4984 C CA . ASN B 1 265 ? 9.945 5.789 21.406 1 95.25 265 ASN B CA 1
ATOM 4985 C C . ASN B 1 265 ? 10.398 4.609 22.266 1 95.25 265 ASN B C 1
ATOM 4987 O O . ASN B 1 265 ? 11.477 4.648 22.859 1 95.25 265 ASN B O 1
ATOM 4991 N N . VAL B 1 266 ? 9.562 3.574 22.328 1 94.62 266 VAL B N 1
ATOM 4992 C CA . VAL B 1 266 ? 10 2.363 23.016 1 94.62 266 VAL B CA 1
ATOM 4993 C C . VAL B 1 266 ? 11.18 1.745 22.281 1 94.62 266 VAL B C 1
ATOM 4995 O O . VAL B 1 266 ? 12.156 1.316 22.906 1 94.62 266 VAL B O 1
ATOM 4998 N N . GLY B 1 267 ? 11.133 1.728 21.031 1 91.81 267 GLY B N 1
ATOM 4999 C CA . GLY B 1 267 ? 12.25 1.233 20.25 1 91.81 267 GLY B CA 1
ATOM 5000 C C . GLY B 1 267 ? 13.508 2.066 20.406 1 91.81 267 GLY B C 1
ATOM 5001 O O . GLY B 1 267 ? 14.609 1.522 20.562 1 91.81 267 GLY B O 1
ATOM 5002 N N . GLU B 1 268 ? 13.344 3.338 20.375 1 89.31 268 GLU B N 1
ATOM 5003 C CA . GLU B 1 268 ? 14.477 4.246 20.516 1 89.31 268 GLU B CA 1
ATOM 5004 C C . GLU B 1 268 ? 15.102 4.129 21.906 1 89.31 268 GLU B C 1
ATOM 5006 O O . GLU B 1 268 ? 16.328 4.199 22.047 1 89.31 268 GLU B O 1
ATOM 5011 N N . SER B 1 269 ? 14.328 3.914 22.859 1 91.62 269 SER B N 1
ATOM 5012 C CA . SER B 1 269 ? 14.82 3.871 24.234 1 91.62 269 SER B CA 1
ATOM 5013 C C . SER B 1 269 ? 15.461 2.521 24.547 1 91.62 269 SER B C 1
ATOM 5015 O O . SER B 1 269 ? 16.469 2.457 25.25 1 91.62 269 SER B O 1
ATOM 5017 N N . THR B 1 270 ? 14.898 1.399 24.031 1 92.06 270 THR B N 1
ATOM 5018 C CA . THR B 1 270 ? 15.383 0.06 24.344 1 92.06 270 THR B CA 1
ATOM 5019 C C . THR B 1 270 ? 16.422 -0.395 23.328 1 92.06 270 THR B C 1
ATOM 5021 O O . THR B 1 270 ? 17.234 -1.28 23.609 1 92.06 270 THR B O 1
ATOM 5024 N N . GLY B 1 271 ? 16.328 0.09 22.156 1 88.5 271 GLY B N 1
ATOM 5025 C CA . GLY B 1 271 ? 17.219 -0.332 21.078 1 88.5 271 GLY B CA 1
ATOM 5026 C C . GLY B 1 271 ? 16.844 -1.679 20.5 1 88.5 271 GLY B C 1
ATOM 5027 O O . GLY B 1 271 ? 17.609 -2.264 19.734 1 88.5 271 GLY B O 1
ATOM 5028 N N . LYS B 1 272 ? 15.742 -2.178 20.75 1 87.12 272 LYS B N 1
ATOM 5029 C CA . LYS B 1 272 ? 15.32 -3.512 20.328 1 87.12 272 LYS B CA 1
ATOM 5030 C C . LYS B 1 272 ? 14.938 -3.523 18.859 1 87.12 272 LYS B C 1
ATOM 5032 O O . LYS B 1 272 ? 15.125 -4.531 18.172 1 87.12 272 LYS B O 1
ATOM 5037 N N . TRP B 1 273 ? 14.297 -2.4 18.453 1 85.75 273 TRP B N 1
ATOM 5038 C CA . TRP B 1 273 ? 13.984 -2.295 17.031 1 85.75 273 TRP B CA 1
ATOM 5039 C C . TRP B 1 273 ? 14.258 -0.886 16.516 1 85.75 273 TRP B C 1
ATOM 5041 O O . TRP B 1 273 ? 14.359 0.06 17.297 1 85.75 273 TRP B O 1
ATOM 5051 N N . HIS B 1 274 ? 14.453 -0.881 15.227 1 87.88 274 HIS B N 1
ATOM 5052 C CA . HIS B 1 274 ? 14.758 0.377 14.555 1 87.88 274 HIS B CA 1
ATOM 5053 C C . HIS B 1 274 ? 13.719 0.702 13.492 1 87.88 274 HIS B C 1
ATOM 5055 O O . HIS B 1 274 ? 13.273 -0.186 12.766 1 87.88 274 HIS B O 1
ATOM 5061 N N . VAL B 1 275 ? 13.281 1.955 13.531 1 90.31 275 VAL B N 1
ATOM 5062 C CA . VAL B 1 275 ? 12.336 2.432 12.531 1 90.31 275 VAL B CA 1
ATOM 5063 C C . VAL B 1 275 ? 13.078 3.238 11.461 1 90.31 275 VAL B C 1
ATOM 5065 O O . VAL B 1 275 ? 13.711 4.25 11.773 1 90.31 275 VAL B O 1
ATOM 5068 N N . ASN B 1 276 ? 13.031 2.76 10.25 1 93.06 276 ASN B N 1
ATOM 5069 C CA . ASN B 1 276 ? 13.648 3.455 9.125 1 93.06 276 ASN B CA 1
ATOM 5070 C C . ASN B 1 276 ? 12.844 4.684 8.711 1 93.06 276 ASN B C 1
ATOM 5072 O O . ASN B 1 276 ? 11.766 4.551 8.133 1 93.06 276 ASN B O 1
ATOM 5076 N N . SER B 1 277 ? 13.391 5.836 8.914 1 91.38 277 SER B N 1
ATOM 5077 C CA . SER B 1 277 ? 12.664 7.082 8.68 1 91.38 277 SER B CA 1
ATOM 5078 C C . SER B 1 277 ? 12.43 7.309 7.188 1 91.38 277 SER B C 1
ATOM 5080 O O . SER B 1 277 ? 11.398 7.863 6.797 1 91.38 277 SER B O 1
ATOM 5082 N N . LYS B 1 278 ? 13.32 6.875 6.367 1 93.25 278 LYS B N 1
ATOM 5083 C CA . LYS B 1 278 ? 13.172 7.051 4.926 1 93.25 278 LYS B CA 1
ATOM 5084 C C . LYS B 1 278 ? 12.008 6.219 4.391 1 93.25 278 LYS B C 1
ATOM 5086 O O . LYS B 1 278 ? 11.211 6.707 3.584 1 93.25 278 LYS B O 1
ATOM 5091 N N . CYS B 1 279 ? 11.945 5.012 4.898 1 95 279 CYS B N 1
ATOM 5092 C CA . CYS B 1 279 ? 10.859 4.133 4.477 1 95 279 CYS B CA 1
ATOM 5093 C C . CYS B 1 279 ? 9.523 4.637 4.992 1 95 279 CYS B C 1
ATOM 5095 O O . CYS B 1 279 ? 8.508 4.547 4.297 1 95 279 CYS B O 1
ATOM 5097 N N . MET B 1 280 ? 9.57 5.191 6.184 1 95.12 280 MET B N 1
ATOM 5098 C CA . MET B 1 280 ? 8.359 5.754 6.762 1 95.12 280 MET B CA 1
ATOM 5099 C C . MET B 1 280 ? 7.887 6.965 5.961 1 95.12 280 MET B C 1
ATOM 5101 O O . MET B 1 280 ? 6.691 7.113 5.703 1 95.12 280 MET B O 1
ATOM 5105 N N . ASP B 1 281 ? 8.797 7.754 5.527 1 93.62 281 ASP B N 1
ATOM 5106 C CA . ASP B 1 281 ? 8.484 8.93 4.723 1 93.62 281 ASP B CA 1
ATOM 5107 C C . ASP B 1 281 ? 7.91 8.531 3.367 1 93.62 281 ASP B C 1
ATOM 5109 O O . ASP B 1 281 ? 6.98 9.172 2.867 1 93.62 281 ASP B O 1
ATOM 5113 N N . ILE B 1 282 ? 8.461 7.512 2.82 1 95.38 282 ILE B N 1
ATOM 5114 C CA . ILE B 1 282 ? 8.008 7.027 1.521 1 95.38 282 ILE B CA 1
ATOM 5115 C C . ILE B 1 282 ? 6.555 6.559 1.63 1 95.38 282 ILE B C 1
ATOM 5117 O O . ILE B 1 282 ? 5.699 6.984 0.852 1 95.38 282 ILE B O 1
ATOM 5121 N N . LEU B 1 283 ? 6.277 5.746 2.625 1 97 283 LEU B N 1
ATOM 5122 C CA . LEU B 1 283 ? 4.938 5.203 2.805 1 97 283 LEU B CA 1
ATOM 5123 C C . LEU B 1 283 ? 3.947 6.305 3.168 1 97 283 LEU B C 1
ATOM 5125 O O . LEU B 1 283 ? 2.818 6.32 2.668 1 97 283 LEU B O 1
ATOM 5129 N N . GLY B 1 284 ? 4.379 7.191 4.012 1 96.56 284 GLY B N 1
ATOM 5130 C CA . GLY B 1 284 ? 3.529 8.312 4.395 1 96.56 284 GLY B CA 1
ATOM 5131 C C . GLY B 1 284 ? 3.16 9.211 3.229 1 96.56 284 GLY B C 1
ATOM 5132 O O . GLY B 1 284 ? 1.993 9.562 3.057 1 96.56 284 GLY B O 1
ATOM 5133 N N . ASN B 1 285 ? 4.121 9.508 2.398 1 95.31 285 ASN B N 1
ATOM 5134 C CA . ASN B 1 285 ? 3.885 10.383 1.251 1 95.31 285 ASN B CA 1
ATOM 5135 C C . ASN B 1 285 ? 3 9.703 0.208 1 95.31 285 ASN B C 1
ATOM 5137 O O . ASN B 1 285 ? 2.16 10.352 -0.416 1 95.31 285 ASN B O 1
ATOM 5141 N N . ILE B 1 286 ? 3.195 8.438 0.04 1 96.75 286 ILE B N 1
ATOM 5142 C CA . ILE B 1 286 ? 2.312 7.699 -0.853 1 96.75 286 ILE B CA 1
ATOM 5143 C C . ILE B 1 286 ? 0.884 7.738 -0.315 1 96.75 286 ILE B C 1
ATOM 5145 O O . ILE B 1 286 ? -0.059 8.008 -1.062 1 96.75 286 ILE B O 1
ATOM 5149 N N . GLY B 1 287 ? 0.775 7.48 0.995 1 97 287 GLY B N 1
ATOM 5150 C CA . GLY B 1 287 ? -0.529 7.547 1.633 1 97 287 GLY B CA 1
ATOM 5151 C C . GLY B 1 287 ? -1.202 8.898 1.475 1 97 287 GLY B C 1
ATOM 5152 O O . GLY B 1 287 ? -2.371 8.969 1.088 1 97 287 GLY B O 1
ATOM 5153 N N . LEU B 1 288 ? -0.437 9.914 1.672 1 94.25 288 LEU B N 1
ATOM 5154 C CA . LEU B 1 288 ? -0.956 11.281 1.581 1 94.25 288 LEU B CA 1
ATOM 5155 C C . LEU B 1 288 ? -1.448 11.578 0.17 1 94.25 288 LEU B C 1
ATOM 5157 O O . LEU B 1 288 ? -2.584 12.023 -0.014 1 94.25 288 LEU B O 1
AT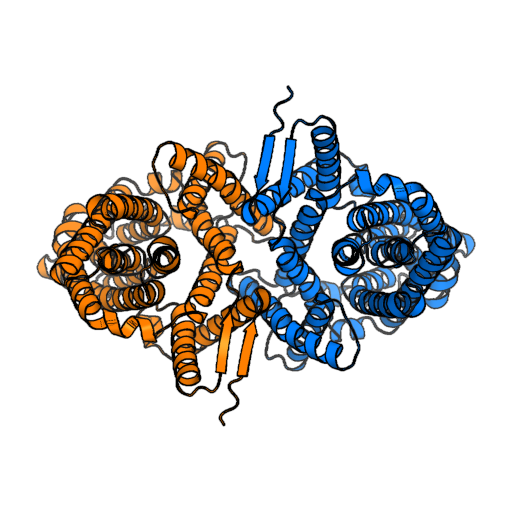OM 5161 N N . ASN B 1 289 ? -0.704 11.305 -0.797 1 95.81 289 ASN B N 1
ATOM 5162 C CA . ASN B 1 289 ? -1.007 11.711 -2.166 1 95.81 289 ASN B CA 1
ATOM 5163 C C . ASN B 1 289 ? -2.154 10.891 -2.752 1 95.81 289 ASN B C 1
ATOM 5165 O O . ASN B 1 289 ? -3.012 11.43 -3.453 1 95.81 289 ASN B O 1
ATOM 5169 N N . VAL B 1 290 ? -2.189 9.633 -2.398 1 96.12 290 VAL B N 1
ATOM 5170 C CA . VAL B 1 290 ? -3.264 8.797 -2.926 1 96.12 290 VAL B CA 1
ATOM 5171 C C . VAL B 1 290 ? -4.578 9.141 -2.227 1 96.12 290 VAL B C 1
ATOM 5173 O O . VAL B 1 290 ? -5.613 9.297 -2.877 1 96.12 290 VAL B O 1
ATOM 5176 N N . PHE B 1 291 ? -4.52 9.227 -0.911 1 94.38 291 PHE B N 1
ATOM 5177 C CA . PHE B 1 291 ? -5.754 9.5 -0.18 1 94.38 291 PHE B CA 1
ATOM 5178 C C . PHE B 1 291 ? -6.312 10.867 -0.543 1 94.38 291 PHE B C 1
ATOM 5180 O O . PHE B 1 291 ? -7.52 11.023 -0.74 1 94.38 291 PHE B O 1
ATOM 5187 N N . LEU B 1 292 ? -5.465 11.891 -0.685 1 93.62 292 LEU B N 1
ATOM 5188 C CA . LEU B 1 292 ? -5.914 13.227 -1.055 1 93.62 292 LEU B CA 1
ATOM 5189 C C . LEU B 1 292 ? -6.5 13.227 -2.463 1 93.62 292 LEU B C 1
ATOM 5191 O O . LEU B 1 292 ? -7.531 13.859 -2.709 1 93.62 292 LEU B O 1
ATOM 5195 N N . SER B 1 293 ? -5.824 12.562 -3.361 1 95.19 293 SER B N 1
ATOM 5196 C CA . SER B 1 293 ? -6.328 12.477 -4.727 1 95.19 293 SER B CA 1
ATOM 5197 C C . SER B 1 293 ? -7.699 11.805 -4.77 1 95.19 293 SER B C 1
ATOM 5199 O O . SER B 1 293 ? -8.586 12.234 -5.508 1 95.19 293 SER B O 1
ATOM 5201 N N . MET B 1 294 ? -7.863 10.812 -3.971 1 93.81 294 MET B N 1
ATOM 5202 C CA . MET B 1 294 ? -9.141 10.109 -3.926 1 93.81 294 MET B CA 1
ATOM 5203 C C . MET B 1 294 ? -10.234 11 -3.332 1 93.81 294 MET B C 1
ATOM 5205 O O . MET B 1 294 ? -11.375 10.969 -3.785 1 93.81 294 MET B O 1
ATOM 5209 N N . ALA B 1 295 ? -9.867 11.773 -2.377 1 90.12 295 ALA B N 1
ATOM 5210 C CA . ALA B 1 295 ? -10.812 12.695 -1.755 1 90.12 295 ALA B CA 1
ATOM 5211 C C . ALA B 1 295 ? -11.297 13.742 -2.752 1 90.12 295 ALA B C 1
ATOM 5213 O O . ALA B 1 295 ? -12.469 14.117 -2.75 1 90.12 295 ALA B O 1
ATOM 5214 N N . LEU B 1 296 ? -10.461 14.086 -3.639 1 90.56 296 LEU B N 1
ATOM 5215 C CA . LEU B 1 296 ? -10.75 15.203 -4.535 1 90.56 296 LEU B CA 1
ATOM 5216 C C . LEU B 1 296 ? -11.508 14.727 -5.766 1 90.56 296 LEU B C 1
ATOM 5218 O O . LEU B 1 296 ? -12.266 15.492 -6.371 1 90.56 296 LEU B O 1
ATOM 5222 N N . VAL B 1 297 ? -11.305 13.477 -6.168 1 88.62 297 VAL B N 1
ATOM 5223 C CA . VAL B 1 297 ? -12.008 12.953 -7.34 1 88.62 297 VAL B CA 1
ATOM 5224 C C . VAL B 1 297 ? -13.5 12.844 -7.047 1 88.62 297 VAL B C 1
ATOM 5226 O O . VAL B 1 297 ? -14.328 12.961 -7.953 1 88.62 297 VAL B O 1
ATOM 5229 N N . GLY B 1 298 ? -13.836 12.766 -5.824 1 84.12 298 GLY B N 1
ATOM 5230 C CA . GLY B 1 298 ? -15.242 12.656 -5.441 1 84.12 298 GLY B CA 1
ATOM 5231 C C . GLY B 1 298 ? -15.836 13.977 -5 1 84.12 298 GLY B C 1
ATOM 5232 O O . GLY B 1 298 ? -16.969 14.016 -4.5 1 84.12 298 GLY B O 1
ATOM 5233 N N . LEU B 1 299 ? -15.156 15.008 -5.301 1 87.44 299 LEU B N 1
ATOM 5234 C CA . LEU B 1 299 ? -15.539 16.328 -4.793 1 87.44 299 LEU B CA 1
ATOM 5235 C C . LEU B 1 299 ? -16.75 16.859 -5.547 1 87.44 299 LEU B C 1
ATOM 5237 O O . LEU B 1 299 ? -16.797 16.797 -6.777 1 87.44 299 LEU B O 1
ATOM 5241 N N . LYS B 1 300 ? -17.719 17.297 -4.801 1 87.19 300 LYS B N 1
ATOM 5242 C CA . LYS B 1 300 ? -18.906 17.953 -5.348 1 87.19 300 LYS B CA 1
ATOM 5243 C C . LYS B 1 300 ? -18.812 19.469 -5.23 1 87.19 300 LYS B C 1
ATOM 5245 O O . LYS B 1 300 ? -19.312 20.062 -4.273 1 87.19 300 LYS B O 1
ATOM 5250 N N . LEU B 1 301 ? -18.422 20.125 -6.199 1 88.06 301 LEU B N 1
ATOM 5251 C CA . LEU B 1 301 ? -18.094 21.547 -6.18 1 88.06 301 LEU B CA 1
ATOM 5252 C C . LEU B 1 301 ? -19.359 22.391 -6.082 1 88.06 301 LEU B C 1
ATOM 5254 O O . LEU B 1 301 ? -19.312 23.516 -5.559 1 88.06 301 LEU B O 1
ATOM 5258 N N . TRP B 1 302 ? -20.406 21.844 -6.559 1 85.81 302 TRP B N 1
ATOM 5259 C CA . TRP B 1 302 ? -21.656 22.609 -6.547 1 85.81 302 TRP B CA 1
ATOM 5260 C C . TRP B 1 302 ? -22.156 22.828 -5.121 1 85.81 302 TRP B C 1
ATOM 5262 O O . TRP B 1 302 ? -22.938 23.734 -4.863 1 85.81 302 TRP B O 1
ATOM 5272 N N . GLU B 1 303 ? -21.688 22.047 -4.246 1 86.88 303 GLU B N 1
ATOM 5273 C CA . GLU B 1 303 ? -22.094 22.172 -2.848 1 86.88 303 GLU B CA 1
ATOM 5274 C C . GLU B 1 303 ? -21.359 23.312 -2.164 1 86.88 303 GLU B C 1
ATOM 5276 O O . GLU B 1 303 ? -21.766 23.781 -1.1 1 86.88 303 GLU B O 1
ATOM 5281 N N . LEU B 1 304 ? -20.25 23.781 -2.752 1 88.44 304 LEU B N 1
ATOM 5282 C CA . LEU B 1 304 ? -19.422 24.828 -2.178 1 88.44 304 LEU B CA 1
ATOM 5283 C C . LEU B 1 304 ? -20.062 26.203 -2.383 1 88.44 304 LEU B C 1
ATOM 5285 O O . LEU B 1 304 ? -19.812 27.125 -1.606 1 88.44 304 LEU B O 1
ATOM 5289 N N . ALA B 1 305 ? -20.875 26.312 -3.326 1 87.19 305 ALA B N 1
ATOM 5290 C CA . ALA B 1 305 ? -21.453 27.609 -3.705 1 87.19 305 ALA B CA 1
ATOM 5291 C C . ALA B 1 305 ? -22.281 28.188 -2.562 1 87.19 305 ALA B C 1
ATOM 5293 O O . ALA B 1 305 ? -22.234 29.406 -2.318 1 87.19 305 ALA B O 1
ATOM 5294 N N . ALA B 1 306 ? -22.906 27.391 -1.85 1 87.44 306 ALA B N 1
ATOM 5295 C CA . ALA B 1 306 ? -23.844 27.844 -0.818 1 87.44 306 ALA B CA 1
ATOM 5296 C C . ALA B 1 306 ? -23.094 28.438 0.369 1 87.44 306 ALA B C 1
ATOM 5298 O O . ALA B 1 306 ? -23.625 29.312 1.06 1 87.44 306 ALA B O 1
ATOM 5299 N N . VAL B 1 307 ? -21.859 28.047 0.546 1 91.44 307 VAL B N 1
ATOM 5300 C CA . VAL B 1 307 ? -21.172 28.469 1.759 1 91.44 307 VAL B CA 1
ATOM 5301 C C . VAL B 1 307 ? -20 29.391 1.395 1 91.44 307 VAL B C 1
ATOM 5303 O O . VAL B 1 307 ? -19.297 29.875 2.275 1 91.44 307 VAL B O 1
ATOM 5306 N N . ALA B 1 308 ? -19.812 29.688 0.167 1 93.19 308 ALA B N 1
ATOM 5307 C CA . ALA B 1 308 ? -18.641 30.406 -0.327 1 93.19 308 ALA B CA 1
ATOM 5308 C C . ALA B 1 308 ? -18.547 31.781 0.323 1 93.19 308 ALA B C 1
ATOM 5310 O O . ALA B 1 308 ? -17.453 32.219 0.693 1 93.19 308 ALA B O 1
ATOM 5311 N N . GLY B 1 309 ? -19.594 32.469 0.424 1 94.81 309 GLY B N 1
ATOM 5312 C CA . GLY B 1 309 ? -19.594 33.812 1.017 1 94.81 309 GLY B CA 1
ATOM 5313 C C . GLY B 1 309 ? -19.125 33.812 2.461 1 94.81 309 GLY B C 1
ATOM 5314 O O . GLY B 1 309 ? -18.109 34.406 2.781 1 94.81 309 GLY B O 1
ATOM 5315 N N . PRO B 1 310 ? -19.891 33.188 3.285 1 96.38 310 PRO B N 1
ATOM 5316 C CA . PRO B 1 310 ? -19.484 33.094 4.695 1 96.38 310 PRO B CA 1
ATOM 5317 C C . PRO B 1 310 ? -18.078 32.562 4.883 1 96.38 310 PRO B C 1
ATOM 5319 O O . PRO B 1 310 ? -17.344 33.031 5.742 1 96.38 310 PRO B O 1
ATOM 5322 N N . MET B 1 311 ? -17.75 31.562 4.141 1 97.19 311 MET B N 1
ATOM 5323 C CA . MET B 1 311 ? -16.422 30.969 4.215 1 97.19 311 MET B CA 1
ATOM 5324 C C . MET B 1 311 ? -15.344 32 3.959 1 97.19 311 MET B C 1
ATOM 5326 O O . MET B 1 311 ? -14.344 32.062 4.68 1 97.19 311 MET B O 1
ATOM 5330 N N . LEU B 1 312 ? -15.562 32.812 2.957 1 97.62 312 LEU B N 1
ATOM 5331 C CA . LEU B 1 312 ? -14.57 33.812 2.6 1 97.62 312 LEU B CA 1
ATOM 5332 C C . LEU B 1 312 ? -14.383 34.812 3.734 1 97.62 312 LEU B C 1
ATOM 5334 O O . LEU B 1 312 ? -13.266 35.25 4.004 1 97.62 312 LEU B O 1
ATOM 5338 N N . ILE B 1 313 ? -15.414 35.156 4.371 1 98.25 313 ILE B N 1
ATOM 5339 C CA . ILE B 1 313 ? -15.344 36.094 5.488 1 98.25 313 ILE B CA 1
ATOM 5340 C C . ILE B 1 313 ? -14.508 35.5 6.617 1 98.25 313 ILE B C 1
ATOM 5342 O O . ILE B 1 313 ? -13.633 36.188 7.172 1 98.25 313 ILE B O 1
ATOM 5346 N N . ILE B 1 314 ? -14.773 34.312 6.914 1 98.5 314 ILE B N 1
ATOM 5347 C CA . ILE B 1 314 ? -14.055 33.656 7.988 1 98.5 314 ILE B CA 1
ATOM 5348 C C . ILE B 1 314 ? -12.578 33.531 7.625 1 98.5 314 ILE B C 1
ATOM 5350 O O . ILE B 1 314 ? -11.703 33.781 8.461 1 98.5 314 ILE B O 1
ATOM 5354 N N . LEU B 1 315 ? -12.328 33.188 6.379 1 98.56 315 LEU B N 1
ATOM 5355 C CA . LEU B 1 315 ? -10.953 32.969 5.945 1 98.56 315 LEU B CA 1
ATOM 5356 C C . LEU B 1 315 ? -10.156 34.25 5.945 1 98.56 315 LEU B C 1
ATOM 5358 O O . LEU B 1 315 ? -8.969 34.281 6.277 1 98.56 315 LEU B O 1
ATOM 5362 N N . VAL B 1 316 ? -10.773 35.312 5.562 1 98.5 316 VAL B N 1
ATOM 5363 C CA . VAL B 1 316 ? -10.117 36.625 5.613 1 98.5 316 VAL B CA 1
ATOM 5364 C C . VAL B 1 316 ? -9.812 37 7.062 1 98.5 316 VAL B C 1
ATOM 5366 O O . VAL B 1 316 ? -8.734 37.5 7.371 1 98.5 316 VAL B O 1
ATOM 5369 N N . ALA B 1 317 ? -10.727 36.719 7.926 1 98.62 317 ALA B N 1
ATOM 5370 C CA . ALA B 1 317 ? -10.516 36.969 9.352 1 98.62 317 ALA B CA 1
ATOM 5371 C C . ALA B 1 317 ? -9.344 36.125 9.875 1 98.62 317 ALA B C 1
ATOM 5373 O O . ALA B 1 317 ? -8.555 36.594 10.695 1 98.62 317 ALA B O 1
ATOM 5374 N N . GLN B 1 318 ? -9.289 34.844 9.469 1 98.75 318 GLN B N 1
ATOM 5375 C CA . GLN B 1 318 ? -8.188 33.969 9.852 1 98.75 318 GLN B CA 1
ATOM 5376 C C . GLN B 1 318 ? -6.848 34.562 9.414 1 98.75 318 GLN B C 1
ATOM 5378 O O . GLN B 1 318 ? -5.855 34.469 10.141 1 98.75 318 GLN B O 1
ATOM 5383 N N . THR B 1 319 ? -6.82 35.156 8.227 1 98.56 319 THR B N 1
ATOM 5384 C CA . THR B 1 319 ? -5.598 35.719 7.668 1 98.56 319 THR B CA 1
ATOM 5385 C C . THR B 1 319 ? -5.125 36.906 8.492 1 98.56 319 THR B C 1
ATOM 5387 O O . THR B 1 319 ? -3.945 37.031 8.828 1 98.56 319 THR B O 1
ATOM 5390 N N . ILE B 1 320 ? -6.07 37.75 8.773 1 98.56 320 ILE B N 1
ATOM 5391 C CA . ILE B 1 320 ? -5.754 38.906 9.578 1 98.56 320 ILE B CA 1
ATOM 5392 C C . ILE B 1 320 ? -5.266 38.469 10.961 1 98.56 320 ILE B C 1
ATOM 5394 O O . ILE B 1 320 ? -4.254 39 11.453 1 98.56 320 ILE B O 1
ATOM 5398 N N . PHE B 1 321 ? -5.945 37.562 11.508 1 98.56 321 PHE B N 1
ATOM 5399 C CA . PHE B 1 321 ? -5.57 37.094 12.836 1 98.56 321 PHE B CA 1
ATOM 5400 C C . PHE B 1 321 ? -4.18 36.469 12.805 1 98.56 321 PHE B C 1
ATOM 5402 O O . PHE B 1 321 ? -3.371 36.688 13.711 1 98.56 321 PHE B O 1
ATOM 5409 N N . MET B 1 322 ? -3.863 35.656 11.836 1 98.5 322 MET B N 1
ATOM 5410 C CA . MET B 1 322 ? -2.561 35 11.711 1 98.5 322 MET B CA 1
ATOM 5411 C C . MET B 1 322 ? -1.444 36.031 11.641 1 98.5 322 MET B C 1
ATOM 5413 O O . MET B 1 322 ? -0.4 35.875 12.273 1 98.5 322 MET B O 1
ATOM 5417 N N . ALA B 1 323 ? -1.681 37.094 10.844 1 98 323 ALA B N 1
ATOM 5418 C CA . ALA B 1 323 ? -0.693 38.156 10.719 1 98 323 ALA B CA 1
ATOM 5419 C C . ALA B 1 323 ? -0.423 38.812 12.062 1 98 323 ALA B C 1
ATOM 5421 O O . ALA B 1 323 ? 0.733 39.031 12.445 1 98 323 ALA B O 1
ATOM 5422 N N . LEU B 1 324 ? -1.504 39.094 12.758 1 98.38 324 LEU B N 1
ATOM 5423 C CA . LEU B 1 324 ? -1.375 39.719 14.07 1 98.38 324 LEU B CA 1
ATOM 5424 C C . LEU B 1 324 ? -0.726 38.781 15.07 1 98.38 324 LEU B C 1
ATOM 5426 O O . LEU B 1 324 ? 0.11 39.188 15.875 1 98.38 324 LEU B O 1
ATOM 5430 N N . PHE B 1 325 ? -1.134 37.562 15.023 1 98.44 325 PHE B N 1
ATOM 5431 C CA . PHE B 1 325 ? -0.614 36.562 15.938 1 98.44 325 PHE B CA 1
ATOM 5432 C C . PHE B 1 325 ? 0.885 36.375 15.734 1 98.44 325 PHE B C 1
ATOM 5434 O O . PHE B 1 325 ? 1.642 36.281 16.703 1 98.44 325 PHE B O 1
ATOM 5441 N N . ALA B 1 326 ? 1.301 36.25 14.484 1 98.06 326 ALA B N 1
ATOM 5442 C CA . ALA B 1 326 ? 2.721 36.094 14.18 1 98.06 326 ALA B CA 1
ATOM 5443 C C . ALA B 1 326 ? 3.516 37.344 14.633 1 98.06 326 ALA B C 1
ATOM 5445 O O . ALA B 1 326 ? 4.609 37.188 15.188 1 98.06 326 ALA B O 1
ATOM 5446 N N . TYR B 1 327 ? 2.98 38.5 14.422 1 97.44 327 TYR B N 1
ATOM 5447 C CA . TYR B 1 327 ? 3.664 39.75 14.719 1 97.44 327 TYR B CA 1
ATOM 5448 C C . TYR B 1 327 ? 3.756 40 16.219 1 97.44 327 TYR B C 1
ATOM 5450 O O . TYR B 1 327 ? 4.82 40.344 16.734 1 97.44 327 TYR B O 1
ATOM 5458 N N . PHE B 1 328 ? 2.66 39.656 16.953 1 97.56 328 PHE B N 1
ATOM 5459 C CA . PHE B 1 328 ? 2.607 40.094 18.344 1 97.56 328 PHE B CA 1
ATOM 5460 C C . PHE B 1 328 ? 2.895 38.906 19.266 1 97.56 328 PHE B C 1
ATOM 5462 O O . PHE B 1 328 ? 3.398 39.094 20.375 1 97.56 328 PHE B O 1
ATOM 5469 N N . VAL B 1 329 ? 2.562 37.75 18.906 1 97.88 329 VAL B N 1
ATOM 5470 C CA . VAL B 1 329 ? 2.637 36.625 19.844 1 97.88 329 VAL B CA 1
ATOM 5471 C C . VAL B 1 329 ? 3.842 35.75 19.516 1 97.88 329 VAL B C 1
ATOM 5473 O O . VAL B 1 329 ? 4.73 35.562 20.344 1 97.88 329 VAL B O 1
ATOM 5476 N N . THR B 1 330 ? 3.912 35.219 18.266 1 97.88 330 THR B N 1
ATOM 5477 C CA . THR B 1 330 ? 4.996 34.344 17.875 1 97.88 330 THR B CA 1
ATOM 5478 C C . THR B 1 330 ? 6.352 35 18.062 1 97.88 330 THR B C 1
ATOM 5480 O O . THR B 1 330 ? 7.254 34.438 18.688 1 97.88 330 THR B O 1
ATOM 5483 N N . PHE B 1 331 ? 6.504 36.25 17.562 1 97.56 331 PHE B N 1
ATOM 5484 C CA . PHE B 1 331 ? 7.762 36.969 17.625 1 97.56 331 PHE B CA 1
ATOM 5485 C C . PHE B 1 331 ? 8.172 37.25 19.062 1 97.56 331 PHE B C 1
ATOM 5487 O O . PHE B 1 331 ? 9.32 37 19.453 1 97.56 331 PHE B O 1
ATOM 5494 N N . ASN B 1 332 ? 7.238 37.594 19.891 1 97.25 332 ASN B N 1
ATOM 5495 C CA . ASN B 1 332 ? 7.551 38 21.266 1 97.25 332 ASN B CA 1
ATOM 5496 C C . ASN B 1 332 ? 7.852 36.781 22.141 1 97.25 332 ASN B C 1
ATOM 5498 O O . ASN B 1 332 ? 8.664 36.875 23.062 1 97.25 332 ASN B O 1
ATOM 5502 N N . LEU B 1 333 ? 7.258 35.719 21.875 1 96.62 333 LEU B N 1
ATOM 5503 C CA . LEU B 1 333 ? 7.418 34.562 22.734 1 96.62 333 LEU B CA 1
ATOM 5504 C C . LEU B 1 333 ? 8.641 33.719 22.328 1 96.62 333 LEU B C 1
ATOM 5506 O O . LEU B 1 333 ? 9.141 32.938 23.125 1 96.62 333 LEU B O 1
ATOM 5510 N N . LEU B 1 334 ? 9.109 33.969 21.141 1 95.06 334 LEU B N 1
ATOM 5511 C CA . LEU B 1 334 ? 10.219 33.156 20.672 1 95.06 334 LEU B CA 1
ATOM 5512 C C . LEU B 1 334 ? 11.539 33.906 20.781 1 95.06 334 LEU B C 1
ATOM 5514 O O . LEU B 1 334 ? 12.523 33.562 20.141 1 95.06 334 LEU B O 1
ATOM 5518 N N . GLY B 1 335 ? 11.633 35.156 21.5 1 91.62 335 GLY B N 1
ATOM 5519 C CA . GLY B 1 335 ? 12.906 35.75 21.859 1 91.62 335 GLY B CA 1
ATOM 5520 C C . GLY B 1 335 ? 13.086 37.156 21.281 1 91.62 335 GLY B C 1
ATOM 5521 O O . GLY B 1 335 ? 14.055 37.844 21.609 1 91.62 335 GLY B O 1
ATOM 5522 N N . ARG B 1 336 ? 12.297 37.656 20.359 1 95.69 336 ARG B N 1
ATOM 5523 C CA . ARG B 1 336 ? 12.336 39 19.781 1 95.69 336 ARG B CA 1
ATOM 5524 C C . ARG B 1 336 ? 13.672 39.25 19.094 1 95.69 336 ARG B C 1
ATOM 5526 O O . ARG B 1 336 ? 14.25 40.344 19.219 1 95.69 336 ARG B O 1
ATOM 5533 N N . ASP B 1 337 ? 14.211 38.25 18.578 1 95.19 337 ASP B N 1
ATOM 5534 C CA . ASP B 1 337 ? 15.469 38.375 17.844 1 95.19 337 ASP B CA 1
ATOM 5535 C C . ASP B 1 337 ? 15.281 38.031 16.375 1 95.19 337 ASP B C 1
ATOM 5537 O O . ASP B 1 337 ? 14.148 37.938 15.883 1 95.19 337 ASP B O 1
ATOM 5541 N N . PHE B 1 338 ? 16.359 38.062 15.664 1 96.19 338 PHE B N 1
ATOM 5542 C CA . PHE B 1 338 ? 16.312 37.844 14.227 1 96.19 338 PHE B CA 1
ATOM 5543 C C . PHE B 1 338 ? 15.664 36.5 13.914 1 96.19 338 PHE B C 1
ATOM 5545 O O . PHE B 1 338 ? 14.789 36.406 13.055 1 96.19 338 PHE B O 1
ATOM 5552 N N . ASP B 1 339 ? 16.094 35.438 14.633 1 95.44 339 ASP B N 1
ATOM 5553 C CA . ASP B 1 339 ? 15.523 34.125 14.414 1 95.44 339 ASP B CA 1
ATOM 5554 C C . ASP B 1 339 ? 14.023 34.094 14.703 1 95.44 339 ASP B C 1
ATOM 5556 O O . ASP B 1 339 ? 13.258 33.406 14.031 1 95.44 339 ASP B O 1
ATOM 5560 N N . ALA B 1 340 ? 13.656 34.844 15.688 1 96.62 340 ALA B N 1
ATOM 5561 C CA . ALA B 1 340 ? 12.242 34.938 16.016 1 96.62 340 ALA B CA 1
ATOM 5562 C C . ALA B 1 340 ? 11.453 35.594 14.891 1 96.62 340 ALA B C 1
ATOM 5564 O O . ALA B 1 340 ? 10.32 35.188 14.602 1 96.62 340 ALA B O 1
ATOM 5565 N N . ALA B 1 341 ? 12.023 36.562 14.305 1 97.56 341 ALA B N 1
ATOM 5566 C CA . ALA B 1 341 ? 11.367 37.219 13.18 1 97.56 341 ALA B CA 1
ATOM 5567 C C . ALA B 1 341 ? 11.227 36.281 11.992 1 97.56 341 ALA B C 1
ATOM 5569 O O . ALA B 1 341 ? 10.188 36.25 11.328 1 97.56 341 ALA B O 1
ATOM 5570 N N . VAL B 1 342 ? 12.297 35.5 11.75 1 97.06 342 VAL B N 1
ATOM 5571 C CA . VAL B 1 342 ? 12.266 34.531 10.68 1 97.06 342 VAL B CA 1
ATOM 5572 C C . VAL B 1 342 ? 11.227 33.438 10.984 1 97.06 342 VAL B C 1
ATOM 5574 O O . VAL B 1 342 ? 10.469 33.031 10.102 1 97.06 342 VAL B O 1
ATOM 5577 N N . LEU B 1 343 ? 11.133 33.062 12.219 1 97.25 343 LEU B N 1
ATOM 5578 C CA . LEU B 1 343 ? 10.164 32.062 12.641 1 97.25 343 LEU B CA 1
ATOM 5579 C C . LEU B 1 343 ? 8.742 32.594 12.531 1 97.25 343 LEU B C 1
ATOM 5581 O O . LEU B 1 343 ? 7.809 31.859 12.234 1 97.25 343 LEU B O 1
ATOM 5585 N N . ALA B 1 344 ? 8.609 33.875 12.805 1 97.94 344 ALA B N 1
ATOM 5586 C CA . ALA B 1 344 ? 7.297 34.469 12.656 1 97.94 344 ALA B CA 1
ATOM 5587 C C . ALA B 1 344 ? 6.832 34.438 11.203 1 97.94 344 ALA B C 1
ATOM 5589 O O . ALA B 1 344 ? 5.66 34.156 10.93 1 97.94 344 ALA B O 1
ATOM 5590 N N . ALA B 1 345 ? 7.754 34.688 10.328 1 97.88 345 ALA B N 1
ATOM 5591 C CA . ALA B 1 345 ? 7.449 34.562 8.906 1 97.88 345 ALA B CA 1
ATOM 5592 C C . ALA B 1 345 ? 7.074 33.125 8.562 1 97.88 345 ALA B C 1
ATOM 5594 O O . ALA B 1 345 ? 6.129 32.875 7.809 1 97.88 345 ALA B O 1
ATOM 5595 N N . GLY B 1 346 ? 7.84 32.219 9.109 1 97.62 346 GLY B N 1
ATOM 5596 C CA . GLY B 1 346 ? 7.555 30.812 8.898 1 97.62 346 GLY B CA 1
ATOM 5597 C C . GLY B 1 346 ? 6.223 30.375 9.484 1 97.62 346 GLY B C 1
ATOM 5598 O O . GLY B 1 346 ? 5.516 29.562 8.891 1 97.62 346 GLY B O 1
ATOM 5599 N N . ASN B 1 347 ? 5.922 30.891 10.648 1 98.06 347 ASN B N 1
ATOM 5600 C CA . ASN B 1 347 ? 4.664 30.562 11.305 1 98.06 347 ASN B CA 1
ATOM 5601 C C . ASN B 1 347 ? 3.461 30.953 10.453 1 98.06 347 ASN B C 1
ATOM 5603 O O . ASN B 1 347 ? 2.41 30.328 10.523 1 98.06 347 ASN B O 1
ATOM 5607 N N . CYS B 1 348 ? 3.584 32.031 9.695 1 97.62 348 CYS B N 1
ATOM 5608 C CA . CYS B 1 348 ? 2.506 32.438 8.805 1 97.62 348 CYS B CA 1
ATOM 5609 C C . CYS B 1 348 ? 2.207 31.375 7.766 1 97.62 348 CYS B C 1
ATOM 5611 O O . CYS B 1 348 ? 1.046 31.047 7.527 1 97.62 348 CYS B O 1
ATOM 5613 N N . GLY B 1 349 ? 3.236 30.859 7.188 1 95.69 349 GLY B N 1
ATOM 5614 C CA . GLY B 1 349 ? 3.066 29.781 6.219 1 95.69 349 GLY B CA 1
ATOM 5615 C C . GLY B 1 349 ? 2.58 28.484 6.84 1 95.69 349 GLY B C 1
ATOM 5616 O O . GLY B 1 349 ? 1.625 27.875 6.352 1 95.69 349 GLY B O 1
ATOM 5617 N N . PHE B 1 350 ? 3.215 28.109 7.895 1 94.38 350 PHE B N 1
ATOM 5618 C CA . PHE B 1 350 ? 2.896 26.906 8.656 1 94.38 350 PHE B CA 1
ATOM 5619 C C . PHE B 1 350 ? 1.509 27.016 9.281 1 94.38 350 PHE B C 1
ATOM 5621 O O . PHE B 1 350 ? 0.714 26.078 9.203 1 94.38 350 PHE B O 1
ATOM 5628 N N . GLY B 1 351 ? 1.146 28.156 9.828 1 96 351 GLY B N 1
ATOM 5629 C CA . GLY B 1 351 ? -0.089 28.375 10.562 1 96 351 GLY B CA 1
ATOM 5630 C C . GLY B 1 351 ? -1.299 28.531 9.656 1 96 351 GLY B C 1
ATOM 5631 O O . GLY B 1 351 ? -2.439 28.469 10.125 1 96 351 GLY B O 1
ATOM 5632 N N . MET B 1 352 ? -1.154 28.719 8.375 1 94.75 352 MET B N 1
ATOM 5633 C CA . MET B 1 352 ? -2.26 28.828 7.43 1 94.75 352 MET B CA 1
ATOM 5634 C C . MET B 1 352 ? -2.119 27.812 6.309 1 94.75 352 MET B C 1
ATOM 5636 O O . MET B 1 352 ? -2.744 27.953 5.254 1 94.75 352 MET B O 1
ATOM 5640 N N . GLY B 1 353 ? -1.344 26.906 6.57 1 86.88 353 GLY B N 1
ATOM 5641 C CA . GLY B 1 353 ? -1.17 26.016 5.434 1 86.88 353 GLY B CA 1
ATOM 5642 C C . GLY B 1 353 ? -0.427 24.734 5.785 1 86.88 353 GLY B C 1
ATOM 5643 O O . GLY B 1 353 ? -1.012 23.812 6.34 1 86.88 353 GLY B O 1
ATOM 5644 N N . ALA B 1 354 ? 0.929 24.766 5.344 1 88.75 354 ALA B N 1
ATOM 5645 C CA . ALA B 1 354 ? 1.749 23.562 5.469 1 88.75 354 ALA B CA 1
ATOM 5646 C C . ALA B 1 354 ? 3.184 23.906 5.852 1 88.75 354 ALA B C 1
ATOM 5648 O O . ALA B 1 354 ? 3.617 25.047 5.68 1 88.75 354 ALA B O 1
ATOM 5649 N N . THR B 1 355 ? 3.83 22.953 6.34 1 91.44 355 THR B N 1
ATOM 5650 C CA . THR B 1 355 ? 5.215 23.109 6.773 1 91.44 355 THR B CA 1
ATOM 5651 C C . THR B 1 355 ? 6.09 23.594 5.621 1 91.44 355 THR B C 1
ATOM 5653 O O . THR B 1 355 ? 6.898 24.5 5.793 1 91.44 355 THR B O 1
ATOM 5656 N N . PRO B 1 356 ? 5.914 23.094 4.438 1 91.81 356 PRO B N 1
ATOM 5657 C CA . PRO B 1 356 ? 6.746 23.609 3.344 1 91.81 356 PRO B CA 1
ATOM 5658 C C . PRO B 1 356 ? 6.52 25.094 3.064 1 91.81 356 PRO B C 1
ATOM 5660 O O . PRO B 1 356 ? 7.453 25.797 2.682 1 91.81 356 PRO B O 1
ATOM 5663 N N . ASN B 1 357 ? 5.324 25.547 3.238 1 94.19 357 ASN B N 1
ATOM 5664 C CA . ASN B 1 357 ? 5.047 26.984 3.102 1 94.19 357 ASN B CA 1
ATOM 5665 C C . ASN B 1 357 ? 5.805 27.797 4.141 1 94.19 357 ASN B C 1
ATOM 5667 O O . ASN B 1 357 ? 6.305 28.891 3.834 1 94.19 357 ASN B O 1
ATOM 5671 N N . GLY B 1 358 ? 5.812 27.281 5.316 1 96.19 358 GLY B N 1
ATOM 5672 C CA . GLY B 1 358 ? 6.586 27.938 6.355 1 96.19 358 GLY B CA 1
ATOM 5673 C C . GLY B 1 358 ? 8.07 28.016 6.035 1 96.19 358 GLY B C 1
ATOM 5674 O O . GLY B 1 358 ? 8.688 29.062 6.195 1 96.19 358 GLY B O 1
ATOM 5675 N N . ILE B 1 359 ? 8.578 26.938 5.586 1 94.75 359 ILE B N 1
ATOM 5676 C CA . ILE B 1 359 ? 9.992 26.891 5.238 1 94.75 359 ILE B CA 1
ATOM 5677 C C . ILE B 1 359 ? 10.273 27.844 4.078 1 94.75 359 ILE B C 1
ATOM 5679 O O . ILE B 1 359 ? 11.289 28.547 4.078 1 94.75 359 ILE B O 1
ATOM 5683 N N . ALA B 1 360 ? 9.383 27.875 3.125 1 94.62 360 ALA B N 1
ATOM 5684 C CA . ALA B 1 360 ? 9.539 28.781 1.981 1 94.62 360 ALA B CA 1
ATOM 5685 C C . ALA B 1 360 ? 9.562 30.234 2.426 1 94.62 360 ALA B C 1
ATOM 5687 O O . ALA B 1 360 ? 10.367 31.031 1.932 1 94.62 360 ALA B O 1
ATOM 5688 N N . ASN B 1 361 ? 8.727 30.547 3.309 1 96.75 361 ASN B N 1
ATOM 5689 C CA . ASN B 1 361 ? 8.703 31.891 3.852 1 96.75 361 ASN B CA 1
ATOM 5690 C C . ASN B 1 361 ? 10.023 32.25 4.543 1 96.75 361 ASN B C 1
ATOM 5692 O O . ASN B 1 361 ? 10.57 33.312 4.336 1 96.75 361 ASN B O 1
ATOM 5696 N N . MET B 1 362 ? 10.484 31.312 5.328 1 97 362 MET B N 1
ATOM 5697 C CA . MET B 1 362 ? 11.734 31.547 6.047 1 97 362 MET B CA 1
ATOM 5698 C C . MET B 1 362 ? 12.898 31.672 5.074 1 97 362 MET B C 1
ATOM 5700 O O . MET B 1 362 ? 13.789 32.5 5.27 1 97 362 MET B O 1
ATOM 5704 N N . THR B 1 363 ? 12.875 30.844 4.082 1 95.69 363 THR B N 1
ATOM 5705 C CA . THR B 1 363 ? 13.93 30.875 3.076 1 95.69 363 THR B CA 1
ATOM 5706 C C . THR B 1 363 ? 13.961 32.219 2.369 1 95.69 363 THR B C 1
ATOM 5708 O O . THR B 1 363 ? 15.039 32.781 2.137 1 95.69 363 THR B O 1
ATOM 5711 N N . ALA B 1 364 ? 12.867 32.75 2.018 1 95.06 364 ALA B N 1
ATOM 5712 C CA . ALA B 1 364 ? 12.781 34.062 1.356 1 95.06 364 ALA B CA 1
ATOM 5713 C C . ALA B 1 364 ? 13.367 35.156 2.234 1 95.06 364 ALA B C 1
ATOM 5715 O O . ALA B 1 364 ? 14.039 36.062 1.736 1 95.06 364 ALA B O 1
ATOM 5716 N N . VAL B 1 365 ? 13.195 35.094 3.455 1 95.44 365 VAL B N 1
ATOM 5717 C CA . VAL B 1 365 ? 13.672 36.094 4.395 1 95.44 365 VAL B CA 1
ATOM 5718 C C . VAL B 1 365 ? 15.18 36 4.566 1 95.44 365 VAL B C 1
ATOM 5720 O O . VAL B 1 365 ? 15.898 37 4.535 1 95.44 365 VAL B O 1
ATOM 5723 N N . VAL B 1 366 ? 15.586 34.75 4.727 1 94.56 366 VAL B N 1
ATOM 5724 C CA . VAL B 1 366 ? 17 34.562 5.023 1 94.56 366 VAL B CA 1
ATOM 5725 C C . VAL B 1 366 ? 17.828 34.875 3.785 1 94.56 366 VAL B C 1
ATOM 5727 O O . VAL B 1 366 ? 18.984 35.281 3.902 1 94.56 366 VAL B O 1
ATOM 5730 N N . GLU B 1 367 ? 17.281 34.656 2.697 1 94.69 367 GLU B N 1
ATOM 5731 C CA . GLU B 1 367 ? 18 35 1.473 1 94.69 367 GLU B CA 1
ATOM 5732 C C . GLU B 1 367 ? 18.266 36.5 1.396 1 94.69 367 GLU B C 1
ATOM 5734 O O . GLU B 1 367 ? 19.281 36.938 0.84 1 94.69 367 GLU B O 1
ATOM 5739 N N . ARG B 1 368 ? 17.516 37.25 1.981 1 93.62 368 ARG B N 1
ATOM 5740 C CA . ARG B 1 368 ? 17.625 38.719 1.904 1 93.62 368 ARG B CA 1
ATOM 5741 C C . ARG B 1 368 ? 18.391 39.25 3.107 1 93.62 368 ARG B C 1
ATOM 5743 O O . ARG B 1 368 ? 19.125 40.25 2.982 1 93.62 368 ARG B O 1
ATOM 5750 N N . TYR B 1 369 ? 18.266 38.625 4.219 1 94.56 369 TYR B N 1
ATOM 5751 C CA . TYR B 1 369 ? 18.719 39.312 5.43 1 94.56 369 TYR B CA 1
ATOM 5752 C C . TYR B 1 369 ? 19.812 38.531 6.129 1 94.56 369 TYR B C 1
ATOM 5754 O O . TYR B 1 369 ? 20.516 39.062 6.988 1 94.56 369 TYR B O 1
ATOM 5762 N N . GLY B 1 370 ? 19.891 37.25 5.852 1 91.75 370 GLY B N 1
ATOM 5763 C CA . GLY B 1 370 ? 20.922 36.438 6.48 1 91.75 370 GLY B CA 1
ATOM 5764 C C . GLY B 1 370 ? 20.391 35.156 7.07 1 91.75 370 GLY B C 1
ATOM 5765 O O . GLY B 1 370 ? 19.188 34.938 7.098 1 91.75 370 GLY B O 1
ATOM 5766 N N . PRO B 1 371 ? 21.25 34.312 7.551 1 92.69 371 PRO B N 1
ATOM 5767 C CA . PRO B 1 371 ? 20.875 33 8.016 1 92.69 371 PRO B CA 1
ATOM 5768 C C . PRO B 1 371 ? 20.219 33 9.391 1 92.69 371 PRO B C 1
ATOM 5770 O O . PRO B 1 371 ? 20.547 33.844 10.227 1 92.69 371 PRO B O 1
ATOM 5773 N N . ALA B 1 372 ? 19.359 32.156 9.609 1 93.69 372 ALA B N 1
ATOM 5774 C CA . ALA B 1 372 ? 18.656 31.938 10.875 1 93.69 372 ALA B CA 1
ATOM 5775 C C . ALA B 1 372 ? 18.609 30.453 11.242 1 93.69 372 ALA B C 1
ATOM 5777 O O . ALA B 1 372 ? 17.547 29.828 11.148 1 93.69 372 ALA B O 1
ATOM 5778 N N . PRO B 1 373 ? 19.609 29.828 11.719 1 90.75 373 PRO B N 1
ATOM 5779 C CA . PRO B 1 373 ? 19.719 28.391 11.938 1 90.75 373 PRO B CA 1
ATOM 5780 C C . PRO B 1 373 ? 18.719 27.875 12.961 1 90.75 373 PRO B C 1
ATOM 5782 O O . PRO B 1 373 ? 18.172 26.781 12.797 1 90.75 373 PRO B O 1
ATOM 5785 N N . ARG B 1 374 ? 18.5 28.609 13.969 1 91.06 374 ARG B N 1
ATOM 5786 C CA . ARG B 1 374 ? 17.547 28.156 14.984 1 91.06 374 ARG B CA 1
ATOM 5787 C C . ARG B 1 374 ? 16.141 28.016 14.406 1 91.06 374 ARG B C 1
ATOM 5789 O O . ARG B 1 374 ? 15.438 27.047 14.703 1 91.06 374 ARG B O 1
ATOM 5796 N N . ALA B 1 375 ? 15.742 28.953 13.625 1 93.44 375 ALA B N 1
ATOM 5797 C CA . ALA B 1 375 ? 14.422 28.922 13 1 93.44 375 ALA B CA 1
ATOM 5798 C C . ALA B 1 375 ? 14.266 27.688 12.125 1 93.44 375 ALA B C 1
ATOM 5800 O O . ALA B 1 375 ? 13.219 27.031 12.141 1 93.44 375 ALA B O 1
ATOM 5801 N N . PHE B 1 376 ? 15.281 27.328 11.422 1 92.5 376 PHE B N 1
ATOM 5802 C CA . PHE B 1 376 ? 15.234 26.203 10.484 1 92.5 376 PHE B CA 1
ATOM 5803 C C . PHE B 1 376 ? 15.328 24.875 11.227 1 92.5 376 PHE B C 1
ATOM 5805 O O . PHE B 1 376 ? 15.055 23.812 10.648 1 92.5 376 PHE B O 1
ATOM 5812 N N . PHE B 1 377 ? 15.617 24.953 12.406 1 88.5 377 PHE B N 1
ATOM 5813 C CA . PHE B 1 377 ? 15.625 23.766 13.25 1 88.5 377 PHE B CA 1
ATOM 5814 C C . PHE B 1 377 ? 14.281 23.594 13.945 1 88.5 377 PHE B C 1
ATOM 5816 O O . PHE B 1 377 ? 13.75 22.469 14.016 1 88.5 377 PHE B O 1
ATOM 5823 N N . VAL B 1 378 ? 13.719 24.578 14.391 1 92.12 378 VAL B N 1
ATOM 5824 C CA . VAL B 1 378 ? 12.547 24.562 15.258 1 92.12 378 VAL B CA 1
ATOM 5825 C C . VAL B 1 378 ? 11.297 24.266 14.422 1 92.12 378 VAL B C 1
ATOM 5827 O O . VAL B 1 378 ? 10.523 23.359 14.758 1 92.12 378 VAL B O 1
ATOM 5830 N N . LEU B 1 379 ? 11.109 24.938 13.344 1 94.5 379 LEU B N 1
ATOM 5831 C CA . LEU B 1 379 ? 9.852 24.891 12.602 1 94.5 379 LEU B CA 1
ATOM 5832 C C . LEU B 1 379 ? 9.633 23.5 12.008 1 94.5 379 LEU B C 1
ATOM 5834 O O . LEU B 1 379 ? 8.555 22.922 12.164 1 94.5 379 LEU B O 1
ATOM 5838 N N . PRO B 1 380 ? 10.617 22.875 11.438 1 91.25 380 PRO B N 1
ATOM 5839 C CA . PRO B 1 380 ? 10.383 21.562 10.844 1 91.25 380 PRO B CA 1
ATOM 5840 C C . PRO B 1 380 ? 10.055 20.5 11.891 1 91.25 380 PRO B C 1
ATOM 5842 O O . PRO B 1 380 ? 9.266 19.578 11.625 1 91.25 380 PRO B O 1
ATOM 5845 N N . ILE B 1 381 ? 10.594 20.547 13 1 89 381 ILE B N 1
ATOM 5846 C CA . ILE B 1 381 ? 10.359 19.578 14.062 1 89 381 ILE B CA 1
ATOM 5847 C C . ILE B 1 381 ? 8.914 19.688 14.547 1 89 381 ILE B C 1
ATOM 5849 O O . ILE B 1 381 ? 8.234 18.672 14.703 1 89 381 ILE B O 1
ATOM 5853 N N . VAL B 1 382 ? 8.477 20.891 14.711 1 93.25 382 VAL B N 1
ATOM 5854 C CA . VAL B 1 382 ? 7.113 21.094 15.172 1 93.25 382 VAL B CA 1
ATOM 5855 C C . VAL B 1 382 ? 6.133 20.781 14.039 1 93.25 382 VAL B C 1
ATOM 5857 O O . VAL B 1 382 ? 5.082 20.172 14.273 1 93.25 382 VAL B O 1
ATOM 5860 N N . GLY B 1 383 ? 6.477 21.188 12.891 1 90.12 383 GLY B N 1
ATOM 5861 C CA . GLY B 1 383 ? 5.598 21.031 11.742 1 90.12 383 GLY B CA 1
ATOM 5862 C C . GLY B 1 383 ? 5.527 19.609 11.234 1 90.12 383 GLY B C 1
ATOM 5863 O O . GLY B 1 383 ? 4.512 19.203 10.664 1 90.12 383 GLY B O 1
ATOM 5864 N N . ALA B 1 384 ? 6.551 18.844 11.461 1 79.12 384 ALA B N 1
ATOM 5865 C CA . ALA B 1 384 ? 6.629 17.484 10.914 1 79.12 384 ALA B CA 1
ATOM 5866 C C . ALA B 1 384 ? 5.672 16.547 11.641 1 79.12 384 ALA B C 1
ATOM 5868 O O . ALA B 1 384 ? 5.043 15.688 11.016 1 79.12 384 ALA B O 1
ATOM 5869 N N . PHE B 1 385 ? 5.582 16.719 12.992 1 82.31 385 PHE B N 1
ATOM 5870 C CA . PHE B 1 385 ? 4.746 15.688 13.609 1 82.31 385 PHE B CA 1
ATOM 5871 C C . PHE B 1 385 ? 4.062 16.234 14.859 1 82.31 385 PHE B C 1
ATOM 5873 O O . PHE B 1 385 ? 2.941 15.828 15.18 1 82.31 385 PHE B O 1
ATOM 5880 N N . LEU B 1 386 ? 4.566 17.203 15.531 1 89.38 386 LEU B N 1
ATOM 5881 C CA . LEU B 1 386 ? 4.055 17.578 16.844 1 89.38 386 LEU B CA 1
ATOM 5882 C C . LEU B 1 386 ? 2.715 18.297 16.719 1 89.38 386 LEU B C 1
ATOM 5884 O O . LEU B 1 386 ? 1.787 18.031 17.484 1 89.38 386 LEU B O 1
ATOM 5888 N N . ILE B 1 387 ? 2.691 19.141 15.766 1 93.56 387 ILE B N 1
ATOM 5889 C CA . ILE B 1 387 ? 1.497 19.969 15.648 1 93.56 387 ILE B CA 1
ATOM 5890 C C . ILE B 1 387 ? 0.308 19.109 15.227 1 93.56 387 ILE B C 1
ATOM 5892 O O . ILE B 1 387 ? -0.833 19.391 15.609 1 93.56 387 ILE B O 1
ATOM 5896 N N . ASP B 1 388 ? 0.557 18.078 14.516 1 90.75 388 ASP B N 1
ATOM 5897 C CA . ASP B 1 388 ? -0.53 17.203 14.086 1 90.75 388 ASP B CA 1
ATOM 5898 C C . ASP B 1 388 ? -1.181 16.5 15.281 1 90.75 388 ASP B C 1
ATOM 5900 O O . ASP B 1 388 ? -2.396 16.312 15.305 1 90.75 388 ASP B O 1
ATOM 5904 N N . PHE B 1 389 ? -0.441 16.234 16.219 1 89.31 389 PHE B N 1
ATOM 5905 C CA . PHE B 1 389 ? -0.949 15.625 17.453 1 89.31 389 PHE B CA 1
ATOM 5906 C C . PHE B 1 389 ? -1.822 16.609 18.219 1 89.31 389 PHE B C 1
ATOM 5908 O O . PHE B 1 389 ? -2.979 16.312 18.531 1 89.31 389 PHE B O 1
ATOM 5915 N N . SER B 1 390 ? -1.237 17.656 18.453 1 93.38 390 SER B N 1
ATOM 5916 C CA . SER B 1 390 ? -1.936 18.625 19.297 1 93.38 390 SER B CA 1
ATOM 5917 C C . SER B 1 390 ? -3.174 19.172 18.578 1 93.38 390 SER B C 1
ATOM 5919 O O . SER B 1 390 ? -4.23 19.328 19.203 1 93.38 390 SER B O 1
ATOM 5921 N N . ASN B 1 391 ? -2.967 19.438 17.266 1 95.19 391 ASN B N 1
ATOM 5922 C CA . ASN B 1 391 ? -4.102 19.984 16.531 1 95.19 391 ASN B CA 1
ATOM 5923 C C . ASN B 1 391 ? -5.258 18.984 16.469 1 95.19 391 ASN B C 1
ATOM 5925 O O . ASN B 1 391 ? -6.422 19.375 16.578 1 95.19 391 ASN B O 1
ATOM 5929 N N . SER B 1 392 ? -4.961 17.75 16.297 1 91.62 392 SER B N 1
ATOM 5930 C CA . SER B 1 392 ? -6.004 16.719 16.234 1 91.62 392 SER B CA 1
ATOM 5931 C C . SER B 1 392 ? -6.766 16.641 17.562 1 91.62 392 SER B C 1
ATOM 5933 O O . SER B 1 392 ? -7.988 16.484 17.562 1 91.62 392 SER B O 1
ATOM 5935 N N . ILE B 1 393 ? -6.074 16.734 18.594 1 91.25 393 ILE B N 1
ATOM 5936 C CA . ILE B 1 393 ? -6.691 16.703 19.922 1 91.25 393 ILE B CA 1
ATOM 5937 C C . ILE B 1 393 ? -7.539 17.953 20.141 1 91.25 393 ILE B C 1
ATOM 5939 O O . ILE B 1 393 ? -8.656 17.875 20.656 1 91.25 393 ILE B O 1
ATOM 5943 N N . ILE B 1 394 ? -7.02 19.047 19.734 1 96.31 394 ILE B N 1
ATOM 5944 C CA . ILE B 1 394 ? -7.738 20.312 19.875 1 96.31 394 ILE B CA 1
AT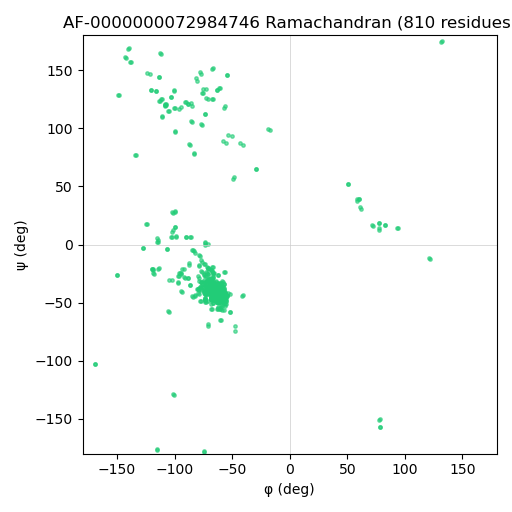OM 5945 C C . ILE B 1 394 ? -9.016 20.281 19.047 1 96.31 394 ILE B C 1
ATOM 5947 O O . ILE B 1 394 ? -10.086 20.656 19.531 1 96.31 394 ILE B O 1
ATOM 5951 N N . ILE B 1 395 ? -8.914 19.781 17.828 1 95.5 395 ILE B N 1
ATOM 5952 C CA . ILE B 1 395 ? -10.07 19.672 16.953 1 95.5 395 ILE B CA 1
ATOM 5953 C C . ILE B 1 395 ? -11.102 18.734 17.578 1 95.5 395 ILE B C 1
ATOM 5955 O O . ILE B 1 395 ? -12.297 19.047 17.609 1 95.5 395 ILE B O 1
ATOM 5959 N N . ALA B 1 396 ? -10.641 17.641 18.094 1 91.44 396 ALA B N 1
ATOM 5960 C CA . ALA B 1 396 ? -11.539 16.688 18.719 1 91.44 396 ALA B CA 1
ATOM 5961 C C . ALA B 1 396 ? -12.25 17.312 19.922 1 91.44 396 ALA B C 1
ATOM 5963 O O . ALA B 1 396 ? -13.438 17.078 20.141 1 91.44 396 ALA B O 1
ATOM 5964 N N . GLY B 1 397 ? -11.516 18.062 20.719 1 93.25 397 GLY B N 1
ATOM 5965 C CA . GLY B 1 397 ? -12.109 18.75 21.844 1 93.25 397 GLY B CA 1
ATOM 5966 C C . GLY B 1 397 ? -13.188 19.75 21.438 1 93.25 397 GLY B C 1
ATOM 5967 O O . GLY B 1 397 ? -14.266 19.781 22.031 1 93.25 397 GLY B O 1
ATOM 5968 N N . PHE B 1 398 ? -12.891 20.484 20.469 1 95.81 398 PHE B N 1
ATOM 5969 C CA . PHE B 1 398 ? -13.859 21.453 19.984 1 95.81 398 PHE B CA 1
ATOM 5970 C C . PHE B 1 398 ? -15.062 20.766 19.359 1 95.81 398 PHE B C 1
ATOM 5972 O O . PHE B 1 398 ? -16.188 21.25 19.469 1 95.81 398 PHE B O 1
ATOM 5979 N N . LEU B 1 399 ? -14.773 19.703 18.656 1 92.81 399 LEU B N 1
ATOM 5980 C CA . LEU B 1 399 ? -15.859 18.953 18.047 1 92.81 399 LEU B CA 1
ATOM 5981 C C . LEU B 1 399 ? -16.812 18.406 19.109 1 92.81 399 LEU B C 1
ATOM 5983 O O . LEU B 1 399 ? -18.031 18.484 18.938 1 92.81 399 LEU B O 1
ATOM 5987 N N . ASN B 1 400 ? -16.234 17.844 20.156 1 90.38 400 ASN B N 1
ATOM 5988 C CA . ASN B 1 400 ? -17.047 17.359 21.266 1 90.38 400 ASN B CA 1
ATOM 5989 C C . ASN B 1 400 ? -17.844 18.484 21.906 1 90.38 400 ASN B C 1
ATOM 5991 O O . ASN B 1 400 ? -19.016 18.312 22.234 1 90.38 400 ASN B O 1
ATOM 5995 N N . PHE B 1 401 ? -17.25 19.594 22.016 1 93.06 401 PHE B N 1
ATOM 5996 C CA . PHE B 1 401 ? -17.891 20.75 22.609 1 93.06 401 PHE B CA 1
ATOM 5997 C C . PHE B 1 401 ? -19.031 21.266 21.719 1 93.06 401 PHE B C 1
ATOM 5999 O O . PHE B 1 401 ? -20.141 21.516 22.203 1 93.06 401 PHE B O 1
ATOM 6006 N N . VAL B 1 402 ? -18.75 21.375 20.484 1 93.69 402 VAL B N 1
ATOM 6007 C CA . VAL B 1 402 ? -19.719 21.906 19.516 1 93.69 402 VAL B CA 1
ATOM 6008 C C . VAL B 1 402 ? -20.906 20.969 19.391 1 93.69 402 VAL B C 1
ATOM 6010 O O . VAL B 1 402 ? -22.062 21.406 19.375 1 93.69 402 VAL B O 1
ATOM 6013 N N . THR B 1 403 ? -20.641 19.688 19.297 1 88.62 403 THR B N 1
ATOM 6014 C CA . THR B 1 403 ? -21.703 18.719 19.109 1 88.62 403 THR B CA 1
ATOM 6015 C C . THR B 1 403 ? -22.562 18.609 20.375 1 88.62 403 THR B C 1
ATOM 6017 O O . THR B 1 403 ? -23.766 18.375 20.281 1 88.62 403 THR B O 1
ATOM 6020 N N . LYS B 1 404 ? -22.016 18.844 21.5 1 88.12 404 LYS B N 1
ATOM 6021 C CA . LYS B 1 404 ? -22.75 18.703 22.766 1 88.12 404 LYS B CA 1
ATOM 6022 C C . LYS B 1 404 ? -23.5 19.984 23.094 1 88.12 404 LYS B C 1
ATOM 6024 O O . LYS B 1 404 ? -24.625 19.938 23.609 1 88.12 404 LYS B O 1
ATOM 6029 N N . TYR B 1 405 ? -22.891 21.156 22.734 1 90.56 405 TYR B N 1
ATOM 6030 C CA . TYR B 1 405 ? -23.422 22.391 23.312 1 90.56 405 TYR B CA 1
ATOM 6031 C C . TYR B 1 405 ? -23.938 23.312 22.219 1 90.56 405 TYR B C 1
ATOM 6033 O O . TYR B 1 405 ? -24.75 24.203 22.484 1 90.56 405 TYR B O 1
ATOM 6041 N N . LEU B 1 406 ? -23.469 23.125 21.031 1 88 406 LEU B N 1
ATOM 6042 C CA . LEU B 1 406 ? -23.797 24.141 20.031 1 88 406 LEU B CA 1
ATOM 6043 C C . LEU B 1 406 ? -24.703 23.562 18.953 1 88 406 LEU B C 1
ATOM 6045 O O . LEU B 1 406 ? -25.297 24.312 18.172 1 88 406 LEU B O 1
ATOM 6049 N N . LEU B 1 407 ? -24.672 22.219 18.859 1 82.5 407 LEU B N 1
ATOM 6050 C CA . LEU B 1 407 ? -25.578 21.578 17.906 1 82.5 407 LEU B CA 1
ATOM 6051 C C . LEU B 1 407 ? -26.797 21 18.625 1 82.5 407 LEU B C 1
ATOM 6053 O O . LEU B 1 407 ? -26.688 20.547 19.766 1 82.5 407 LEU B O 1
#

Radius of gyration: 29.86 Å; Cα contacts (8 Å, |Δi|>4): 1419; chains: 2; bounding box: 65×91×59 Å

Sequence (814 aa):
MVLFMEIKLDMMQTAALAVVIYYFGAWIKTKAQILEKFCIPAPVVGGLIFAFVNLILKQSGALSLELDTTLQKPFMMVFFTSIGMGASIKLIKKGGIQVLIFWLVASLLCVFQNAIGIGLAKVLNQSPLLGMICGSVTMTGGHGTGGAFGPSFEKDYGVVGATATAMASATFGLVMGSLIGGPIGKKLIESRNLKPNVDAYESADTEAAITAKEEAISYDEVFKALALILISIGIGAVLEKFFVSIGVTLPSYVNSMIIAAIILNVGESTGKWHVNSKCMDILGNIGLNVFLSMALVGLKLWELAAVAGPMLIILVAQTIFMALFAYFVTFNLLGRDFDAAVLAAGNCGFGMGATPNGIANMTAVVERYGPAPRAFFVLPIVGAFLIDFSNSIIIAGFLNFVTKYLLMVLFMEIKLDMMQTAALAVVIYYFGAWIKTKAQILEKFCIPAPVVGGLIFAFVNLILKQSGALSLELDTTLQKPFMMVFFTSIGMGASIKLIKKGGIQVLIFWLVASLLCVFQNAIGIGLAKVLNQSPLLGMICGSVTMTGGHGTGGAFGPSFEKDYGVVGATATAMASATFGLVMGSLIGGPIGKKLIESRNLKPNVDAYESADTEAAITAKEEAISYDEVFKALALILISIGIGAVLEKFFVSIGVTLPSYVNSMIIAAIILNVGESTGKWHVNSKCMDILGNIGLNVFLSMALVGLKLWELAAVAGPMLIILVAQTIFMALFAYFVTFNLLGRDFDAAVLAAGNCGFGMGATPNGIANMTAVVERYGPAPRAFFVLPIVGAFLIDFSNSIIIAGFLNFVTKYLL